Protein AF-0000000080933727 (afdb_homodimer)

Sequence (900 aa):
MANIQRAHQRRRSLASSMRSLMMSIMGVGVRGPIRTPCHFQIWHGNFTATTSLSLFGFSLLAISISAYTNKLAIRNYAFSSAHLFPEIDTTNVEDDALLAPAPAPEIEFRNDEPLTPPPTRKTNERLKKAYVAFQAWKKAIHSDPLNITGNWVGEDVCSYNGVYCAPALDDPTLNVVAGIDLNNADIAGSLPEELGHLQDIALFHINSNRFCGVIPESLLNLTLVHEYDISNNRFVGRFPSVVLTWPNLKYLDLRFNDFEGPLPPELFEKDLDAIFLNNNRFSSFIPDTIGKSNASVITFAYNNFKGCIPSSFGNMKNLNEIVFVGNNLGGCFPQDVGKIENLTVLDLSDNGFEGTLPNLSGLKKVEVIDVSHNKLSGYVSNTVCQLPSLKNFTFSHNYFYGEAQSCVPSLNSLVAMDDSYNCLSGRKDQNDNSPCGLQQALWRRQREWPMANIQRAHQRRRSLASSMRSLMMSIMGVGVRGPIRTPCHFQIWHGNFTATTSLSLFGFSLLAISISAYTNKLAIRNYAFSSAHLFPEIDTTNVEDDALLAPAPAPEIEFRNDEPLTPPPTRKTNERLKKAYVAFQAWKKAIHSDPLNITGNWVGEDVCSYNGVYCAPALDDPTLNVVAGIDLNNADIAGSLPEELGHLQDIALFHINSNRFCGVIPESLLNLTLVHEYDISNNRFVGRFPSVVLTWPNLKYLDLRFNDFEGPLPPELFEKDLDAIFLNNNRFSSFIPDTIGKSNASVITFAYNNFKGCIPSSFGNMKNLNEIVFVGNNLGGCFPQDVGKIENLTVLDLSDNGFEGTLPNLSGLKKVEVIDVSHNKLSGYVSNTVCQLPSLKNFTFSHNYFYGEAQSCVPSLNSLVAMDDSYNCLSGRKDQNDNSPCGLQQALWRRQREWP

Structure (mmCIF, N/CA/C/O backbone):
data_AF-0000000080933727-model_v1
#
loop_
_entity.id
_entity.type
_entity.pdbx_description
1 polymer 'Cell wall hydroxyproline-rich glycoprotein'
#
loop_
_atom_site.group_PDB
_atom_site.id
_atom_site.type_symbol
_atom_site.label_atom_id
_atom_site.label_alt_id
_atom_site.label_comp_id
_atom_site.label_asym_id
_atom_site.label_entity_id
_atom_site.label_seq_id
_atom_site.pdbx_PDB_ins_code
_atom_site.Cartn_x
_atom_site.Cartn_y
_atom_site.Cartn_z
_atom_site.occupancy
_atom_site.B_iso_or_equiv
_atom_site.auth_seq_id
_atom_site.auth_comp_id
_atom_site.auth_asym_id
_atom_site.auth_atom_id
_atom_site.pdbx_PDB_model_num
ATOM 1 N N . MET A 1 1 ? 14.898 -45.031 9.844 1 20.78 1 MET A N 1
ATOM 2 C CA . MET A 1 1 ? 13.977 -44.562 10.867 1 20.78 1 MET A CA 1
ATOM 3 C C . MET A 1 1 ? 13.93 -43.031 10.891 1 20.78 1 MET A C 1
ATOM 5 O O . MET A 1 1 ? 12.93 -42.469 11.312 1 20.78 1 MET A O 1
ATOM 9 N N . ALA A 1 2 ? 15.227 -42.406 10.844 1 22.39 2 ALA A N 1
ATOM 10 C CA . ALA A 1 2 ? 15.484 -40.969 11.031 1 22.39 2 ALA A CA 1
ATOM 11 C C . ALA A 1 2 ? 14.867 -40.156 9.906 1 22.39 2 ALA A C 1
ATOM 13 O O . ALA A 1 2 ? 14.562 -38.969 10.086 1 22.39 2 ALA A O 1
ATOM 14 N N . ASN A 1 3 ? 14.977 -40.625 8.633 1 21.27 3 ASN A N 1
ATOM 15 C CA . ASN A 1 3 ? 14.602 -39.938 7.391 1 21.27 3 ASN A CA 1
ATOM 16 C C . ASN A 1 3 ? 13.109 -39.656 7.332 1 21.27 3 ASN A C 1
ATOM 18 O O . ASN A 1 3 ? 12.633 -39 6.41 1 21.27 3 ASN A O 1
ATOM 22 N N . ILE A 1 4 ? 12.281 -40.625 7.953 1 21.89 4 ILE A N 1
ATOM 23 C CA . ILE A 1 4 ? 10.828 -40.656 7.824 1 21.89 4 ILE A CA 1
ATOM 24 C C . ILE A 1 4 ? 10.211 -39.469 8.578 1 21.89 4 ILE A C 1
ATOM 26 O O . ILE A 1 4 ? 9.031 -39.188 8.391 1 21.89 4 ILE A O 1
ATOM 30 N N . GLN A 1 5 ? 10.852 -39.125 9.766 1 21.05 5 GLN A N 1
ATOM 31 C CA . GLN A 1 5 ? 10.164 -38.156 10.617 1 21.05 5 GLN A CA 1
ATOM 32 C C . GLN A 1 5 ? 10.031 -36.781 9.914 1 21.05 5 GLN A C 1
ATOM 34 O O . GLN A 1 5 ? 9.445 -35.844 10.469 1 21.05 5 GLN A O 1
ATOM 39 N N . ARG A 1 6 ? 10.906 -36.469 8.977 1 23.02 6 ARG A N 1
ATOM 40 C CA . ARG A 1 6 ? 11.07 -35.156 8.383 1 23.02 6 ARG A CA 1
ATOM 41 C C . ARG A 1 6 ? 9.844 -34.781 7.559 1 23.02 6 ARG A C 1
ATOM 43 O O . ARG A 1 6 ? 9.57 -33.594 7.352 1 23.02 6 ARG A O 1
ATOM 50 N N . ALA A 1 7 ? 9.297 -35.75 6.793 1 24.48 7 ALA A N 1
ATOM 51 C CA . ALA A 1 7 ? 8.266 -35.438 5.801 1 24.48 7 ALA A CA 1
ATOM 52 C C . ALA A 1 7 ? 6.965 -35 6.473 1 24.48 7 ALA A C 1
ATOM 54 O O . ALA A 1 7 ? 6.105 -34.406 5.84 1 24.48 7 ALA A O 1
ATOM 55 N N . HIS A 1 8 ? 6.66 -35.656 7.629 1 23.69 8 HIS A N 1
ATOM 56 C CA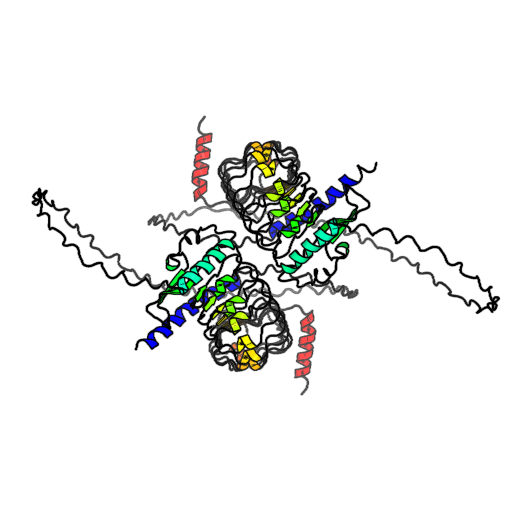 . HIS A 1 8 ? 5.324 -35.438 8.172 1 23.69 8 HIS A CA 1
ATOM 57 C C . HIS A 1 8 ? 5.121 -34 8.602 1 23.69 8 HIS A C 1
ATOM 59 O O . HIS A 1 8 ? 3.994 -33.562 8.875 1 23.69 8 HIS A O 1
ATOM 65 N N . GLN A 1 9 ? 6.293 -33.406 9.102 1 24.61 9 GLN A N 1
ATOM 66 C CA . GLN A 1 9 ? 6.066 -32.062 9.625 1 24.61 9 GLN A CA 1
ATOM 67 C C . GLN A 1 9 ? 5.695 -31.094 8.508 1 24.61 9 GLN A C 1
ATOM 69 O O . GLN A 1 9 ? 5.492 -29.891 8.758 1 24.61 9 GLN A O 1
ATOM 74 N N . ARG A 1 10 ? 5.836 -31.453 7.262 1 30 10 ARG A N 1
ATOM 75 C CA . ARG A 1 10 ? 5.645 -30.609 6.086 1 30 10 ARG A CA 1
ATOM 76 C C . ARG A 1 10 ? 4.188 -30.188 5.953 1 30 10 ARG A C 1
ATOM 78 O O . ARG A 1 10 ? 3.889 -29.188 5.289 1 30 10 ARG A O 1
ATOM 85 N N . ARG A 1 11 ? 3.24 -31.125 6.285 1 25.98 11 ARG A N 1
ATOM 86 C CA . ARG A 1 11 ? 1.819 -30.906 6.031 1 25.98 11 ARG A CA 1
ATOM 87 C C . ARG A 1 11 ? 1.266 -29.797 6.906 1 25.98 11 ARG A C 1
ATOM 89 O O . ARG A 1 11 ? 0.207 -29.234 6.609 1 25.98 11 ARG A O 1
ATOM 96 N N . ARG A 1 12 ? 1.867 -29.688 8.117 1 28.14 12 ARG A N 1
ATOM 97 C CA . ARG A 1 12 ? 1.179 -28.734 8.977 1 28.14 12 ARG A CA 1
ATOM 98 C C . ARG A 1 12 ? 1.336 -27.312 8.445 1 28.14 12 ARG A C 1
ATOM 100 O O . ARG A 1 12 ? 0.511 -26.438 8.734 1 28.14 12 ARG A O 1
ATOM 107 N N . SER A 1 13 ? 2.615 -27.172 7.867 1 28.44 13 SER A N 1
ATOM 108 C CA . SER A 1 13 ? 2.816 -25.781 7.496 1 28.44 13 SER A CA 1
ATOM 109 C C . SER A 1 13 ? 1.949 -25.391 6.301 1 28.44 13 SER A C 1
ATOM 111 O O . SER A 1 13 ? 1.599 -24.219 6.137 1 28.44 13 SER A O 1
ATOM 113 N N . LEU A 1 14 ? 1.634 -26.406 5.445 1 30.44 14 LEU A N 1
ATOM 114 C CA . LEU A 1 14 ? 0.826 -26.031 4.285 1 30.44 14 LEU A CA 1
ATOM 115 C C . LEU A 1 14 ? -0.611 -25.734 4.699 1 30.44 14 LEU A C 1
ATOM 117 O O . LEU A 1 14 ? -1.272 -24.891 4.09 1 30.44 14 LEU A O 1
ATOM 121 N N . ALA A 1 15 ? -1.116 -26.5 5.695 1 28.84 15 ALA A N 1
ATOM 122 C CA . ALA A 1 15 ? -2.512 -26.344 6.098 1 28.84 15 ALA A CA 1
ATOM 123 C C . ALA A 1 15 ? -2.762 -24.969 6.699 1 28.84 15 ALA A C 1
ATOM 125 O O . ALA A 1 15 ? -3.828 -24.375 6.5 1 28.84 15 ALA A O 1
ATOM 126 N N . SER A 1 16 ? -1.827 -24.562 7.461 1 29.45 16 SER A N 1
ATOM 127 C CA . SER A 1 16 ? -2.061 -23.25 8.062 1 29.45 16 SER A CA 1
ATOM 128 C C . SER A 1 16 ? -2.084 -22.156 7.008 1 29.45 16 SER A C 1
ATOM 130 O O . SER A 1 16 ? -2.754 -21.141 7.18 1 29.45 16 SER A O 1
ATOM 132 N N . SER A 1 17 ? -1.336 -22.453 5.953 1 29.62 17 SER A N 1
ATOM 133 C CA . SER A 1 17 ? -1.291 -21.438 4.914 1 29.62 17 SER A CA 1
ATOM 134 C C . SER A 1 17 ? -2.594 -21.391 4.121 1 29.62 17 SER A C 1
ATOM 136 O O . SER A 1 17 ? -3.031 -20.328 3.689 1 29.62 17 SER A O 1
ATOM 138 N N . MET A 1 18 ? -3.244 -22.562 4 1 30.2 18 MET A N 1
ATOM 139 C CA . MET A 1 18 ? -4.457 -22.609 3.189 1 30.2 18 MET A CA 1
ATOM 140 C C . MET A 1 18 ? -5.605 -21.891 3.883 1 30.2 18 MET A C 1
ATOM 142 O O . MET A 1 18 ? -6.434 -21.25 3.223 1 30.2 18 MET A O 1
ATOM 146 N N . ARG A 1 19 ? -5.836 -22.141 5.195 1 29.3 19 ARG A N 1
ATOM 147 C CA . ARG A 1 19 ? -6.922 -21.453 5.883 1 29.3 19 ARG A CA 1
ATOM 148 C C . ARG A 1 19 ? -6.75 -19.938 5.805 1 29.3 19 ARG A C 1
ATOM 150 O O . ARG A 1 19 ? -7.73 -19.203 5.668 1 29.3 19 ARG A O 1
ATOM 157 N N . SER A 1 20 ? -5.523 -19.641 5.871 1 29.39 20 SER A N 1
ATOM 158 C CA . SER A 1 20 ? -5.25 -18.203 5.766 1 29.39 20 SER A CA 1
ATOM 159 C C . SER A 1 20 ? -5.504 -17.703 4.352 1 29.39 20 SER A C 1
ATOM 161 O O . SER A 1 20 ? -5.77 -16.516 4.152 1 29.39 20 SER A O 1
ATOM 163 N N . LEU A 1 21 ? -5.352 -18.594 3.447 1 31.27 21 LEU A N 1
ATOM 164 C CA . LEU A 1 21 ? -5.59 -18.172 2.074 1 31.27 21 LEU A CA 1
ATOM 165 C C . LEU A 1 21 ? -7.059 -17.812 1.861 1 31.27 21 LEU A C 1
ATOM 167 O O . LEU A 1 21 ? -7.375 -16.812 1.226 1 31.27 21 LEU A O 1
ATOM 171 N N . MET A 1 22 ? -8 -18.734 2.283 1 29.77 22 MET A N 1
ATOM 172 C CA . MET A 1 22 ? -9.422 -18.438 2.09 1 29.77 22 MET A CA 1
ATOM 173 C C . MET A 1 22 ? -9.805 -17.141 2.771 1 29.77 22 MET A C 1
ATOM 175 O O . MET A 1 22 ? -10.578 -16.344 2.221 1 29.77 22 MET A O 1
ATOM 179 N N . MET A 1 23 ? -9.297 -16.984 3.93 1 28.98 23 MET A N 1
ATOM 180 C CA . MET A 1 23 ? -9.641 -15.758 4.637 1 28.98 23 MET A CA 1
ATOM 181 C C . MET A 1 23 ? -8.969 -14.547 3.99 1 28.98 23 MET A C 1
ATOM 183 O O . MET A 1 23 ? -9.508 -13.438 4.035 1 28.98 23 MET A O 1
ATOM 187 N N . SER A 1 24 ? -7.797 -14.844 3.496 1 29.12 24 SER A N 1
ATOM 188 C CA . SER A 1 24 ? -7.039 -13.703 2.994 1 29.12 24 SER A CA 1
ATOM 189 C C . SER A 1 24 ? -7.582 -13.227 1.651 1 29.12 24 SER A C 1
ATOM 191 O O . SER A 1 24 ? -7.363 -12.078 1.257 1 29.12 24 SER A O 1
ATOM 193 N N . ILE A 1 25 ? -8.039 -14.172 0.844 1 30.44 25 ILE A N 1
ATOM 194 C CA . ILE A 1 25 ? -8.516 -13.734 -0.462 1 30.44 25 ILE A CA 1
ATOM 195 C C . ILE A 1 25 ? -9.672 -12.75 -0.285 1 30.44 25 ILE A C 1
ATOM 197 O O . ILE A 1 25 ? -9.875 -11.867 -1.12 1 30.44 25 ILE A O 1
ATOM 201 N N . MET A 1 26 ? -10.477 -12.938 0.734 1 26.53 26 MET A N 1
ATOM 202 C CA . MET A 1 26 ? -11.672 -12.094 0.792 1 26.53 26 MET A CA 1
ATOM 203 C C . MET A 1 26 ? -11.289 -10.633 1.01 1 26.53 26 MET A C 1
ATOM 205 O O . MET A 1 26 ? -12.133 -9.742 0.891 1 26.53 26 MET A O 1
ATOM 209 N N . GLY A 1 27 ? -10.164 -10.531 1.66 1 23.11 27 GLY A N 1
ATOM 210 C CA . GLY A 1 27 ? -10 -9.172 2.154 1 23.11 27 GLY A CA 1
ATOM 211 C C . GLY A 1 27 ? -9.516 -8.211 1.093 1 23.11 27 GLY A C 1
ATOM 212 O O . GLY A 1 27 ? -9.328 -7.02 1.366 1 23.11 27 GLY A O 1
ATOM 213 N N . VAL A 1 28 ? -8.914 -8.758 0.034 1 22.83 28 VAL A N 1
ATOM 214 C CA . VAL A 1 28 ? -8.062 -7.805 -0.669 1 22.83 28 VAL A CA 1
ATOM 215 C C . VAL A 1 28 ? -8.914 -6.918 -1.573 1 22.83 28 VAL A C 1
ATOM 217 O O . VAL A 1 28 ? -9.57 -7.41 -2.494 1 22.83 28 VAL A O 1
ATOM 220 N N . GLY A 1 29 ? -9.648 -6.062 -1.023 1 20.67 29 GLY A N 1
ATOM 221 C CA . GLY A 1 29 ? -10.367 -5.102 -1.845 1 20.67 29 GLY A CA 1
ATOM 222 C C . GLY A 1 29 ? -9.484 -4.387 -2.846 1 20.67 29 GLY A C 1
ATOM 223 O O . GLY A 1 29 ? -8.43 -3.861 -2.482 1 20.67 29 GLY A O 1
ATOM 224 N N . VAL A 1 30 ? -9.211 -5.031 -3.957 1 19.58 30 VAL A N 1
ATOM 225 C CA . VAL A 1 30 ? -8.477 -4.496 -5.102 1 19.58 30 VAL A CA 1
ATOM 226 C C . VAL A 1 30 ? -9 -3.104 -5.441 1 19.58 30 VAL A C 1
ATOM 228 O O . VAL A 1 30 ? -10.188 -2.932 -5.738 1 19.58 30 VAL A O 1
ATOM 231 N N . ARG A 1 31 ? -8.547 -2.096 -4.754 1 22.08 31 ARG A N 1
ATOM 232 C CA . ARG A 1 31 ? -9.031 -0.745 -5.012 1 22.08 31 ARG A CA 1
ATOM 233 C C . ARG A 1 31 ? -8.555 -0.243 -6.371 1 22.08 31 ARG A C 1
ATOM 235 O O . ARG A 1 31 ? -8.109 0.899 -6.496 1 22.08 31 ARG A O 1
ATOM 242 N N . GLY A 1 32 ? -8.07 -1.241 -7.297 1 20.97 32 GLY A N 1
ATOM 243 C CA . GLY A 1 32 ? -7.5 -0.461 -8.383 1 20.97 32 GLY A CA 1
ATOM 244 C C . GLY A 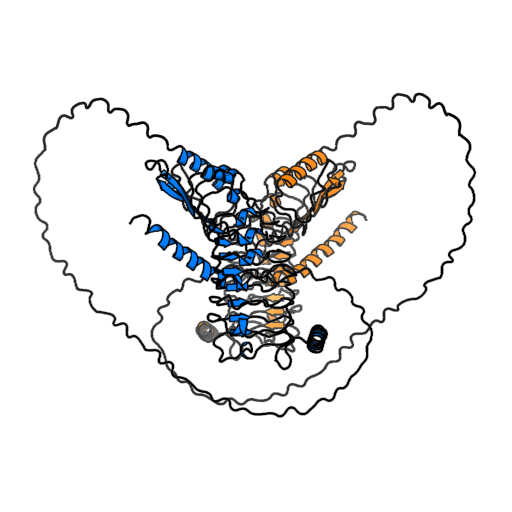1 32 ? -8.523 0.386 -9.109 1 20.97 32 GLY A C 1
ATOM 245 O O . GLY A 1 32 ? -9.727 0.114 -9.039 1 20.97 32 GLY A O 1
ATOM 246 N N . PRO A 1 33 ? -8.305 1.604 -9.188 1 21.22 33 PRO A N 1
ATOM 247 C CA . PRO A 1 33 ? -9.188 2.535 -9.891 1 21.22 33 PRO A CA 1
ATOM 248 C C . PRO A 1 33 ? -9.492 2.1 -11.32 1 21.22 33 PRO A C 1
ATOM 250 O O . PRO A 1 33 ? -8.586 1.699 -12.055 1 21.22 33 PRO A O 1
ATOM 253 N N . ILE A 1 34 ? -10.305 1.079 -11.422 1 19.27 34 ILE A N 1
ATOM 254 C CA . ILE A 1 34 ? -10.703 0.794 -12.797 1 19.27 34 ILE A CA 1
ATOM 255 C C . ILE A 1 34 ? -11.016 2.1 -13.523 1 19.27 34 ILE A C 1
ATOM 257 O O . ILE A 1 34 ? -11.75 2.945 -13.008 1 19.27 34 ILE A O 1
ATOM 261 N N . ARG A 1 35 ? -10.07 2.412 -14.383 1 18.39 35 ARG A N 1
ATOM 262 C CA . ARG A 1 35 ? -10.164 3.531 -15.312 1 18.39 35 ARG A CA 1
ATOM 263 C C . ARG A 1 35 ? -11.5 3.533 -16.047 1 18.39 35 ARG A C 1
ATOM 265 O O . ARG A 1 35 ? -12.047 2.473 -16.359 1 18.39 35 ARG A O 1
ATOM 272 N N . THR A 1 36 ? -12.258 4.504 -15.711 1 18.42 36 THR A N 1
ATOM 273 C CA . THR A 1 36 ? -13.555 4.887 -16.25 1 18.42 36 THR A CA 1
ATOM 274 C C . THR A 1 36 ? -13.562 4.762 -17.781 1 18.42 36 THR A C 1
ATOM 276 O O . THR A 1 36 ? -12.656 5.254 -18.453 1 18.42 36 THR A O 1
ATOM 279 N N . PRO A 1 37 ? -13.938 3.51 -18.219 1 18.19 37 PRO A N 1
ATOM 280 C CA . PRO A 1 37 ? -14.125 3.361 -19.672 1 18.19 37 PRO A CA 1
ATOM 281 C C . PRO A 1 37 ? -14.797 4.578 -20.297 1 18.19 37 PRO A C 1
ATOM 283 O O . PRO A 1 37 ? -15.523 5.312 -19.625 1 18.19 37 PRO A O 1
ATOM 286 N N . CYS A 1 38 ? -14.016 5.199 -21.203 1 17.62 38 CYS A N 1
ATOM 287 C CA . CYS A 1 38 ? -14.422 6.289 -22.078 1 17.62 38 CYS A CA 1
ATOM 288 C C . CYS A 1 38 ? -15.781 6.012 -22.703 1 17.62 38 CYS A C 1
ATOM 290 O O . CYS A 1 38 ? -16.062 4.883 -23.109 1 17.62 38 CYS A O 1
ATOM 292 N N . HIS A 1 39 ? -16.703 6.699 -22.141 1 18.39 39 HIS A N 1
ATOM 293 C CA . HIS A 1 39 ? -18.094 6.832 -22.547 1 18.39 39 HIS A CA 1
ATOM 294 C C . HIS A 1 39 ? -18.219 6.934 -24.062 1 18.39 39 HIS A C 1
ATOM 296 O O . HIS A 1 39 ? -17.625 7.809 -24.688 1 18.39 39 HIS A O 1
ATOM 302 N N . PHE A 1 40 ? -18.031 5.707 -24.672 1 17.11 40 PHE A N 1
ATOM 303 C CA . PHE A 1 40 ? -18.453 5.73 -26.062 1 17.11 40 PHE A CA 1
ATOM 304 C C . PHE A 1 40 ? -19.875 6.242 -26.188 1 17.11 40 PHE A C 1
ATOM 306 O O . PHE A 1 40 ? -20.766 5.812 -25.453 1 17.11 40 PHE A O 1
ATOM 313 N N . GLN A 1 41 ? -19.938 7.52 -26.453 1 18.06 41 GLN A N 1
ATOM 314 C CA . GLN A 1 41 ? -21.172 8.242 -26.719 1 18.06 41 GLN A CA 1
ATOM 315 C C . GLN A 1 41 ? -21.984 7.551 -27.812 1 18.06 41 GLN A C 1
ATOM 317 O O . GLN A 1 41 ? -21.578 7.559 -28.984 1 18.06 41 GLN A O 1
ATOM 322 N N . ILE A 1 42 ? -22.312 6.184 -27.484 1 16.75 42 ILE A N 1
ATOM 323 C CA . ILE A 1 42 ? -23.219 5.637 -28.5 1 16.75 42 ILE A CA 1
ATOM 324 C C . ILE A 1 42 ? -24.453 6.527 -28.641 1 16.75 42 ILE A C 1
ATOM 326 O O . ILE A 1 42 ? -25.156 6.777 -27.656 1 16.75 42 ILE A O 1
ATOM 330 N N . TRP A 1 43 ? -24.391 7.391 -29.625 1 18.17 43 TRP A N 1
ATOM 331 C CA . TRP A 1 43 ? -25.438 8.32 -30.031 1 18.17 43 TRP A CA 1
ATOM 332 C C . TRP A 1 43 ? -26.703 7.574 -30.453 1 18.17 43 TRP A C 1
ATOM 334 O O . TRP A 1 43 ? -27.703 8.188 -30.828 1 18.17 43 TRP A O 1
ATOM 344 N N . HIS A 1 44 ? -26.859 6.258 -29.984 1 16.22 44 HIS A N 1
ATOM 345 C CA . HIS A 1 44 ? -28.016 5.723 -30.672 1 16.22 44 HIS A CA 1
ATOM 346 C C . HIS A 1 44 ? -29.266 6.535 -30.359 1 16.22 44 HIS A C 1
ATOM 348 O O . HIS A 1 44 ? -29.375 7.148 -29.297 1 16.22 44 HIS A O 1
ATOM 354 N N . GLY A 1 45 ? -30 6.859 -31.516 1 17.28 45 GLY A N 1
ATOM 355 C CA . GLY A 1 45 ? -31.203 7.586 -31.859 1 17.28 45 GLY A CA 1
ATOM 356 C C . GLY A 1 45 ? -32.406 7.145 -31.062 1 17.28 45 GLY A C 1
ATOM 357 O O . GLY A 1 45 ? -32.375 6.129 -30.359 1 17.28 45 GLY A O 1
ATOM 358 N N . ASN A 1 46 ? -33.5 7.539 -31.516 1 17.94 46 ASN A N 1
ATOM 359 C CA . ASN A 1 46 ? -34.812 8.039 -31.094 1 17.94 46 ASN A CA 1
ATOM 360 C C . ASN A 1 46 ? -35.781 6.898 -30.766 1 17.94 46 ASN A C 1
ATOM 362 O O . ASN A 1 46 ? -36.938 7.137 -30.438 1 17.94 46 ASN A O 1
ATOM 366 N N . PHE A 1 47 ? -35.375 5.531 -30.891 1 17.98 47 PHE A N 1
ATOM 367 C CA . PHE A 1 47 ? -36.594 4.859 -31.281 1 17.98 47 PHE A CA 1
ATOM 368 C C . PHE A 1 47 ? -37.625 4.906 -30.141 1 17.98 47 PHE A C 1
ATOM 370 O O . PHE A 1 47 ? -37.25 4.805 -28.969 1 17.98 47 PHE A O 1
ATOM 377 N N . THR A 1 48 ? -38.812 5.406 -30.469 1 17.84 48 THR A N 1
ATOM 378 C CA . THR A 1 48 ? -40.062 5.832 -29.844 1 17.84 48 THR A CA 1
ATOM 379 C C . THR A 1 48 ? -40.75 4.652 -29.188 1 17.84 48 THR A C 1
ATOM 381 O O . THR A 1 48 ? -41.562 4.836 -28.281 1 17.84 48 THR A O 1
ATOM 384 N N . ALA A 1 49 ? -40.375 3.326 -29.609 1 18.09 49 ALA A N 1
ATOM 385 C CA . ALA A 1 49 ? -41.656 2.607 -29.703 1 18.09 49 ALA A CA 1
ATOM 386 C C . ALA A 1 49 ? -42.219 2.33 -28.312 1 18.09 49 ALA A C 1
ATOM 388 O O . ALA A 1 49 ? -41.531 1.881 -27.422 1 18.09 49 ALA A O 1
ATOM 389 N N . THR A 1 50 ? -43.281 3.029 -27.969 1 17.66 50 THR A N 1
ATOM 390 C CA . THR A 1 50 ? -44.125 3.092 -26.781 1 17.66 50 THR A CA 1
ATOM 391 C C . THR A 1 50 ? -44.812 1.753 -26.547 1 17.66 50 THR A C 1
ATOM 393 O O . THR A 1 50 ? -45.688 1.638 -25.672 1 17.66 50 THR A O 1
ATOM 396 N N . THR A 1 51 ? -44.094 0.547 -26.859 1 16.86 51 THR A N 1
ATOM 397 C CA . THR A 1 51 ? -45 -0.572 -26.859 1 16.86 51 THR A CA 1
ATOM 398 C C . THR A 1 51 ? -45.625 -0.788 -25.484 1 16.86 51 THR A C 1
ATOM 400 O O . THR A 1 51 ? -44.906 -0.846 -24.484 1 16.86 51 THR A O 1
ATOM 403 N N . SER A 1 52 ? -46.844 -0.382 -25.297 1 17.28 52 SER A N 1
ATOM 404 C CA . SER A 1 52 ? -47.75 -0.422 -24.156 1 17.28 52 SER A CA 1
ATOM 405 C C . SER A 1 52 ? -48.062 -1.857 -23.75 1 17.28 52 SER A C 1
ATOM 407 O O . SER A 1 52 ? -48.938 -2.092 -22.906 1 17.28 52 SER A O 1
ATOM 409 N N . LEU A 1 53 ? -47.062 -2.855 -23.828 1 16.45 53 LEU A N 1
ATOM 410 C CA . LEU A 1 53 ? -47.656 -4.176 -23.703 1 16.45 53 LEU A CA 1
ATOM 411 C C . LEU A 1 53 ? -48.312 -4.363 -22.328 1 16.45 53 LEU A C 1
ATOM 413 O O . LEU A 1 53 ? -47.688 -4.031 -21.312 1 16.45 53 LEU A O 1
ATOM 417 N N . SER A 1 54 ? -49.594 -4.668 -22.219 1 17.02 54 SER A N 1
ATOM 418 C CA . SER A 1 54 ? -50.688 -4.816 -21.266 1 17.02 54 SER A CA 1
ATOM 419 C C . SER A 1 54 ? -50.531 -6.098 -20.453 1 17.02 54 SER A C 1
ATOM 421 O O . SER A 1 54 ? -51.375 -6.406 -19.609 1 17.02 54 SER A O 1
ATOM 423 N N . LEU A 1 55 ? -49.312 -6.812 -20.391 1 16.16 55 LEU A N 1
ATOM 424 C CA . LEU A 1 55 ? -49.562 -8.227 -20.156 1 16.16 55 LEU A CA 1
ATOM 425 C C . LEU A 1 55 ? -50.312 -8.422 -18.828 1 16.16 55 LEU A C 1
ATOM 427 O O . LEU A 1 55 ? -50.25 -7.562 -17.953 1 16.16 55 LEU A O 1
ATOM 431 N N . PHE A 1 56 ? -50.656 -9.852 -18.484 1 17.89 56 PHE A N 1
ATOM 432 C CA . PHE A 1 56 ? -51.562 -10.828 -17.922 1 17.89 56 PHE A CA 1
ATOM 433 C C . PHE A 1 56 ? -51.344 -10.992 -16.422 1 17.89 56 PHE A C 1
ATOM 435 O O . PHE A 1 56 ? -50.25 -10.656 -15.922 1 17.89 56 PHE A O 1
ATOM 442 N N . GLY A 1 57 ? -52.219 -11.797 -15.68 1 17.73 57 GLY A N 1
ATOM 443 C CA . GLY A 1 57 ? -53.031 -12.039 -14.484 1 17.73 57 GLY A CA 1
ATOM 444 C C . GLY A 1 57 ? -52.281 -12.883 -13.453 1 17.73 57 GLY A C 1
ATOM 445 O O . GLY A 1 57 ? -52.906 -13.383 -12.508 1 17.73 57 GLY A O 1
ATOM 446 N N . PHE A 1 58 ? -50.906 -12.844 -13.203 1 17.22 58 PHE A N 1
ATOM 447 C CA . PHE A 1 58 ? -50.375 -13.984 -12.469 1 17.22 58 PHE A CA 1
ATOM 448 C C . PHE A 1 58 ? -50.969 -14.062 -11.078 1 17.22 58 PHE A C 1
ATOM 450 O O . PHE A 1 58 ? -51.156 -13.039 -10.398 1 17.22 58 PHE A O 1
ATOM 457 N N . SER A 1 59 ? -51.656 -15.219 -10.789 1 17.17 59 SER A N 1
ATOM 458 C CA . SER A 1 59 ? -52.438 -15.781 -9.68 1 17.17 59 SER A CA 1
ATOM 459 C C . SER A 1 59 ? -51.531 -15.992 -8.453 1 17.17 59 SER A C 1
ATOM 461 O O . SER A 1 59 ? -50.344 -16.281 -8.594 1 17.17 59 SER A O 1
ATOM 463 N N . LEU A 1 60 ? -51.938 -15.656 -7.211 1 18.31 60 LEU A N 1
ATOM 464 C CA . LEU A 1 60 ? -51.531 -15.414 -5.824 1 18.31 60 LEU A CA 1
ATOM 465 C C . LEU A 1 60 ? -51.25 -16.719 -5.102 1 18.31 60 LEU A C 1
ATOM 467 O O . LEU A 1 60 ? -51.406 -16.812 -3.879 1 18.31 60 LEU A O 1
ATOM 471 N N . LEU A 1 61 ? -50.656 -17.844 -5.742 1 17.31 61 LEU A N 1
ATOM 472 C CA . LEU A 1 61 ? -50.844 -19.031 -4.914 1 17.31 61 LEU A CA 1
ATOM 473 C C . LEU A 1 61 ? -50.062 -18.922 -3.615 1 17.31 61 LEU A C 1
ATOM 475 O O . LEU A 1 61 ? -48.906 -18.516 -3.625 1 17.31 61 LEU A O 1
ATOM 479 N N . ALA A 1 62 ? -50.688 -19 -2.389 1 18.22 62 ALA A N 1
ATOM 480 C CA . ALA A 1 62 ? -50.5 -18.859 -0.945 1 18.22 62 ALA A CA 1
ATOM 481 C C . ALA A 1 62 ? -49.656 -20 -0.381 1 18.22 62 ALA A C 1
ATOM 483 O O . ALA A 1 62 ? -49.312 -20 0.806 1 18.22 62 ALA A O 1
ATOM 484 N N . ILE A 1 63 ? -48.562 -20.609 -1.093 1 17.06 63 ILE A N 1
ATOM 485 C CA . ILE A 1 63 ? -48.25 -21.906 -0.502 1 17.06 63 ILE A CA 1
ATOM 486 C C . ILE A 1 63 ? -47.656 -21.703 0.89 1 17.06 63 ILE A C 1
ATOM 488 O O . ILE A 1 63 ? -46.812 -20.828 1.086 1 17.06 63 ILE A O 1
ATOM 492 N N . SER A 1 64 ? -48.188 -22.359 1.979 1 17.44 64 SER A N 1
ATOM 493 C CA . SER A 1 64 ? -48.156 -22.5 3.432 1 17.44 64 SER A CA 1
ATOM 494 C C . SER A 1 64 ? -46.875 -23.172 3.902 1 17.44 64 SER A C 1
ATOM 496 O O . SER A 1 64 ? -46.688 -24.375 3.67 1 17.44 64 SER A O 1
ATOM 498 N N . ILE A 1 65 ? -45.656 -22.781 3.521 1 17.23 65 ILE A N 1
ATOM 499 C CA . ILE A 1 65 ? -44.531 -23.641 3.863 1 17.23 65 ILE A CA 1
ATOM 500 C C . ILE A 1 65 ? -44.375 -23.703 5.379 1 17.23 65 ILE A C 1
ATOM 502 O O . ILE A 1 65 ? -44.281 -22.672 6.047 1 17.23 65 ILE A O 1
ATOM 506 N N . SER A 1 66 ? -44.594 -24.891 6.043 1 16.95 66 SER A N 1
ATOM 507 C CA . SER A 1 66 ? -44.625 -25.469 7.383 1 16.95 66 SER A CA 1
ATOM 508 C C . SER A 1 66 ? -43.281 -25.344 8.07 1 16.95 66 SER A C 1
ATOM 510 O O . SER A 1 66 ? -42.219 -25.469 7.418 1 16.95 66 SER A O 1
ATOM 512 N N . ALA A 1 67 ? -43.094 -24.734 9.328 1 17.92 67 ALA A N 1
ATOM 513 C CA . ALA A 1 67 ? -42.25 -24.188 10.383 1 17.92 67 ALA A CA 1
ATOM 514 C C . ALA A 1 67 ? -41.469 -25.297 11.086 1 17.92 67 ALA A C 1
ATOM 516 O O . ALA A 1 67 ? -40.688 -25.031 12.008 1 17.92 67 ALA A O 1
ATOM 517 N N . TYR A 1 68 ? -40.906 -26.438 10.438 1 16.2 68 TYR A N 1
ATOM 518 C CA . TYR A 1 68 ? -40.469 -27.5 11.328 1 16.2 68 TYR A CA 1
ATOM 519 C C . TYR A 1 68 ? -39.281 -27.062 12.172 1 16.2 68 TYR A C 1
ATOM 521 O O . TYR A 1 68 ? -38.281 -26.562 11.633 1 16.2 68 TYR A O 1
ATOM 529 N N . THR A 1 69 ? -39.406 -26.719 13.523 1 17.69 69 THR A N 1
ATOM 530 C CA . THR A 1 69 ? -38.625 -26.219 14.656 1 17.69 69 THR A CA 1
ATOM 531 C C . THR A 1 69 ? -37.656 -27.281 15.156 1 17.69 69 THR A C 1
ATOM 533 O O . THR A 1 69 ? -36.938 -27.047 16.125 1 17.69 69 THR A O 1
ATOM 536 N N . ASN A 1 70 ? -36.812 -28 14.297 1 16.36 70 ASN A N 1
ATOM 537 C CA . ASN A 1 70 ? -36.094 -29.141 14.859 1 16.36 70 ASN A CA 1
ATOM 538 C C . ASN A 1 70 ? -35.188 -28.719 16 1 16.36 70 ASN A C 1
ATOM 540 O O . ASN A 1 70 ? -34.594 -27.641 15.961 1 16.36 70 ASN A O 1
ATOM 544 N N . LYS A 1 71 ? -35.156 -29.438 17.188 1 17.94 71 LYS A N 1
ATOM 545 C CA . LYS A 1 71 ? -34.812 -29.547 18.594 1 17.94 71 LYS A CA 1
ATOM 546 C C . LYS A 1 71 ? -33.312 -29.766 18.797 1 17.94 71 LYS A C 1
ATOM 548 O O . LYS A 1 71 ? -32.812 -30.875 18.656 1 17.94 71 LYS A O 1
ATOM 553 N N . LEU A 1 72 ? -32.312 -29.047 18.172 1 17.02 72 LEU A N 1
ATOM 554 C CA . LEU A 1 72 ? -30.953 -29.469 18.391 1 17.02 72 LEU A CA 1
ATOM 555 C C . LEU A 1 72 ? -30.562 -29.328 19.859 1 17.02 72 LEU A C 1
ATOM 557 O O . LEU A 1 72 ? -30.672 -28.234 20.422 1 17.02 72 LEU A O 1
ATOM 561 N N . ALA A 1 73 ? -30.578 -30.406 20.688 1 17.47 73 ALA A N 1
ATOM 562 C CA . ALA A 1 73 ? -30.344 -30.719 22.094 1 17.47 73 ALA A CA 1
ATOM 563 C C . ALA A 1 73 ? -28.891 -30.453 22.469 1 17.47 73 ALA A C 1
ATOM 565 O O . ALA A 1 73 ? -27.969 -31.062 21.891 1 17.47 73 ALA A O 1
ATOM 566 N N . ILE A 1 74 ? -28.469 -29.234 22.75 1 17.72 74 ILE A N 1
ATOM 567 C CA . ILE A 1 74 ? -27.141 -28.797 23.172 1 17.72 74 ILE A CA 1
ATOM 568 C C . ILE A 1 74 ? -26.781 -29.453 24.5 1 17.72 74 ILE A C 1
ATOM 570 O O . ILE A 1 74 ? -27.453 -29.25 25.516 1 17.72 74 ILE A O 1
ATOM 574 N N . ARG A 1 75 ? -26.281 -30.688 24.422 1 16.62 75 ARG A N 1
ATOM 575 C CA . ARG A 1 75 ? -25.875 -31.469 25.594 1 16.62 75 ARG A CA 1
ATOM 576 C C . ARG A 1 75 ? -24.844 -30.719 26.422 1 16.62 75 ARG A C 1
ATOM 578 O O . ARG A 1 75 ? -23.859 -30.203 25.875 1 16.62 75 ARG A O 1
ATOM 585 N N . ASN A 1 76 ? -25.141 -30.203 27.656 1 17.86 76 ASN A N 1
ATOM 586 C CA . ASN A 1 76 ? -24.547 -29.469 28.766 1 17.86 76 ASN A CA 1
ATOM 587 C C . ASN A 1 76 ? -23.375 -30.219 29.391 1 17.86 76 ASN A C 1
ATOM 589 O O . ASN A 1 76 ? -23.562 -31.281 29.984 1 17.86 76 ASN A O 1
ATOM 593 N N . TYR A 1 77 ? -22.266 -30.578 28.609 1 16.91 77 TYR A N 1
ATOM 594 C CA . TYR A 1 77 ? -21.266 -31.391 29.266 1 16.91 77 TYR A CA 1
ATOM 595 C C . TYR A 1 77 ? -20.719 -30.703 30.516 1 16.91 77 TYR A C 1
ATOM 597 O O . TYR A 1 77 ? -20.359 -29.531 30.469 1 16.91 77 TYR A O 1
ATOM 605 N N . ALA A 1 78 ? -21.125 -31.125 31.766 1 17.89 78 ALA A N 1
ATOM 606 C CA . ALA A 1 78 ? -20.953 -30.844 33.188 1 17.89 78 ALA A CA 1
ATOM 607 C C . ALA A 1 78 ? -19.5 -31.016 33.625 1 17.89 78 ALA A C 1
ATOM 609 O O . ALA A 1 78 ? -18.984 -32.125 33.625 1 17.89 78 ALA A O 1
ATOM 610 N N . PHE A 1 79 ? -18.516 -30.266 33.062 1 17.59 79 PHE A N 1
ATOM 611 C CA . PHE A 1 79 ? -17.141 -30.531 33.406 1 17.59 79 PHE A CA 1
ATOM 612 C C . PHE A 1 79 ? -16.922 -30.375 34.906 1 17.59 79 PHE A C 1
ATOM 614 O O . PHE A 1 79 ? -17.297 -29.344 35.5 1 17.59 79 PHE A O 1
ATOM 621 N N . SER A 1 80 ? -16.938 -31.453 35.719 1 16.3 80 SER A N 1
ATOM 622 C CA . SER A 1 80 ? -16.781 -31.719 37.156 1 16.3 80 SER A CA 1
ATOM 623 C C . SER A 1 80 ? -15.43 -31.219 37.656 1 16.3 80 SER A C 1
ATOM 625 O O . SER A 1 80 ? -14.391 -31.516 37.094 1 16.3 80 SER A O 1
ATOM 627 N N . SER A 1 81 ? -15.391 -29.984 38.281 1 17.58 81 SER A N 1
ATOM 628 C CA . SER A 1 81 ? -14.336 -29.234 38.938 1 17.58 81 SER A CA 1
ATOM 629 C C . SER A 1 81 ? -13.672 -30.047 40.062 1 17.58 81 SER A C 1
ATOM 631 O O . SER A 1 81 ? -14.273 -30.312 41.094 1 17.58 81 SER A O 1
ATOM 633 N N . ALA A 1 82 ? -12.961 -31.125 39.75 1 16.67 82 ALA A N 1
ATOM 634 C CA . ALA A 1 82 ? -12.383 -32 40.75 1 16.67 82 ALA A CA 1
ATOM 635 C C . ALA A 1 82 ? -11.531 -31.234 41.75 1 16.67 82 ALA A C 1
ATOM 637 O O . ALA A 1 82 ? -11.008 -30.172 41.438 1 16.67 82 ALA A O 1
ATOM 638 N N . HIS A 1 83 ? -11.383 -31.75 43.094 1 17.14 83 HIS A N 1
ATOM 639 C CA . HIS A 1 83 ? -11.242 -31.5 44.531 1 17.14 83 HIS A CA 1
ATOM 640 C C . HIS A 1 83 ? -9.789 -31.219 44.906 1 17.14 83 HIS A C 1
ATOM 642 O O . HIS A 1 83 ? -9.516 -30.578 45.938 1 17.14 83 HIS A O 1
ATOM 648 N N . LEU A 1 84 ? -8.625 -31.594 44.25 1 16.64 84 LEU A N 1
ATOM 649 C CA . LEU A 1 84 ? -7.758 -32.406 45.094 1 16.64 84 LEU A CA 1
ATOM 650 C C . LEU A 1 84 ? -6.785 -31.547 45.875 1 16.64 84 LEU A C 1
ATOM 652 O O . LEU A 1 84 ? -5.809 -32.031 46.438 1 16.64 84 LEU A O 1
ATOM 656 N N . PHE A 1 85 ? -6.855 -30.266 46.062 1 18.48 85 PHE A N 1
ATOM 657 C CA . PHE A 1 85 ? -5.602 -29.625 46.438 1 18.48 85 PHE A CA 1
ATOM 658 C C . PHE A 1 85 ? -5.223 -30 47.875 1 18.48 85 PHE A C 1
ATOM 660 O O . PHE A 1 85 ? -5.953 -29.703 48.812 1 18.48 85 PHE A O 1
ATOM 667 N N . PRO A 1 86 ? -4.402 -31.094 48.125 1 17.75 86 PRO A N 1
ATOM 668 C CA . PRO A 1 86 ? -4.121 -31.484 49.5 1 17.75 86 PRO A CA 1
ATOM 669 C C . PRO A 1 86 ? -3.266 -30.469 50.25 1 17.75 86 PRO A C 1
ATOM 671 O O . PRO A 1 86 ? -2.566 -29.672 49.625 1 17.75 86 PRO A O 1
ATOM 674 N N . GLU A 1 87 ? -3.436 -30.234 51.562 1 19.91 87 GLU A N 1
ATOM 675 C CA . GLU A 1 87 ? -3.062 -29.359 52.688 1 19.91 87 GLU A CA 1
ATOM 676 C C . GLU A 1 87 ? -1.636 -29.641 53.156 1 19.91 87 GLU A C 1
ATOM 678 O O . GLU A 1 87 ? -1.366 -30.688 53.75 1 19.91 87 GLU A O 1
ATOM 683 N N . ILE A 1 88 ? -0.589 -29.562 52.25 1 18.41 88 ILE A N 1
ATOM 684 C CA . ILE A 1 88 ? 0.665 -30.156 52.719 1 18.41 88 ILE A CA 1
ATOM 685 C C . ILE A 1 88 ? 1.177 -29.406 53.938 1 18.41 88 ILE A C 1
ATOM 687 O O . ILE A 1 88 ? 1.232 -28.188 53.969 1 18.41 88 ILE A O 1
ATOM 691 N N . ASP A 1 89 ? 1.423 -30.094 55.125 1 18.61 89 ASP A N 1
ATOM 692 C CA . ASP A 1 89 ? 1.67 -29.891 56.562 1 18.61 89 ASP A CA 1
ATOM 693 C C . ASP A 1 89 ? 3.131 -29.531 56.812 1 18.61 89 ASP A C 1
ATOM 695 O O . ASP A 1 89 ? 4.023 -30.359 56.625 1 18.61 89 ASP A O 1
ATOM 699 N N . THR A 1 90 ? 3.615 -28.391 56.344 1 19.52 90 THR A N 1
ATOM 700 C CA . THR A 1 90 ? 5.031 -28.062 56.438 1 19.52 90 THR A CA 1
ATOM 701 C C . THR A 1 90 ? 5.473 -28.047 57.906 1 19.52 90 THR A C 1
ATOM 703 O O . THR A 1 90 ? 5.09 -27.156 58.656 1 19.52 90 THR A O 1
ATOM 706 N N . THR A 1 91 ? 5.734 -29.234 58.469 1 18.73 91 THR A N 1
ATOM 707 C CA . THR A 1 91 ? 6.172 -29.406 59.844 1 18.73 91 THR A CA 1
ATOM 708 C C . THR A 1 91 ? 7.512 -28.719 60.094 1 18.73 91 THR A C 1
ATOM 710 O O . THR A 1 91 ? 8.219 -28.375 59.125 1 18.73 91 THR A O 1
ATOM 713 N N . ASN A 1 92 ? 8.203 -28.891 61.344 1 20.09 92 ASN A N 1
ATOM 714 C CA . ASN A 1 92 ? 8.898 -28.234 62.438 1 20.09 92 ASN A CA 1
ATOM 715 C C . ASN A 1 92 ? 10.414 -28.359 62.312 1 20.09 92 ASN A C 1
ATOM 717 O O . ASN A 1 92 ? 11.156 -28.078 63.25 1 20.09 92 ASN A O 1
ATOM 721 N N . VAL A 1 93 ? 11.078 -28.625 61.094 1 19.11 93 VAL A N 1
ATOM 722 C CA . VAL A 1 93 ? 12.32 -29.359 61.344 1 19.11 93 VAL A CA 1
ATOM 723 C C . VAL A 1 93 ? 13.336 -28.438 62 1 19.11 93 VAL A C 1
ATOM 725 O O . VAL A 1 93 ? 13.477 -27.281 61.625 1 19.11 93 VAL A O 1
ATOM 728 N N . GLU A 1 94 ? 14.039 -29 63.031 1 19.98 94 GLU A N 1
ATOM 729 C CA . GLU A 1 94 ? 14.898 -28.625 64.188 1 19.98 94 GLU A CA 1
ATOM 730 C C . GLU A 1 94 ? 16.312 -28.281 63.688 1 19.98 94 GLU A C 1
ATOM 732 O O . GLU A 1 94 ? 16.844 -28.906 62.781 1 19.98 94 GLU A O 1
ATOM 737 N N . ASP A 1 95 ? 16.828 -27.109 63.969 1 20.38 95 ASP A N 1
ATOM 738 C CA . ASP A 1 95 ? 17.953 -26.234 63.656 1 20.38 95 ASP A CA 1
ATOM 739 C C . ASP A 1 95 ? 19.266 -26.859 64.062 1 20.38 95 ASP A C 1
ATOM 741 O O . ASP A 1 95 ? 19.656 -26.781 65.25 1 20.38 95 ASP A O 1
ATOM 745 N N . ASP A 1 96 ? 19.531 -28.141 63.594 1 17.72 96 ASP A N 1
ATOM 746 C CA . ASP A 1 96 ? 20.625 -28.797 64.312 1 17.72 96 ASP A CA 1
ATOM 747 C C . ASP A 1 96 ? 21.938 -28.031 64.062 1 17.72 96 ASP A C 1
ATOM 749 O O . ASP A 1 96 ? 22.062 -27.266 63.094 1 17.72 96 ASP A O 1
ATOM 753 N N . ALA A 1 97 ? 23.078 -28.391 64.875 1 20.12 97 ALA A N 1
ATOM 754 C CA . ALA A 1 97 ? 24.281 -28.016 65.562 1 20.12 97 ALA A CA 1
ATOM 755 C C . ALA A 1 97 ? 25.516 -28.094 64.688 1 20.12 97 ALA A C 1
ATOM 757 O O . ALA A 1 97 ? 26.5 -28.75 65.062 1 20.12 97 ALA A O 1
ATOM 758 N N . LEU A 1 98 ? 25.531 -27.797 63.281 1 18.66 98 LEU A N 1
ATOM 759 C CA . LEU A 1 98 ? 26.562 -28.406 62.438 1 18.66 98 LEU A CA 1
ATOM 760 C C . LEU A 1 98 ? 27.953 -27.953 62.875 1 18.66 98 LEU A C 1
ATOM 762 O O . LEU A 1 98 ? 28.156 -26.781 63.188 1 18.66 98 LEU A O 1
ATOM 766 N N . LEU A 1 99 ? 28.859 -28.922 63.031 1 18.83 99 LEU A N 1
ATOM 767 C CA . LEU A 1 99 ? 30.203 -29.188 63.531 1 18.83 99 LEU A CA 1
ATOM 768 C C . LEU A 1 99 ? 31.25 -28.484 62.688 1 18.83 99 LEU A C 1
ATOM 770 O O . LEU A 1 99 ? 31.094 -28.359 61.469 1 18.83 99 LEU A O 1
ATOM 774 N N . ALA A 1 100 ? 32.25 -27.75 63.281 1 22.47 100 ALA A N 1
ATOM 775 C CA . ALA A 1 100 ? 33.281 -26.766 62.938 1 22.47 100 ALA A CA 1
ATOM 776 C C . ALA A 1 100 ? 34.406 -27.406 62.125 1 22.47 100 ALA A C 1
ATOM 778 O O . ALA A 1 100 ? 35.188 -28.188 62.688 1 22.47 100 ALA A O 1
ATOM 779 N N . PRO A 1 101 ? 34.125 -28.047 60.875 1 19.42 101 PRO A N 1
ATOM 780 C CA . PRO A 1 101 ? 35.219 -28.953 60.5 1 19.42 101 PRO A CA 1
ATOM 781 C C . PRO A 1 101 ? 36.562 -28.219 60.375 1 19.42 101 PRO A C 1
ATOM 783 O O . PRO A 1 101 ? 36.562 -27 60.219 1 19.42 101 PRO A O 1
ATOM 786 N N . ALA A 1 102 ? 37.688 -29.047 60.375 1 24.17 102 ALA A N 1
ATOM 787 C CA . ALA A 1 102 ? 39.125 -29.078 60.562 1 24.17 102 ALA A CA 1
ATOM 788 C C . ALA A 1 102 ? 39.844 -28.375 59.438 1 24.17 102 ALA A C 1
ATOM 790 O O . ALA A 1 102 ? 39.344 -28.328 58.312 1 24.17 102 ALA A O 1
ATOM 791 N N . PRO A 1 103 ? 41 -27.719 59.688 1 23.62 103 PRO A N 1
ATOM 792 C CA . PRO A 1 103 ? 41.781 -26.703 58.938 1 23.62 103 PRO A CA 1
ATOM 793 C C . PRO A 1 103 ? 42.531 -27.281 57.75 1 23.62 103 PRO A C 1
ATOM 795 O O . PRO A 1 103 ? 43.344 -28.188 57.906 1 23.62 103 PRO A O 1
ATOM 798 N N . ALA A 1 104 ? 41.906 -27.656 56.594 1 23.41 104 ALA A N 1
ATOM 799 C CA . ALA A 1 104 ? 42.625 -28.547 55.688 1 23.41 104 ALA A CA 1
ATOM 800 C C . ALA A 1 104 ? 43.938 -27.938 55.219 1 23.41 104 ALA A C 1
ATOM 802 O O . ALA A 1 104 ? 44.062 -26.703 55.156 1 23.41 104 ALA A O 1
ATOM 803 N N . PRO A 1 105 ? 44.906 -28.812 55.031 1 25.83 105 PRO A N 1
ATOM 804 C CA . PRO A 1 105 ? 46.344 -28.609 54.812 1 25.83 105 PRO A CA 1
ATOM 805 C C . PRO A 1 105 ? 46.656 -27.812 53.562 1 25.83 105 PRO A C 1
ATOM 807 O O . PRO A 1 105 ? 45.844 -27.797 52.625 1 25.83 105 PRO A O 1
ATOM 810 N N . GLU A 1 106 ? 47.75 -27.016 53.562 1 25.75 106 GLU A N 1
ATOM 811 C CA . GLU A 1 106 ? 48.281 -26 52.656 1 25.75 106 GLU A CA 1
ATOM 812 C C . GLU A 1 106 ? 48.812 -26.609 51.375 1 25.75 106 GLU A C 1
ATOM 814 O O . GLU A 1 106 ? 49.781 -27.344 51.375 1 25.75 106 GLU A O 1
ATOM 819 N N . ILE A 1 107 ? 47.969 -27.188 50.438 1 26.09 107 ILE A N 1
ATOM 820 C CA . ILE A 1 107 ? 48.5 -27.891 49.281 1 26.09 107 ILE A CA 1
ATOM 821 C C . ILE A 1 107 ? 49.344 -26.922 48.438 1 26.09 107 ILE A C 1
ATOM 823 O O . ILE A 1 107 ? 48.844 -25.859 48.031 1 26.09 107 ILE A O 1
ATOM 827 N N . GLU A 1 108 ? 50.625 -27.078 48.438 1 28 108 GLU A N 1
ATOM 828 C CA . GLU A 1 108 ? 51.625 -26.391 47.688 1 28 108 GLU A CA 1
ATOM 829 C C . GLU A 1 108 ? 51.375 -26.484 46.188 1 28 108 GLU A C 1
ATOM 831 O O . GLU A 1 108 ? 51.312 -27.594 45.625 1 28 108 GLU A O 1
ATOM 836 N N . PHE A 1 109 ? 50.812 -25.547 45.5 1 25.34 109 PHE A N 1
ATOM 837 C CA . PHE A 1 109 ? 50.406 -25.562 44.094 1 25.34 109 PHE A CA 1
ATOM 838 C C . PHE A 1 109 ? 51.656 -25.578 43.188 1 25.34 109 PHE A C 1
ATOM 840 O O . PHE A 1 109 ? 52.531 -24.719 43.312 1 25.34 109 PHE A O 1
ATOM 847 N N . ARG A 1 110 ? 52.031 -26.766 42.781 1 29.31 110 ARG A N 1
ATOM 848 C CA . ARG A 1 110 ? 53.062 -27.047 41.781 1 29.31 110 ARG A CA 1
ATOM 849 C C . ARG A 1 110 ? 52.875 -26.141 40.562 1 29.31 110 ARG A C 1
ATOM 851 O O . ARG A 1 110 ? 51.75 -25.875 40.125 1 29.31 110 ARG A O 1
ATOM 858 N N . ASN A 1 111 ? 53.938 -25.469 40.156 1 28.59 111 ASN A N 1
ATOM 859 C CA . ASN A 1 111 ? 54.188 -24.531 39.094 1 28.59 111 ASN A CA 1
ATOM 860 C C . ASN A 1 111 ? 53.812 -25.109 37.719 1 28.59 111 ASN A C 1
ATOM 862 O O . ASN A 1 111 ? 54.531 -25.969 37.188 1 28.59 111 ASN A O 1
ATOM 866 N N . ASP A 1 112 ? 52.562 -25.516 37.469 1 29.92 112 ASP A N 1
ATOM 867 C CA . ASP A 1 112 ? 52.188 -26.203 36.25 1 29.92 112 ASP A CA 1
ATOM 868 C C . ASP A 1 112 ? 52.812 -25.5 35.031 1 29.92 112 ASP A C 1
ATOM 870 O O . ASP A 1 112 ? 53.031 -24.281 35.062 1 29.92 112 ASP A O 1
ATOM 874 N N . GLU A 1 113 ? 53.5 -26.25 34.125 1 39.44 113 GLU A N 1
ATOM 875 C CA . GLU A 1 113 ? 54.062 -25.984 32.812 1 39.44 113 GLU A CA 1
ATOM 876 C C . GLU A 1 113 ? 53.188 -25.062 32 1 39.44 113 GLU A C 1
ATOM 878 O O . GLU A 1 113 ? 51.938 -25.062 32.156 1 39.44 113 GLU A O 1
ATOM 883 N N . PRO A 1 114 ? 53.812 -24.047 31.344 1 34.88 114 PRO A N 1
ATOM 884 C CA . PRO A 1 114 ? 53.031 -23.031 30.625 1 34.88 114 PRO A CA 1
ATOM 885 C C . PRO A 1 114 ? 51.938 -23.641 29.75 1 34.88 114 PRO A C 1
ATOM 887 O O . PRO A 1 114 ? 52.188 -24.641 29.078 1 34.88 114 PRO A O 1
ATOM 890 N N . LEU A 1 115 ? 50.688 -23.609 30.141 1 37.03 115 LEU A N 1
ATOM 891 C CA . LEU A 1 115 ? 49.5 -24.016 29.406 1 37.03 115 LEU A CA 1
ATOM 892 C C . LEU A 1 115 ? 49.625 -23.656 27.922 1 37.03 115 LEU A C 1
ATOM 894 O O . LEU A 1 115 ? 50.094 -22.562 27.594 1 37.03 115 LEU A O 1
ATOM 898 N N . THR A 1 116 ? 50 -24.672 27.062 1 41.06 116 THR A N 1
ATOM 899 C CA . THR A 1 116 ? 49.844 -24.516 25.625 1 41.06 116 THR A CA 1
ATOM 900 C C . THR A 1 116 ? 48.75 -23.531 25.281 1 41.06 116 THR A C 1
ATOM 902 O O . THR A 1 116 ? 47.688 -23.562 25.891 1 41.06 116 THR A O 1
ATOM 905 N N . PRO A 1 117 ? 49.219 -22.406 24.688 1 41.59 117 PRO A N 1
ATOM 906 C CA . PRO A 1 117 ? 48.156 -21.422 24.406 1 41.59 117 PRO A CA 1
ATOM 907 C C . PRO A 1 117 ? 46.875 -22.078 23.875 1 41.59 117 PRO A C 1
ATOM 909 O O . PRO A 1 117 ? 46.938 -23.156 23.297 1 41.59 117 PRO A O 1
ATOM 912 N N . PRO A 1 118 ? 45.812 -21.938 24.578 1 42.47 118 PRO A N 1
ATOM 913 C CA . PRO A 1 118 ? 44.531 -22.531 24.125 1 42.47 118 PRO A CA 1
ATOM 914 C C . PRO A 1 118 ? 44.406 -22.5 22.609 1 42.47 118 PRO A C 1
ATOM 916 O O . PRO A 1 118 ? 44.969 -21.641 21.938 1 42.47 118 PRO A O 1
ATOM 919 N N . PRO A 1 119 ? 44.219 -23.609 21.891 1 39.94 119 PRO A N 1
ATOM 920 C CA . PRO A 1 119 ? 44 -23.625 20.438 1 39.94 119 PRO A CA 1
ATOM 921 C C . PRO A 1 119 ? 43.312 -22.359 19.938 1 39.94 119 PRO A C 1
ATOM 923 O O . PRO A 1 119 ? 42.594 -21.703 20.672 1 39.94 119 PRO A O 1
ATOM 926 N N . THR A 1 120 ? 43.938 -21.594 19.047 1 40.25 120 THR A N 1
ATOM 927 C CA . THR A 1 120 ? 43.406 -20.469 18.281 1 40.25 120 THR A CA 1
ATOM 928 C C . THR A 1 120 ? 41.938 -20.672 17.969 1 40.25 120 THR A C 1
ATOM 930 O O . THR A 1 120 ? 41.562 -21.703 17.406 1 40.25 120 THR A O 1
ATOM 933 N N . ARG A 1 121 ? 41.031 -20.359 18.766 1 45.28 121 ARG A N 1
ATOM 934 C CA . ARG A 1 121 ? 39.625 -20.422 18.422 1 45.28 121 ARG A CA 1
ATOM 935 C C . ARG A 1 121 ? 39.406 -20.172 16.938 1 45.28 121 ARG A C 1
ATOM 937 O O . ARG A 1 121 ? 39.719 -19.094 16.438 1 45.28 121 ARG A O 1
ATOM 944 N N . LYS A 1 122 ? 39.531 -21.156 16.062 1 54.47 122 LYS A N 1
ATOM 945 C CA . LYS A 1 122 ? 39.188 -21.141 14.641 1 54.47 122 LYS A CA 1
ATOM 946 C C . LYS A 1 122 ? 38.031 -20.188 14.359 1 54.47 122 LYS A C 1
ATOM 948 O O . LYS A 1 122 ? 36.938 -20.375 14.891 1 54.47 122 LYS A O 1
ATOM 953 N N . THR A 1 123 ? 38.344 -18.938 14.031 1 75.69 123 THR A N 1
ATOM 954 C CA . THR A 1 123 ? 37.375 -17.891 13.727 1 75.69 123 THR A CA 1
ATOM 955 C C . THR A 1 123 ? 36.375 -18.359 12.688 1 75.69 123 THR A C 1
ATOM 957 O O . THR A 1 123 ? 36.75 -18.969 11.68 1 75.69 123 THR A O 1
ATOM 960 N N . ASN A 1 124 ? 35.125 -18.562 13.023 1 92.75 124 ASN A N 1
ATOM 961 C CA . ASN A 1 124 ? 34.031 -18.953 12.141 1 92.75 124 ASN A CA 1
ATOM 962 C C . ASN A 1 124 ? 33.781 -17.906 11.062 1 92.75 124 ASN A C 1
ATOM 964 O O . ASN A 1 124 ? 33.031 -16.938 11.289 1 92.75 124 ASN A O 1
ATOM 968 N N . GLU A 1 125 ? 34.469 -18.047 9.852 1 95.56 125 GLU A N 1
ATOM 969 C CA . GLU A 1 125 ? 34.406 -17.094 8.758 1 95.56 125 GLU A CA 1
ATOM 970 C C . GLU A 1 125 ? 33 -16.922 8.25 1 95.56 125 GLU A C 1
ATOM 972 O O . GLU A 1 125 ? 32.594 -15.844 7.805 1 95.56 125 GLU A O 1
ATOM 977 N N . ARG A 1 126 ? 32.25 -17.922 8.398 1 96.31 126 ARG A N 1
ATOM 978 C CA . ARG A 1 126 ? 30.859 -17.891 7.926 1 96.31 126 ARG A CA 1
ATOM 979 C C . ARG A 1 126 ? 30 -16.984 8.797 1 96.31 126 ARG A C 1
ATOM 981 O O . ARG A 1 126 ? 29.203 -16.203 8.281 1 96.31 126 ARG A O 1
ATOM 988 N N . LEU A 1 127 ? 30.234 -17.031 9.992 1 97.81 127 LEU A N 1
ATOM 989 C CA . LEU A 1 127 ? 29.484 -16.141 10.883 1 97.81 127 LEU A CA 1
ATOM 990 C C . LEU A 1 127 ? 29.984 -14.695 10.75 1 97.81 127 LEU A C 1
ATOM 992 O O . LEU A 1 127 ? 29.203 -13.758 10.906 1 97.81 127 LEU A O 1
ATOM 996 N N . LYS A 1 128 ? 31.234 -14.562 10.445 1 97.75 128 LYS A N 1
ATOM 997 C CA . LYS A 1 128 ? 31.75 -13.219 10.188 1 97.75 128 LYS A CA 1
ATOM 998 C C . LYS A 1 128 ? 31.078 -12.594 8.969 1 97.75 128 LYS A C 1
ATOM 1000 O O . LYS A 1 128 ? 30.703 -11.414 8.992 1 97.75 128 LYS A O 1
ATOM 1005 N N . LYS A 1 129 ? 30.953 -13.375 7.977 1 97.88 129 LYS A N 1
ATOM 1006 C CA . LYS A 1 129 ? 30.266 -12.914 6.773 1 97.88 129 LYS A CA 1
ATOM 1007 C C . LYS A 1 129 ? 28.812 -12.586 7.062 1 97.88 129 LYS A C 1
ATOM 1009 O O . LYS A 1 129 ? 28.266 -11.602 6.551 1 97.88 129 LYS A O 1
ATOM 1014 N N . ALA A 1 130 ? 28.25 -13.391 7.844 1 98.5 130 ALA A N 1
ATOM 1015 C CA . ALA A 1 130 ? 26.859 -13.133 8.242 1 98.5 130 ALA A CA 1
ATOM 1016 C C . ALA A 1 130 ? 26.75 -11.812 9 1 98.5 130 ALA A C 1
ATOM 1018 O O . ALA A 1 130 ? 25.781 -11.062 8.797 1 98.5 130 ALA A O 1
ATOM 1019 N N . TYR A 1 131 ? 27.734 -11.648 9.844 1 98.56 131 TYR A N 1
ATOM 1020 C CA . TYR A 1 131 ? 27.766 -10.383 10.578 1 98.56 131 TYR A CA 1
ATOM 1021 C C . TYR A 1 131 ? 27.766 -9.203 9.617 1 98.56 131 TYR A C 1
ATOM 1023 O O . TYR A 1 131 ? 27.016 -8.242 9.805 1 98.56 131 TYR A O 1
ATOM 1031 N N . VAL A 1 132 ? 28.531 -9.266 8.602 1 98.62 132 VAL A N 1
ATOM 1032 C CA . VAL A 1 132 ? 28.609 -8.211 7.602 1 98.62 132 VAL A CA 1
ATOM 1033 C C . VAL A 1 132 ? 27.25 -8.031 6.93 1 98.62 132 VAL A C 1
ATOM 1035 O O . VAL A 1 132 ? 26.781 -6.902 6.742 1 98.62 132 VAL A O 1
ATOM 1038 N N . ALA A 1 133 ? 26.562 -9.055 6.598 1 98.75 133 ALA A N 1
ATOM 1039 C CA . ALA A 1 133 ? 25.25 -9.023 5.949 1 98.75 133 ALA A CA 1
ATOM 1040 C C . ALA A 1 133 ? 24.219 -8.344 6.836 1 98.75 133 ALA A C 1
ATOM 1042 O O . ALA A 1 133 ? 23.484 -7.465 6.379 1 98.75 133 ALA A O 1
ATOM 1043 N N . PHE A 1 134 ? 24.234 -8.703 8.07 1 98.81 134 PHE A N 1
ATOM 1044 C CA . PHE A 1 134 ? 23.219 -8.172 8.977 1 98.81 134 PHE A CA 1
ATOM 1045 C C . PHE A 1 134 ? 23.484 -6.703 9.273 1 98.81 134 PHE A C 1
ATOM 1047 O O . PHE A 1 134 ? 22.547 -5.914 9.406 1 98.81 134 PHE A O 1
ATOM 1054 N N . GLN A 1 135 ? 24.719 -6.367 9.398 1 98.81 135 GLN A N 1
ATOM 1055 C CA . GLN A 1 135 ? 25.016 -4.961 9.641 1 98.81 135 GLN A CA 1
ATOM 1056 C C . GLN A 1 135 ? 24.656 -4.109 8.43 1 98.81 135 GLN A C 1
ATOM 1058 O O . GLN A 1 135 ? 24.141 -2.996 8.578 1 98.81 135 GLN A O 1
ATOM 1063 N N . ALA A 1 136 ? 24.891 -4.637 7.273 1 98.75 136 ALA A N 1
ATOM 1064 C CA . ALA A 1 136 ? 24.469 -3.943 6.062 1 98.75 136 ALA A CA 1
ATOM 1065 C C . ALA A 1 136 ? 22.953 -3.816 6.008 1 98.75 136 ALA A C 1
ATOM 1067 O O . ALA A 1 136 ? 22.422 -2.777 5.609 1 98.75 136 ALA A O 1
ATOM 1068 N N . TRP A 1 137 ? 22.281 -4.898 6.391 1 98.81 137 TRP A N 1
ATOM 1069 C CA . TRP A 1 137 ? 20.828 -4.879 6.383 1 98.81 137 TRP A CA 1
ATOM 1070 C C . TRP A 1 137 ? 20.281 -3.877 7.395 1 98.81 137 TRP A C 1
ATOM 1072 O O . TRP A 1 137 ? 19.375 -3.102 7.086 1 98.81 137 TRP A O 1
ATOM 1082 N N . LYS A 1 138 ? 20.859 -3.898 8.531 1 98.56 138 LYS A N 1
ATOM 1083 C CA . LYS A 1 138 ? 20.453 -2.947 9.562 1 98.56 138 LYS A CA 1
ATOM 1084 C C . LYS A 1 138 ? 20.594 -1.51 9.07 1 98.56 138 LYS A C 1
ATOM 1086 O O . LYS A 1 138 ? 19.719 -0.673 9.32 1 98.56 138 LYS A O 1
ATOM 1091 N N . LYS A 1 139 ? 21.656 -1.265 8.383 1 98 139 LYS A N 1
ATOM 1092 C CA . LYS A 1 139 ? 21.891 0.068 7.832 1 98 139 LYS A CA 1
ATOM 1093 C C . LYS A 1 139 ? 20.844 0.43 6.793 1 98 139 LYS A C 1
ATOM 1095 O O . LYS A 1 139 ? 20.516 1.605 6.613 1 98 139 LYS A O 1
ATOM 1100 N N . ALA A 1 140 ? 20.297 -0.562 6.145 1 98.19 140 ALA A N 1
ATOM 1101 C CA . ALA A 1 140 ? 19.328 -0.35 5.074 1 98.19 140 ALA A CA 1
ATOM 1102 C C . ALA A 1 140 ? 17.906 -0.266 5.629 1 98.19 140 ALA A C 1
ATOM 1104 O O . ALA A 1 140 ? 16.938 -0.124 4.871 1 98.19 140 ALA A O 1
ATOM 1105 N N . ILE A 1 141 ? 17.719 -0.413 6.91 1 98.44 141 ILE A N 1
ATOM 1106 C CA . ILE A 1 141 ? 16.422 -0.325 7.574 1 98.44 141 ILE A CA 1
ATOM 1107 C C . ILE A 1 141 ? 16.156 1.118 7.996 1 98.44 141 ILE A C 1
ATOM 1109 O O . ILE A 1 141 ? 16.969 1.73 8.688 1 98.44 141 ILE A O 1
ATOM 1113 N N . HIS A 1 142 ? 14.961 1.592 7.598 1 97.75 142 HIS A N 1
ATOM 1114 C CA . HIS A 1 142 ? 14.609 2.984 7.859 1 97.75 142 HIS A CA 1
ATOM 1115 C C . HIS A 1 142 ? 13.555 3.094 8.961 1 97.75 142 HIS A C 1
ATOM 1117 O O . HIS A 1 142 ? 13.344 4.176 9.508 1 97.75 142 HIS A O 1
ATOM 1123 N N . SER A 1 143 ? 12.859 2.072 9.203 1 98.19 143 SER A N 1
ATOM 1124 C CA . SER A 1 143 ? 11.805 2.027 10.211 1 98.19 143 SER A CA 1
ATOM 1125 C C . SER A 1 143 ? 11.719 0.648 10.859 1 98.19 143 SER A C 1
ATOM 1127 O O . SER A 1 143 ? 11.719 -0.368 10.156 1 98.19 143 SER A O 1
ATOM 1129 N N . ASP A 1 144 ? 11.781 0.573 12.164 1 98.25 144 ASP A N 1
ATOM 1130 C CA . ASP A 1 144 ? 11.656 -0.625 12.992 1 98.25 144 ASP A CA 1
ATOM 1131 C C . ASP A 1 144 ? 10.898 -0.323 14.289 1 98.25 144 ASP A C 1
ATOM 1133 O O . ASP A 1 144 ? 11.484 -0.363 15.375 1 98.25 144 ASP A O 1
ATOM 1137 N N . PRO A 1 145 ? 9.625 -0.111 14.078 1 96.94 145 PRO A N 1
ATOM 1138 C CA . PRO A 1 145 ? 8.859 0.421 15.211 1 96.94 145 PRO A CA 1
ATOM 1139 C C . PRO A 1 145 ? 8.797 -0.545 16.391 1 96.94 145 PRO A C 1
ATOM 1141 O O . PRO A 1 145 ? 8.648 -0.117 17.531 1 96.94 145 PRO A O 1
ATOM 1144 N N . LEU A 1 146 ? 8.93 -1.832 16.188 1 97.38 146 LEU A N 1
ATOM 1145 C CA . LEU A 1 146 ? 8.883 -2.82 17.25 1 97.38 146 LEU A CA 1
ATOM 1146 C C . LEU A 1 146 ? 10.281 -3.111 17.781 1 97.38 146 LEU A C 1
ATOM 1148 O O . LEU A 1 146 ? 10.461 -3.969 18.656 1 97.38 146 LEU A O 1
ATOM 1152 N N . ASN A 1 147 ? 11.266 -2.441 17.25 1 98 147 ASN A N 1
ATOM 1153 C CA . ASN A 1 147 ? 12.664 -2.527 17.641 1 98 147 ASN A CA 1
ATOM 1154 C C . ASN A 1 147 ? 13.18 -3.963 17.578 1 98 147 ASN A C 1
ATOM 1156 O O . ASN A 1 147 ? 13.867 -4.422 18.5 1 98 147 ASN A O 1
ATOM 1160 N N . ILE A 1 148 ? 12.758 -4.625 16.562 1 98.44 148 ILE A N 1
ATOM 1161 C CA . ILE A 1 148 ? 13.141 -6.02 16.359 1 98.44 148 ILE A CA 1
ATOM 1162 C C . ILE A 1 148 ? 14.648 -6.117 16.156 1 98.44 148 ILE A C 1
ATOM 1164 O O . ILE A 1 148 ? 15.297 -7.012 16.703 1 98.44 148 ILE A O 1
ATOM 1168 N N . THR A 1 149 ? 15.266 -5.254 15.438 1 98.56 149 THR A N 1
ATOM 1169 C CA . THR A 1 149 ? 16.672 -5.344 15.07 1 98.56 149 THR A CA 1
ATOM 1170 C C . THR A 1 149 ? 17.547 -4.559 16.062 1 98.56 149 THR A C 1
ATOM 1172 O O . THR A 1 149 ? 18.734 -4.367 15.828 1 98.56 149 THR A O 1
ATOM 1175 N N . GLY A 1 150 ? 16.922 -4.094 17.109 1 98.19 150 GLY A N 1
ATOM 1176 C CA . GLY A 1 150 ? 17.656 -3.35 18.125 1 98.19 150 GLY A CA 1
ATOM 1177 C C . GLY A 1 150 ? 18.812 -4.129 18.719 1 98.19 150 GLY A C 1
ATOM 1178 O O . GLY A 1 150 ? 19.844 -3.549 19.094 1 98.19 150 GLY A O 1
ATOM 1179 N N . ASN A 1 151 ? 18.719 -5.445 18.734 1 98.06 151 ASN A N 1
ATOM 1180 C CA . ASN A 1 151 ? 19.734 -6.273 19.375 1 98.06 151 ASN A CA 1
ATOM 1181 C C . ASN A 1 151 ? 20.734 -6.801 18.359 1 98.06 151 ASN A C 1
ATOM 1183 O O . ASN A 1 151 ? 21.578 -7.637 18.688 1 98.06 151 ASN A O 1
ATOM 1187 N N . TRP A 1 152 ? 20.609 -6.367 17.094 1 98.56 152 TRP A N 1
ATOM 1188 C CA . TRP A 1 152 ? 21.609 -6.73 16.094 1 98.56 152 TRP A CA 1
ATOM 1189 C C . TRP A 1 152 ? 22.922 -5.992 16.344 1 98.56 152 TRP A C 1
ATOM 1191 O O . TRP A 1 152 ? 23.391 -5.23 15.492 1 98.56 152 TRP A O 1
ATOM 1201 N N . VAL A 1 153 ? 23.469 -6.246 17.516 1 97.44 153 VAL A N 1
ATOM 1202 C CA . VAL A 1 153 ? 24.688 -5.605 17.953 1 97.44 153 VAL A CA 1
ATOM 1203 C C . VAL A 1 153 ? 25.719 -6.672 18.344 1 97.44 153 VAL A C 1
ATOM 1205 O O . VAL A 1 153 ? 25.391 -7.645 19.031 1 97.44 153 VAL A O 1
ATOM 1208 N N . GLY A 1 154 ? 26.922 -6.418 17.859 1 96.31 154 GLY A N 1
ATOM 1209 C CA . GLY A 1 154 ? 27.984 -7.355 18.172 1 96.31 154 GLY A CA 1
ATOM 1210 C C . GLY A 1 154 ? 28.109 -8.484 17.172 1 96.31 154 GLY A C 1
ATOM 1211 O O . GLY A 1 154 ? 27.25 -8.625 16.281 1 96.31 154 GLY A O 1
ATOM 1212 N N . GLU A 1 155 ? 29.094 -9.312 17.344 1 95.81 155 GLU A N 1
ATOM 1213 C CA . GLU A 1 155 ? 29.453 -10.305 16.344 1 95.81 155 GLU A CA 1
ATOM 1214 C C . GLU A 1 155 ? 28.703 -11.617 16.578 1 95.81 155 GLU A C 1
ATOM 1216 O O . GLU A 1 155 ? 28.703 -12.508 15.719 1 95.81 155 GLU A O 1
ATOM 1221 N N . ASP A 1 156 ? 28.031 -11.711 17.672 1 97.25 156 ASP A N 1
ATOM 1222 C CA . ASP A 1 156 ? 27.25 -12.922 17.938 1 97.25 156 ASP A CA 1
ATOM 1223 C C . ASP A 1 156 ? 25.922 -12.883 17.203 1 97.25 156 ASP A C 1
ATOM 1225 O O . ASP A 1 156 ? 24.859 -12.734 17.828 1 97.25 156 ASP A O 1
ATOM 1229 N N . VAL A 1 157 ? 25.922 -13.148 15.961 1 98.25 157 VAL A N 1
ATOM 1230 C CA . VAL A 1 157 ? 24.75 -13 15.094 1 98.25 157 VAL A CA 1
ATOM 1231 C C . VAL A 1 157 ? 23.703 -14.047 15.469 1 98.25 157 VAL A C 1
ATOM 1233 O O . VAL A 1 157 ? 22.516 -13.875 15.18 1 98.25 157 VAL A O 1
ATOM 1236 N N . CYS A 1 158 ? 24.094 -15.102 16.109 1 98.31 158 CYS A N 1
ATOM 1237 C CA . CYS A 1 158 ? 23.172 -16.156 16.484 1 98.31 158 CYS A CA 1
ATOM 1238 C C . CYS A 1 158 ? 22.25 -15.719 17.609 1 98.31 158 CYS A C 1
ATOM 1240 O O . CYS A 1 158 ? 21.234 -16.359 17.891 1 98.31 158 CYS A O 1
ATOM 1242 N N . SER A 1 159 ? 22.562 -14.602 18.188 1 98.19 159 SER A N 1
ATOM 1243 C CA . SER A 1 159 ? 21.734 -14.047 19.266 1 98.19 159 SER A CA 1
ATOM 1244 C C . SER A 1 159 ? 20.766 -13 18.719 1 98.19 159 SER A C 1
ATOM 1246 O O . SER A 1 159 ? 19.906 -12.508 19.453 1 98.19 159 SER A O 1
ATOM 1248 N N . TYR A 1 160 ? 20.859 -12.68 17.438 1 98.75 160 TYR A N 1
ATOM 1249 C CA . TYR A 1 160 ? 20 -11.664 16.844 1 98.75 160 TYR A CA 1
ATOM 1250 C C . TYR A 1 160 ? 18.562 -12.133 16.812 1 98.75 160 TYR A C 1
ATOM 1252 O O . TYR A 1 160 ? 18.281 -13.289 16.5 1 98.75 160 TYR A O 1
ATOM 1260 N N . ASN A 1 161 ? 17.594 -11.164 17.141 1 98.69 161 ASN A N 1
ATOM 1261 C CA . ASN A 1 161 ? 16.188 -11.461 16.938 1 98.69 161 ASN A CA 1
ATOM 1262 C C . ASN A 1 161 ? 15.891 -11.844 15.484 1 98.69 161 ASN A C 1
ATOM 1264 O O . ASN A 1 161 ? 16.406 -11.211 14.555 1 98.69 161 ASN A O 1
ATOM 1268 N N . GLY A 1 162 ? 15.148 -12.93 15.297 1 98.75 162 GLY A N 1
ATOM 1269 C CA . GLY A 1 162 ? 14.719 -13.352 13.977 1 98.75 162 GLY A CA 1
ATOM 1270 C C . GLY A 1 162 ? 15.75 -14.195 13.25 1 98.75 162 GLY A C 1
ATOM 1271 O O . GLY A 1 162 ? 15.531 -14.609 12.117 1 98.75 162 GLY A O 1
ATOM 1272 N N . VAL A 1 163 ? 16.953 -14.484 13.852 1 98.81 163 VAL A N 1
ATOM 1273 C CA . VAL A 1 163 ? 18.031 -15.25 13.234 1 98.81 163 VAL A CA 1
ATOM 1274 C C . VAL A 1 163 ? 18.156 -16.609 13.906 1 98.81 163 VAL A C 1
ATOM 1276 O O . VAL A 1 163 ? 18.125 -16.703 15.133 1 98.81 163 VAL A O 1
ATOM 1279 N N . TYR A 1 164 ? 18.219 -17.672 13.117 1 98.75 164 TYR A N 1
ATOM 1280 C CA . TYR A 1 164 ? 18.328 -19.047 13.617 1 98.75 164 TYR A CA 1
ATOM 1281 C C . TYR A 1 164 ? 19.609 -19.719 13.109 1 98.75 164 TYR A C 1
ATOM 1283 O O . TYR A 1 164 ? 19.828 -19.781 11.898 1 98.75 164 TYR A O 1
ATOM 1291 N N . CYS A 1 165 ? 20.453 -20.188 14.023 1 98.56 165 CYS A N 1
ATOM 1292 C CA . CYS A 1 165 ? 21.719 -20.844 13.672 1 98.56 165 CYS A CA 1
ATOM 1293 C C . CYS A 1 165 ? 21.641 -22.344 13.906 1 98.56 165 CYS A C 1
ATOM 1295 O O . CYS A 1 165 ? 20.781 -22.812 14.664 1 98.56 165 CYS A O 1
ATOM 1297 N N . ALA A 1 166 ? 22.375 -23.047 13.156 1 98.19 166 ALA A N 1
ATOM 1298 C CA . ALA A 1 166 ? 22.484 -24.5 13.234 1 98.19 166 ALA A CA 1
ATOM 1299 C C . ALA A 1 166 ? 23.859 -24.969 12.766 1 98.19 166 ALA A C 1
ATOM 1301 O O . ALA A 1 166 ? 24.625 -24.203 12.164 1 98.19 166 ALA A O 1
ATOM 1302 N N . PRO A 1 167 ? 24.203 -26.219 13.094 1 97.12 167 PRO A N 1
ATOM 1303 C CA . PRO A 1 167 ? 25.438 -26.75 12.531 1 97.12 167 PRO A CA 1
ATOM 1304 C C . PRO A 1 167 ? 25.422 -26.812 11.008 1 97.12 167 PRO A C 1
ATOM 1306 O O . PRO A 1 167 ? 24.391 -27.141 10.406 1 97.12 167 PRO A O 1
ATOM 1309 N N . ALA A 1 168 ? 26.547 -26.453 10.445 1 96.75 168 ALA A N 1
ATOM 1310 C CA . ALA A 1 168 ? 26.656 -26.484 8.992 1 96.75 168 ALA A CA 1
ATOM 1311 C C . ALA A 1 168 ? 26.484 -27.906 8.453 1 96.75 168 ALA A C 1
ATOM 1313 O O . ALA A 1 168 ? 26.922 -28.875 9.078 1 96.75 168 ALA A O 1
ATOM 1314 N N . LEU A 1 169 ? 25.938 -28 7.301 1 94.56 169 LEU A N 1
ATOM 1315 C CA . LEU A 1 169 ? 25.703 -29.312 6.699 1 94.56 169 LEU A CA 1
ATOM 1316 C C . LEU A 1 169 ? 27.016 -29.969 6.316 1 94.56 169 LEU A C 1
ATOM 1318 O O . LEU A 1 169 ? 27.172 -31.188 6.484 1 94.56 169 LEU A O 1
ATOM 1322 N N . ASP A 1 170 ? 28 -29.203 5.828 1 94.19 170 ASP A N 1
ATOM 1323 C CA . ASP A 1 170 ? 29.266 -29.734 5.336 1 94.19 170 ASP A CA 1
ATOM 1324 C C . ASP A 1 170 ? 30.266 -29.906 6.473 1 94.19 170 ASP A C 1
ATOM 1326 O O . ASP A 1 170 ? 31.219 -30.672 6.355 1 94.19 170 ASP A O 1
ATOM 1330 N N . ASP A 1 171 ? 30.109 -29.094 7.617 1 94.81 171 ASP A N 1
ATOM 1331 C CA . ASP A 1 171 ? 30.969 -29.156 8.797 1 94.81 171 ASP A CA 1
ATOM 1332 C C . ASP A 1 171 ? 30.172 -28.938 10.07 1 94.81 171 ASP A C 1
ATOM 1334 O O . ASP A 1 171 ? 30.016 -27.797 10.539 1 94.81 171 ASP A O 1
ATOM 1338 N N . PRO A 1 172 ? 29.812 -29.953 10.68 1 93.62 172 PRO A N 1
ATOM 1339 C CA . PRO A 1 172 ? 28.906 -29.844 11.828 1 93.62 172 PRO A CA 1
ATOM 1340 C C . PRO A 1 172 ? 29.547 -29.172 13.031 1 93.62 172 PRO A C 1
ATOM 1342 O O . PRO A 1 172 ? 28.859 -28.828 13.992 1 93.62 172 PRO A O 1
ATOM 1345 N N . THR A 1 173 ? 30.766 -28.953 13.094 1 93.94 173 THR A N 1
ATOM 1346 C CA . THR A 1 173 ? 31.438 -28.297 14.211 1 93.94 173 THR A CA 1
ATOM 1347 C C . THR A 1 173 ? 31.281 -26.781 14.117 1 93.94 173 THR A C 1
ATOM 1349 O O . THR A 1 173 ? 31.547 -26.062 15.086 1 93.94 173 THR A O 1
ATOM 1352 N N . LEU A 1 174 ? 30.844 -26.391 12.891 1 95.25 174 LEU A N 1
ATOM 1353 C CA . LEU A 1 174 ? 30.672 -24.953 12.664 1 95.25 174 LEU A CA 1
ATOM 1354 C C . LEU A 1 174 ? 29.203 -24.578 12.695 1 95.25 174 LEU A C 1
ATOM 1356 O O . LEU A 1 174 ? 28.375 -25.203 12.039 1 95.25 174 LEU A O 1
ATOM 1360 N N . ASN A 1 175 ? 28.938 -23.578 13.523 1 96.88 175 ASN A N 1
ATOM 1361 C CA . ASN A 1 175 ? 27.594 -23 13.477 1 96.88 175 ASN A CA 1
ATOM 1362 C C . ASN A 1 175 ? 27.469 -21.984 12.336 1 96.88 175 ASN A C 1
ATOM 1364 O O . ASN A 1 175 ? 28.406 -21.25 12.039 1 96.88 175 ASN A O 1
ATOM 1368 N N . VAL A 1 176 ? 26.328 -21.984 11.734 1 98.06 176 VAL A N 1
ATOM 1369 C CA . VAL A 1 176 ? 26.047 -21.047 10.648 1 98.06 176 VAL A CA 1
ATOM 1370 C C . VAL A 1 176 ? 24.641 -20.484 10.789 1 98.06 176 VAL A C 1
ATOM 1372 O O . VAL A 1 176 ? 23.828 -21 11.555 1 98.06 176 VAL A O 1
ATOM 1375 N N . VAL A 1 177 ? 24.344 -19.391 10.07 1 98.56 177 VAL A N 1
ATOM 1376 C CA . VAL A 1 177 ? 22.984 -18.875 9.984 1 98.56 177 VAL A CA 1
ATOM 1377 C C . VAL A 1 177 ? 22.156 -19.766 9.047 1 98.56 177 VAL A C 1
ATOM 1379 O O . VAL A 1 177 ? 22.406 -19.781 7.836 1 98.56 177 VAL A O 1
ATOM 1382 N N . ALA A 1 178 ? 21.203 -20.391 9.609 1 98.5 178 ALA A N 1
ATOM 1383 C CA . ALA A 1 178 ? 20.438 -21.375 8.852 1 98.5 178 ALA A CA 1
ATOM 1384 C C . ALA A 1 178 ? 19.094 -20.812 8.422 1 98.5 178 ALA A C 1
ATOM 1386 O O . ALA A 1 178 ? 18.469 -21.312 7.484 1 98.5 178 ALA A O 1
ATOM 1387 N N . GLY A 1 179 ? 18.641 -19.781 9.148 1 98.69 179 GLY A N 1
ATOM 1388 C CA . GLY A 1 179 ? 17.344 -19.25 8.789 1 98.69 179 GLY A CA 1
ATOM 1389 C C . GLY A 1 179 ? 17.109 -17.859 9.336 1 98.69 179 GLY A C 1
ATOM 1390 O O . GLY A 1 179 ? 17.734 -17.438 10.312 1 98.69 179 GLY A O 1
ATOM 1391 N N . ILE A 1 180 ? 16.266 -17.188 8.648 1 98.81 180 ILE A N 1
ATOM 1392 C CA . ILE A 1 180 ? 15.766 -15.875 9.047 1 98.81 180 ILE A CA 1
ATOM 1393 C C . ILE A 1 180 ? 14.242 -15.906 9.109 1 98.81 180 ILE A C 1
ATOM 1395 O O . ILE A 1 180 ? 13.586 -16.406 8.188 1 98.81 180 ILE A O 1
ATOM 1399 N N . ASP A 1 181 ? 13.656 -15.461 10.188 1 98.81 181 ASP A N 1
ATOM 1400 C CA . ASP A 1 181 ? 12.219 -15.273 10.32 1 98.81 181 ASP A CA 1
ATOM 1401 C C . ASP A 1 181 ? 11.883 -13.914 10.93 1 98.81 181 ASP A C 1
ATOM 1403 O O . ASP A 1 181 ? 12.008 -13.727 12.141 1 98.81 181 ASP A O 1
ATOM 1407 N N . LEU A 1 182 ? 11.531 -13.016 10.07 1 98.81 182 LEU A N 1
ATOM 1408 C CA . LEU A 1 182 ? 11.109 -11.68 10.469 1 98.81 182 LEU A CA 1
ATOM 1409 C C . LEU A 1 182 ? 9.656 -11.43 10.086 1 98.81 182 LEU A C 1
ATOM 1411 O O . LEU A 1 182 ? 9.273 -10.281 9.82 1 98.81 182 LEU A O 1
ATOM 1415 N N . ASN A 1 183 ? 8.836 -12.469 10.023 1 98.75 183 ASN A N 1
ATOM 1416 C CA . ASN A 1 183 ? 7.43 -12.32 9.672 1 98.75 183 ASN A CA 1
ATOM 1417 C C . ASN A 1 183 ? 6.715 -11.359 10.625 1 98.75 183 ASN A C 1
ATOM 1419 O O . ASN A 1 183 ? 6.934 -11.398 11.836 1 98.75 183 ASN A O 1
ATOM 1423 N N . ASN A 1 184 ? 5.891 -10.469 10.062 1 98.38 184 ASN A N 1
ATOM 1424 C CA . ASN A 1 184 ? 5.031 -9.562 10.82 1 98.38 184 ASN A CA 1
ATOM 1425 C C . ASN A 1 184 ? 5.848 -8.609 11.688 1 98.38 184 ASN A C 1
ATOM 1427 O O . ASN A 1 184 ? 5.43 -8.258 12.797 1 98.38 184 ASN A O 1
ATOM 1431 N N . ALA A 1 185 ? 7.07 -8.219 11.211 1 98.69 185 ALA A N 1
ATOM 1432 C CA . ALA A 1 185 ? 7.961 -7.395 12.023 1 98.69 185 ALA A CA 1
ATOM 1433 C C . ALA A 1 185 ? 7.707 -5.91 11.781 1 98.69 185 ALA A C 1
ATOM 1435 O O . ALA A 1 185 ? 8.203 -5.059 12.523 1 98.69 185 ALA A O 1
ATOM 1436 N N . ASP A 1 186 ? 6.98 -5.535 10.766 1 98.31 186 ASP A N 1
ATOM 1437 C CA . ASP A 1 186 ? 6.641 -4.16 10.414 1 98.31 186 ASP A CA 1
ATOM 1438 C C . ASP A 1 186 ? 7.895 -3.342 10.117 1 98.31 186 ASP A C 1
ATOM 1440 O O . ASP A 1 186 ? 7.977 -2.166 10.477 1 98.31 186 ASP A O 1
ATOM 1444 N N . ILE A 1 187 ? 8.875 -3.908 9.516 1 98.81 187 ILE A N 1
ATOM 1445 C CA . ILE A 1 187 ? 10.141 -3.25 9.203 1 98.81 187 ILE A CA 1
ATOM 1446 C C . ILE A 1 187 ? 10.078 -2.656 7.801 1 98.81 187 ILE A C 1
ATOM 1448 O O . ILE A 1 187 ? 9.562 -3.287 6.875 1 98.81 187 ILE A O 1
ATOM 1452 N N . ALA A 1 188 ? 10.578 -1.417 7.723 1 98.81 188 ALA A N 1
ATOM 1453 C CA . ALA A 1 188 ? 10.695 -0.786 6.41 1 98.81 188 ALA A CA 1
ATOM 1454 C C . ALA A 1 188 ? 12.164 -0.571 6.035 1 98.81 188 ALA A C 1
ATOM 1456 O O . ALA A 1 188 ? 12.961 -0.114 6.859 1 98.81 188 ALA A O 1
ATOM 1457 N N . GLY A 1 189 ? 12.477 -0.862 4.875 1 98.38 189 GLY A N 1
ATOM 1458 C CA . GLY A 1 189 ? 13.82 -0.752 4.324 1 98.38 189 GLY A CA 1
ATOM 1459 C C . GLY A 1 189 ? 13.992 -1.505 3.02 1 98.38 189 GLY A C 1
ATOM 1460 O O . GLY A 1 189 ? 13.023 -1.721 2.287 1 98.38 189 GLY A O 1
ATOM 1461 N N . SER A 1 190 ? 15.227 -1.726 2.658 1 98.12 190 SER A N 1
ATOM 1462 C CA . SER A 1 190 ? 15.547 -2.482 1.452 1 98.12 190 SER A CA 1
ATOM 1463 C C . SER A 1 190 ? 16.453 -3.664 1.767 1 98.12 190 SER A C 1
ATOM 1465 O O . SER A 1 190 ? 16.953 -3.791 2.889 1 98.12 190 SER A O 1
ATOM 1467 N N . LEU A 1 191 ? 16.547 -4.535 0.822 1 98.75 191 LEU A N 1
ATOM 1468 C CA . LEU A 1 191 ? 17.469 -5.656 0.954 1 98.75 191 LEU A CA 1
ATOM 1469 C C . LEU A 1 191 ? 18.812 -5.332 0.324 1 98.75 191 LEU A C 1
ATOM 1471 O O . LEU A 1 191 ? 18.891 -5.074 -0.88 1 98.75 191 LEU A O 1
ATOM 1475 N N . PRO A 1 192 ? 19.859 -5.352 1.133 1 98.44 192 PRO A N 1
ATOM 1476 C CA . PRO A 1 192 ? 21.188 -5.027 0.583 1 98.44 192 PRO A CA 1
ATOM 1477 C C . PRO A 1 192 ? 21.828 -6.207 -0.138 1 98.44 192 PRO A C 1
ATOM 1479 O O . PRO A 1 192 ? 21.469 -7.359 0.116 1 98.44 192 PRO A O 1
ATOM 1482 N N . GLU A 1 193 ? 22.812 -5.918 -1.021 1 98.5 193 GLU A N 1
ATOM 1483 C CA . GLU A 1 193 ? 23.531 -6.941 -1.773 1 98.5 193 GLU A CA 1
ATOM 1484 C C . GLU A 1 193 ? 24.297 -7.875 -0.841 1 98.5 193 GLU A C 1
ATOM 1486 O O . GLU A 1 193 ? 24.484 -9.055 -1.146 1 98.5 193 GLU A O 1
ATOM 1491 N N . GLU A 1 194 ? 24.625 -7.414 0.308 1 98.69 194 GLU A N 1
ATOM 1492 C CA . GLU A 1 194 ? 25.438 -8.156 1.266 1 98.69 194 GLU A CA 1
ATOM 1493 C C . GLU A 1 194 ? 24.688 -9.367 1.811 1 98.69 194 GLU A C 1
ATOM 1495 O O . GLU A 1 194 ? 25.281 -10.273 2.395 1 98.69 194 GLU A O 1
ATOM 1500 N N . LEU A 1 195 ? 23.391 -9.406 1.606 1 98.62 195 LEU A N 1
ATOM 1501 C CA . LEU A 1 195 ? 22.609 -10.555 2.061 1 98.62 195 LEU A CA 1
ATOM 1502 C C . LEU A 1 195 ? 23.047 -11.82 1.328 1 98.62 195 LEU A C 1
ATOM 1504 O O . LEU A 1 195 ? 22.766 -12.93 1.788 1 98.62 195 LEU A O 1
ATOM 1508 N N . GLY A 1 196 ? 23.766 -11.648 0.193 1 98.38 196 GLY A N 1
ATOM 1509 C CA . GLY A 1 196 ? 24.297 -12.781 -0.541 1 98.38 196 GLY A CA 1
ATOM 1510 C C . GLY A 1 196 ? 25.344 -13.555 0.248 1 98.38 196 GLY A C 1
ATOM 1511 O O . GLY A 1 196 ? 25.672 -14.688 -0.11 1 98.38 196 GLY A O 1
ATOM 1512 N N . HIS A 1 197 ? 25.812 -12.984 1.351 1 97.94 197 HIS A N 1
ATOM 1513 C CA . HIS A 1 197 ? 26.812 -13.633 2.193 1 97.94 197 HIS A CA 1
ATOM 1514 C C . HIS A 1 197 ? 26.188 -14.727 3.049 1 97.94 197 HIS A C 1
ATOM 1516 O O . HIS A 1 197 ? 26.891 -15.547 3.635 1 97.94 197 HIS A O 1
ATOM 1522 N N . LEU A 1 198 ? 24.859 -14.742 3.096 1 98 198 LEU A N 1
ATOM 1523 C CA . LEU A 1 198 ? 24.172 -15.742 3.908 1 98 198 LEU A CA 1
ATOM 1524 C C . LEU A 1 198 ? 24 -17.047 3.137 1 98 198 LEU A C 1
ATOM 1526 O O . LEU A 1 198 ? 22.875 -17.531 2.977 1 98 198 LEU A O 1
ATOM 1530 N N . GLN A 1 199 ? 25.062 -17.625 2.875 1 95.81 199 GLN A N 1
ATOM 1531 C CA . GLN A 1 199 ? 25.109 -18.719 1.899 1 95.81 199 GLN A CA 1
ATOM 1532 C C . GLN A 1 199 ? 24.516 -20 2.473 1 95.81 199 GLN A C 1
ATOM 1534 O O . GLN A 1 199 ? 24.156 -20.906 1.725 1 95.81 199 GLN A O 1
ATOM 1539 N N . ASP A 1 200 ? 24.344 -20.109 3.807 1 96.75 200 ASP A N 1
ATOM 1540 C CA . ASP A 1 200 ? 23.906 -21.359 4.434 1 96.75 200 ASP A CA 1
ATOM 1541 C C . ASP A 1 200 ? 22.422 -21.312 4.77 1 96.75 200 ASP A C 1
ATOM 1543 O O . ASP A 1 200 ? 21.891 -22.25 5.371 1 96.75 200 ASP A O 1
ATOM 1547 N N . ILE A 1 201 ? 21.719 -20.281 4.332 1 97.94 201 ILE A N 1
ATOM 1548 C CA . ILE A 1 201 ? 20.344 -20.156 4.785 1 97.94 201 ILE A CA 1
ATOM 1549 C C . ILE A 1 201 ? 19.453 -21.141 4.035 1 97.94 201 ILE A C 1
ATOM 1551 O O . ILE A 1 201 ? 19.625 -21.359 2.834 1 97.94 201 ILE A O 1
ATOM 1555 N N . ALA A 1 202 ? 18.578 -21.719 4.793 1 98.38 202 ALA A N 1
ATOM 1556 C CA . ALA A 1 202 ? 17.578 -22.641 4.25 1 98.38 202 ALA A CA 1
ATOM 1557 C C . ALA A 1 202 ? 16.188 -21.984 4.246 1 98.38 202 ALA A C 1
ATOM 1559 O O . ALA A 1 202 ? 15.344 -22.328 3.418 1 98.38 202 ALA A O 1
ATOM 1560 N N . LEU A 1 203 ? 15.984 -21.125 5.18 1 98.5 203 LEU A N 1
ATOM 1561 C CA . LEU A 1 203 ? 14.703 -20.453 5.34 1 98.5 203 LEU A CA 1
ATOM 1562 C C . LEU A 1 203 ? 14.883 -18.938 5.328 1 98.5 203 LEU A C 1
ATOM 1564 O O . LEU A 1 203 ? 15.727 -18.406 6.043 1 98.5 203 LEU A O 1
ATOM 1568 N N . PHE A 1 204 ? 14.133 -18.266 4.492 1 98.75 204 PHE A N 1
ATOM 1569 C CA . PHE A 1 204 ? 14.086 -16.812 4.453 1 98.75 204 PHE A CA 1
ATOM 1570 C C . PHE A 1 204 ? 12.641 -16.312 4.473 1 98.75 204 PHE A C 1
ATOM 1572 O O . PHE A 1 204 ? 11.961 -16.344 3.447 1 98.75 204 PHE A O 1
ATOM 1579 N N . HIS A 1 205 ? 12.172 -15.828 5.688 1 98.94 205 HIS A N 1
ATOM 1580 C CA . HIS A 1 205 ? 10.789 -15.422 5.898 1 98.94 205 HIS A CA 1
ATOM 1581 C C . HIS A 1 205 ? 10.703 -13.977 6.371 1 98.94 205 HIS A C 1
ATOM 1583 O O . HIS A 1 205 ? 11.102 -13.664 7.496 1 98.94 205 HIS A O 1
ATOM 1589 N N . ILE A 1 206 ? 10.188 -13.133 5.453 1 98.81 206 ILE A N 1
ATOM 1590 C CA . ILE A 1 206 ? 10.023 -11.734 5.84 1 98.81 206 ILE A CA 1
ATOM 1591 C C . ILE A 1 206 ? 8.641 -11.242 5.422 1 98.81 206 ILE A C 1
ATOM 1593 O O . ILE A 1 206 ? 8.484 -10.094 4.996 1 98.81 206 ILE A O 1
ATOM 1597 N N . ASN A 1 207 ? 7.672 -12.125 5.543 1 98.62 207 ASN A N 1
ATOM 1598 C CA . ASN A 1 207 ? 6.312 -11.758 5.172 1 98.62 207 ASN A CA 1
ATOM 1599 C C . ASN A 1 207 ? 5.754 -10.672 6.086 1 98.62 207 ASN A C 1
ATOM 1601 O O . ASN A 1 207 ? 6.102 -10.609 7.27 1 98.62 207 ASN A O 1
ATOM 1605 N N . SER A 1 208 ? 4.859 -9.805 5.492 1 98.56 208 SER A N 1
ATOM 1606 C CA . SER A 1 208 ? 4.102 -8.797 6.23 1 98.56 208 SER A CA 1
ATOM 1607 C C . SER A 1 208 ? 5.027 -7.777 6.883 1 98.56 208 SER A C 1
ATOM 1609 O O . SER A 1 208 ? 5.02 -7.609 8.102 1 98.56 208 SER A O 1
ATOM 1611 N N . ASN A 1 209 ? 5.828 -7.133 6.09 1 98.81 209 ASN A N 1
ATOM 1612 C CA . ASN A 1 209 ? 6.66 -5.973 6.395 1 98.81 209 ASN A CA 1
ATOM 1613 C C . ASN A 1 209 ? 6.438 -4.844 5.391 1 98.81 209 ASN A C 1
ATOM 1615 O O . ASN A 1 209 ? 5.367 -4.746 4.785 1 98.81 209 ASN A O 1
ATOM 1619 N N . ARG A 1 210 ? 7.305 -3.91 5.316 1 98.5 210 ARG A N 1
ATOM 1620 C CA . ARG A 1 210 ? 7.234 -2.797 4.379 1 98.5 210 ARG A CA 1
ATOM 1621 C C . ARG A 1 210 ? 8.531 -2.662 3.59 1 98.5 210 ARG A C 1
ATOM 1623 O O . ARG A 1 210 ? 9.008 -1.551 3.344 1 98.5 210 ARG A O 1
ATOM 1630 N N . PHE A 1 211 ? 9.211 -3.816 3.35 1 98.81 211 PHE A N 1
ATOM 1631 C CA . PHE A 1 211 ? 10.414 -3.797 2.527 1 98.81 211 PHE A CA 1
ATOM 1632 C C . PHE A 1 211 ? 10.086 -3.395 1.095 1 98.81 211 PHE A C 1
ATOM 1634 O O . PHE A 1 211 ? 9.039 -3.768 0.564 1 98.81 211 PHE A O 1
ATOM 1641 N N . CYS A 1 212 ? 10.969 -2.619 0.562 1 98.38 212 CYS A N 1
ATOM 1642 C CA . CYS A 1 212 ? 10.766 -2.131 -0.798 1 98.38 212 CYS A CA 1
ATOM 1643 C C . CYS A 1 212 ? 12.008 -2.35 -1.649 1 98.38 212 CYS A C 1
ATOM 1645 O O . CYS A 1 212 ? 12.969 -2.99 -1.207 1 98.38 212 CYS A O 1
ATOM 1647 N N . GLY A 1 213 ? 11.953 -1.895 -2.932 1 98.12 213 GLY A N 1
ATOM 1648 C CA . GLY A 1 213 ? 13.055 -2.088 -3.857 1 98.12 213 GLY A CA 1
ATOM 1649 C C . GLY A 1 213 ? 12.984 -3.412 -4.598 1 98.12 213 GLY A C 1
ATOM 1650 O O . GLY A 1 213 ? 11.906 -3.98 -4.766 1 98.12 213 GLY A O 1
ATOM 1651 N N . VAL A 1 214 ? 14.164 -3.77 -5.129 1 98.19 214 VAL A N 1
ATOM 1652 C CA . VAL A 1 214 ? 14.258 -5 -5.906 1 98.19 214 VAL A CA 1
ATOM 1653 C C . VAL A 1 214 ? 15.031 -6.055 -5.117 1 98.19 214 VAL A C 1
ATOM 1655 O O . VAL A 1 214 ? 15.734 -5.727 -4.156 1 98.19 214 VAL A O 1
ATOM 1658 N N . ILE A 1 215 ? 14.828 -7.254 -5.535 1 98.75 215 ILE A N 1
ATOM 1659 C CA . ILE A 1 215 ? 15.562 -8.352 -4.914 1 98.75 215 ILE A CA 1
ATOM 1660 C C . ILE A 1 215 ? 17.016 -8.328 -5.387 1 98.75 215 ILE A C 1
ATOM 1662 O O . ILE A 1 215 ? 17.281 -8.266 -6.59 1 98.75 215 ILE A O 1
ATOM 1666 N N . PRO A 1 216 ? 17.984 -8.367 -4.426 1 98.31 216 PRO A N 1
ATOM 1667 C CA . PRO A 1 216 ? 19.391 -8.25 -4.809 1 98.31 216 PRO A CA 1
ATOM 1668 C C . PRO A 1 216 ? 19.875 -9.43 -5.66 1 98.31 216 PRO A C 1
ATOM 1670 O O . PRO A 1 216 ? 19.516 -10.578 -5.395 1 98.31 216 PRO A O 1
ATOM 1673 N N . GLU A 1 217 ? 20.734 -9.164 -6.594 1 97.88 217 GLU A N 1
ATOM 1674 C CA . GLU A 1 217 ? 21.266 -10.188 -7.484 1 97.88 217 GLU A CA 1
ATOM 1675 C C . GLU A 1 217 ? 22.219 -11.125 -6.742 1 97.88 217 GLU A C 1
ATOM 1677 O O . GLU A 1 217 ? 22.344 -12.297 -7.102 1 97.88 217 GLU A O 1
ATOM 1682 N N . SER A 1 218 ? 22.766 -10.617 -5.699 1 98.25 218 SER A N 1
ATOM 1683 C CA . SER A 1 218 ? 23.75 -11.391 -4.941 1 98.25 218 SER A CA 1
ATOM 1684 C C . SER A 1 218 ? 23.094 -12.625 -4.309 1 98.25 218 SER A C 1
ATOM 1686 O O . SER A 1 218 ? 23.797 -13.539 -3.871 1 98.25 218 SER A O 1
ATOM 1688 N N . LEU A 1 219 ? 21.797 -12.641 -4.273 1 98.31 219 LEU A N 1
ATOM 1689 C CA . LEU A 1 219 ? 21.109 -13.797 -3.695 1 98.31 219 LEU A CA 1
ATOM 1690 C C . LEU A 1 219 ? 21.297 -15.031 -4.574 1 98.31 219 LEU A C 1
ATOM 1692 O O . LEU A 1 219 ? 20.969 -16.141 -4.156 1 98.31 219 LEU A O 1
ATOM 1696 N N . LEU A 1 220 ? 21.844 -14.836 -5.762 1 96.88 220 LEU A N 1
ATOM 1697 C CA . LEU A 1 220 ? 22.219 -15.977 -6.602 1 96.88 220 LEU A CA 1
ATOM 1698 C C . LEU A 1 220 ? 23.203 -16.891 -5.871 1 96.88 220 LEU A C 1
ATOM 1700 O O . LEU A 1 220 ? 23.328 -18.062 -6.227 1 96.88 220 LEU A O 1
ATOM 1704 N N . ASN A 1 221 ? 23.859 -16.344 -4.855 1 93.06 221 ASN A N 1
ATOM 1705 C CA . ASN A 1 221 ? 24.891 -17.062 -4.117 1 93.06 221 ASN A CA 1
ATOM 1706 C C . ASN A 1 221 ? 24.281 -18.078 -3.139 1 93.06 221 ASN A C 1
ATOM 1708 O O . ASN A 1 221 ? 25 -18.922 -2.602 1 93.06 221 ASN A O 1
ATOM 1712 N N . LEU A 1 222 ? 23.016 -17.969 -2.951 1 96.75 222 LEU A N 1
ATOM 1713 C CA . LEU A 1 222 ? 22.391 -18.875 -1.998 1 96.75 222 LEU A CA 1
ATOM 1714 C C . LEU A 1 222 ? 22.141 -20.25 -2.625 1 96.75 222 LEU A C 1
ATOM 1716 O O . LEU A 1 222 ? 21.719 -20.344 -3.775 1 96.75 222 LEU A O 1
ATOM 1720 N N . THR A 1 223 ? 22.5 -21.344 -1.85 1 93.81 223 THR A N 1
ATOM 1721 C CA . THR A 1 223 ? 22.453 -22.656 -2.49 1 93.81 223 THR A CA 1
ATOM 1722 C C . THR A 1 223 ? 21.594 -23.625 -1.675 1 93.81 223 THR A C 1
ATOM 1724 O O . THR A 1 223 ? 21.297 -24.734 -2.129 1 93.81 223 THR A O 1
ATOM 1727 N N . LEU A 1 224 ? 21.094 -23.172 -0.523 1 97.69 224 LEU A N 1
ATOM 1728 C CA . LEU A 1 224 ? 20.438 -24.141 0.353 1 97.69 224 LEU A CA 1
ATOM 1729 C C . LEU A 1 224 ? 19 -23.734 0.63 1 97.69 224 LEU A C 1
ATOM 1731 O O . LEU A 1 224 ? 18.297 -24.422 1.377 1 97.69 224 LEU A O 1
ATOM 1735 N N . VAL A 1 225 ? 18.562 -22.656 -0.042 1 98.5 225 VAL A N 1
ATOM 1736 C CA . VAL A 1 225 ? 17.25 -22.109 0.289 1 98.5 225 VAL A CA 1
ATOM 1737 C C . VAL A 1 225 ? 16.172 -23.141 -0.042 1 98.5 225 VAL A C 1
ATOM 1739 O O . VAL A 1 225 ? 16.109 -23.641 -1.165 1 98.5 225 VAL A O 1
ATOM 1742 N N . HIS A 1 226 ? 15.367 -23.406 0.974 1 98.69 226 HIS A N 1
ATOM 1743 C CA . HIS A 1 226 ? 14.25 -24.328 0.835 1 98.69 226 HIS A CA 1
ATOM 1744 C C . HIS A 1 226 ? 12.914 -23.578 0.795 1 98.69 226 HIS A C 1
ATOM 1746 O O . HIS A 1 226 ? 12.016 -23.953 0.044 1 98.69 226 HIS A O 1
ATOM 1752 N N . GLU A 1 227 ? 12.781 -22.625 1.66 1 98.81 227 GLU A N 1
ATOM 1753 C CA . GLU A 1 227 ? 11.586 -21.781 1.721 1 98.81 227 GLU A CA 1
ATOM 1754 C C . GLU A 1 227 ? 11.938 -20.312 1.605 1 98.81 227 GLU A C 1
ATOM 1756 O O . GLU A 1 227 ? 12.789 -19.812 2.342 1 98.81 227 GLU A O 1
ATOM 1761 N N . TYR A 1 228 ? 11.281 -19.656 0.695 1 98.81 228 TYR A N 1
ATOM 1762 C CA . TYR A 1 228 ? 11.461 -18.234 0.458 1 98.81 228 TYR A CA 1
ATOM 1763 C C . TYR A 1 228 ? 10.125 -17.5 0.452 1 98.81 228 TYR A C 1
ATOM 1765 O O . TYR A 1 228 ? 9.367 -17.594 -0.515 1 98.81 228 TYR A O 1
ATOM 1773 N N . ASP A 1 229 ? 9.812 -16.781 1.577 1 98.88 229 ASP A N 1
ATOM 1774 C CA . ASP A 1 229 ? 8.547 -16.062 1.764 1 98.88 229 ASP A CA 1
ATOM 1775 C C . ASP A 1 229 ? 8.789 -14.578 1.979 1 98.88 229 ASP A C 1
ATOM 1777 O O . ASP A 1 229 ? 9.188 -14.156 3.07 1 98.88 229 ASP A O 1
ATOM 1781 N N . ILE A 1 230 ? 8.562 -13.812 0.909 1 98.88 230 ILE A N 1
ATOM 1782 C CA . ILE A 1 230 ? 8.711 -12.367 0.997 1 98.88 230 ILE A CA 1
ATOM 1783 C C . ILE A 1 230 ? 7.371 -11.688 0.733 1 98.88 230 ILE A C 1
ATOM 1785 O O . ILE A 1 230 ? 7.328 -10.555 0.245 1 98.88 230 ILE A O 1
ATOM 1789 N N . SER A 1 231 ? 6.254 -12.375 1.059 1 98.88 231 SER A N 1
ATOM 1790 C CA . SER A 1 231 ? 4.91 -11.898 0.757 1 98.88 231 SER A CA 1
ATOM 1791 C C . SER A 1 231 ? 4.543 -10.695 1.622 1 98.88 231 SER A C 1
ATOM 1793 O O . SER A 1 231 ? 5.129 -10.492 2.688 1 98.88 231 SER A O 1
ATOM 1795 N N . ASN A 1 232 ? 3.615 -9.945 1.104 1 98.81 232 ASN A N 1
ATOM 1796 C CA . ASN A 1 232 ? 3.037 -8.828 1.841 1 98.81 232 ASN A CA 1
ATOM 1797 C C . ASN A 1 232 ? 4.098 -7.797 2.221 1 98.81 232 ASN A C 1
ATOM 1799 O O . ASN A 1 232 ? 4.266 -7.477 3.398 1 98.81 232 ASN A O 1
ATOM 1803 N N . ASN A 1 233 ? 4.824 -7.332 1.187 1 98.88 233 ASN A N 1
ATOM 1804 C CA . ASN A 1 233 ? 5.77 -6.223 1.234 1 98.88 233 ASN A CA 1
ATOM 1805 C C . ASN A 1 233 ? 5.508 -5.215 0.117 1 98.88 233 ASN A C 1
ATOM 1807 O O . ASN A 1 233 ? 4.355 -4.938 -0.217 1 98.88 233 ASN A O 1
ATOM 1811 N N . ARG A 1 234 ? 6.559 -4.555 -0.313 1 98.56 234 ARG A N 1
ATOM 1812 C CA . ARG A 1 234 ? 6.398 -3.539 -1.35 1 98.56 234 ARG A CA 1
ATOM 1813 C C . ARG A 1 234 ? 7.457 -3.695 -2.436 1 98.56 234 ARG A C 1
ATOM 1815 O O . ARG A 1 234 ? 7.961 -2.701 -2.965 1 98.56 234 ARG A O 1
ATOM 1822 N N . PHE A 1 235 ? 7.859 -4.918 -2.68 1 98.81 235 PHE A N 1
ATOM 1823 C CA . PHE A 1 235 ? 8.875 -5.16 -3.693 1 98.81 235 PHE A CA 1
ATOM 1824 C C . PHE A 1 235 ? 8.344 -4.852 -5.086 1 98.81 235 PHE A C 1
ATOM 1826 O O . PHE A 1 235 ? 7.152 -5.023 -5.352 1 98.81 235 PHE A O 1
ATOM 1833 N N . VAL A 1 236 ? 9.234 -4.375 -5.863 1 98.56 236 VAL A N 1
ATOM 1834 C CA . VAL A 1 236 ? 8.891 -3.992 -7.227 1 98.56 236 VAL A CA 1
ATOM 1835 C C . VAL A 1 236 ? 9.859 -4.648 -8.211 1 98.56 236 VAL A C 1
ATOM 1837 O O . VAL A 1 236 ? 10.734 -5.422 -7.809 1 98.56 236 VAL A O 1
ATOM 1840 N N . GLY A 1 237 ? 9.664 -4.32 -9.523 1 97.69 237 GLY A N 1
ATOM 1841 C CA . GLY A 1 237 ? 10.531 -4.867 -10.562 1 97.69 237 GLY A CA 1
ATOM 1842 C C . GLY A 1 237 ? 10 -6.148 -11.172 1 97.69 237 GLY A C 1
ATOM 1843 O O . GLY A 1 237 ? 8.836 -6.504 -10.961 1 97.69 237 GLY A O 1
ATOM 1844 N N . ARG A 1 238 ? 10.883 -6.734 -11.977 1 97.38 238 ARG A N 1
ATOM 1845 C CA . ARG A 1 238 ? 10.531 -7.98 -12.648 1 97.38 238 ARG A CA 1
ATOM 1846 C C . ARG A 1 238 ? 10.562 -9.156 -11.68 1 97.38 238 ARG A C 1
ATOM 1848 O O . ARG A 1 238 ? 10.945 -8.992 -10.516 1 97.38 238 ARG A O 1
ATOM 1855 N N . PHE A 1 239 ? 10.047 -10.305 -12.141 1 98.5 239 PHE A N 1
ATOM 1856 C CA . PHE A 1 239 ? 10.156 -11.547 -11.375 1 98.5 239 PHE A CA 1
ATOM 1857 C C . PHE A 1 239 ? 11.57 -11.742 -10.852 1 98.5 239 PHE A C 1
ATOM 1859 O O . PHE A 1 239 ? 12.539 -11.562 -11.602 1 98.5 239 PHE A O 1
ATOM 1866 N N . PRO A 1 240 ? 11.75 -11.984 -9.508 1 98.38 240 PRO A N 1
ATOM 1867 C CA . PRO A 1 240 ? 13.102 -12.211 -8.977 1 98.38 240 PRO A CA 1
ATOM 1868 C C . PRO A 1 240 ? 13.719 -13.508 -9.469 1 98.38 240 PRO A C 1
ATOM 1870 O O . PRO A 1 240 ? 13.617 -14.539 -8.797 1 98.38 240 PRO A O 1
ATOM 1873 N N . SER A 1 241 ? 14.469 -13.523 -10.484 1 97.94 241 SER A N 1
ATOM 1874 C CA . SER A 1 241 ? 14.953 -14.703 -11.203 1 97.94 241 SER A CA 1
ATOM 1875 C C . SER A 1 241 ? 16.031 -15.43 -10.398 1 97.94 241 SER A C 1
ATOM 1877 O O . SER A 1 241 ? 16.375 -16.562 -10.711 1 97.94 241 SER A O 1
ATOM 1879 N N . VAL A 1 242 ? 16.562 -14.75 -9.391 1 98.31 242 VAL A N 1
ATOM 1880 C CA . VAL A 1 242 ? 17.578 -15.383 -8.562 1 98.31 242 VAL A CA 1
ATOM 1881 C C . VAL A 1 242 ? 17.031 -16.688 -7.977 1 98.31 242 VAL A C 1
ATOM 1883 O O . VAL A 1 242 ? 17.781 -17.641 -7.758 1 98.31 242 VAL A O 1
ATOM 1886 N N . VAL A 1 243 ? 15.75 -16.812 -7.766 1 98.31 243 VAL A N 1
ATOM 1887 C CA . VAL A 1 243 ? 15.156 -17.969 -7.121 1 98.31 243 VAL A CA 1
ATOM 1888 C C . VAL A 1 243 ? 15.266 -19.188 -8.039 1 98.31 243 VAL A C 1
ATOM 1890 O O . VAL A 1 243 ? 15.195 -20.328 -7.578 1 98.31 243 VAL A O 1
ATOM 1893 N N . LEU A 1 244 ? 15.398 -18.984 -9.344 1 98.19 244 LEU A N 1
ATOM 1894 C CA . LEU A 1 244 ? 15.469 -20.047 -10.336 1 98.19 244 LEU A CA 1
ATOM 1895 C C . LEU A 1 244 ? 16.797 -20.797 -10.242 1 98.19 244 LEU A C 1
ATOM 1897 O O . LEU A 1 244 ? 16.938 -21.891 -10.766 1 98.19 244 LEU A O 1
ATOM 1901 N N . THR A 1 245 ? 17.781 -20.141 -9.562 1 97.25 245 THR A N 1
ATOM 1902 C CA . THR A 1 245 ? 19.109 -20.75 -9.469 1 97.25 245 THR A CA 1
ATOM 1903 C C . THR A 1 245 ? 19.219 -21.625 -8.219 1 97.25 245 THR A C 1
ATOM 1905 O O . THR A 1 245 ? 20.188 -22.359 -8.055 1 97.25 245 THR A O 1
ATOM 1908 N N . TRP A 1 246 ? 18.266 -21.562 -7.391 1 97.94 246 TRP A N 1
ATOM 1909 C CA . TRP A 1 246 ? 18.328 -22.297 -6.125 1 97.94 246 TRP A CA 1
ATOM 1910 C C . TRP A 1 246 ? 17.844 -23.734 -6.305 1 97.94 246 TRP A C 1
ATOM 1912 O O . TRP A 1 246 ? 16.656 -23.984 -6.508 1 97.94 246 TRP A O 1
ATOM 1922 N N . PRO A 1 247 ? 18.719 -24.688 -6.094 1 96.31 247 PRO A N 1
ATOM 1923 C CA . PRO A 1 247 ? 18.375 -26.078 -6.453 1 96.31 247 PRO A CA 1
ATOM 1924 C C . PRO A 1 247 ? 17.391 -26.703 -5.469 1 96.31 247 PRO A C 1
ATOM 1926 O O . PRO A 1 247 ? 16.656 -27.625 -5.836 1 96.31 247 PRO A O 1
ATOM 1929 N N . ASN A 1 248 ? 17.281 -26.203 -4.246 1 95.94 248 ASN A N 1
ATOM 1930 C CA . ASN A 1 248 ? 16.531 -26.906 -3.217 1 95.94 248 ASN A CA 1
ATOM 1931 C C . ASN A 1 248 ? 15.234 -26.156 -2.879 1 95.94 248 ASN A C 1
ATOM 1933 O O . ASN A 1 248 ? 14.523 -26.531 -1.943 1 95.94 248 ASN A O 1
ATOM 1937 N N . LEU A 1 249 ? 14.93 -25.125 -3.66 1 98.44 249 LEU A N 1
ATOM 1938 C CA . LEU A 1 249 ? 13.75 -24.312 -3.348 1 98.44 249 LEU A CA 1
ATOM 1939 C C . LEU A 1 249 ? 12.477 -25.125 -3.525 1 98.44 249 LEU A C 1
ATOM 1941 O O . LEU A 1 249 ? 12.273 -25.766 -4.566 1 98.44 249 LEU A O 1
ATOM 1945 N N . LYS A 1 250 ? 11.602 -25.125 -2.441 1 98.62 250 LYS A N 1
ATOM 1946 C CA . LYS A 1 250 ? 10.367 -25.906 -2.479 1 98.62 250 LYS A CA 1
ATOM 1947 C C . LYS A 1 250 ? 9.148 -25.016 -2.311 1 98.62 250 LYS A C 1
ATOM 1949 O O . LYS A 1 250 ? 8.062 -25.328 -2.809 1 98.62 250 LYS A O 1
ATOM 1954 N N . TYR A 1 251 ? 9.297 -23.984 -1.563 1 98.69 251 TYR A N 1
ATOM 1955 C CA . TYR A 1 251 ? 8.203 -23.062 -1.239 1 98.69 251 TYR A CA 1
ATOM 1956 C C . TYR A 1 251 ? 8.547 -21.641 -1.664 1 98.69 251 TYR A C 1
ATOM 1958 O O . TYR A 1 251 ? 9.508 -21.047 -1.162 1 98.69 251 TYR A O 1
ATOM 1966 N N . LEU A 1 252 ? 7.781 -21.109 -2.592 1 98.88 252 LEU A N 1
ATOM 1967 C CA . LEU A 1 252 ? 7.988 -19.75 -3.102 1 98.88 252 LEU A CA 1
ATOM 1968 C C . LEU A 1 252 ? 6.742 -18.906 -2.896 1 98.88 252 LEU A C 1
ATOM 1970 O O . LEU A 1 252 ? 5.691 -19.172 -3.477 1 98.88 252 LEU A O 1
ATOM 1974 N N . ASP A 1 253 ? 6.797 -17.844 -2.068 1 98.88 253 ASP A N 1
ATOM 1975 C CA . ASP A 1 253 ? 5.672 -16.969 -1.793 1 98.88 253 ASP A CA 1
ATOM 1976 C C . ASP A 1 253 ? 6.027 -15.508 -2.102 1 98.88 253 ASP A C 1
ATOM 1978 O O . ASP A 1 253 ? 6.719 -14.852 -1.319 1 98.88 253 ASP A O 1
ATOM 1982 N N . LEU A 1 254 ? 5.512 -15.031 -3.227 1 98.88 254 LEU A N 1
ATOM 1983 C CA . LEU A 1 254 ? 5.781 -13.68 -3.691 1 98.88 254 LEU A CA 1
ATOM 1984 C C . LEU A 1 254 ? 4.523 -12.812 -3.607 1 98.88 254 LEU A C 1
ATOM 1986 O O . LEU A 1 254 ? 4.52 -11.672 -4.074 1 98.88 254 LE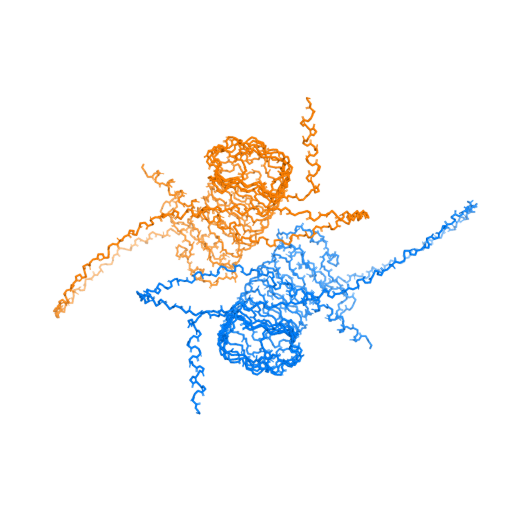U A O 1
ATOM 1990 N N . ARG A 1 255 ? 3.49 -13.336 -3.004 1 98.75 255 ARG A N 1
ATOM 1991 C CA . ARG A 1 255 ? 2.186 -12.688 -3.107 1 98.75 255 ARG A CA 1
ATOM 1992 C C . ARG A 1 255 ? 2.182 -11.344 -2.395 1 98.75 255 ARG A C 1
ATOM 1994 O O . ARG A 1 255 ? 2.986 -11.109 -1.489 1 98.75 255 ARG A O 1
ATOM 2001 N N . PHE A 1 256 ? 1.273 -10.438 -2.82 1 98.69 256 PHE A N 1
ATOM 2002 C CA . PHE A 1 256 ? 1.017 -9.148 -2.195 1 98.69 256 PHE A CA 1
ATOM 2003 C C . PHE A 1 256 ? 2.264 -8.273 -2.23 1 98.69 256 PHE A C 1
ATOM 2005 O O . PHE A 1 256 ? 2.719 -7.789 -1.191 1 98.69 256 PHE A O 1
ATOM 2012 N N . ASN A 1 257 ? 2.85 -8.078 -3.406 1 98.88 257 ASN A N 1
ATOM 2013 C CA . ASN A 1 257 ? 3.887 -7.117 -3.771 1 98.88 257 ASN A CA 1
ATOM 2014 C C . ASN A 1 257 ? 3.525 -6.359 -5.047 1 98.88 257 ASN A C 1
ATOM 2016 O O . ASN A 1 257 ? 2.352 -6.066 -5.289 1 98.88 257 ASN A O 1
ATOM 2020 N N . ASP A 1 258 ? 4.516 -5.902 -5.738 1 98.62 258 ASP A N 1
ATOM 2021 C CA . ASP A 1 258 ? 4.277 -5.16 -6.973 1 98.62 258 ASP A CA 1
ATOM 2022 C C . ASP A 1 258 ? 5.176 -5.668 -8.102 1 98.62 258 ASP A C 1
ATOM 2024 O O . ASP A 1 258 ? 5.621 -4.887 -8.945 1 98.62 258 ASP A O 1
ATOM 2028 N N . PHE A 1 259 ? 5.461 -6.934 -8.047 1 98.75 259 PHE A N 1
ATOM 2029 C CA . PHE A 1 259 ? 6.25 -7.496 -9.141 1 98.75 259 PHE A CA 1
ATOM 2030 C C . PHE A 1 259 ? 5.492 -7.395 -10.461 1 98.75 259 PHE A C 1
ATOM 2032 O O . PHE A 1 259 ? 4.266 -7.496 -10.484 1 98.75 259 PHE A O 1
ATOM 2039 N N . GLU A 1 260 ? 6.25 -7.238 -11.508 1 98.5 260 GLU A N 1
ATOM 2040 C CA . GLU A 1 260 ? 5.617 -6.977 -12.805 1 98.5 260 GLU A CA 1
ATOM 2041 C C . GLU A 1 260 ? 6.293 -7.773 -13.914 1 98.5 260 GLU A C 1
ATOM 2043 O O . GLU A 1 260 ? 7.297 -8.445 -13.68 1 98.5 260 GLU A O 1
ATOM 2048 N N . GLY A 1 261 ? 5.664 -7.668 -15.125 1 98 261 GLY A N 1
ATOM 2049 C CA . GLY A 1 261 ? 6.246 -8.32 -16.297 1 98 261 GLY A CA 1
ATOM 2050 C C . GLY A 1 261 ? 5.855 -9.781 -16.422 1 98 261 GLY A C 1
ATOM 2051 O O . GLY A 1 261 ? 4.957 -10.25 -15.711 1 98 261 GLY A O 1
ATOM 2052 N N . PRO A 1 262 ? 6.488 -10.469 -17.359 1 98.38 262 PRO A N 1
ATOM 2053 C CA . PRO A 1 262 ? 6.168 -11.875 -17.625 1 98.38 262 PRO A CA 1
ATOM 2054 C C . PRO A 1 262 ? 6.785 -12.82 -16.594 1 98.38 262 PRO A C 1
ATOM 2056 O O . PRO A 1 262 ? 7.801 -12.484 -15.977 1 98.38 262 PRO A O 1
ATOM 2059 N N . LEU A 1 263 ? 6.164 -13.938 -16.453 1 98.56 263 LEU A N 1
ATOM 2060 C CA . LEU A 1 263 ? 6.773 -15.016 -15.68 1 98.56 263 LEU A CA 1
ATOM 2061 C C . LEU A 1 263 ? 7.773 -15.797 -16.531 1 98.56 263 LEU A C 1
ATOM 2063 O O . LEU A 1 263 ? 7.512 -16.078 -17.703 1 98.56 263 LEU A O 1
ATOM 2067 N N . PRO A 1 264 ? 8.883 -16.078 -15.953 1 98.56 264 PRO A N 1
ATOM 2068 C CA . PRO A 1 264 ? 9.812 -16.953 -16.688 1 98.56 264 PRO A CA 1
ATOM 2069 C C . PRO A 1 264 ? 9.312 -18.391 -16.781 1 98.56 264 PRO A C 1
ATOM 2071 O O . PRO A 1 264 ? 8.883 -18.969 -15.789 1 98.56 264 PRO A O 1
ATOM 2074 N N . PRO A 1 265 ? 9.43 -19 -17.969 1 98.25 265 PRO A N 1
ATOM 2075 C CA . PRO A 1 265 ? 8.977 -20.375 -18.141 1 98.25 265 PRO A CA 1
ATOM 2076 C C . PRO A 1 265 ? 9.695 -21.344 -17.203 1 98.25 265 PRO A C 1
ATOM 2078 O O . PRO A 1 265 ? 9.125 -22.359 -16.797 1 98.25 265 PRO A O 1
ATOM 2081 N N . GLU A 1 266 ? 10.914 -20.984 -16.828 1 98.5 266 GLU A N 1
ATOM 2082 C CA . GLU A 1 266 ? 11.742 -21.844 -15.984 1 98.5 266 GLU A CA 1
ATOM 2083 C C . GLU A 1 266 ? 11.109 -22.047 -14.609 1 98.5 266 GLU A C 1
ATOM 2085 O O . GLU A 1 266 ? 11.414 -23.016 -13.914 1 98.5 266 GLU A O 1
ATOM 2090 N N . LEU A 1 267 ? 10.281 -21.094 -14.242 1 98.5 267 LEU A N 1
ATOM 2091 C CA . LEU A 1 267 ? 9.633 -21.156 -12.938 1 98.5 267 LEU A CA 1
ATOM 2092 C C . LEU A 1 267 ? 8.906 -22.469 -12.75 1 98.5 267 LEU A C 1
ATOM 2094 O O . LEU A 1 267 ? 9.023 -23.109 -11.695 1 98.5 267 LEU A O 1
ATOM 2098 N N . PHE A 1 268 ? 8.273 -22.984 -13.781 1 98 268 PHE A N 1
ATOM 2099 C CA . PHE A 1 268 ? 7.395 -24.141 -13.672 1 98 268 PHE A CA 1
ATOM 2100 C C . PHE A 1 268 ? 8.172 -25.422 -13.922 1 98 268 PHE A C 1
ATOM 2102 O O . PHE A 1 268 ? 7.617 -26.531 -13.812 1 98 268 PHE A O 1
ATOM 2109 N N . GLU A 1 269 ? 9.414 -25.281 -14.227 1 97.38 269 GLU A N 1
ATOM 2110 C CA . GLU A 1 269 ? 10.289 -26.453 -14.352 1 97.38 269 GLU A CA 1
ATOM 2111 C C . GLU A 1 269 ? 11.016 -26.734 -13.039 1 97.38 269 GLU A C 1
ATOM 2113 O O . GLU A 1 269 ? 11.625 -27.797 -12.883 1 97.38 269 GLU A O 1
ATOM 2118 N N . LYS A 1 270 ? 10.891 -25.766 -12.117 1 97.56 270 LYS A N 1
ATOM 2119 C CA . LYS A 1 270 ? 11.453 -25.969 -10.781 1 97.56 270 LYS A CA 1
ATOM 2120 C C . LYS A 1 270 ? 10.641 -27 -9.992 1 97.56 270 LYS A C 1
ATOM 2122 O O . LYS A 1 270 ? 9.438 -27.125 -10.211 1 97.56 270 LYS A O 1
ATOM 2127 N N . ASP A 1 271 ? 11.406 -27.734 -9.117 1 97 271 ASP A N 1
ATOM 2128 C CA . ASP A 1 271 ? 10.734 -28.703 -8.273 1 97 271 ASP A CA 1
ATOM 2129 C C . ASP A 1 271 ? 10.125 -28.047 -7.039 1 97 271 ASP A C 1
ATOM 2131 O O . ASP A 1 271 ? 10.57 -28.281 -5.914 1 97 271 ASP A O 1
ATOM 2135 N N . LEU A 1 272 ? 9.07 -27.266 -7.277 1 98.25 272 LEU A N 1
ATOM 2136 C CA . LEU A 1 272 ? 8.383 -26.531 -6.219 1 98.25 272 LEU A CA 1
ATOM 2137 C C . LEU A 1 272 ? 7.137 -27.297 -5.762 1 98.25 272 LEU A C 1
ATOM 2139 O O . LEU A 1 272 ? 6.457 -27.922 -6.574 1 98.25 272 LEU A O 1
ATOM 2143 N N . ASP A 1 273 ? 6.906 -27.156 -4.48 1 98.06 273 ASP A N 1
ATOM 2144 C CA . ASP A 1 273 ? 5.688 -27.734 -3.918 1 98.06 273 ASP A CA 1
ATOM 2145 C C . ASP A 1 273 ? 4.531 -26.734 -3.969 1 98.06 273 ASP A C 1
ATOM 2147 O O . ASP A 1 273 ? 3.373 -27.125 -4.109 1 98.06 273 ASP A O 1
ATOM 2151 N N . ALA A 1 274 ? 4.855 -25.484 -3.773 1 98.5 274 ALA A N 1
ATOM 2152 C CA . ALA A 1 274 ? 3.85 -24.422 -3.748 1 98.5 274 ALA A CA 1
ATOM 2153 C C . ALA A 1 274 ? 4.398 -23.125 -4.344 1 98.5 274 ALA A C 1
ATOM 2155 O O . ALA A 1 274 ? 5.547 -22.75 -4.09 1 98.5 274 ALA A O 1
ATOM 2156 N N . ILE A 1 275 ? 3.523 -22.484 -5.16 1 98.69 275 ILE A N 1
ATOM 2157 C CA . ILE A 1 275 ? 3.877 -21.234 -5.82 1 98.69 275 ILE A CA 1
ATOM 2158 C C . ILE A 1 275 ? 2.775 -20.203 -5.59 1 98.69 275 ILE A C 1
ATOM 2160 O O . ILE A 1 275 ? 1.651 -20.359 -6.07 1 98.69 275 ILE A O 1
ATOM 2164 N N . PHE A 1 276 ? 3.031 -19.141 -4.875 1 98.81 276 PHE A N 1
ATOM 2165 C CA . PHE A 1 276 ? 2.07 -18.078 -4.609 1 98.81 276 PHE A CA 1
ATOM 2166 C C . PHE A 1 276 ? 2.484 -16.797 -5.309 1 98.81 276 PHE A C 1
ATOM 2168 O O . PHE A 1 276 ? 3.473 -16.156 -4.926 1 98.81 276 PHE A O 1
ATOM 2175 N N . LEU A 1 277 ? 1.695 -16.391 -6.289 1 98.75 277 LEU A N 1
ATOM 2176 C CA . LEU A 1 277 ? 2.051 -15.258 -7.141 1 98.75 277 LEU A CA 1
ATOM 2177 C C . LEU A 1 277 ? 0.997 -14.156 -7.047 1 98.75 277 LEU A C 1
ATOM 2179 O O . LEU A 1 277 ? 1.133 -13.109 -7.68 1 98.75 277 LEU A O 1
ATOM 2183 N N . ASN A 1 278 ? 0.016 -14.367 -6.27 1 98.69 278 ASN A N 1
ATOM 2184 C CA . ASN A 1 278 ? -1.185 -13.547 -6.352 1 98.69 278 ASN A CA 1
ATOM 2185 C C . ASN A 1 278 ? -0.928 -12.133 -5.836 1 98.69 278 ASN A C 1
ATOM 2187 O O . ASN A 1 278 ? -0.02 -11.914 -5.031 1 98.69 278 ASN A O 1
ATOM 2191 N N . ASN A 1 279 ? -1.786 -11.188 -6.285 1 98.75 279 ASN A N 1
ATOM 2192 C CA . ASN A 1 279 ? -1.791 -9.797 -5.855 1 98.75 279 ASN A CA 1
ATOM 2193 C C . ASN A 1 279 ? -0.447 -9.125 -6.125 1 98.75 279 ASN A C 1
ATOM 2195 O O . ASN A 1 279 ? 0.153 -8.539 -5.219 1 98.75 279 ASN A O 1
ATOM 2199 N N . ASN A 1 280 ? 0.007 -9.273 -7.348 1 98.81 280 ASN A N 1
ATOM 2200 C CA . ASN A 1 280 ? 1.103 -8.531 -7.957 1 98.81 280 ASN A CA 1
ATOM 2201 C C . ASN A 1 280 ? 0.662 -7.836 -9.242 1 98.81 280 ASN A C 1
ATOM 2203 O O . ASN A 1 280 ? -0.498 -7.441 -9.375 1 98.81 280 ASN A O 1
ATOM 2207 N N . ARG A 1 281 ? 1.636 -7.547 -10.039 1 98.56 281 ARG A N 1
ATOM 2208 C CA . ARG A 1 281 ? 1.336 -6.891 -11.312 1 98.56 281 ARG A CA 1
ATOM 2209 C C . ARG A 1 281 ? 1.839 -7.719 -12.484 1 98.56 281 ARG A C 1
ATOM 2211 O O . ARG A 1 281 ? 2.164 -7.172 -13.539 1 98.56 281 ARG A O 1
ATOM 2218 N N . PHE A 1 282 ? 1.985 -8.969 -12.297 1 98.69 282 PHE A N 1
ATOM 2219 C CA . PHE A 1 282 ? 2.441 -9.82 -13.383 1 98.69 282 PHE A CA 1
ATOM 2220 C C . PHE A 1 282 ? 1.506 -9.719 -14.586 1 98.69 282 PHE A C 1
ATOM 2222 O O . PHE A 1 282 ? 0.294 -9.562 -14.414 1 98.69 282 PHE A O 1
ATOM 2229 N N . SER A 1 283 ? 2.119 -9.805 -15.695 1 97.69 283 SER A N 1
ATOM 2230 C CA . SER A 1 283 ? 1.37 -9.633 -16.938 1 97.69 283 SER A CA 1
ATOM 2231 C C . SER A 1 283 ? 1.804 -10.648 -17.984 1 97.69 283 SER A C 1
ATOM 2233 O O . SER A 1 283 ? 2.477 -11.633 -17.672 1 97.69 283 SER A O 1
ATOM 2235 N N . SER A 1 284 ? 1.402 -10.484 -19.125 1 95.44 284 SER A N 1
ATOM 2236 C CA . SER A 1 284 ? 1.703 -11.367 -20.25 1 95.44 284 SER A CA 1
ATOM 2237 C C . SER A 1 284 ? 0.986 -12.703 -20.125 1 95.44 284 SER A C 1
ATOM 2239 O O . SER A 1 284 ? -0.006 -12.812 -19.391 1 95.44 284 SER A O 1
ATOM 2241 N N . PHE A 1 285 ? 1.414 -13.688 -21 1 96.56 285 PHE A N 1
ATOM 2242 C CA . PHE A 1 285 ? 0.786 -15 -21.062 1 96.56 285 PHE A CA 1
ATOM 2243 C C . PHE A 1 285 ? 1.364 -15.93 -20 1 96.56 285 PHE A C 1
ATOM 2245 O O . PHE A 1 285 ? 2.523 -15.781 -19.609 1 96.56 285 PHE A O 1
ATOM 2252 N N . ILE A 1 286 ? 0.491 -16.812 -19.531 1 96.69 286 ILE A N 1
ATOM 2253 C CA . ILE A 1 286 ? 0.996 -17.906 -18.703 1 96.69 286 ILE A CA 1
ATOM 2254 C C . ILE A 1 286 ? 1.87 -18.828 -19.547 1 96.69 286 ILE A C 1
ATOM 2256 O O . ILE A 1 286 ? 1.451 -19.297 -20.609 1 96.69 286 ILE A O 1
ATOM 2260 N N . PRO A 1 287 ? 3.033 -19.141 -19.047 1 97.31 287 PRO A N 1
ATOM 2261 C CA . PRO A 1 287 ? 3.941 -19.953 -19.844 1 97.31 287 PRO A CA 1
ATOM 2262 C C . PRO A 1 287 ? 3.41 -21.375 -20.062 1 97.31 287 PRO A C 1
ATOM 2264 O O . PRO A 1 287 ? 2.809 -21.969 -19.172 1 97.31 287 PRO A O 1
ATOM 2267 N N . ASP A 1 288 ? 3.773 -21.984 -21.203 1 95.94 288 ASP A N 1
ATOM 2268 C CA . ASP A 1 288 ? 3.332 -23.328 -21.562 1 95.94 288 ASP A CA 1
ATOM 2269 C C . ASP A 1 288 ? 3.979 -24.375 -20.656 1 95.94 288 ASP A C 1
ATOM 2271 O O . ASP A 1 288 ? 3.484 -25.5 -20.562 1 95.94 288 ASP A O 1
ATOM 2275 N N . THR A 1 289 ? 4.969 -23.938 -20.031 1 97.62 289 THR A N 1
ATOM 2276 C CA . THR A 1 289 ? 5.695 -24.875 -19.188 1 97.62 289 THR A CA 1
ATOM 2277 C C . THR A 1 289 ? 4.926 -25.156 -17.906 1 97.62 289 THR A C 1
ATOM 2279 O O . THR A 1 289 ? 5.344 -25.969 -17.078 1 97.62 289 THR A O 1
ATOM 2282 N N . ILE A 1 290 ? 3.807 -24.516 -17.719 1 96.12 290 ILE A N 1
ATOM 2283 C CA . ILE A 1 290 ? 3.016 -24.719 -16.516 1 96.12 290 ILE A CA 1
ATOM 2284 C C . ILE A 1 290 ? 2.711 -26.203 -16.344 1 96.12 290 ILE A C 1
ATOM 2286 O O . ILE A 1 290 ? 2.66 -26.703 -15.211 1 96.12 290 ILE A O 1
ATOM 2290 N N . GLY A 1 291 ? 2.551 -26.984 -17.406 1 95.19 291 GLY A N 1
ATOM 2291 C CA . GLY A 1 291 ? 2.23 -28.391 -17.375 1 95.19 291 GLY A CA 1
ATOM 2292 C C . GLY A 1 291 ? 3.359 -29.25 -16.828 1 95.19 291 GLY A C 1
ATOM 2293 O O . GLY A 1 291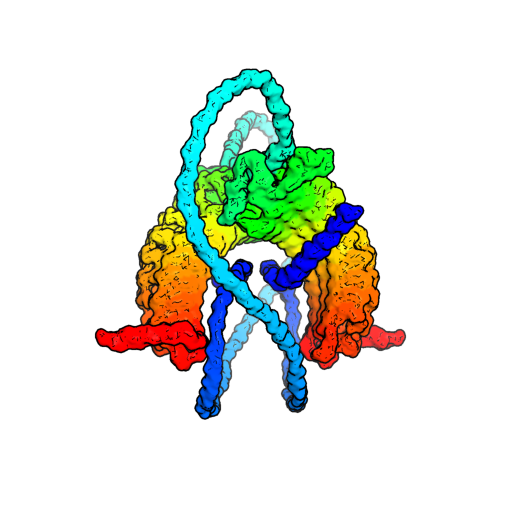 ? 3.156 -30.422 -16.484 1 95.19 291 GLY A O 1
ATOM 2294 N N . LYS A 1 292 ? 4.527 -28.672 -16.719 1 96.75 292 LYS A N 1
ATOM 2295 C CA . LYS A 1 292 ? 5.695 -29.391 -16.219 1 96.75 292 LYS A CA 1
ATOM 2296 C C . LYS A 1 292 ? 5.82 -29.234 -14.703 1 96.75 292 LYS A C 1
ATOM 2298 O O . LYS A 1 292 ? 6.66 -29.891 -14.07 1 96.75 292 LYS A O 1
ATOM 2303 N N . SER A 1 293 ? 4.965 -28.406 -14.133 1 97 293 SER A N 1
ATOM 2304 C CA . SER A 1 293 ? 5.09 -28.109 -12.703 1 97 293 SER A CA 1
ATOM 2305 C C . SER A 1 293 ? 4.637 -29.297 -11.859 1 97 293 SER A C 1
ATOM 2307 O O . SER A 1 293 ? 3.643 -29.953 -12.18 1 97 293 SER A O 1
ATOM 2309 N N . ASN A 1 294 ? 5.383 -29.531 -10.711 1 95.88 294 ASN A N 1
ATOM 2310 C CA . ASN A 1 294 ? 5.02 -30.547 -9.734 1 95.88 294 ASN A CA 1
ATOM 2311 C C . ASN A 1 294 ? 4.312 -29.938 -8.523 1 95.88 294 ASN A C 1
ATOM 2313 O O . ASN A 1 294 ? 4.062 -30.625 -7.531 1 95.88 294 ASN A O 1
ATOM 2317 N N . ALA A 1 295 ? 3.992 -28.656 -8.656 1 97.56 295 ALA A N 1
ATOM 2318 C CA . ALA A 1 295 ? 3.418 -27.969 -7.504 1 97.56 295 ALA A CA 1
ATOM 2319 C C . ALA A 1 295 ? 2.008 -28.469 -7.207 1 97.56 295 ALA A C 1
ATOM 2321 O O . ALA A 1 295 ? 1.23 -28.734 -8.125 1 97.56 295 ALA A O 1
ATOM 2322 N N . SER A 1 296 ? 1.749 -28.547 -5.918 1 97.62 296 SER A N 1
ATOM 2323 C CA . SER A 1 296 ? 0.412 -28.953 -5.496 1 97.62 296 SER A CA 1
ATOM 2324 C C . SER A 1 296 ? -0.52 -27.75 -5.383 1 97.62 296 SER A C 1
ATOM 2326 O O . SER A 1 296 ? -1.742 -27.906 -5.434 1 97.62 296 SER A O 1
ATOM 2328 N N . VAL A 1 297 ? 0.046 -26.625 -5.148 1 97.88 297 VAL A N 1
ATOM 2329 C CA . VAL A 1 297 ? -0.726 -25.391 -5.031 1 97.88 297 VAL A CA 1
ATOM 2330 C C . VAL A 1 297 ? -0.075 -24.297 -5.867 1 97.88 297 VAL A C 1
ATOM 2332 O O . VAL A 1 297 ? 1.128 -24.047 -5.754 1 97.88 297 VAL A O 1
ATOM 2335 N N . ILE A 1 298 ? -0.901 -23.625 -6.723 1 97.75 298 ILE A N 1
ATOM 2336 C CA . ILE A 1 298 ? -0.449 -22.469 -7.484 1 97.75 298 ILE A CA 1
ATOM 2337 C C . ILE A 1 298 ? -1.532 -21.391 -7.48 1 97.75 298 ILE A C 1
ATOM 2339 O O . ILE A 1 298 ? -2.699 -21.672 -7.758 1 97.75 298 ILE A O 1
ATOM 2343 N N . THR A 1 299 ? -1.193 -20.172 -7.133 1 98.44 299 THR A N 1
ATOM 2344 C CA . THR A 1 299 ? -2.164 -19.078 -7.191 1 98.44 299 THR A CA 1
ATOM 2345 C C . THR A 1 299 ? -1.682 -17.984 -8.125 1 98.44 299 THR A C 1
ATOM 2347 O O . THR A 1 299 ? -0.625 -17.391 -7.902 1 98.44 299 THR A O 1
ATOM 2350 N N . PHE A 1 300 ? -2.486 -17.703 -9.148 1 98.12 300 PHE A N 1
ATOM 2351 C CA . PHE A 1 300 ? -2.24 -16.641 -10.117 1 98.12 300 PHE A CA 1
ATOM 2352 C C . PHE A 1 300 ? -3.158 -15.453 -9.859 1 98.12 300 PHE A C 1
ATOM 2354 O O . PHE A 1 300 ? -3.16 -14.484 -10.617 1 98.12 300 PHE A O 1
ATOM 2361 N N . ALA A 1 301 ? -3.842 -15.438 -8.836 1 98.62 301 ALA A N 1
ATOM 2362 C CA . ALA A 1 301 ? -4.977 -14.547 -8.602 1 98.62 301 ALA A CA 1
ATOM 2363 C C . ALA A 1 301 ? -4.535 -13.086 -8.57 1 98.62 301 ALA A C 1
ATOM 2365 O O . ALA A 1 301 ? -3.439 -12.773 -8.102 1 98.62 301 ALA A O 1
ATOM 2366 N N . TYR A 1 302 ? -5.363 -12.227 -9.094 1 98.56 302 TYR A N 1
ATOM 2367 C CA . TYR A 1 302 ? -5.273 -10.773 -8.961 1 98.56 302 TYR A CA 1
ATOM 2368 C C . TYR A 1 302 ? -3.936 -10.266 -9.484 1 98.56 302 TYR A C 1
ATOM 2370 O O . TYR A 1 302 ? -3.201 -9.578 -8.773 1 98.56 302 TYR A O 1
ATOM 2378 N N . ASN A 1 303 ? -3.67 -10.625 -10.727 1 98.75 303 ASN A N 1
ATOM 2379 C CA . ASN A 1 303 ? -2.611 -10.078 -11.57 1 98.75 303 ASN A CA 1
ATOM 2380 C C . ASN A 1 303 ? -3.17 -9.523 -12.875 1 98.75 303 ASN A C 1
ATOM 2382 O O . ASN A 1 303 ? -4.32 -9.086 -12.93 1 98.75 303 ASN A O 1
ATOM 2386 N N . ASN A 1 304 ? -2.34 -9.406 -13.859 1 98.31 304 ASN A N 1
ATOM 2387 C CA . ASN A 1 304 ? -2.773 -8.883 -15.148 1 98.31 304 ASN A CA 1
ATOM 2388 C C . ASN A 1 304 ? -2.482 -9.867 -16.281 1 98.31 304 ASN A C 1
ATOM 2390 O O . ASN A 1 304 ? -2.105 -9.453 -17.391 1 98.31 304 ASN A O 1
ATOM 2394 N N . PHE A 1 305 ? -2.553 -11.094 -15.984 1 98.06 305 PHE A N 1
ATOM 2395 C CA . PHE A 1 305 ? -2.295 -12.094 -17.016 1 98.06 305 PHE A CA 1
ATOM 2396 C C . PHE A 1 305 ? -3.328 -12.008 -18.125 1 98.06 305 PHE A C 1
ATOM 2398 O O . PHE A 1 305 ? -4.484 -11.656 -17.891 1 98.06 305 PHE A O 1
ATOM 2405 N N . LYS A 1 306 ? -2.926 -12.328 -19.297 1 96.19 306 LYS A N 1
ATOM 2406 C CA . LYS A 1 306 ? -3.809 -12.289 -20.453 1 96.19 306 LYS A CA 1
ATOM 2407 C C . LYS A 1 306 ? -3.689 -13.562 -21.281 1 96.19 306 LYS A C 1
ATOM 2409 O O . LYS A 1 306 ? -2.795 -14.375 -21.047 1 96.19 306 LYS A O 1
ATOM 2414 N N . GLY A 1 307 ? -4.605 -13.719 -22.219 1 93.62 307 GLY A N 1
ATOM 2415 C CA . GLY A 1 307 ? -4.605 -14.867 -23.109 1 93.62 307 GLY A CA 1
ATOM 2416 C C . GLY A 1 307 ? -5.285 -16.094 -22.516 1 93.62 307 GLY A C 1
ATOM 2417 O O . GLY A 1 307 ? -6.086 -15.961 -21.578 1 93.62 307 GLY A O 1
ATOM 2418 N N . CYS A 1 308 ? -4.922 -17.219 -23.188 1 92.69 308 CYS A N 1
ATOM 2419 C CA . CYS A 1 308 ? -5.504 -18.484 -22.781 1 92.69 308 CYS A CA 1
ATOM 2420 C C . CYS A 1 308 ? -4.625 -19.188 -21.75 1 92.69 308 CYS A C 1
ATOM 2422 O O . CYS A 1 308 ? -3.418 -18.938 -21.688 1 92.69 308 CYS A O 1
ATOM 2424 N N . ILE A 1 309 ? -5.281 -19.984 -20.953 1 93.12 309 ILE A N 1
ATOM 2425 C CA . ILE A 1 309 ? -4.504 -20.938 -20.156 1 93.12 309 ILE A CA 1
ATOM 2426 C C . ILE A 1 309 ? -3.961 -22.031 -21.062 1 93.12 309 ILE A C 1
ATOM 2428 O O . ILE A 1 309 ? -4.711 -22.641 -21.828 1 93.12 309 ILE A O 1
ATOM 2432 N N . PRO A 1 310 ? -2.693 -22.312 -20.922 1 92.31 310 PRO A N 1
ATOM 2433 C CA . PRO A 1 310 ? -2.119 -23.344 -21.797 1 92.31 310 PRO A CA 1
ATOM 2434 C C . PRO A 1 310 ? -2.746 -24.719 -21.594 1 92.31 310 PRO A C 1
ATOM 2436 O O . PRO A 1 310 ? -3.076 -25.078 -20.469 1 92.31 310 PRO A O 1
ATOM 2439 N N . SER A 1 311 ? -2.799 -25.5 -22.656 1 89.44 311 SER A N 1
ATOM 2440 C CA . SER A 1 311 ? -3.379 -26.844 -22.609 1 89.44 311 SER A CA 1
ATOM 2441 C C . SER A 1 311 ? -2.541 -27.781 -21.734 1 89.44 311 SER A C 1
ATOM 2443 O O . SER A 1 311 ? -3.064 -28.734 -21.156 1 89.44 311 SER A O 1
ATOM 2445 N N . SER A 1 312 ? -1.256 -27.438 -21.672 1 92.06 312 SER A N 1
ATOM 2446 C CA . SER A 1 312 ? -0.359 -28.266 -20.875 1 92.06 312 SER A CA 1
ATOM 2447 C C . SER A 1 312 ? -0.78 -28.297 -19.406 1 92.06 312 SER A C 1
ATOM 2449 O O . SER A 1 312 ? -0.323 -29.141 -18.641 1 92.06 312 SER A O 1
ATOM 2451 N N . PHE A 1 313 ? -1.614 -27.406 -19.094 1 89.25 313 PHE A N 1
ATOM 2452 C CA . PHE A 1 313 ? -2.182 -27.297 -17.75 1 89.25 313 PHE A CA 1
ATOM 2453 C C . PHE A 1 313 ? -2.773 -28.641 -17.328 1 89.25 313 PHE A C 1
ATOM 2455 O O . PHE A 1 313 ? -2.641 -29.031 -16.156 1 89.25 313 PHE A O 1
ATOM 2462 N N . GLY A 1 314 ? -3.367 -29.359 -18.188 1 90.31 314 GLY A N 1
ATOM 2463 C CA . GLY A 1 314 ? -4.008 -30.641 -17.938 1 90.31 314 GLY A CA 1
ATOM 2464 C C . GLY A 1 314 ? -3.027 -31.734 -17.562 1 90.31 314 GLY A C 1
ATOM 2465 O O . GLY A 1 314 ? -3.428 -32.781 -17.078 1 90.31 314 GLY A O 1
ATOM 2466 N N . ASN A 1 315 ? -1.755 -31.453 -17.719 1 91.44 315 ASN A N 1
ATOM 2467 C CA . ASN A 1 315 ? -0.723 -32.438 -17.469 1 91.44 315 ASN A CA 1
ATOM 2468 C C . ASN A 1 315 ? -0.274 -32.438 -16.016 1 91.44 315 ASN A C 1
ATOM 2470 O O . ASN A 1 315 ? 0.512 -33.281 -15.586 1 91.44 315 ASN A O 1
ATOM 2474 N N . MET A 1 316 ? -0.783 -31.5 -15.25 1 92.31 316 MET A N 1
ATOM 2475 C CA . MET A 1 316 ? -0.34 -31.359 -13.867 1 92.31 316 MET A CA 1
ATOM 2476 C C . MET A 1 316 ? -0.981 -32.406 -12.977 1 92.31 316 MET A C 1
ATOM 2478 O O . MET A 1 316 ? -2.057 -32.188 -12.414 1 92.31 316 MET A O 1
ATOM 2482 N N . LYS A 1 317 ? -0.27 -33.5 -12.672 1 87.69 317 LYS A N 1
ATOM 2483 C CA . LYS A 1 317 ? -0.833 -34.688 -12.008 1 87.69 317 LYS A CA 1
ATOM 2484 C C . LYS A 1 317 ? -0.946 -34.469 -10.508 1 87.69 317 LYS A C 1
ATOM 2486 O O . LYS A 1 317 ? -1.836 -35.031 -9.859 1 87.69 317 LYS A O 1
ATOM 2491 N N . ASN A 1 318 ? -0.077 -33.562 -9.969 1 91.69 318 ASN A N 1
ATOM 2492 C CA . ASN A 1 318 ? -0.018 -33.438 -8.516 1 91.69 318 ASN A CA 1
ATOM 2493 C C . ASN A 1 318 ? -0.816 -32.219 -8.039 1 91.69 318 ASN A C 1
ATOM 2495 O O . ASN A 1 318 ? -0.885 -31.969 -6.836 1 91.69 318 ASN A O 1
ATOM 2499 N N . LEU A 1 319 ? -1.464 -31.547 -8.93 1 95.44 319 LEU A N 1
ATOM 2500 C CA . LEU A 1 319 ? -2.094 -30.266 -8.609 1 95.44 319 LEU A CA 1
ATOM 2501 C C . LEU A 1 319 ? -3.363 -30.484 -7.789 1 95.44 319 LEU A C 1
ATOM 2503 O O . LEU A 1 319 ? -4.23 -31.266 -8.18 1 95.44 319 LEU A O 1
ATOM 2507 N N . ASN A 1 320 ? -3.422 -29.781 -6.684 1 96.56 320 ASN A N 1
ATOM 2508 C CA . ASN A 1 320 ? -4.582 -29.844 -5.801 1 96.56 320 ASN A CA 1
ATOM 2509 C C . ASN A 1 320 ? -5.406 -28.562 -5.859 1 96.56 320 ASN A C 1
ATOM 2511 O O . ASN A 1 320 ? -6.637 -28.609 -5.832 1 96.56 320 ASN A O 1
ATOM 2515 N N . GLU A 1 321 ? -4.715 -27.5 -5.867 1 96.81 321 GLU A N 1
ATOM 2516 C CA . GLU A 1 321 ? -5.395 -26.203 -5.855 1 96.81 321 GLU A CA 1
ATOM 2517 C C . GLU A 1 321 ? -4.773 -25.25 -6.867 1 96.81 321 GLU A C 1
ATOM 2519 O O . GLU A 1 321 ? -3.553 -25.078 -6.91 1 96.81 321 GLU A O 1
ATOM 2524 N N . ILE A 1 322 ? -5.664 -24.562 -7.621 1 95.56 322 ILE A N 1
ATOM 2525 C CA . ILE A 1 322 ? -5.184 -23.547 -8.539 1 95.56 322 ILE A CA 1
ATOM 2526 C C . ILE A 1 322 ? -6.203 -22.406 -8.633 1 95.56 322 ILE A C 1
ATOM 2528 O O . ILE A 1 322 ? -7.41 -22.656 -8.703 1 95.56 322 ILE A O 1
ATOM 2532 N N . VAL A 1 323 ? -5.785 -21.188 -8.539 1 97.75 323 VAL A N 1
ATOM 2533 C CA . VAL A 1 323 ? -6.656 -20.016 -8.477 1 97.75 323 VAL A CA 1
ATOM 2534 C C . VAL A 1 323 ? -6.223 -19 -9.531 1 97.75 323 VAL A C 1
ATOM 2536 O O . VAL A 1 323 ? -5.094 -18.5 -9.492 1 97.75 323 VAL A O 1
ATOM 2539 N N . PHE A 1 324 ? -7.168 -18.656 -10.445 1 97.25 324 PHE A N 1
ATOM 2540 C CA . PHE A 1 324 ? -6.875 -17.75 -11.539 1 97.25 324 PHE A CA 1
ATOM 2541 C C . PHE A 1 324 ? -7.73 -16.484 -11.43 1 97.25 324 PHE A C 1
ATOM 2543 O O . PHE A 1 324 ? -7.711 -15.633 -12.32 1 97.25 324 PHE A O 1
ATOM 2550 N N . VAL A 1 325 ? -8.438 -16.312 -10.344 1 98.25 325 VAL A N 1
ATOM 2551 C CA . VAL A 1 325 ? -9.445 -15.266 -10.219 1 98.25 325 VAL A CA 1
ATOM 2552 C C . VAL A 1 325 ? -8.797 -13.891 -10.406 1 98.25 325 VAL A C 1
ATOM 2554 O O . VAL A 1 325 ? -7.691 -13.648 -9.93 1 98.25 325 VAL A O 1
ATOM 2557 N N . GLY A 1 326 ? -9.469 -13.031 -11.031 1 98.38 326 GLY A N 1
ATOM 2558 C CA . GLY A 1 326 ? -9.102 -11.625 -11.047 1 98.38 326 GLY A CA 1
ATOM 2559 C C . GLY A 1 326 ? -7.918 -11.32 -11.938 1 98.38 326 GLY A C 1
ATOM 2560 O O . GLY A 1 326 ? -6.969 -10.656 -11.516 1 98.38 326 GLY A O 1
ATOM 2561 N N . ASN A 1 327 ? -7.922 -11.836 -13.195 1 98.31 327 ASN A N 1
ATOM 2562 C CA . ASN A 1 327 ? -6.953 -11.516 -14.242 1 98.31 327 ASN A CA 1
ATOM 2563 C C . ASN A 1 327 ? -7.637 -11.008 -15.508 1 98.31 327 ASN A C 1
ATOM 2565 O O . ASN A 1 327 ? -8.773 -10.523 -15.453 1 98.31 327 ASN A O 1
ATOM 2569 N N . ASN A 1 328 ? -6.91 -10.883 -16.578 1 97.12 328 ASN A N 1
ATOM 2570 C CA . ASN A 1 328 ? -7.445 -10.547 -17.891 1 97.12 328 ASN A CA 1
ATOM 2571 C C . ASN A 1 328 ? -7.367 -11.734 -18.844 1 97.12 328 ASN A C 1
ATOM 2573 O O . ASN A 1 328 ? -7.105 -11.562 -20.031 1 97.12 328 ASN A O 1
ATOM 2577 N N . LEU A 1 329 ? -7.484 -12.844 -18.266 1 96.31 329 LEU A N 1
ATOM 2578 C CA . LEU A 1 329 ? -7.453 -14.039 -19.078 1 96.31 329 LEU A CA 1
ATOM 2579 C C . LEU A 1 329 ? -8.695 -14.125 -19.969 1 96.31 329 LEU A C 1
ATOM 2581 O O . LEU A 1 329 ? -9.789 -13.75 -19.547 1 96.31 329 LEU A O 1
ATOM 2585 N N . GLY A 1 330 ? -8.5 -14.469 -21.094 1 89.38 330 GLY A N 1
ATOM 2586 C CA . GLY A 1 330 ? -9.609 -14.539 -22.047 1 89.38 330 GLY A CA 1
ATOM 2587 C C . GLY A 1 330 ? -9.391 -15.562 -23.141 1 89.38 330 GLY A C 1
ATOM 2588 O O . GLY A 1 330 ? -8.398 -16.297 -23.125 1 89.38 330 GLY A O 1
ATOM 2589 N N . GLY A 1 331 ? -10.289 -15.719 -24.016 1 78.06 331 GLY A N 1
ATOM 2590 C CA . GLY A 1 331 ? -10.211 -16.547 -25.219 1 78.06 331 GLY A CA 1
ATOM 2591 C C . GLY A 1 331 ? -10.711 -17.953 -25 1 78.06 331 GLY A C 1
ATOM 2592 O O . GLY A 1 331 ? -11.805 -18.312 -25.453 1 78.06 331 GLY A O 1
ATOM 2593 N N . CYS A 1 332 ? -9.711 -18.766 -24.484 1 79.38 332 CYS A N 1
ATOM 2594 C CA . CYS A 1 332 ? -10.078 -20.172 -24.5 1 79.38 332 CYS A CA 1
ATOM 2595 C C . CYS A 1 332 ? -10.07 -20.75 -23.094 1 79.38 332 CYS A C 1
ATOM 2597 O O . CYS A 1 332 ? -9.211 -20.422 -22.281 1 79.38 332 CYS A O 1
ATOM 2599 N N . PHE A 1 333 ? -11.211 -21.375 -22.719 1 81.38 333 PHE A N 1
ATOM 2600 C CA . PHE A 1 333 ? -11.211 -22.219 -21.531 1 81.38 333 PHE A CA 1
ATOM 2601 C C . PHE A 1 333 ? -10.352 -23.453 -21.734 1 81.38 333 PHE A C 1
ATOM 2603 O O . PHE A 1 333 ? -10.383 -24.062 -22.797 1 81.38 333 PHE A O 1
ATOM 2610 N N . PRO A 1 334 ? -9.547 -23.797 -20.781 1 80.94 334 PRO A N 1
ATOM 2611 C CA . PRO A 1 334 ? -8.68 -24.953 -21 1 80.94 334 PRO A CA 1
ATOM 2612 C C . PRO A 1 334 ? -9.469 -26.266 -21.109 1 80.94 334 PRO A C 1
ATOM 2614 O O . PRO A 1 334 ? -10.102 -26.688 -20.141 1 80.94 334 PRO A O 1
ATOM 2617 N N . GLN A 1 335 ? -9.344 -27 -22.172 1 83.56 335 GLN A N 1
ATOM 2618 C CA . GLN A 1 335 ? -10.156 -28.188 -22.469 1 83.56 335 GLN A CA 1
ATOM 2619 C C . GLN A 1 335 ? -9.656 -29.391 -21.672 1 83.56 335 GLN A C 1
ATOM 2621 O O . GLN A 1 335 ? -10.43 -30.312 -21.391 1 83.56 335 GLN A O 1
ATOM 2626 N N . ASP A 1 336 ? -8.43 -29.328 -21.281 1 87.44 336 ASP A N 1
ATOM 2627 C CA . ASP A 1 336 ? -7.832 -30.5 -20.641 1 87.44 336 ASP A CA 1
ATOM 2628 C C . ASP A 1 336 ? -7.902 -30.391 -19.125 1 87.44 336 ASP A C 1
ATOM 2630 O O . ASP A 1 336 ? -7.316 -31.203 -18.406 1 87.44 336 ASP A O 1
ATOM 2634 N N . VAL A 1 337 ? -8.656 -29.422 -18.609 1 88.81 337 VAL A N 1
ATOM 2635 C CA . VAL A 1 337 ? -8.75 -29.203 -17.156 1 88.81 337 VAL A CA 1
ATOM 2636 C C . VAL A 1 337 ? -9.359 -30.438 -16.5 1 88.81 337 VAL A C 1
ATOM 2638 O O . VAL A 1 337 ? -9.016 -30.75 -15.352 1 88.81 337 VAL A O 1
ATOM 2641 N N . GLY A 1 338 ? -10.219 -31.156 -17.219 1 89.88 338 GLY A N 1
ATOM 2642 C CA . GLY A 1 338 ? -10.906 -32.312 -16.688 1 89.88 338 GLY A CA 1
ATOM 2643 C C . GLY A 1 338 ? -9.977 -33.5 -16.422 1 89.88 338 GLY A C 1
ATOM 2644 O O . GLY A 1 338 ? -10.359 -34.469 -15.758 1 89.88 338 GLY A O 1
ATOM 2645 N N . LYS A 1 339 ? -8.719 -33.406 -16.812 1 90.06 339 LYS A N 1
ATOM 2646 C CA . LYS A 1 339 ? -7.766 -34.5 -16.688 1 90.06 339 LYS A CA 1
ATOM 2647 C C . LYS A 1 339 ? -7.043 -34.438 -15.336 1 90.06 339 LYS A C 1
ATOM 2649 O O . LYS A 1 339 ? -6.363 -35.406 -14.961 1 90.06 339 LYS A O 1
ATOM 2654 N N . ILE A 1 340 ? -7.215 -33.375 -14.641 1 92.88 340 ILE A N 1
ATOM 2655 C CA . ILE A 1 340 ? -6.492 -33.219 -13.391 1 92.88 340 ILE A CA 1
ATOM 2656 C C . ILE A 1 340 ? -7.273 -33.875 -12.258 1 92.88 340 ILE A C 1
ATOM 2658 O O . ILE A 1 340 ? -8.078 -33.219 -11.578 1 92.88 340 ILE A O 1
ATOM 2662 N N . GLU A 1 341 ? -6.953 -35.062 -11.922 1 91.5 341 GLU A N 1
ATOM 2663 C CA . GLU A 1 341 ? -7.777 -35.938 -11.086 1 91.5 341 GLU A CA 1
ATOM 2664 C C . GLU A 1 341 ? -7.742 -35.5 -9.625 1 91.5 341 GLU A C 1
ATOM 2666 O O . GLU A 1 341 ? -8.711 -35.688 -8.891 1 91.5 341 GLU A O 1
ATOM 2671 N N . ASN A 1 342 ? -6.688 -34.844 -9.211 1 94 342 ASN A N 1
ATOM 2672 C CA . ASN A 1 342 ? -6.516 -34.562 -7.789 1 94 342 ASN A CA 1
ATOM 2673 C C . ASN A 1 342 ? -6.934 -33.125 -7.445 1 94 342 ASN A C 1
ATOM 2675 O O . ASN A 1 342 ? -6.801 -32.719 -6.297 1 94 342 ASN A O 1
ATOM 2679 N N . LEU A 1 343 ? -7.5 -32.438 -8.359 1 96.06 343 LEU A N 1
ATOM 2680 C CA . LEU A 1 343 ? -7.859 -31.031 -8.172 1 96.06 343 LEU A CA 1
ATOM 2681 C C . LEU A 1 343 ? -9.008 -30.906 -7.18 1 96.06 343 LEU A C 1
ATOM 2683 O O . LEU A 1 343 ? -10.023 -31.594 -7.297 1 96.06 343 LEU A O 1
ATOM 2687 N N . THR A 1 344 ? -8.852 -30 -6.199 1 97.81 344 THR A N 1
ATOM 2688 C CA . THR A 1 344 ? -9.883 -29.812 -5.188 1 97.81 344 THR A CA 1
ATOM 2689 C C . THR A 1 344 ? -10.531 -28.438 -5.328 1 97.81 344 THR A C 1
ATOM 2691 O O . THR A 1 344 ? -11.703 -28.266 -4.977 1 97.81 344 THR A O 1
ATOM 2694 N N . VAL A 1 345 ? -9.797 -27.484 -5.754 1 97.81 345 VAL A N 1
ATOM 2695 C CA . VAL A 1 345 ? -10.305 -26.125 -5.953 1 97.81 345 VAL A CA 1
ATOM 2696 C C . VAL A 1 345 ? -9.906 -25.625 -7.344 1 97.81 345 VAL A C 1
ATOM 2698 O O . VAL A 1 345 ? -8.734 -25.656 -7.707 1 97.81 345 VAL A O 1
ATOM 2701 N N . LEU A 1 346 ? -10.891 -25.203 -8.102 1 96.06 346 LEU A N 1
ATOM 2702 C CA . LEU A 1 346 ? -10.711 -24.594 -9.422 1 96.06 346 LEU A CA 1
ATOM 2703 C C . LEU A 1 346 ? -11.43 -23.266 -9.516 1 96.06 346 LEU A C 1
ATOM 2705 O O . LEU A 1 346 ? -12.664 -23.219 -9.609 1 96.06 346 LEU A O 1
ATOM 2709 N N . ASP A 1 347 ? -10.664 -22.172 -9.445 1 97.12 347 ASP A N 1
ATOM 2710 C CA . ASP A 1 347 ? -11.266 -20.844 -9.516 1 97.12 347 ASP A CA 1
ATOM 2711 C C . ASP A 1 347 ? -10.781 -20.078 -10.75 1 97.12 347 ASP A C 1
ATOM 2713 O O . ASP A 1 347 ? -9.617 -19.688 -10.828 1 97.12 347 ASP A O 1
ATOM 2717 N N . LEU A 1 348 ? -11.648 -19.891 -11.656 1 96.5 348 LEU A N 1
ATOM 2718 C CA . LEU A 1 348 ? -11.367 -19.172 -12.898 1 96.5 348 LEU A CA 1
ATOM 2719 C C . LEU A 1 348 ? -12.211 -17.906 -13 1 96.5 348 LEU A C 1
ATOM 2721 O O . LEU A 1 348 ? -12.375 -17.359 -14.094 1 96.5 348 LEU A O 1
ATOM 2725 N N . SER A 1 349 ? -12.719 -17.469 -11.914 1 97.75 349 SER A N 1
ATOM 2726 C CA . SER A 1 349 ? -13.703 -16.391 -11.914 1 97.75 349 SER A CA 1
ATOM 2727 C C . SER A 1 349 ? -13.055 -15.047 -12.227 1 97.75 349 SER A C 1
ATOM 2729 O O . SER A 1 349 ? -11.836 -14.898 -12.133 1 97.75 349 SER A O 1
ATOM 2731 N N . ASP A 1 350 ? -13.859 -14.047 -12.641 1 98.06 350 ASP A N 1
ATOM 2732 C CA . ASP A 1 350 ? -13.477 -12.656 -12.867 1 98.06 350 ASP A CA 1
ATOM 2733 C C . ASP A 1 350 ? -12.359 -12.555 -13.906 1 98.06 350 ASP A C 1
ATOM 2735 O O . ASP A 1 350 ? -11.32 -11.945 -13.656 1 98.06 350 ASP A O 1
ATOM 2739 N N . ASN A 1 351 ? -12.625 -13.203 -15.039 1 97.88 351 ASN A N 1
ATOM 2740 C CA . ASN A 1 351 ? -11.789 -13.125 -16.234 1 97.88 351 ASN A CA 1
ATOM 2741 C C . ASN A 1 351 ? -12.625 -12.867 -17.484 1 97.88 351 ASN A C 1
ATOM 2743 O O . ASN A 1 351 ? -13.672 -12.227 -17.422 1 97.88 351 ASN A O 1
ATOM 2747 N N . GLY A 1 352 ? -12.133 -13.195 -18.656 1 95.94 352 GLY A N 1
ATOM 2748 C CA . GLY A 1 352 ? -12.852 -12.984 -19.906 1 95.94 352 GLY A CA 1
ATOM 2749 C C . GLY A 1 352 ? -12.992 -14.242 -20.734 1 95.94 352 GLY A C 1
ATOM 2750 O O . GLY A 1 352 ? -13.016 -14.188 -21.969 1 95.94 352 GLY A O 1
ATOM 2751 N N . PHE A 1 353 ? -13.07 -15.344 -20.062 1 94.88 353 PHE A N 1
ATOM 2752 C CA . PHE A 1 353 ? -13.156 -16.609 -20.766 1 94.88 353 PHE A CA 1
ATOM 2753 C C . PHE A 1 353 ? -14.422 -16.672 -21.625 1 94.88 353 PHE A C 1
ATOM 2755 O O . PHE A 1 353 ? -15.484 -16.203 -21.203 1 94.88 353 PHE A O 1
ATOM 2762 N N . GLU A 1 354 ? -14.273 -17.188 -22.766 1 91.81 354 GLU A N 1
ATOM 2763 C CA . GLU A 1 354 ? -15.367 -17.406 -23.703 1 91.81 354 GLU A CA 1
ATOM 2764 C C . GLU A 1 354 ? -15.516 -18.875 -24.062 1 91.81 354 GLU A C 1
ATOM 2766 O O . GLU A 1 354 ? -14.625 -19.688 -23.781 1 91.81 354 GLU A O 1
ATOM 2771 N N . GLY A 1 355 ? -16.703 -19.188 -24.656 1 89.81 355 GLY A N 1
ATOM 2772 C CA . GLY A 1 355 ? -16.953 -20.562 -25.078 1 89.81 355 GLY A CA 1
ATOM 2773 C C . GLY A 1 355 ? -17.781 -21.344 -24.078 1 89.81 355 GLY A C 1
ATOM 2774 O O . GLY A 1 355 ? -18.516 -20.766 -23.281 1 89.81 355 GLY A O 1
ATOM 2775 N N . THR A 1 356 ? -17.703 -22.703 -24.281 1 91.38 356 THR A N 1
ATOM 2776 C CA . THR A 1 356 ? -18.5 -23.594 -23.438 1 91.38 356 THR A CA 1
ATOM 2777 C C . THR A 1 356 ? -17.609 -24.281 -22.406 1 91.38 356 THR A C 1
ATOM 2779 O O . THR A 1 356 ? -16.391 -24.344 -22.562 1 91.38 356 THR A O 1
ATOM 2782 N N . LEU A 1 357 ? -18.234 -24.766 -21.375 1 92.62 357 LEU A N 1
ATOM 2783 C CA . LEU A 1 357 ? -17.5 -25.547 -20.391 1 92.62 357 LEU A CA 1
ATOM 2784 C C . LEU A 1 357 ? -17.031 -26.875 -21 1 92.62 357 LEU A C 1
ATOM 2786 O O . LEU A 1 357 ? -17.812 -27.531 -21.703 1 92.62 357 LEU A O 1
ATOM 2790 N N . PRO A 1 358 ? -15.773 -27.188 -20.766 1 89.75 358 PRO A N 1
ATOM 2791 C CA . PRO A 1 358 ? -15.336 -28.516 -21.203 1 89.75 358 PRO A CA 1
ATOM 2792 C C . PRO A 1 358 ? -15.875 -29.641 -20.312 1 89.75 358 PRO A C 1
ATOM 2794 O O . PRO A 1 358 ? -16.641 -29.375 -19.375 1 89.75 358 PRO A O 1
ATOM 2797 N N . ASN A 1 359 ? -15.492 -30.906 -20.781 1 90.19 359 ASN A N 1
ATOM 2798 C CA . ASN A 1 359 ? -15.844 -32.031 -19.938 1 90.19 359 ASN A CA 1
ATOM 2799 C C . ASN A 1 359 ? -15.055 -32.031 -18.641 1 90.19 359 ASN A C 1
ATOM 2801 O O . ASN A 1 359 ? -13.82 -32.094 -18.641 1 90.19 359 ASN A O 1
ATOM 2805 N N . LEU A 1 360 ? -15.75 -31.938 -17.5 1 92.88 360 LEU A N 1
ATOM 2806 C CA . LEU A 1 360 ? -15.102 -31.812 -16.203 1 92.88 360 LEU A CA 1
ATOM 2807 C C . LEU A 1 360 ? -15.281 -33.094 -15.383 1 92.88 360 LEU A C 1
ATOM 2809 O O . LEU A 1 360 ? -14.984 -33.125 -14.188 1 92.88 360 LEU A O 1
ATOM 2813 N N . SER A 1 361 ? -15.734 -34.188 -16.016 1 91.5 361 SER A N 1
ATOM 2814 C CA . SER A 1 361 ? -16.094 -35.406 -15.32 1 91.5 361 SER A CA 1
ATOM 2815 C C . SER A 1 361 ? -14.883 -36.062 -14.648 1 91.5 361 SER A C 1
ATOM 2817 O O . SER A 1 361 ? -15.023 -36.844 -13.703 1 91.5 361 SER A O 1
ATOM 2819 N N . GLY A 1 362 ? -13.727 -35.688 -15.125 1 91.81 362 GLY A N 1
ATOM 2820 C CA . GLY A 1 362 ? -12.516 -36.281 -14.57 1 91.81 362 GLY A CA 1
ATOM 2821 C C . GLY A 1 362 ? -12.094 -35.625 -13.258 1 91.81 362 GLY A C 1
ATOM 2822 O O . GLY A 1 362 ? -11.195 -36.125 -12.578 1 91.81 362 GLY A O 1
ATOM 2823 N N . LEU A 1 363 ? -12.734 -34.531 -12.852 1 94.19 363 LEU A N 1
ATOM 2824 C CA . LEU A 1 363 ? -12.398 -33.844 -11.617 1 94.19 363 LEU A CA 1
ATOM 2825 C C . LEU A 1 363 ? -13.07 -34.5 -10.422 1 94.19 363 LEU A C 1
ATOM 2827 O O . LEU A 1 363 ? -13.898 -33.875 -9.75 1 94.19 363 LEU A O 1
ATOM 2831 N N . LYS A 1 364 ? -12.617 -35.656 -10.094 1 94 364 LYS A N 1
ATOM 2832 C CA . LYS A 1 364 ? -13.305 -36.531 -9.133 1 94 364 LYS A CA 1
ATOM 2833 C C . LYS A 1 364 ? -13.188 -35.969 -7.715 1 94 364 LYS A C 1
ATOM 2835 O O . LYS A 1 364 ? -14.055 -36.219 -6.875 1 94 364 LYS A O 1
ATOM 2840 N N . LYS A 1 365 ? -12.172 -35.188 -7.5 1 96.69 365 LYS A N 1
ATOM 2841 C CA . LYS A 1 365 ? -11.922 -34.781 -6.125 1 96.69 365 LYS A CA 1
ATOM 2842 C C . LYS A 1 365 ? -12.242 -33.281 -5.941 1 96.69 365 LYS A C 1
ATOM 2844 O O . LYS A 1 365 ? -12.039 -32.719 -4.859 1 96.69 365 LYS A O 1
ATOM 2849 N N . VAL A 1 366 ? -12.789 -32.656 -6.938 1 97.31 366 VAL A N 1
ATOM 2850 C CA . VAL A 1 366 ? -12.984 -31.203 -6.891 1 97.31 366 VAL A CA 1
ATOM 2851 C C . VAL A 1 366 ? -14.117 -30.859 -5.926 1 97.31 366 VAL A C 1
ATOM 2853 O O . VAL A 1 366 ? -15.164 -31.5 -5.938 1 97.31 366 VAL A O 1
ATOM 2856 N N . GLU A 1 367 ? -13.883 -29.922 -5.086 1 98 367 GLU A N 1
ATOM 2857 C CA . GLU A 1 367 ? -14.867 -29.5 -4.098 1 98 367 GLU A CA 1
ATOM 2858 C C . GLU A 1 367 ? -15.492 -28.172 -4.48 1 98 367 GLU A C 1
ATOM 2860 O O . GLU A 1 367 ? -16.672 -27.922 -4.188 1 98 367 GLU A O 1
ATOM 2865 N N . VAL A 1 368 ? -14.695 -27.359 -5.035 1 98.12 368 VAL A N 1
ATOM 2866 C CA . VAL A 1 368 ? -15.156 -26.016 -5.379 1 98.12 368 VAL A CA 1
ATOM 2867 C C . VAL A 1 368 ? -14.781 -25.688 -6.82 1 98.12 368 VAL A C 1
ATOM 2869 O O . VAL A 1 368 ? -13.625 -25.844 -7.223 1 98.12 368 VAL A O 1
ATOM 2872 N N . ILE A 1 369 ? -15.734 -25.266 -7.629 1 97.44 369 ILE A N 1
ATOM 2873 C CA . ILE A 1 369 ? -15.523 -24.734 -8.977 1 97.44 369 ILE A CA 1
ATOM 2874 C C . ILE A 1 369 ? -16.172 -23.359 -9.094 1 97.44 369 ILE A C 1
ATOM 2876 O O . ILE A 1 369 ? -17.359 -23.203 -8.812 1 97.44 369 ILE A O 1
ATOM 2880 N N . ASP A 1 370 ? -15.422 -22.344 -9.422 1 98.12 370 ASP A N 1
ATOM 2881 C CA . ASP A 1 370 ? -15.961 -21 -9.664 1 98.12 370 ASP A CA 1
ATOM 2882 C C . ASP A 1 370 ? -15.57 -20.5 -11.047 1 98.12 370 ASP A C 1
ATOM 2884 O O . ASP A 1 370 ? -14.391 -20.266 -11.32 1 98.12 370 ASP A O 1
ATOM 2888 N N . VAL A 1 371 ? -16.516 -20.359 -11.953 1 97.06 371 VAL A N 1
ATOM 2889 C CA . VAL A 1 371 ? -16.281 -19.844 -13.297 1 97.06 371 VAL A CA 1
ATOM 2890 C C . VAL A 1 371 ? -17.109 -18.578 -13.508 1 97.06 371 VAL A C 1
ATOM 2892 O O . VAL A 1 371 ? -17.422 -18.219 -14.648 1 97.06 371 VAL A O 1
ATOM 2895 N N . SER A 1 372 ? -17.469 -17.953 -12.383 1 98 372 SER A N 1
ATOM 2896 C CA . SER A 1 372 ? -18.359 -16.797 -12.461 1 98 372 SER A CA 1
ATOM 2897 C C . SER A 1 372 ? -17.656 -15.602 -13.07 1 98 372 SER A C 1
ATOM 2899 O O . SER A 1 372 ? -16.422 -15.539 -13.078 1 98 372 SER A O 1
ATOM 2901 N N . HIS A 1 373 ? -18.422 -14.609 -13.586 1 97.62 373 HIS A N 1
ATOM 2902 C CA . HIS A 1 373 ? -17.953 -13.344 -14.133 1 97.62 373 HIS A CA 1
ATOM 2903 C C . HIS A 1 373 ? -16.969 -13.57 -15.281 1 97.62 373 HIS A C 1
ATOM 2905 O O . HIS A 1 373 ? -15.844 -13.086 -15.25 1 97.62 373 HIS A O 1
ATOM 2911 N N . ASN A 1 374 ? -17.453 -14.305 -16.219 1 96.69 374 ASN A N 1
ATOM 2912 C CA . ASN A 1 374 ? -16.812 -14.516 -17.5 1 96.69 374 ASN A CA 1
ATOM 2913 C C . ASN A 1 374 ? -17.797 -14.305 -18.656 1 96.69 374 ASN A C 1
ATOM 2915 O O . ASN A 1 374 ? -18.766 -13.547 -18.516 1 96.69 374 ASN A O 1
ATOM 2919 N N . LYS A 1 375 ? -17.484 -14.758 -19.844 1 93.94 375 LYS A N 1
ATOM 2920 C CA . LYS A 1 375 ? -18.375 -14.695 -21 1 93.94 375 LYS A CA 1
ATOM 2921 C C . LYS A 1 375 ? -18.703 -16.094 -21.516 1 93.94 375 LYS A C 1
ATOM 2923 O O . LYS A 1 375 ? -18.75 -16.328 -22.719 1 93.94 375 LYS A O 1
ATOM 2928 N N . LEU A 1 376 ? -18.766 -16.969 -20.578 1 93.56 376 LEU A N 1
ATOM 2929 C CA . LEU A 1 376 ? -19.047 -18.359 -20.938 1 93.56 376 LEU A CA 1
ATOM 2930 C C . LEU A 1 376 ? -20.484 -18.531 -21.375 1 93.56 376 LEU A C 1
ATOM 2932 O O . LEU A 1 376 ? -21.375 -17.797 -20.938 1 93.56 376 LEU A O 1
ATOM 2936 N N . SER A 1 377 ? -20.672 -19.453 -22.234 1 91.75 377 SER A N 1
ATOM 2937 C CA . SER A 1 377 ? -21.984 -19.734 -22.781 1 91.75 377 SER A CA 1
ATOM 2938 C C . SER A 1 377 ? -22.234 -21.234 -22.891 1 91.75 377 SER A C 1
ATOM 2940 O O . SER A 1 377 ? -21.484 -22.047 -22.359 1 91.75 377 SER A O 1
ATOM 2942 N N . GLY A 1 378 ? -23.422 -21.609 -23.422 1 91.5 378 GLY A N 1
ATOM 2943 C CA . GLY A 1 378 ? -23.734 -23.016 -23.625 1 91.5 378 GLY A CA 1
ATOM 2944 C C . GLY A 1 378 ? -24.609 -23.594 -22.516 1 91.5 378 GLY A C 1
ATOM 2945 O O . GLY A 1 378 ? -25.234 -22.859 -21.766 1 91.5 378 GLY A O 1
ATOM 2946 N N . TYR A 1 379 ? -24.672 -24.922 -22.656 1 93 379 TYR A N 1
ATOM 2947 C CA . TYR A 1 379 ? -25.5 -25.688 -21.719 1 93 379 TYR A CA 1
ATOM 2948 C C . TYR A 1 379 ? -24.656 -26.266 -20.594 1 93 379 TYR A C 1
ATOM 2950 O O . TYR A 1 379 ? -23.609 -26.859 -20.844 1 93 379 TYR A O 1
ATOM 2958 N N . VAL A 1 380 ? -25.094 -25.969 -19.344 1 95.5 380 VAL A N 1
ATOM 2959 C CA . VAL A 1 380 ? -24.406 -26.547 -18.188 1 95.5 380 VAL A CA 1
ATOM 2960 C C . VAL A 1 380 ? -24.906 -27.969 -17.953 1 95.5 380 VAL A C 1
ATOM 2962 O O . VAL A 1 380 ? -26.047 -28.172 -17.531 1 95.5 380 VAL A O 1
ATOM 2965 N N . SER A 1 381 ? -24 -28.922 -18.094 1 93 381 SER A N 1
ATOM 2966 C CA . SER A 1 381 ? -24.406 -30.328 -18.094 1 93 381 SER A CA 1
ATOM 2967 C C . SER A 1 381 ? -24.312 -30.922 -16.703 1 93 381 SER A C 1
ATOM 2969 O O . SER A 1 381 ? -23.672 -30.359 -15.812 1 93 381 SER A O 1
ATOM 2971 N N . ASN A 1 382 ? -24.906 -32.125 -16.531 1 92.31 382 ASN A N 1
ATOM 2972 C CA . ASN A 1 382 ? -24.875 -32.875 -15.281 1 92.31 382 ASN A CA 1
ATOM 2973 C C . ASN A 1 382 ? -23.469 -33.344 -14.945 1 92.31 382 ASN A C 1
ATOM 2975 O O . ASN A 1 382 ? -23.188 -33.656 -13.789 1 92.31 382 ASN A O 1
ATOM 2979 N N . THR A 1 383 ? -22.641 -33.344 -16.016 1 89.81 383 THR A N 1
ATOM 2980 C CA . THR A 1 383 ? -21.281 -33.844 -15.828 1 89.81 383 THR A CA 1
ATOM 2981 C C . THR A 1 383 ? -20.531 -32.969 -14.82 1 89.81 383 THR A C 1
ATOM 2983 O O . THR A 1 383 ? -19.594 -33.469 -14.18 1 89.81 383 THR A O 1
ATOM 2986 N N . VAL A 1 384 ? -20.922 -31.734 -14.609 1 93.12 384 VAL A N 1
ATOM 2987 C CA . VAL A 1 384 ? -20.234 -30.859 -13.664 1 93.12 384 VAL A CA 1
ATOM 2988 C C . VAL A 1 384 ? -20.984 -30.859 -12.328 1 93.12 384 VAL A C 1
ATOM 2990 O O . VAL A 1 384 ? -20.375 -30.984 -11.266 1 93.12 384 VAL A O 1
ATOM 2993 N N . CYS A 1 385 ? -22.25 -30.875 -12.336 1 94.06 385 CYS A N 1
ATOM 2994 C CA . CYS A 1 385 ? -23.062 -30.672 -11.148 1 94.06 385 CYS A CA 1
ATOM 2995 C C . CYS A 1 385 ? -23.203 -31.953 -10.344 1 94.06 385 CYS A C 1
ATOM 2997 O O . CYS A 1 385 ? -23.656 -31.938 -9.195 1 94.06 385 CYS A O 1
ATOM 2999 N N . GLN A 1 386 ? -22.766 -33.062 -10.906 1 93.12 386 GLN A N 1
ATOM 3000 C CA . GLN A 1 386 ? -22.875 -34.344 -10.203 1 93.12 386 GLN A CA 1
ATOM 3001 C C . GLN A 1 386 ? -21.484 -34.906 -9.867 1 93.12 386 GLN A C 1
ATOM 3003 O O . GLN A 1 386 ? -21.328 -36.094 -9.648 1 93.12 386 GLN A O 1
ATOM 3008 N N . LEU A 1 387 ? -20.516 -34.094 -9.977 1 95.38 387 LEU A N 1
ATOM 3009 C CA . LEU A 1 387 ? -19.188 -34.531 -9.539 1 95.38 387 LEU A CA 1
ATOM 3010 C C . LEU A 1 387 ? -19.219 -35.031 -8.094 1 95.38 387 LEU A C 1
ATOM 3012 O O . LEU A 1 387 ? -19.859 -34.406 -7.242 1 95.38 387 LEU A O 1
ATOM 3016 N N . PRO A 1 388 ? -18.547 -36.125 -7.805 1 94.88 388 PRO A N 1
ATOM 3017 C CA . PRO A 1 388 ? -18.75 -36.844 -6.543 1 94.88 388 PRO A CA 1
ATOM 3018 C C . PRO A 1 388 ? -18.359 -36.031 -5.32 1 94.88 388 PRO A C 1
ATOM 3020 O O . PRO A 1 388 ? -18.953 -36.188 -4.254 1 94.88 388 PRO A O 1
ATOM 3023 N N . SER A 1 389 ? -17.375 -35.156 -5.422 1 96.69 389 SER A N 1
ATOM 3024 C CA . SER A 1 389 ? -16.891 -34.469 -4.242 1 96.69 389 SER A CA 1
ATOM 3025 C C . SER A 1 389 ? -17.281 -33 -4.27 1 96.69 389 SER A C 1
ATOM 3027 O O . SER A 1 389 ? -16.906 -32.219 -3.377 1 96.69 389 SER A O 1
ATOM 3029 N N . LEU A 1 390 ? -18.047 -32.562 -5.246 1 96.88 390 LEU A N 1
ATOM 3030 C CA . LEU A 1 390 ? -18.375 -31.141 -5.465 1 96.88 390 LEU A CA 1
ATOM 3031 C C . LEU A 1 390 ? -19.234 -30.594 -4.324 1 96.88 390 LEU A C 1
ATOM 3033 O O . LEU A 1 390 ? -20.234 -31.203 -3.959 1 96.88 390 LEU A O 1
ATOM 3037 N N . LYS A 1 391 ? -18.797 -29.5 -3.752 1 97.12 391 LYS A N 1
ATOM 3038 C CA . LYS A 1 391 ? -19.531 -28.859 -2.672 1 97.12 391 LYS A CA 1
ATOM 3039 C C . LYS A 1 391 ? -20.094 -27.5 -3.123 1 97.12 391 LYS A C 1
ATOM 3041 O O . LYS A 1 391 ? -21.141 -27.078 -2.643 1 97.12 391 LYS A O 1
ATOM 3046 N N . ASN A 1 392 ? -19.359 -26.875 -3.947 1 97.56 392 ASN A N 1
ATOM 3047 C CA . ASN A 1 392 ? -19.766 -25.562 -4.434 1 97.56 392 ASN A CA 1
ATOM 3048 C C . ASN A 1 392 ? -19.469 -25.391 -5.922 1 97.56 392 ASN A C 1
ATOM 3050 O O . ASN A 1 392 ? -18.359 -25.703 -6.375 1 97.56 392 ASN A O 1
ATOM 3054 N N . PHE A 1 393 ? -20.438 -25.016 -6.676 1 97.69 393 PHE A N 1
ATOM 3055 C CA . PHE A 1 393 ? -20.281 -24.688 -8.086 1 97.69 393 PHE A CA 1
ATOM 3056 C C . PHE A 1 393 ? -20.922 -23.344 -8.398 1 97.69 393 PHE A C 1
ATOM 3058 O O . PHE A 1 393 ? -22.141 -23.203 -8.367 1 97.69 393 PHE A O 1
ATOM 3065 N N . THR A 1 394 ? -20.094 -22.25 -8.641 1 98.19 394 THR A N 1
ATOM 3066 C CA . THR A 1 394 ? -20.578 -20.906 -8.961 1 98.19 394 THR A CA 1
ATOM 3067 C C . THR A 1 394 ? -20.344 -20.594 -10.43 1 98.19 394 THR A C 1
ATOM 3069 O O . THR A 1 394 ? -19.203 -20.484 -10.883 1 98.19 394 THR A O 1
ATOM 3072 N N . PHE A 1 395 ? -21.406 -20.516 -11.219 1 97.62 395 PHE A N 1
ATOM 3073 C CA . PHE A 1 395 ? -21.281 -20.219 -12.641 1 97.62 395 PHE A CA 1
ATOM 3074 C C . PHE A 1 395 ? -22.172 -19.031 -13.016 1 97.62 395 PHE A C 1
ATOM 3076 O O . PHE A 1 395 ? -22.703 -18.984 -14.133 1 97.62 395 PHE A O 1
ATOM 3083 N N . SER A 1 396 ? -22.344 -18.125 -12.031 1 97.25 396 SER A N 1
ATOM 3084 C CA . SER A 1 396 ? -23.125 -16.922 -12.219 1 97.25 396 SER A CA 1
ATOM 3085 C C . SER A 1 396 ? -22.391 -15.906 -13.094 1 97.25 396 SER A C 1
ATOM 3087 O O . SER A 1 396 ? -21.188 -16.031 -13.32 1 97.25 396 SER A O 1
ATOM 3089 N N . HIS A 1 397 ? -23.109 -14.867 -13.641 1 96.5 397 HIS A N 1
ATOM 3090 C CA . HIS A 1 397 ? -22.578 -13.742 -14.406 1 96.5 397 HIS A CA 1
ATOM 3091 C C . HIS A 1 397 ? -21.828 -14.227 -15.641 1 96.5 397 HIS A C 1
ATOM 3093 O O . HIS A 1 397 ? -20.656 -13.883 -15.844 1 96.5 397 HIS A O 1
ATOM 3099 N N . ASN A 1 398 ? -22.531 -15.023 -16.328 1 95.5 398 ASN A N 1
ATOM 3100 C CA . ASN A 1 398 ? -22.125 -15.516 -17.656 1 95.5 398 ASN A CA 1
ATOM 3101 C C . ASN A 1 398 ? -23.281 -15.438 -18.656 1 95.5 398 ASN A C 1
ATOM 3103 O O . ASN A 1 398 ? -24.156 -14.586 -18.516 1 95.5 398 ASN A O 1
ATOM 3107 N N . TYR A 1 399 ? -23.188 -16.234 -19.781 1 93.5 399 TYR A N 1
ATOM 3108 C CA . TYR A 1 399 ? -24.234 -16.234 -20.781 1 93.5 399 TYR A CA 1
ATOM 3109 C C . TYR A 1 399 ? -24.766 -17.641 -21.016 1 93.5 399 TYR A C 1
ATOM 3111 O O . TYR A 1 399 ? -25.141 -17.984 -22.141 1 93.5 399 TYR A O 1
ATOM 3119 N N . PHE A 1 400 ? -24.734 -18.438 -20.031 1 93.94 400 PHE A N 1
ATOM 3120 C CA . PHE A 1 400 ? -25.312 -19.781 -20.141 1 93.94 400 PHE A CA 1
ATOM 3121 C C . PHE A 1 400 ? -26.797 -19.688 -20.469 1 93.94 400 PHE A C 1
ATOM 3123 O O . PHE A 1 400 ? -27.516 -18.844 -19.906 1 93.94 400 PHE A O 1
ATOM 3130 N N . TYR A 1 401 ? -27.312 -20.562 -21.344 1 91.56 401 TYR A N 1
ATOM 3131 C CA . TYR A 1 401 ? -28.703 -20.438 -21.75 1 91.56 401 TYR A CA 1
ATOM 3132 C C . TYR A 1 401 ? -29.516 -21.641 -21.281 1 91.56 401 TYR A C 1
ATOM 3134 O O . TYR A 1 401 ? -30.75 -21.656 -21.422 1 91.56 401 TYR A O 1
ATOM 3142 N N . GLY A 1 402 ? -28.844 -22.703 -20.797 1 92.12 402 GLY A N 1
ATOM 3143 C CA . GLY A 1 402 ? -29.5 -23.875 -20.266 1 92.12 402 GLY A CA 1
ATOM 3144 C C . GLY A 1 402 ? -28.672 -24.594 -19.203 1 92.12 402 GLY A C 1
ATOM 3145 O O . GLY A 1 402 ? -27.453 -24.453 -19.172 1 92.12 402 GLY A O 1
ATOM 3146 N N . GLU A 1 403 ? -29.375 -25.312 -18.359 1 94.38 403 GLU A N 1
ATOM 3147 C CA . GLU A 1 403 ? -28.703 -26.078 -17.312 1 94.38 403 GLU A CA 1
ATOM 3148 C C . GLU A 1 403 ? -29.453 -27.375 -17 1 94.38 403 GLU A C 1
ATOM 3150 O O . GLU A 1 403 ? -30.688 -27.406 -17.078 1 94.38 403 GLU A O 1
ATOM 3155 N N . ALA A 1 404 ? -28.688 -28.391 -16.781 1 94.19 404 ALA A N 1
ATOM 3156 C CA . ALA A 1 404 ? -29.297 -29.656 -16.359 1 94.19 404 ALA A CA 1
ATOM 3157 C C . ALA A 1 404 ? -30.047 -29.484 -15.047 1 94.19 404 ALA A C 1
ATOM 3159 O O . ALA A 1 404 ? -29.75 -28.578 -14.266 1 94.19 404 ALA A O 1
ATOM 3160 N N . GLN A 1 405 ? -30.953 -30.422 -14.773 1 92.81 405 GLN A N 1
ATOM 3161 C CA . GLN A 1 405 ? -31.781 -30.344 -13.57 1 92.81 405 GLN A CA 1
ATOM 3162 C C . GLN A 1 405 ? -30.922 -30.391 -12.312 1 92.81 405 GLN A C 1
ATOM 3164 O O . GLN A 1 405 ? -31.203 -29.703 -11.328 1 92.81 405 GLN A O 1
ATOM 3169 N N . SER A 1 406 ? -29.891 -31.188 -12.344 1 93 406 SER A N 1
ATOM 3170 C CA . SER A 1 406 ? -29 -31.328 -11.195 1 93 406 SER A CA 1
ATOM 3171 C C . SER A 1 406 ? -28.203 -30.062 -10.945 1 93 406 SER A C 1
ATOM 3173 O O . SER A 1 406 ? -27.594 -29.891 -9.883 1 93 406 SER A O 1
ATOM 3175 N N . CYS A 1 407 ? -28.203 -29.125 -11.883 1 95 407 CYS A N 1
ATOM 3176 C CA . CYS A 1 407 ? -27.406 -27.906 -11.781 1 95 407 CYS A CA 1
ATOM 3177 C C . CYS A 1 407 ? -28.281 -26.719 -11.352 1 95 407 CYS A C 1
ATOM 3179 O O . CYS A 1 407 ? -27.781 -25.594 -11.227 1 95 407 CYS A O 1
ATOM 3181 N N . VAL A 1 408 ? -29.516 -26.953 -11.094 1 94.12 408 VAL A N 1
ATOM 3182 C CA . VAL A 1 408 ? -30.422 -25.906 -10.617 1 94.12 408 VAL A CA 1
ATOM 3183 C C . VAL A 1 408 ? -30.25 -25.719 -9.117 1 94.12 408 VAL A C 1
ATOM 3185 O O . VAL A 1 408 ? -30.391 -26.672 -8.344 1 94.12 408 VAL A O 1
ATOM 3188 N N . PRO A 1 409 ? -29.875 -24.469 -8.75 1 94.12 409 PRO A N 1
ATOM 3189 C CA . PRO A 1 409 ? -29.703 -24.234 -7.316 1 94.12 409 PRO A CA 1
ATOM 3190 C C . PRO A 1 409 ? -30.938 -24.562 -6.496 1 94.12 409 PRO A C 1
ATOM 3192 O O . PRO A 1 409 ? -32.062 -24.266 -6.922 1 94.12 409 PRO A O 1
ATOM 3195 N N . SER A 1 410 ? -30.719 -25.312 -5.465 1 89.25 410 SER A N 1
ATOM 3196 C CA . SER A 1 410 ? -31.781 -25.656 -4.535 1 89.25 410 SER A CA 1
ATOM 3197 C C . SER A 1 410 ? -31.297 -25.625 -3.092 1 89.25 410 SER A C 1
ATOM 3199 O O . SER A 1 410 ? -30.125 -25.922 -2.822 1 89.25 410 SER A O 1
ATOM 3201 N N . LEU A 1 411 ? -32.125 -25.141 -2.232 1 86.69 411 LEU A N 1
ATOM 3202 C CA . LEU A 1 411 ? -31.797 -25.062 -0.815 1 86.69 411 LEU A CA 1
ATOM 3203 C C . LEU A 1 411 ? -31.516 -26.453 -0.254 1 86.69 411 LEU A C 1
ATOM 3205 O O . LEU A 1 411 ? -30.812 -26.594 0.751 1 86.69 411 LEU A O 1
ATOM 3209 N N . ASN A 1 412 ? -32.094 -27.422 -0.867 1 85.69 412 ASN A N 1
ATOM 3210 C CA . ASN A 1 412 ? -31.953 -28.797 -0.356 1 85.69 412 ASN A CA 1
ATOM 3211 C C . ASN A 1 412 ? -30.766 -29.516 -0.974 1 85.69 412 ASN A C 1
ATOM 3213 O O . ASN A 1 412 ? -30.484 -30.656 -0.61 1 85.69 412 ASN A O 1
ATOM 3217 N N . SER A 1 413 ? -30.109 -28.844 -1.9 1 85.25 413 SER A N 1
ATOM 3218 C CA . SER A 1 413 ? -28.969 -29.484 -2.553 1 85.25 413 SER A CA 1
ATOM 3219 C C . SER A 1 413 ? -27.75 -29.5 -1.638 1 85.25 413 SER A C 1
ATOM 3221 O O . SER A 1 413 ? -27.531 -28.578 -0.86 1 85.25 413 SER A O 1
ATOM 3223 N N . LEU A 1 414 ? -26.984 -30.672 -1.671 1 88.75 414 LEU A N 1
ATOM 3224 C CA . LEU A 1 414 ? -25.734 -30.781 -0.929 1 88.75 414 LEU A CA 1
ATOM 3225 C C . LEU A 1 414 ? -24.656 -29.906 -1.539 1 88.75 414 LEU A C 1
ATOM 3227 O O . LEU A 1 414 ? -23.672 -29.578 -0.878 1 88.75 414 LEU A O 1
ATOM 3231 N N . VAL A 1 415 ? -24.875 -29.594 -2.781 1 93.75 415 VAL A N 1
ATOM 3232 C CA . VAL A 1 415 ? -23.938 -28.734 -3.492 1 93.75 415 VAL A CA 1
ATOM 3233 C C . VAL A 1 415 ? -24.5 -27.312 -3.576 1 93.75 415 VAL A C 1
ATOM 3235 O O . VAL A 1 415 ? -25.609 -27.109 -4.047 1 93.75 415 VAL A O 1
ATOM 3238 N N . ALA A 1 416 ? -23.766 -26.359 -3.053 1 95.81 416 ALA A N 1
ATOM 3239 C CA . ALA A 1 416 ? -24.156 -24.953 -3.203 1 95.81 416 ALA A CA 1
ATOM 3240 C C . ALA A 1 416 ? -23.891 -24.469 -4.625 1 95.81 416 ALA A C 1
ATOM 3242 O O . ALA A 1 416 ? -22.766 -24.578 -5.129 1 95.81 416 ALA A O 1
ATOM 3243 N N . MET A 1 417 ? -24.953 -23.953 -5.281 1 95.94 417 MET A N 1
ATOM 3244 C CA . MET A 1 417 ? -24.812 -23.516 -6.664 1 95.94 417 MET A CA 1
ATOM 3245 C C . MET A 1 417 ? -25.359 -22.094 -6.84 1 95.94 417 MET A C 1
ATOM 3247 O O . MET A 1 417 ? -26.234 -21.672 -6.086 1 95.94 417 MET A O 1
ATOM 3251 N N . ASP A 1 418 ? -24.766 -21.344 -7.719 1 96.88 418 ASP A N 1
ATOM 3252 C CA . ASP A 1 418 ? -25.234 -20 -8.078 1 96.88 418 ASP A CA 1
ATOM 3253 C C . ASP A 1 418 ? -25.281 -19.828 -9.594 1 96.88 418 ASP A C 1
ATOM 3255 O O . ASP A 1 418 ? -24.234 -19.75 -10.25 1 96.88 418 ASP A O 1
ATOM 3259 N N . ASP A 1 419 ? -26.453 -19.766 -10.148 1 96.19 419 ASP A N 1
ATOM 3260 C CA . ASP A 1 419 ? -26.625 -19.656 -11.594 1 96.19 419 ASP A CA 1
ATOM 3261 C C . ASP A 1 419 ? -27.188 -18.281 -11.969 1 96.19 419 ASP A C 1
ATOM 3263 O O . ASP A 1 419 ? -27.672 -18.094 -13.086 1 96.19 419 ASP A O 1
ATOM 3267 N N . SER A 1 420 ? -27.047 -17.312 -11.039 1 95.69 420 SER A N 1
ATOM 3268 C CA . SER A 1 420 ? -27.672 -16.016 -11.266 1 95.69 420 SER A CA 1
ATOM 3269 C C . SER A 1 420 ? -26.953 -15.234 -12.359 1 95.69 420 SER A C 1
ATOM 3271 O O . SER A 1 420 ? -25.781 -15.5 -12.648 1 95.69 420 SER A O 1
ATOM 3273 N N . TYR A 1 421 ? -27.641 -14.305 -13.094 1 95.19 421 TYR A N 1
ATOM 3274 C CA . TYR A 1 421 ? -27.125 -13.367 -14.078 1 95.19 421 TYR A CA 1
ATOM 3275 C C . TYR A 1 421 ? -26.547 -14.102 -15.281 1 95.19 421 TYR A C 1
ATOM 3277 O O . TYR A 1 421 ? -25.422 -13.82 -15.711 1 95.19 421 TYR A O 1
ATOM 3285 N N . ASN A 1 422 ? -27.25 -15.133 -15.617 1 95.5 422 ASN A N 1
ATOM 3286 C CA . ASN A 1 422 ? -27.078 -15.812 -16.891 1 95.5 422 ASN A CA 1
ATOM 3287 C C . ASN A 1 422 ? -28.25 -15.562 -17.844 1 95.5 422 ASN A C 1
ATOM 3289 O O . ASN A 1 422 ? -28.938 -14.539 -17.734 1 95.5 422 ASN A O 1
ATOM 3293 N N . CYS A 1 423 ? -28.344 -16.422 -18.922 1 92.69 423 CYS A N 1
ATOM 3294 C CA . CYS A 1 423 ? -29.453 -16.328 -19.859 1 92.69 423 CYS A CA 1
ATOM 3295 C C . CYS A 1 423 ? -30.375 -17.531 -19.719 1 92.69 423 CYS A C 1
ATOM 3297 O O . CYS A 1 423 ? -30.844 -18.094 -20.719 1 92.69 423 CYS A O 1
ATOM 3299 N N . LEU A 1 424 ? -30.547 -17.906 -18.516 1 91.5 424 LEU A N 1
ATOM 3300 C CA . LEU A 1 424 ? -31.359 -19.078 -18.234 1 91.5 424 LEU A CA 1
ATOM 3301 C C . LEU A 1 424 ? -32.844 -18.703 -18.234 1 91.5 424 LEU A C 1
ATOM 3303 O O . LEU A 1 424 ? -33.312 -17.953 -17.375 1 91.5 424 LEU A O 1
ATOM 3307 N N . SER A 1 425 ? -33.531 -19.25 -19.156 1 84.5 425 SER A N 1
ATOM 3308 C CA . SER A 1 425 ? -34.938 -18.938 -19.312 1 84.5 425 SER A CA 1
ATOM 3309 C C . SER A 1 425 ? -35.75 -19.422 -18.125 1 84.5 425 SER A C 1
ATOM 3311 O O . SER A 1 425 ? -35.562 -20.547 -17.656 1 84.5 425 SER A O 1
ATOM 3313 N N . GLY A 1 426 ? -36.656 -18.578 -17.625 1 83.94 426 GLY A N 1
ATOM 3314 C CA . GLY A 1 426 ? -37.594 -18.969 -16.578 1 83.94 426 GLY A CA 1
ATOM 3315 C C . GLY A 1 426 ? -37 -18.922 -15.195 1 83.94 426 GLY A C 1
ATOM 3316 O O . GLY A 1 426 ? -37.625 -19.312 -14.219 1 83.94 426 GLY A O 1
ATOM 3317 N N . ARG A 1 427 ? -35.75 -18.531 -15.086 1 88.19 427 ARG A N 1
ATOM 3318 C CA . ARG A 1 427 ? -35.062 -18.484 -13.805 1 88.19 427 ARG A CA 1
ATOM 3319 C C . ARG A 1 427 ? -35.031 -17.062 -13.258 1 88.19 427 ARG A C 1
ATOM 3321 O O . ARG A 1 427 ? -35.062 -16.094 -14.031 1 88.19 427 ARG A O 1
ATOM 3328 N N . LYS A 1 428 ? -34.969 -16.938 -11.961 1 87 428 LYS A N 1
ATOM 3329 C CA . LYS A 1 428 ? -34.906 -15.617 -11.328 1 87 428 LYS A CA 1
ATOM 3330 C C . LYS A 1 428 ? -33.5 -15.031 -11.406 1 87 428 LYS A C 1
ATOM 3332 O O . LYS A 1 428 ? -32.531 -15.758 -11.57 1 87 428 LYS A O 1
ATOM 3337 N N . ASP A 1 429 ? -33.406 -13.68 -11.32 1 91 429 ASP A N 1
ATOM 3338 C CA . ASP A 1 429 ? -32.156 -12.93 -11.211 1 91 429 ASP A CA 1
ATOM 3339 C C . ASP A 1 429 ? -31.25 -13.203 -12.414 1 91 429 ASP A C 1
ATOM 3341 O O . ASP A 1 429 ? -30.062 -13.508 -12.242 1 91 429 ASP A O 1
ATOM 3345 N N . GLN A 1 430 ? -31.766 -13.203 -13.586 1 91.44 430 GLN A N 1
ATOM 3346 C CA . GLN A 1 430 ? -31.016 -13.414 -14.82 1 91.44 430 GLN A CA 1
ATOM 3347 C C . GLN A 1 430 ? -30.797 -12.102 -15.562 1 91.44 430 GLN A C 1
ATOM 3349 O O . GLN A 1 430 ? -31.344 -11.062 -15.18 1 91.44 430 GLN A O 1
ATOM 3354 N N . ASN A 1 431 ? -29.844 -12.227 -16.469 1 86.06 431 ASN A N 1
ATOM 3355 C CA . ASN A 1 431 ? -29.547 -11.047 -17.266 1 86.06 431 ASN A CA 1
ATOM 3356 C C . ASN A 1 431 ? -30.75 -10.609 -18.109 1 86.06 431 ASN A C 1
ATOM 3358 O O . ASN A 1 431 ? -31.547 -11.453 -18.547 1 86.06 431 ASN A O 1
ATOM 3362 N N . ASP A 1 432 ? -30.828 -9.273 -18.203 1 72.38 432 ASP A N 1
ATOM 3363 C CA . ASP A 1 432 ? -31.891 -8.734 -19.047 1 72.38 432 ASP A CA 1
ATOM 3364 C C . ASP A 1 432 ? -31.594 -8.953 -20.531 1 72.38 432 ASP A C 1
ATOM 3366 O O . ASP A 1 432 ? -30.438 -9.117 -20.906 1 72.38 432 ASP A O 1
ATOM 3370 N N . ASN A 1 433 ? -32.5 -9.195 -21.297 1 58.72 433 ASN A N 1
ATOM 3371 C CA . ASN A 1 433 ? -32.719 -9.711 -22.641 1 58.72 433 ASN A CA 1
ATOM 3372 C C . ASN A 1 433 ? -31.672 -9.211 -23.625 1 58.72 433 ASN A C 1
ATOM 3374 O O . ASN A 1 433 ? -31.406 -9.859 -24.641 1 58.72 433 ASN A O 1
ATOM 3378 N N . SER A 1 434 ? -30.875 -8.234 -23.375 1 58.78 434 SER A N 1
ATOM 3379 C CA . SER A 1 434 ? -30.219 -7.789 -24.594 1 58.78 434 SER A CA 1
ATOM 3380 C C . SER A 1 434 ? -29.094 -8.742 -25 1 58.78 434 SER A C 1
ATOM 3382 O O . SER A 1 434 ? -29.062 -9.219 -26.125 1 58.78 434 SER A O 1
ATOM 3384 N N . PRO A 1 435 ? -28.109 -9.047 -24.281 1 64.19 435 PRO A N 1
ATOM 3385 C CA . PRO A 1 435 ? -27.047 -9.945 -24.75 1 64.19 435 PRO A CA 1
ATOM 3386 C C . PRO A 1 435 ? -27.516 -11.391 -24.875 1 64.19 435 PRO A C 1
ATOM 3388 O O . PRO A 1 435 ? -26.969 -12.156 -25.672 1 64.19 435 PRO A O 1
ATOM 3391 N N . CYS A 1 436 ? -28.469 -11.758 -24.203 1 72.75 436 CYS A N 1
ATOM 3392 C CA . CYS A 1 436 ? -29.016 -13.109 -24.188 1 72.75 436 CYS A CA 1
ATOM 3393 C C . CYS A 1 436 ? -29.812 -13.398 -25.453 1 72.75 436 CYS A C 1
ATOM 3395 O O . CYS A 1 436 ? -29.844 -14.539 -25.922 1 72.75 436 CYS A O 1
ATOM 3397 N N . GLY A 1 437 ? -30.422 -12.398 -25.984 1 60.91 437 GLY A N 1
ATOM 3398 C CA . GLY A 1 437 ? -31.188 -12.602 -27.219 1 60.91 437 GLY A CA 1
ATOM 3399 C C . GLY A 1 437 ? -30.359 -13.211 -28.344 1 60.91 437 GLY A C 1
ATOM 3400 O O . GLY A 1 437 ? -30.812 -14.141 -29 1 60.91 437 GLY A O 1
ATOM 3401 N N . LEU A 1 438 ? -29.234 -12.688 -28.5 1 57.56 438 LEU A N 1
ATOM 3402 C CA . LEU A 1 438 ? -28.375 -13.156 -29.578 1 57.56 438 LEU A CA 1
ATOM 3403 C C . LEU A 1 438 ? -27.828 -14.555 -29.281 1 57.56 438 LEU A C 1
ATOM 3405 O O . LEU A 1 438 ? -27.75 -15.391 -30.172 1 57.56 438 LEU A O 1
ATOM 3409 N N . GLN A 1 439 ? -27.609 -14.797 -28.094 1 59.34 439 GLN A N 1
ATOM 3410 C CA . GLN A 1 439 ? -27.016 -16.078 -27.734 1 59.34 439 GLN A CA 1
ATOM 3411 C C . GLN A 1 439 ? -28.047 -17.203 -27.828 1 59.34 439 GLN A C 1
ATOM 3413 O O . GLN A 1 439 ? -27.734 -18.297 -28.312 1 59.34 439 GLN A O 1
ATOM 3418 N N . GLN A 1 440 ? -29.188 -16.859 -27.406 1 57.34 440 GLN A N 1
ATOM 3419 C CA . GLN A 1 440 ? -30.266 -17.828 -27.5 1 57.34 440 GLN A CA 1
ATOM 3420 C C . GLN A 1 440 ? -30.625 -18.125 -28.953 1 57.34 440 GLN A C 1
ATOM 3422 O O . GLN A 1 440 ? -30.906 -19.266 -29.312 1 57.34 440 GLN A O 1
ATOM 3427 N N . ALA A 1 441 ? -30.594 -17.141 -29.766 1 55.53 441 ALA A N 1
ATOM 3428 C CA . ALA A 1 441 ? -30.875 -17.328 -31.188 1 55.53 441 ALA A CA 1
ATOM 3429 C C . ALA A 1 441 ? -29.828 -18.234 -31.844 1 55.53 441 ALA A C 1
ATOM 3431 O O . ALA A 1 441 ? -30.172 -19.094 -32.656 1 55.53 441 ALA A O 1
ATOM 3432 N N . LEU A 1 442 ? -28.703 -18.031 -31.438 1 54.31 442 LEU A N 1
ATOM 3433 C CA . LEU A 1 442 ? -27.641 -18.844 -32 1 54.31 442 LEU A CA 1
ATOM 3434 C C . LEU A 1 442 ? -27.766 -20.297 -31.547 1 54.31 442 LEU A C 1
ATOM 3436 O O . LEU A 1 442 ? -27.516 -21.219 -32.344 1 54.31 442 LEU A O 1
ATOM 3440 N N . TRP A 1 443 ? -28.188 -20.5 -30.391 1 53.91 443 TRP A N 1
ATOM 3441 C CA . TRP A 1 443 ? -28.375 -21.844 -29.859 1 53.91 443 TRP A CA 1
ATOM 3442 C C . TRP A 1 443 ? -29.531 -22.547 -30.562 1 53.91 443 TRP A C 1
ATOM 3444 O O . TRP A 1 443 ? -29.438 -23.719 -30.906 1 53.91 443 TRP A O 1
ATOM 3454 N N . ARG A 1 444 ? -30.578 -21.875 -30.734 1 52.41 444 ARG A N 1
ATOM 3455 C CA . ARG A 1 444 ? -31.719 -22.453 -31.453 1 52.41 444 ARG A CA 1
ATOM 3456 C C . ARG A 1 444 ? -31.328 -22.828 -32.875 1 52.41 444 ARG A C 1
ATOM 3458 O O . ARG A 1 444 ? -31.734 -23.875 -33.375 1 52.41 444 ARG A O 1
ATOM 3465 N N . ARG A 1 445 ? -30.547 -22.016 -33.469 1 52.09 445 ARG A N 1
ATOM 3466 C CA . ARG A 1 445 ? -30.141 -22.297 -34.844 1 52.09 445 ARG A CA 1
ATOM 3467 C C . ARG A 1 445 ? -29.234 -23.531 -34.906 1 52.09 445 ARG A C 1
ATOM 3469 O O . ARG A 1 445 ? -29.312 -24.328 -35.844 1 52.09 445 ARG A O 1
ATOM 3476 N N . GLN A 1 446 ? -28.422 -23.625 -33.969 1 49.94 446 GLN A N 1
ATOM 3477 C CA . GLN A 1 446 ? -27.531 -24.781 -33.969 1 49.94 446 GLN A CA 1
ATOM 3478 C C . GLN A 1 446 ? -28.312 -26.062 -33.719 1 49.94 446 GLN A C 1
ATOM 3480 O O . GLN A 1 446 ? -27.953 -27.125 -34.219 1 49.94 446 GLN A O 1
ATOM 3485 N N . ARG A 1 447 ? -29.344 -26.016 -32.938 1 47.69 447 ARG A N 1
ATOM 3486 C CA . ARG A 1 447 ? -30.172 -27.203 -32.719 1 47.69 447 ARG A CA 1
ATOM 3487 C C . ARG A 1 447 ? -31.078 -27.453 -33.906 1 47.69 447 ARG A C 1
ATOM 3489 O O . ARG A 1 447 ? -31.578 -28.562 -34.094 1 47.69 447 ARG A O 1
ATOM 3496 N N . GLU A 1 448 ? -31.531 -26.422 -34.562 1 43.31 448 GLU A N 1
ATOM 3497 C CA . GLU A 1 448 ? -32.375 -26.656 -35.719 1 43.31 448 GLU A CA 1
ATOM 3498 C C . GLU A 1 448 ? -31.547 -27.141 -36.906 1 43.31 448 GLU A C 1
ATOM 3500 O O . GLU A 1 448 ? -32.094 -27.484 -37.969 1 43.31 448 GLU A O 1
ATOM 3505 N N . TRP A 1 449 ? -30.281 -26.969 -36.938 1 38.22 449 TRP A N 1
ATOM 3506 C CA . TRP A 1 449 ? -29.578 -27.625 -38.062 1 38.22 449 TRP A CA 1
ATOM 3507 C C . TRP A 1 449 ? -29.5 -29.125 -37.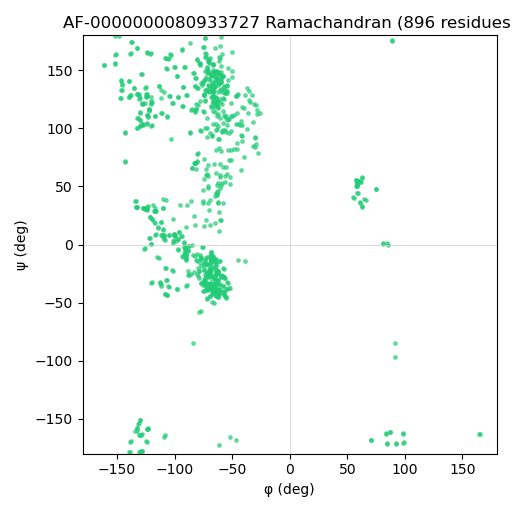844 1 38.22 449 TRP A C 1
ATOM 3509 O O . TRP A 1 449 ? -28.922 -29.578 -36.844 1 38.22 449 TRP A O 1
ATOM 3519 N N . PRO A 1 450 ? -30.359 -29.953 -38.469 1 37.56 450 PRO A N 1
ATOM 3520 C CA . PRO A 1 450 ? -30.172 -31.406 -38.469 1 37.56 450 PRO A CA 1
ATOM 3521 C C . PRO A 1 450 ? -28.766 -31.828 -38.875 1 37.56 450 PRO A C 1
ATOM 3523 O O . PRO A 1 450 ? -28.094 -31.109 -39.625 1 37.56 450 PRO A O 1
ATOM 3526 N N . MET B 1 1 ? 1.328 46.406 -11.852 1 20.92 1 MET B N 1
ATOM 3527 C CA . MET B 1 1 ? 0.319 45.719 -12.648 1 20.92 1 MET B CA 1
ATOM 3528 C C . MET B 1 1 ? 0.607 44.219 -12.727 1 20.92 1 MET B C 1
ATOM 3530 O O . MET B 1 1 ? -0.304 43.406 -12.938 1 20.92 1 MET B O 1
ATOM 3534 N N . ALA B 1 2 ? 1.981 43.875 -13.008 1 22.61 2 ALA B N 1
ATOM 3535 C CA . ALA B 1 2 ? 2.502 42.562 -13.32 1 22.61 2 ALA B CA 1
ATOM 3536 C C . ALA B 1 2 ? 2.375 41.625 -12.117 1 22.61 2 ALA B C 1
ATOM 3538 O O . ALA B 1 2 ? 2.252 40.406 -12.273 1 22.61 2 ALA B O 1
ATOM 3539 N N . ASN B 1 3 ? 2.68 42.125 -10.898 1 20.89 3 ASN B N 1
ATOM 3540 C CA . ASN B 1 3 ? 2.824 41.375 -9.648 1 20.89 3 ASN B CA 1
ATOM 3541 C C . ASN B 1 3 ? 1.515 40.719 -9.227 1 20.89 3 ASN B C 1
ATOM 3543 O O . ASN B 1 3 ? 1.507 39.844 -8.375 1 20.89 3 ASN B O 1
ATOM 3547 N N . ILE B 1 4 ? 0.36 41.5 -9.469 1 21.47 4 ILE B N 1
ATOM 3548 C CA . ILE B 1 4 ? -0.946 41.188 -8.891 1 21.47 4 ILE B CA 1
ATOM 3549 C C . ILE B 1 4 ? -1.545 39.969 -9.586 1 21.47 4 ILE B C 1
ATOM 3551 O O . ILE B 1 4 ? -2.592 39.469 -9.172 1 21.47 4 ILE B O 1
ATOM 3555 N N . GLN B 1 5 ? -1.174 39.75 -10.906 1 21.03 5 GLN B N 1
ATOM 3556 C CA . GLN B 1 5 ? -1.865 38.688 -11.617 1 21.03 5 GLN B CA 1
ATOM 3557 C C . GLN B 1 5 ? -1.58 37.312 -10.984 1 21.03 5 GLN B C 1
ATOM 3559 O O . GLN B 1 5 ? -2.1 36.312 -11.438 1 21.03 5 GLN B O 1
ATOM 3564 N N . ARG B 1 6 ? -0.481 37.188 -10.266 1 23.09 6 ARG B N 1
ATOM 3565 C CA . ARG B 1 6 ? 0.075 35.938 -9.773 1 23.09 6 ARG B CA 1
ATOM 3566 C C . ARG B 1 6 ? -0.841 35.312 -8.734 1 23.09 6 ARG B C 1
ATOM 3568 O O . ARG B 1 6 ? -0.792 34.094 -8.508 1 23.09 6 ARG B O 1
ATOM 3575 N N . ALA B 1 7 ? -1.441 36.156 -7.844 1 23.98 7 ALA B N 1
ATOM 3576 C CA . ALA B 1 7 ? -2.15 35.656 -6.672 1 23.98 7 ALA B CA 1
ATOM 3577 C C . ALA B 1 7 ? -3.428 34.906 -7.078 1 23.98 7 ALA B C 1
ATOM 3579 O O . ALA B 1 7 ? -3.984 34.156 -6.293 1 23.98 7 ALA B O 1
ATOM 3580 N N . HIS B 1 8 ? -4.09 35.469 -8.117 1 23.12 8 HIS B N 1
ATOM 3581 C CA . HIS B 1 8 ? -5.43 34.938 -8.375 1 23.12 8 HIS B CA 1
ATOM 3582 C C . HIS B 1 8 ? -5.383 33.469 -8.781 1 23.12 8 HIS B C 1
ATOM 3584 O O . HIS B 1 8 ? -6.418 32.812 -8.828 1 23.12 8 HIS B O 1
ATOM 3590 N N . GLN B 1 9 ? -4.25 33.156 -9.508 1 24.69 9 GLN B N 1
ATOM 3591 C CA . GLN B 1 9 ? -4.293 31.781 -10.016 1 24.69 9 GLN B CA 1
ATOM 3592 C C . GLN B 1 9 ? -4.191 30.766 -8.883 1 24.69 9 GLN B C 1
ATOM 3594 O O . GLN B 1 9 ? -4.16 29.547 -9.125 1 24.69 9 GLN B O 1
ATOM 3599 N N . ARG B 1 10 ? -3.922 31.219 -7.664 1 28.31 10 ARG B N 1
ATOM 3600 C CA . ARG B 1 10 ? -3.674 30.375 -6.5 1 28.31 10 ARG B CA 1
ATOM 3601 C C . ARG B 1 10 ? -4.922 29.578 -6.125 1 28.31 10 ARG B C 1
ATOM 3603 O O . ARG B 1 10 ? -4.828 28.547 -5.453 1 28.31 10 ARG B O 1
ATOM 3610 N N . ARG B 1 11 ? -6.125 30.266 -6.223 1 26.34 11 ARG B N 1
ATOM 3611 C CA . ARG B 1 11 ? -7.352 29.688 -5.68 1 26.34 11 ARG B CA 1
ATOM 3612 C C . ARG B 1 11 ? -7.734 28.422 -6.434 1 26.34 11 ARG B C 1
ATOM 3614 O O . ARG B 1 11 ? -8.508 27.594 -5.93 1 26.34 11 ARG B O 1
ATOM 3621 N N . ARG B 1 12 ? -7.414 28.484 -7.777 1 27.62 12 ARG B N 1
ATOM 3622 C CA . ARG B 1 12 ? -8.008 27.359 -8.484 1 27.62 12 ARG B CA 1
ATOM 3623 C C . ARG B 1 12 ? -7.398 26.047 -8.008 1 27.62 12 ARG B C 1
ATOM 3625 O O . ARG B 1 12 ? -8.031 24.984 -8.109 1 27.62 12 ARG B O 1
ATOM 3632 N N . SER B 1 13 ? -6.02 26.234 -7.746 1 28.05 13 SER B N 1
ATOM 3633 C CA . SER B 1 13 ? -5.43 24.938 -7.461 1 28.05 13 SER B CA 1
ATOM 3634 C C . SER B 1 13 ? -5.922 24.391 -6.125 1 28.05 13 SER B C 1
ATOM 3636 O O . SER B 1 13 ? -6.004 23.172 -5.941 1 28.05 13 SER B O 1
ATOM 3638 N N . LEU B 1 14 ? -6.281 25.297 -5.223 1 30.25 14 LEU B N 1
ATOM 3639 C CA . LEU B 1 14 ? -6.711 24.766 -3.932 1 30.25 14 LEU B CA 1
ATOM 3640 C C . LEU B 1 14 ? -8.086 24.125 -4.039 1 30.25 14 LEU B C 1
ATOM 3642 O O . LEU B 1 14 ? -8.391 23.172 -3.312 1 30.25 14 LEU B O 1
ATOM 3646 N N . ALA B 1 15 ? -8.953 24.719 -4.891 1 28.38 15 ALA B N 1
ATOM 3647 C CA . ALA B 1 15 ? -10.328 24.234 -4.988 1 28.38 15 ALA B CA 1
ATOM 3648 C C . ALA B 1 15 ? -10.359 22.812 -5.551 1 28.38 15 ALA B C 1
ATOM 3650 O O . ALA B 1 15 ? -11.188 22 -5.145 1 28.38 15 ALA B O 1
ATOM 3651 N N . SER B 1 16 ? -9.531 22.625 -6.5 1 29.09 16 SER B N 1
ATOM 3652 C CA . SER B 1 16 ? -9.57 21.281 -7.074 1 29.09 16 SER B CA 1
ATOM 3653 C C . SER B 1 16 ? -9.109 20.234 -6.07 1 29.09 16 SER B C 1
ATOM 3655 O O . SER B 1 16 ? -9.523 19.078 -6.137 1 29.09 16 SER B O 1
ATOM 3657 N N . SER B 1 17 ? -8.266 20.75 -5.172 1 29.23 17 SER B N 1
ATOM 3658 C CA . SER B 1 17 ? -7.758 19.797 -4.203 1 29.23 17 SER B CA 1
ATOM 3659 C C . SER B 1 17 ? -8.82 19.422 -3.176 1 29.23 17 SER B C 1
ATOM 3661 O O . SER B 1 17 ? -8.859 18.281 -2.691 1 29.23 17 SER B O 1
ATOM 3663 N N . MET B 1 18 ? -9.734 20.375 -2.908 1 29.86 18 MET B N 1
ATOM 3664 C CA . MET B 1 18 ? -10.719 20.109 -1.87 1 29.86 18 MET B CA 1
ATOM 3665 C C . MET B 1 18 ? -11.742 19.078 -2.342 1 29.86 18 MET B C 1
ATOM 3667 O O . MET B 1 18 ? -12.219 18.266 -1.549 1 29.86 18 MET B O 1
ATOM 3671 N N . ARG B 1 19 ? -12.281 19.219 -3.555 1 28.86 19 ARG B N 1
ATOM 3672 C CA . ARG B 1 19 ? -13.266 18.25 -4.035 1 28.86 19 ARG B CA 1
ATOM 3673 C C . ARG B 1 19 ? -12.688 16.844 -4.043 1 28.86 19 ARG B C 1
ATOM 3675 O O . ARG B 1 19 ? -13.391 15.875 -3.746 1 28.86 19 ARG B O 1
ATOM 3682 N N . SER B 1 20 ? -11.453 16.891 -4.355 1 29.17 20 SER B N 1
ATOM 3683 C CA . SER B 1 20 ? -10.797 15.586 -4.355 1 29.17 20 SER B CA 1
ATOM 3684 C C . SER B 1 20 ? -10.641 15.047 -2.936 1 29.17 20 SER B C 1
ATOM 3686 O O . SER B 1 20 ? -10.523 13.836 -2.734 1 29.17 20 SER B O 1
ATOM 3688 N N . LEU B 1 21 ? -10.594 15.984 -2.051 1 31.03 21 LEU B N 1
ATOM 3689 C CA . LEU B 1 21 ? -10.438 15.531 -0.673 1 31.03 21 LEU B CA 1
ATOM 3690 C C . LEU B 1 21 ? -11.68 14.789 -0.199 1 31.03 21 LEU B C 1
ATOM 3692 O O . LEU B 1 21 ? -11.578 13.742 0.447 1 31.03 21 LEU B O 1
ATOM 3696 N N . MET B 1 22 ? -12.898 15.398 -0.403 1 29.55 22 MET B N 1
ATOM 3697 C CA . MET B 1 22 ? -14.109 14.734 0.056 1 29.55 22 MET B CA 1
ATOM 3698 C C . MET B 1 22 ? -14.25 13.359 -0.581 1 29.55 22 MET B C 1
ATOM 3700 O O . MET B 1 22 ? -14.664 12.406 0.081 1 29.55 22 MET B O 1
ATOM 3704 N N . MET B 1 23 ? -13.953 13.344 -1.823 1 28.48 23 MET B N 1
ATOM 3705 C CA . MET B 1 23 ? -14.094 12.047 -2.488 1 28.48 23 MET B CA 1
ATOM 3706 C C . MET B 1 23 ? -13.016 11.078 -2.016 1 28.48 23 MET B C 1
ATOM 3708 O O . MET B 1 23 ? -13.227 9.859 -2.018 1 28.48 23 MET B O 1
ATOM 3712 N N . SER B 1 24 ? -11.891 11.695 -1.746 1 29.09 24 SER B N 1
ATOM 3713 C CA . SER B 1 24 ? -10.773 10.812 -1.427 1 29.09 24 SER B CA 1
ATOM 3714 C C . SER B 1 24 ? -10.906 10.234 -0.022 1 29.09 24 SER B C 1
ATOM 3716 O O . SER B 1 24 ? -10.289 9.219 0.3 1 29.09 24 SER B O 1
ATOM 3718 N N . ILE B 1 25 ? -11.461 11.047 0.875 1 30.5 25 ILE B N 1
ATOM 3719 C CA . ILE B 1 25 ? -11.539 10.531 2.236 1 30.5 25 ILE B CA 1
ATOM 3720 C C . ILE B 1 25 ? -12.406 9.273 2.26 1 30.5 25 ILE B C 1
ATOM 3722 O O . ILE B 1 25 ? -12.195 8.383 3.092 1 30.5 25 ILE B O 1
ATOM 3726 N N . MET B 1 26 ? -13.43 9.227 1.428 1 26.48 26 MET B N 1
ATOM 3727 C CA . MET B 1 26 ? -14.344 8.102 1.604 1 26.48 26 MET B CA 1
ATOM 3728 C C . MET B 1 26 ? -13.656 6.781 1.288 1 26.48 26 MET B C 1
ATOM 3730 O O . MET B 1 26 ? -14.172 5.711 1.617 1 26.48 26 MET B O 1
ATOM 3734 N N . GLY B 1 27 ? -12.773 6.918 0.319 1 23.03 27 GLY B N 1
ATOM 3735 C CA . GLY B 1 27 ? -12.461 5.617 -0.256 1 23.03 27 GLY B CA 1
ATOM 3736 C C . GLY B 1 27 ? -11.5 4.809 0.587 1 23.03 27 GLY B C 1
ATOM 3737 O O . GLY B 1 27 ? -11.219 3.648 0.278 1 23.03 27 GLY B O 1
ATOM 3738 N N . VAL B 1 28 ? -10.664 5.539 1.312 1 23.19 28 VAL B N 1
ATOM 3739 C CA . VAL B 1 28 ? -9.477 4.754 1.642 1 23.19 28 VAL B CA 1
ATOM 3740 C C . VAL B 1 28 ? -9.773 3.84 2.828 1 23.19 28 VAL B C 1
ATOM 3742 O O . VAL B 1 28 ? -10.102 4.312 3.916 1 23.19 28 VAL B O 1
ATOM 3745 N N . GLY B 1 29 ? -10.555 2.852 2.619 1 20.95 29 GLY B N 1
ATOM 3746 C CA . GLY B 1 29 ? -10.797 1.88 3.672 1 20.95 29 GLY B CA 1
ATOM 3747 C C . GLY B 1 29 ? -9.523 1.386 4.332 1 20.95 29 GLY B C 1
ATOM 3748 O O . GLY B 1 29 ? -8.57 0.991 3.65 1 20.95 29 GLY B O 1
ATOM 3749 N N . VAL B 1 30 ? -9.023 2.162 5.262 1 19.55 30 VAL B N 1
ATOM 3750 C CA . VAL B 1 30 ? -7.879 1.843 6.113 1 19.55 30 VAL B CA 1
ATOM 3751 C C . VAL B 1 30 ? -8.016 0.417 6.645 1 19.55 30 VAL B C 1
ATOM 3753 O O . VAL B 1 30 ? -9.016 0.074 7.277 1 19.55 30 VAL B O 1
ATOM 3756 N N . ARG B 1 31 ? -7.531 -0.538 5.879 1 21.69 31 ARG B N 1
ATOM 3757 C CA . ARG B 1 31 ? -7.605 -1.937 6.289 1 21.69 31 ARG B CA 1
ATOM 3758 C C . ARG B 1 31 ? -6.762 -2.188 7.535 1 21.69 31 ARG B C 1
ATOM 3760 O O . ARG B 1 31 ? -5.664 -2.736 7.445 1 21.69 31 ARG B O 1
ATOM 3767 N N . GLY B 1 32 ? -6.41 -1.016 8.289 1 21.14 32 GLY B N 1
ATOM 3768 C CA . GLY B 1 32 ? -5.469 -1.508 9.281 1 21.14 32 GLY B CA 1
ATOM 3769 C C . GLY B 1 32 ? -6.062 -2.561 10.203 1 21.14 32 GLY B C 1
ATOM 3770 O O . GLY B 1 32 ? -7.285 -2.629 10.367 1 21.14 32 GLY B O 1
ATOM 3771 N N . PRO B 1 33 ? -5.48 -3.662 10.234 1 21.08 33 PRO B N 1
ATOM 3772 C CA . PRO B 1 33 ? -5.93 -4.746 11.109 1 21.08 33 PRO B CA 1
ATOM 3773 C C . PRO B 1 33 ? -6.109 -4.297 12.555 1 21.08 33 PRO B C 1
ATOM 3775 O O . PRO B 1 33 ? -5.258 -3.588 13.102 1 21.08 33 PRO B O 1
ATOM 3778 N N . ILE B 1 34 ? -7.168 -3.529 12.758 1 19.64 34 ILE B N 1
ATOM 3779 C CA . ILE B 1 34 ? -7.395 -3.254 14.172 1 19.64 34 ILE B CA 1
ATOM 3780 C C . ILE B 1 34 ? -7.164 -4.523 14.984 1 19.64 34 ILE B C 1
ATOM 3782 O O . ILE B 1 34 ? -7.699 -5.586 14.664 1 19.64 34 ILE B O 1
ATOM 3786 N N . ARG B 1 35 ? -6.004 -4.504 15.594 1 18.42 35 ARG B N 1
ATOM 3787 C CA . ARG B 1 35 ? -5.609 -5.523 16.562 1 18.42 35 ARG B CA 1
ATOM 3788 C C . ARG B 1 35 ? -6.734 -5.797 17.547 1 18.42 35 ARG B C 1
ATOM 3790 O O . ARG B 1 35 ? -7.473 -4.887 17.922 1 18.42 35 ARG B O 1
ATOM 3797 N N . THR B 1 36 ? -7.215 -6.965 17.438 1 18.38 36 THR B N 1
ATOM 3798 C CA . THR B 1 36 ? -8.219 -7.621 18.266 1 18.38 36 THR B CA 1
ATOM 3799 C C . THR B 1 36 ? -7.984 -7.312 19.75 1 18.38 36 THR B C 1
ATOM 3801 O O . THR B 1 36 ? -6.855 -7.402 20.234 1 18.38 36 THR B O 1
ATOM 3804 N N . PRO B 1 37 ? -8.688 -6.223 20.219 1 18.3 37 PRO B N 1
ATOM 3805 C CA . PRO B 1 37 ? -8.672 -5.934 21.656 1 18.3 37 PRO B CA 1
ATOM 3806 C C . PRO B 1 37 ? -8.641 -7.195 22.516 1 18.3 37 PRO B C 1
ATOM 3808 O O . PRO B 1 37 ? -9.047 -8.266 22.047 1 18.3 37 PRO B O 1
ATOM 3811 N N . CYS B 1 38 ? -7.594 -7.219 23.375 1 17.86 38 CYS B N 1
ATOM 3812 C CA . CYS B 1 38 ? -7.363 -8.18 24.438 1 17.86 38 CYS B CA 1
ATOM 3813 C C . CYS B 1 38 ? -8.656 -8.469 25.203 1 17.86 38 CYS B C 1
ATOM 3815 O O . CYS B 1 38 ? -9.43 -7.551 25.484 1 17.86 38 CYS B O 1
ATOM 3817 N N . HIS B 1 39 ? -9.172 -9.57 24.891 1 18.88 39 HIS B N 1
ATOM 3818 C CA . HIS B 1 39 ? -10.297 -10.227 25.547 1 18.88 39 HIS B CA 1
ATOM 3819 C C . HIS B 1 39 ? -10.172 -10.125 27.078 1 18.88 39 HIS B C 1
ATOM 3821 O O . HIS B 1 39 ? -9.211 -10.625 27.656 1 18.88 39 HIS B O 1
ATOM 3827 N N . PHE B 1 40 ? -10.227 -8.828 27.562 1 17.39 40 PHE B N 1
ATOM 3828 C CA . PHE B 1 40 ? -10.398 -8.859 29.016 1 17.39 40 PHE B CA 1
ATOM 3829 C C . PHE B 1 40 ? -11.555 -9.773 29.406 1 17.39 40 PHE B C 1
ATOM 3831 O O . PHE B 1 40 ? -12.633 -9.711 28.797 1 17.39 40 PHE B O 1
ATOM 3838 N N . GLN B 1 41 ? -11.156 -10.961 29.75 1 18.28 41 GLN B N 1
ATOM 3839 C CA . GLN B 1 41 ? -12.039 -11.984 30.297 1 18.28 41 GLN B CA 1
ATOM 3840 C C . GLN B 1 41 ? -12.844 -11.438 31.484 1 18.28 41 GLN B C 1
ATOM 3842 O O . GLN B 1 41 ? -12.297 -11.211 32.562 1 18.28 41 GLN B O 1
ATOM 3847 N N . ILE B 1 42 ? -13.547 -10.219 31.234 1 16.95 42 ILE B N 1
ATOM 3848 C CA . ILE B 1 42 ? -14.375 -9.906 32.406 1 16.95 42 ILE B CA 1
ATOM 3849 C C . ILE B 1 42 ? -15.266 -11.102 32.719 1 16.95 42 ILE B C 1
ATOM 3851 O O . ILE B 1 42 ? -15.992 -11.602 31.859 1 16.95 42 ILE B O 1
ATOM 3855 N N . TRP B 1 43 ? -14.844 -11.82 33.75 1 18.56 43 TRP B N 1
ATOM 3856 C CA . TRP B 1 43 ? -15.508 -12.977 34.344 1 18.56 43 TRP B CA 1
ATOM 3857 C C . TRP B 1 43 ? -16.891 -12.609 34.844 1 18.56 43 TRP B C 1
ATOM 3859 O O . TRP B 1 43 ? -17.594 -13.445 35.406 1 18.56 43 TRP B O 1
ATOM 3869 N N . HIS B 1 44 ? -17.484 -11.492 34.312 1 16.67 44 HIS B N 1
ATOM 3870 C CA . HIS B 1 44 ? -18.688 -11.242 35.094 1 16.67 44 HIS B CA 1
ATOM 3871 C C . HIS B 1 44 ? -19.594 -12.477 35.125 1 16.67 44 HIS B C 1
ATOM 3873 O O . HIS B 1 44 ? -19.531 -13.312 34.219 1 16.67 44 HIS B O 1
ATOM 3879 N N . GLY B 1 45 ? -20.016 -12.773 36.438 1 17.94 45 GLY B N 1
ATOM 3880 C CA . GLY B 1 45 ? -20.875 -13.781 37.062 1 17.94 45 GLY B CA 1
ATOM 3881 C C . GLY B 1 45 ? -22.188 -13.961 36.344 1 17.94 45 GLY B C 1
ATOM 3882 O O . GLY B 1 45 ? -22.531 -13.188 35.438 1 17.94 45 GLY B O 1
ATOM 3883 N N . ASN B 1 46 ? -23 -14.633 37 1 18.34 46 ASN B N 1
ATOM 3884 C CA . ASN B 1 46 ? -24.078 -15.602 36.812 1 18.34 46 ASN B CA 1
ATOM 3885 C C . ASN B 1 46 ? -25.375 -14.914 36.375 1 18.34 46 ASN B C 1
ATOM 3887 O O . ASN B 1 46 ? -26.328 -15.586 36 1 18.34 46 ASN B O 1
ATOM 3891 N N . PHE B 1 47 ? -25.484 -13.539 36.531 1 19.22 47 PHE B N 1
ATOM 3892 C CA . PHE B 1 47 ? -26.844 -13.359 36.969 1 19.22 47 PHE B CA 1
ATOM 3893 C C . PHE B 1 47 ? -27.828 -13.578 35.844 1 19.22 47 PHE B C 1
ATOM 3895 O O . PHE B 1 47 ? -27.859 -12.812 34.875 1 19.22 47 PHE B O 1
ATOM 3902 N N . THR B 1 48 ? -27.953 -14.758 35.281 1 18.47 48 THR B N 1
ATOM 3903 C CA . THR B 1 48 ? -28.828 -14.961 34.125 1 18.47 48 THR B CA 1
ATOM 3904 C C . THR B 1 48 ? -30.266 -14.578 34.469 1 18.47 48 THR B C 1
ATOM 3906 O O . THR B 1 48 ? -30.953 -15.297 35.219 1 18.47 48 THR B O 1
ATOM 3909 N N . ALA B 1 49 ? -30.406 -13.242 35.031 1 17.56 49 ALA B N 1
ATOM 3910 C CA . ALA B 1 49 ? -31.797 -12.945 35.344 1 17.56 49 ALA B CA 1
ATOM 3911 C C . ALA B 1 49 ? -32.719 -13.172 34.156 1 17.56 49 ALA B C 1
ATOM 3913 O O . ALA B 1 49 ? -32.375 -12.758 33.031 1 17.56 49 ALA B O 1
ATOM 3914 N N . THR B 1 50 ? -33.531 -14.203 34.188 1 18.11 50 THR B N 1
ATOM 3915 C CA . THR B 1 50 ? -34.5 -14.781 33.281 1 18.11 50 THR B CA 1
ATOM 3916 C C . THR B 1 50 ? -35.625 -13.789 32.969 1 18.11 50 THR B C 1
ATOM 3918 O O . THR B 1 50 ? -36.5 -14.062 32.156 1 18.11 50 THR B O 1
ATOM 3921 N N . THR B 1 51 ? -35.438 -12.406 33.375 1 17.44 51 THR B N 1
ATOM 3922 C CA . THR B 1 51 ? -36.781 -11.875 33.469 1 17.44 51 THR B CA 1
ATOM 3923 C C . THR B 1 51 ? -37.469 -11.883 32.125 1 17.44 51 THR B C 1
ATOM 3925 O O . THR B 1 51 ? -36.875 -11.492 31.109 1 17.44 51 THR B O 1
ATOM 3928 N N . SER B 1 52 ? -38.469 -12.727 31.938 1 17.36 52 SER B N 1
ATOM 3929 C CA . SER B 1 52 ? -39.438 -13.07 30.906 1 17.36 52 SER B CA 1
ATOM 3930 C C . SER B 1 52 ? -40.281 -11.859 30.516 1 17.36 52 SER B C 1
ATOM 3932 O O . SER B 1 52 ? -41.281 -12 29.828 1 17.36 52 SER B O 1
ATOM 3934 N N . LEU B 1 53 ? -39.688 -10.602 30.5 1 17.42 53 LEU B N 1
ATOM 3935 C CA . LEU B 1 53 ? -40.719 -9.586 30.375 1 17.42 53 LEU B CA 1
ATOM 3936 C C . LEU B 1 53 ? -41.531 -9.781 29.094 1 17.42 53 LEU B C 1
ATOM 3938 O O . LEU B 1 53 ? -40.969 -10.094 28.047 1 17.42 53 LEU B O 1
ATOM 3942 N N . SER B 1 54 ? -42.844 -9.758 29.234 1 17.23 54 SER B N 1
ATOM 3943 C CA . SER B 1 54 ? -44.094 -9.984 28.5 1 17.23 54 SER B CA 1
ATOM 3944 C C . SER B 1 54 ? -44.219 -9.016 27.328 1 17.23 54 SER B C 1
ATOM 3946 O O . SER B 1 54 ? -43.594 -7.953 27.328 1 17.23 54 SER B O 1
ATOM 3948 N N . LEU B 1 55 ? -45.031 -9.367 26.328 1 17.84 55 LEU B N 1
ATOM 3949 C CA . LEU B 1 55 ? -45.375 -9.328 24.906 1 17.84 55 LEU B CA 1
ATOM 3950 C C . LEU B 1 55 ? -46.125 -8.039 24.578 1 17.84 55 LEU B C 1
ATOM 3952 O O . LEU B 1 55 ? -46.469 -7.805 23.422 1 17.84 55 LEU B O 1
ATOM 3956 N N . PHE B 1 56 ? -46.156 -6.883 25.406 1 18 56 PHE B N 1
ATOM 3957 C CA . PHE B 1 56 ? -47.375 -6.152 25.094 1 18 56 PHE B CA 1
ATOM 3958 C C . PHE B 1 56 ? -47.312 -5.598 23.672 1 18 56 PHE B C 1
ATOM 3960 O O . PHE B 1 56 ? -46.25 -5.402 23.109 1 18 56 PHE B O 1
ATOM 3967 N N . GLY B 1 57 ? -48.531 -5.348 22.984 1 17.73 57 GLY B N 1
ATOM 3968 C CA . GLY B 1 57 ? -49.344 -5.258 21.766 1 17.73 57 GLY B CA 1
ATOM 3969 C C . GLY B 1 57 ? -49.188 -3.924 21.062 1 17.73 57 GLY B C 1
ATOM 3970 O O . GLY B 1 57 ? -49.906 -3.65 20.094 1 17.73 57 GLY B O 1
ATOM 3971 N N . PHE B 1 58 ? -48.031 -3.104 21.203 1 17.81 58 PHE B N 1
ATOM 3972 C CA . PHE B 1 58 ? -48.344 -1.73 20.828 1 17.81 58 PHE B CA 1
ATOM 3973 C C . PHE B 1 58 ? -48.75 -1.652 19.359 1 17.81 58 PHE B C 1
ATOM 3975 O O . PHE B 1 58 ? -48.312 -2.457 18.531 1 17.81 58 PHE B O 1
ATOM 3982 N N . SER B 1 59 ? -49.844 -0.824 19.109 1 17.75 59 SER B N 1
ATOM 3983 C CA . SER B 1 59 ? -50.75 -0.377 18.078 1 17.75 59 SER B CA 1
ATOM 3984 C C . SER B 1 59 ? -50.031 0.371 16.953 1 17.75 59 SER B C 1
ATOM 3986 O O . SER B 1 59 ? -49.156 1.178 17.234 1 17.75 59 SER B O 1
ATOM 3988 N N . LEU B 1 60 ? -50.062 -0.13 15.688 1 18.08 60 LEU B N 1
ATOM 3989 C CA . LEU B 1 60 ? -49.531 0.096 14.352 1 18.08 60 LEU B CA 1
ATOM 3990 C C . LEU B 1 60 ? -50 1.436 13.797 1 18.08 60 LEU B C 1
ATOM 3992 O O . LEU B 1 60 ? -51.125 1.55 13.312 1 18.08 60 LEU B O 1
ATOM 3996 N N . LEU B 1 61 ? -49.969 2.596 14.555 1 17.52 61 LEU B N 1
ATOM 3997 C CA . LEU B 1 61 ? -50.656 3.67 13.859 1 17.52 61 LEU B CA 1
ATOM 3998 C C . LEU B 1 61 ? -49.969 4.004 12.539 1 17.52 61 LEU B C 1
ATOM 4000 O O . LEU B 1 61 ? -48.75 4.082 12.492 1 17.52 61 LEU B O 1
ATOM 4004 N N . ALA B 1 62 ? -50.656 3.854 11.359 1 18.44 62 ALA B N 1
ATOM 4005 C CA . ALA B 1 62 ? -50.562 3.949 9.906 1 18.44 62 ALA B CA 1
ATOM 4006 C C . ALA B 1 62 ? -50.281 5.387 9.477 1 18.44 62 ALA B C 1
ATOM 4008 O O . ALA B 1 62 ? -51.188 6.125 9.125 1 18.44 62 ALA B O 1
ATOM 4009 N N . ILE B 1 63 ? -49.344 6.199 10.141 1 16.95 63 ILE B N 1
ATOM 4010 C CA . ILE B 1 63 ? -49.5 7.574 9.672 1 16.95 63 ILE B CA 1
ATOM 4011 C C . ILE B 1 63 ? -49.125 7.664 8.195 1 16.95 63 ILE B C 1
ATOM 4013 O O . ILE B 1 63 ? -48.094 7.141 7.785 1 16.95 63 ILE B O 1
ATOM 4017 N N . SER B 1 64 ? -50.062 8.055 7.285 1 17.69 64 SER B N 1
ATOM 4018 C CA . SER B 1 64 ? -50.281 8.281 5.859 1 17.69 64 SER B CA 1
ATOM 4019 C C . SER B 1 64 ? -49.406 9.43 5.34 1 17.69 64 SER B C 1
ATOM 4021 O O . SER B 1 64 ? -49.875 10.25 4.551 1 17.69 64 SER B O 1
ATOM 4023 N N . ILE B 1 65 ? -48.156 9.602 5.684 1 17.28 65 ILE B N 1
ATOM 4024 C CA . ILE B 1 65 ? -47.594 10.875 5.262 1 17.28 65 ILE B CA 1
ATOM 4025 C C . ILE B 1 65 ? -47.562 10.953 3.734 1 17.28 65 ILE B C 1
ATOM 4027 O O . ILE B 1 65 ? -47.125 10.016 3.062 1 17.28 65 ILE B O 1
ATOM 4031 N N . SER B 1 66 ? -48.281 11.969 3.109 1 17.08 66 SER B N 1
ATOM 4032 C CA . SER B 1 66 ? -48.656 12.523 1.812 1 17.08 66 SER B CA 1
ATOM 4033 C C . SER B 1 66 ? -47.438 12.922 1.006 1 17.08 66 SER B C 1
ATOM 4035 O O . SER B 1 66 ? -46.469 13.43 1.562 1 17.08 66 SER B O 1
ATOM 4037 N N . ALA B 1 67 ? -47.219 12.344 -0.255 1 17.84 67 ALA B N 1
ATOM 4038 C CA . ALA B 1 67 ? -46.312 12.203 -1.39 1 17.84 67 ALA B CA 1
ATOM 4039 C C . ALA B 1 67 ? -46.094 13.539 -2.092 1 17.84 67 ALA B C 1
ATOM 4041 O O . ALA B 1 67 ? -45.562 13.594 -3.207 1 17.84 67 ALA B O 1
ATOM 4042 N N . TYR B 1 68 ? -45.844 14.781 -1.434 1 16.34 68 TYR B N 1
ATOM 4043 C CA . TYR B 1 68 ? -45.844 15.945 -2.312 1 16.34 68 TYR B CA 1
ATOM 4044 C C . TYR B 1 68 ? -44.719 15.875 -3.326 1 16.34 68 TYR B C 1
ATOM 4046 O O . TYR B 1 68 ? -43.562 15.633 -2.961 1 16.34 68 TYR B O 1
ATOM 4054 N N . THR B 1 69 ? -45 15.523 -4.648 1 17.72 69 THR B N 1
ATOM 4055 C CA . THR B 1 69 ? -44.312 15.336 -5.922 1 17.72 69 THR B CA 1
ATOM 4056 C C . THR B 1 69 ? -43.688 16.641 -6.41 1 17.72 69 THR B C 1
ATOM 4058 O O . THR B 1 69 ? -43.062 16.688 -7.461 1 17.72 69 THR B O 1
ATOM 4061 N N . ASN B 1 70 ? -43 17.531 -5.566 1 16.14 70 ASN B N 1
ATOM 4062 C CA . ASN B 1 70 ? -42.656 18.812 -6.168 1 16.14 70 ASN B CA 1
ATOM 4063 C C . ASN B 1 70 ? -41.812 18.625 -7.43 1 16.14 70 ASN B C 1
ATOM 4065 O O . ASN B 1 70 ? -40.906 17.781 -7.473 1 16.14 70 ASN B O 1
ATOM 4069 N N . LYS B 1 71 ? -42.25 19.203 -8.594 1 18.03 71 LYS B N 1
ATOM 4070 C CA . LYS B 1 71 ? -42.094 19.312 -10.039 1 18.03 71 LYS B CA 1
ATOM 4071 C C . LYS B 1 71 ? -40.812 20.031 -10.414 1 18.03 71 LYS B C 1
ATOM 4073 O O . LYS B 1 71 ? -40.781 20.828 -11.352 1 18.03 71 LYS B O 1
ATOM 4078 N N . LEU B 1 72 ? -39.656 20.031 -9.672 1 16.77 72 LEU B N 1
ATOM 4079 C CA . LEU B 1 72 ? -38.719 21.031 -10.141 1 16.77 72 LEU B CA 1
ATOM 4080 C C . LEU B 1 72 ? -38.281 20.75 -11.578 1 16.77 72 LEU B C 1
ATOM 4082 O O . LEU B 1 72 ? -37.906 19.625 -11.906 1 16.77 72 LEU B O 1
ATOM 4086 N N . ALA B 1 73 ? -38.688 21.625 -12.57 1 17.36 73 ALA B N 1
ATOM 4087 C CA . ALA B 1 73 ? -38.656 21.906 -14.008 1 17.36 73 ALA B CA 1
ATOM 4088 C C . ALA B 1 73 ? -37.219 22.094 -14.508 1 17.36 73 ALA B C 1
ATOM 4090 O O . ALA B 1 73 ? -36.531 23.016 -14.086 1 17.36 73 ALA B O 1
ATOM 4091 N N . ILE B 1 74 ? -36.406 21.062 -14.547 1 17.39 74 ILE B N 1
ATOM 4092 C CA . ILE B 1 74 ? -35.062 21.219 -15.094 1 17.39 74 ILE B CA 1
ATOM 4093 C C . ILE B 1 74 ? -35.125 21.703 -16.531 1 17.39 74 ILE B C 1
ATOM 4095 O O . ILE B 1 74 ? -35.781 21.078 -17.375 1 17.39 74 ILE B O 1
ATOM 4099 N N . ARG B 1 75 ? -34.969 23.047 -16.688 1 16.11 75 ARG B N 1
ATOM 4100 C CA . ARG B 1 75 ? -34.969 23.844 -17.922 1 16.11 75 ARG B CA 1
ATOM 4101 C C . ARG B 1 75 ? -33.938 23.297 -18.922 1 16.11 75 ARG B C 1
ATOM 4103 O O . ARG B 1 75 ? -32.781 23.062 -18.562 1 16.11 75 ARG B O 1
ATOM 4110 N N . ASN B 1 76 ? -34.375 22.625 -20.016 1 17.42 76 ASN B N 1
ATOM 4111 C CA . ASN B 1 76 ? -33.812 21.984 -21.203 1 17.42 76 ASN B CA 1
ATOM 4112 C C . ASN B 1 76 ? -33.031 23 -22.047 1 17.42 76 ASN B C 1
ATOM 4114 O O . ASN B 1 76 ? -33.625 23.891 -22.641 1 17.42 76 ASN B O 1
ATOM 4118 N N . TYR B 1 77 ? -32.031 23.844 -21.469 1 16.55 77 TYR B N 1
ATOM 4119 C CA . TYR B 1 77 ? -31.5 24.828 -22.406 1 16.55 77 TYR B CA 1
ATOM 4120 C C . TYR B 1 77 ? -31 24.156 -23.672 1 16.55 77 TYR B C 1
ATOM 4122 O O . TYR B 1 77 ? -30.297 23.141 -23.625 1 16.55 77 TYR B O 1
ATOM 4130 N N . ALA B 1 78 ? -31.734 24.328 -24.812 1 17.3 78 ALA B N 1
ATOM 4131 C CA . ALA B 1 78 ? -31.781 23.938 -26.219 1 17.3 78 ALA B CA 1
ATOM 4132 C C . ALA B 1 78 ? -30.547 24.438 -26.969 1 17.3 78 ALA B C 1
ATOM 4134 O O . ALA B 1 78 ? -30.406 25.641 -27.203 1 17.3 78 ALA B O 1
ATOM 4135 N N . PHE B 1 79 ? -29.266 24.297 -26.469 1 17.52 79 PHE B N 1
ATOM 4136 C CA . PHE B 1 79 ? -28.25 24.984 -27.25 1 17.52 79 PHE B CA 1
ATOM 4137 C C . PHE B 1 79 ? -28.297 24.531 -28.719 1 17.52 79 PHE B C 1
ATOM 4139 O O . PHE B 1 79 ? -28.406 23.328 -29 1 17.52 79 PHE B O 1
ATOM 4146 N N . SER B 1 80 ? -28.734 25.453 -29.641 1 15.77 80 SER B N 1
ATOM 4147 C CA . SER B 1 80 ? -29.016 25.547 -31.062 1 15.77 80 SER B CA 1
ATOM 4148 C C . SER B 1 80 ? -27.781 25.188 -31.891 1 15.77 80 SER B C 1
ATOM 4150 O O . SER B 1 80 ? -26.672 25.594 -31.578 1 15.77 80 SER B O 1
ATOM 4152 N N . SER B 1 81 ? -27.859 24.062 -32.656 1 17.17 81 SER B N 1
ATOM 4153 C CA . SER B 1 81 ? -27.047 23.312 -33.594 1 17.17 81 SER B CA 1
ATOM 4154 C C . SER B 1 81 ? -26.688 24.156 -34.812 1 17.17 81 SER B C 1
ATOM 4156 O O . SER B 1 81 ? -27.344 24.062 -35.844 1 17.17 81 SER B O 1
ATOM 4158 N N . ALA B 1 82 ? -26.188 25.453 -34.562 1 16.36 82 ALA B N 1
ATOM 4159 C CA . ALA B 1 82 ? -26.109 26.281 -35.781 1 16.36 82 ALA B CA 1
ATOM 4160 C C . ALA B 1 82 ? -25.406 25.547 -36.906 1 16.36 82 ALA B C 1
ATOM 4162 O O . ALA B 1 82 ? -24.609 24.641 -36.656 1 16.36 82 ALA B O 1
ATOM 4163 N N . HIS B 1 83 ? -25.594 26.156 -38.188 1 16.31 83 HIS B N 1
ATOM 4164 C CA . HIS B 1 83 ? -25.875 25.844 -39.594 1 16.31 83 HIS B CA 1
ATOM 4165 C C . HIS B 1 83 ? -24.594 25.469 -40.344 1 16.31 83 HIS B C 1
ATOM 4167 O O . HIS B 1 83 ? -24.531 24.422 -40.969 1 16.31 83 HIS B O 1
ATOM 4173 N N . LEU B 1 84 ? -23.75 26.469 -40.906 1 16.28 84 LEU B N 1
ATOM 4174 C CA . LEU B 1 84 ? -23.734 26.719 -42.344 1 16.28 84 LEU B CA 1
ATOM 4175 C C . LEU B 1 84 ? -22.5 26.109 -42.969 1 16.28 84 LEU B C 1
ATOM 4177 O O . LEU B 1 84 ? -21.375 26.391 -42.594 1 16.28 84 LEU B O 1
ATOM 4181 N N . PHE B 1 85 ? -22.5 24.906 -43.438 1 18.89 85 PHE B N 1
ATOM 4182 C CA . PHE B 1 85 ? -21.453 24.078 -44.062 1 18.89 85 PHE B CA 1
ATOM 4183 C C . PHE B 1 85 ? -20.984 24.703 -45.375 1 18.89 85 PHE B C 1
ATOM 4185 O O . PHE B 1 85 ? -21.391 24.281 -46.438 1 18.89 85 PHE B O 1
ATOM 4192 N N . PRO B 1 86 ? -20.594 26.062 -45.406 1 17.55 86 PRO B N 1
ATOM 4193 C CA . PRO B 1 86 ? -20.609 26.359 -46.844 1 17.55 86 PRO B CA 1
ATOM 4194 C C . PRO B 1 86 ? -19.656 25.484 -47.625 1 17.55 86 PRO B C 1
ATOM 4196 O O . PRO B 1 86 ? -18.719 24.922 -47.062 1 17.55 86 PRO B O 1
ATOM 4199 N N . GLU B 1 87 ? -19.969 25.266 -48.938 1 19.45 87 GLU B N 1
ATOM 4200 C CA . GLU B 1 87 ? -19.641 24.438 -50.094 1 19.45 87 GLU B CA 1
ATOM 4201 C C . GLU B 1 87 ? -18.297 24.859 -50.719 1 19.45 87 GLU B C 1
ATOM 4203 O O . GLU B 1 87 ? -17.891 24.312 -51.719 1 19.45 87 GLU B O 1
ATOM 4208 N N . ILE B 1 88 ? -17.281 25.25 -49.812 1 18.53 88 ILE B N 1
ATOM 4209 C CA . ILE B 1 88 ? -16.312 26.016 -50.594 1 18.53 88 ILE B CA 1
ATOM 4210 C C . ILE B 1 88 ? -15.781 25.156 -51.75 1 18.53 88 ILE B C 1
ATOM 4212 O O . ILE B 1 88 ? -15.453 23.984 -51.531 1 18.53 88 ILE B O 1
ATOM 4216 N N . ASP B 1 89 ? -15.898 25.719 -52.969 1 18.05 89 ASP B N 1
ATOM 4217 C CA . ASP B 1 89 ? -15.758 25.344 -54.375 1 18.05 89 ASP B CA 1
ATOM 4218 C C . ASP B 1 89 ? -14.312 25.016 -54.719 1 18.05 89 ASP B C 1
ATOM 4220 O O . ASP B 1 89 ? -13.383 25.703 -54.281 1 18.05 89 ASP B O 1
ATOM 4224 N N . THR B 1 90 ? -14.062 23.75 -55.062 1 20.02 90 THR B N 1
ATOM 4225 C CA . THR B 1 90 ? -12.898 22.906 -55.344 1 20.02 90 THR B CA 1
ATOM 4226 C C . THR B 1 90 ? -12.133 23.453 -56.531 1 20.02 90 THR B C 1
ATOM 4228 O O . THR B 1 90 ? -11.273 22.781 -57.094 1 20.02 90 THR B O 1
ATOM 4231 N N . THR B 1 91 ? -12.25 24.922 -56.719 1 18.86 91 THR B N 1
ATOM 4232 C CA . THR B 1 91 ? -11.906 25.141 -58.125 1 18.86 91 THR B CA 1
ATOM 4233 C C . THR B 1 91 ? -10.484 24.672 -58.406 1 18.86 91 THR B C 1
ATOM 4235 O O . THR B 1 91 ? -9.68 24.516 -57.5 1 18.86 91 THR B O 1
ATOM 4238 N N . ASN B 1 92 ? -10.141 24.656 -59.781 1 19.55 92 ASN B N 1
ATOM 4239 C CA . ASN B 1 92 ? -9.375 24 -60.844 1 19.55 92 ASN B CA 1
ATOM 4240 C C . ASN B 1 92 ? -7.945 24.531 -60.906 1 19.55 92 ASN B C 1
ATOM 4242 O O . ASN B 1 92 ? -7.258 24.359 -61.906 1 19.55 92 ASN B O 1
ATOM 4246 N N . VAL B 1 93 ? -7.301 24.828 -59.719 1 18.86 93 VAL B N 1
ATOM 4247 C CA . VAL B 1 93 ? -6.156 25.688 -60 1 18.86 93 VAL B CA 1
ATOM 4248 C C . VAL B 1 93 ? -5.156 24.953 -60.875 1 18.86 93 VAL B C 1
ATOM 4250 O O . VAL B 1 93 ? -4.812 23.797 -60.625 1 18.86 93 VAL B O 1
ATOM 4253 N N . GLU B 1 94 ? -4.93 25.625 -62.062 1 18.8 94 GLU B N 1
ATOM 4254 C CA . GLU B 1 94 ? -4.207 25.391 -63.312 1 18.8 94 GLU B CA 1
ATOM 4255 C C . GLU B 1 94 ? -2.715 25.188 -63.031 1 18.8 94 GLU B C 1
ATOM 4257 O O . GLU B 1 94 ? -2.184 25.672 -62.031 1 18.8 94 GLU B O 1
ATOM 4262 N N . ASP B 1 95 ? -2.088 24.375 -63.875 1 18.75 95 ASP B N 1
ATOM 4263 C CA . ASP B 1 95 ? -0.914 23.516 -64.062 1 18.75 95 ASP B CA 1
ATOM 4264 C C . ASP B 1 95 ? 0.342 24.359 -64.25 1 18.75 95 ASP B C 1
ATOM 4266 O O . ASP B 1 95 ? 1.395 23.844 -64.625 1 18.75 95 ASP B O 1
ATOM 4270 N N . ASP B 1 96 ? 0.302 25.703 -63.781 1 17.75 96 ASP B N 1
ATOM 4271 C CA . ASP B 1 96 ? 1.259 26.406 -64.625 1 17.75 96 ASP B CA 1
ATOM 4272 C C . ASP B 1 96 ? 2.678 25.906 -64.438 1 17.75 96 ASP B C 1
ATOM 4274 O O . ASP B 1 96 ? 3.061 25.594 -63.281 1 17.75 96 ASP B O 1
ATOM 4278 N N . ALA B 1 97 ? 3.309 25.422 -65.562 1 20.22 97 ALA B N 1
ATOM 4279 C CA . ALA B 1 97 ? 4.574 24.828 -65.938 1 20.22 97 ALA B CA 1
ATOM 4280 C C . ALA B 1 97 ? 5.754 25.719 -65.562 1 20.22 97 ALA B C 1
ATOM 4282 O O . ALA B 1 97 ? 6.008 26.734 -66.188 1 20.22 97 ALA B O 1
ATOM 4283 N N . LEU B 1 98 ? 5.852 26.156 -64.188 1 17.73 98 LEU B N 1
ATOM 4284 C CA . LEU B 1 98 ? 6.781 27.219 -63.844 1 17.73 98 LEU B CA 1
ATOM 4285 C C . LEU B 1 98 ? 8.188 26.906 -64.312 1 17.73 98 LEU B C 1
ATOM 4287 O O . LEU B 1 98 ? 8.594 25.734 -64.375 1 17.73 98 LEU B O 1
ATOM 4291 N N . LEU B 1 99 ? 8.742 27.922 -65 1 18.39 99 LEU B N 1
ATOM 4292 C CA . LEU B 1 99 ? 9.945 28.297 -65.75 1 18.39 99 LEU B CA 1
ATOM 4293 C C . LEU B 1 99 ? 11.203 28 -64.938 1 18.39 99 LEU B C 1
ATOM 4295 O O . LEU B 1 99 ? 11.211 28.188 -63.719 1 18.39 99 LEU B O 1
ATOM 4299 N N . ALA B 1 100 ? 12.039 27.172 -65.562 1 22.84 100 ALA B N 1
ATOM 4300 C CA . ALA B 1 100 ? 13.281 26.531 -65.125 1 22.84 100 ALA B CA 1
ATOM 4301 C C . ALA B 1 100 ? 14.312 27.562 -64.688 1 22.84 100 ALA B C 1
ATOM 4303 O O . ALA B 1 100 ? 14.789 28.359 -65.5 1 22.84 100 ALA B O 1
ATOM 4304 N N . PRO B 1 101 ? 14.016 28.344 -63.5 1 18.42 101 PRO B N 1
ATOM 4305 C CA . PRO B 1 101 ? 14.883 29.516 -63.375 1 18.42 101 PRO B CA 1
ATOM 4306 C C . PRO B 1 101 ? 16.359 29.188 -63.531 1 18.42 101 PRO B C 1
ATOM 4308 O O . PRO B 1 101 ? 16.766 28.031 -63.312 1 18.42 101 PRO B O 1
ATOM 4311 N N . ALA B 1 102 ? 17.109 30.172 -64.188 1 23.25 102 ALA B N 1
ATOM 4312 C CA . ALA B 1 102 ? 18.453 30.391 -64.688 1 23.25 102 ALA B CA 1
ATOM 4313 C C . ALA B 1 102 ? 19.5 30.156 -63.594 1 23.25 102 ALA B C 1
ATOM 4315 O O . ALA B 1 102 ? 19.219 30.344 -62.406 1 23.25 102 ALA B O 1
ATOM 4316 N N . PRO B 1 103 ? 20.641 29.547 -63.969 1 22.7 103 PRO B N 1
ATOM 4317 C CA . PRO B 1 103 ? 21.719 28.984 -63.156 1 22.7 103 PRO B CA 1
ATOM 4318 C C . PRO B 1 103 ? 22.469 30.047 -62.375 1 22.7 103 PRO B C 1
ATOM 4320 O O . PRO B 1 103 ? 23.031 30.969 -62.938 1 22.7 103 PRO B O 1
ATOM 4323 N N . ALA B 1 104 ? 21.859 30.688 -61.344 1 23.64 104 ALA B N 1
ATOM 4324 C CA . ALA B 1 104 ? 22.5 31.922 -60.906 1 23.64 104 ALA B CA 1
ATOM 4325 C C . ALA B 1 104 ? 23.984 31.719 -60.656 1 23.64 104 ALA B C 1
ATOM 4327 O O . ALA B 1 104 ? 24.422 30.594 -60.344 1 23.64 104 ALA B O 1
ATOM 4328 N N . PRO B 1 105 ? 24.734 32.844 -60.906 1 24.42 105 PRO B N 1
ATOM 4329 C CA . PRO B 1 105 ? 26.188 33.031 -61 1 24.42 105 PRO B CA 1
ATOM 4330 C C . PRO B 1 105 ? 26.891 32.625 -59.719 1 24.42 105 PRO B C 1
ATOM 4332 O O . PRO B 1 105 ? 26.281 32.625 -58.625 1 24.42 105 PRO B O 1
ATOM 4335 N N . GLU B 1 106 ? 28.094 32.062 -59.875 1 25.77 106 GLU B N 1
ATOM 4336 C CA . GLU B 1 106 ? 29.031 31.453 -58.906 1 25.77 106 GLU B CA 1
ATOM 4337 C C . GLU B 1 106 ? 29.547 32.469 -57.906 1 25.77 106 GLU B C 1
ATOM 4339 O O . GLU B 1 106 ? 30.281 33.375 -58.25 1 25.77 106 GLU B O 1
ATOM 4344 N N . ILE B 1 107 ? 28.672 33.125 -57.062 1 25.8 107 ILE B N 1
ATOM 4345 C CA . ILE B 1 107 ? 29.234 34.219 -56.25 1 25.8 107 ILE B CA 1
ATOM 4346 C C . ILE B 1 107 ? 30.406 33.656 -55.406 1 25.8 107 ILE B C 1
ATOM 4348 O O . ILE B 1 107 ? 30.266 32.656 -54.719 1 25.8 107 ILE B O 1
ATOM 4352 N N . GLU B 1 108 ? 31.531 34.094 -55.75 1 27.42 108 GLU B N 1
ATOM 4353 C CA . GLU B 1 108 ? 32.844 33.875 -55.125 1 27.42 108 GLU B CA 1
ATOM 4354 C C . GLU B 1 108 ? 32.781 34.25 -53.625 1 27.42 108 GLU B C 1
ATOM 4356 O O . GLU B 1 108 ? 32.594 35.406 -53.281 1 27.42 108 GLU B O 1
ATOM 4361 N N . PHE B 1 109 ? 32.312 33.438 -52.75 1 25.78 109 PHE B N 1
ATOM 4362 C CA . PHE B 1 109 ? 32.219 33.875 -51.375 1 25.78 109 PHE B CA 1
ATOM 4363 C C . PHE B 1 109 ? 33.625 34.156 -50.812 1 25.78 109 PHE B C 1
ATOM 4365 O O . PHE B 1 109 ? 34.531 33.344 -50.969 1 25.78 109 PHE B O 1
ATOM 4372 N N . ARG B 1 110 ? 34 35.5 -50.812 1 29.47 110 ARG B N 1
ATOM 4373 C CA . ARG B 1 110 ? 35.125 36.062 -50.094 1 29.47 110 ARG B CA 1
ATOM 4374 C C . ARG B 1 110 ? 35.375 35.406 -48.75 1 29.47 110 ARG B C 1
ATOM 4376 O O . ARG B 1 110 ? 34.406 35 -48.094 1 29.47 110 ARG B O 1
ATOM 4383 N N . ASN B 1 111 ? 36.594 35.062 -48.5 1 27.75 111 ASN B N 1
ATOM 4384 C CA . ASN B 1 111 ? 37.25 34.375 -47.375 1 27.75 111 ASN B CA 1
ATOM 4385 C C . ASN B 1 111 ? 36.938 35.094 -46.062 1 27.75 111 ASN B C 1
ATOM 4387 O O . ASN B 1 111 ? 37.438 36.188 -45.812 1 27.75 111 ASN B O 1
ATOM 4391 N N . ASP B 1 112 ? 35.688 35.219 -45.625 1 29.22 112 ASP B N 1
ATOM 4392 C CA . ASP B 1 112 ? 35.344 35.969 -44.406 1 29.22 112 ASP B CA 1
ATOM 4393 C C . ASP B 1 112 ? 36.375 35.75 -43.312 1 29.22 112 ASP B C 1
ATOM 4395 O O . ASP B 1 112 ? 37.062 34.719 -43.312 1 29.22 112 ASP B O 1
ATOM 4399 N N . GLU B 1 113 ? 36.906 36.906 -42.719 1 38.12 113 GLU B N 1
ATOM 4400 C CA . GLU B 1 113 ? 37.719 37.031 -41.531 1 38.12 113 GLU B CA 1
ATOM 4401 C C . GLU B 1 113 ? 37.375 35.969 -40.5 1 38.12 113 GLU B C 1
ATOM 4403 O O . GLU B 1 113 ? 36.25 35.531 -40.406 1 38.12 113 GLU B O 1
ATOM 4408 N N . PRO B 1 114 ? 38.469 35.281 -40.031 1 34.59 114 PRO B N 1
ATOM 4409 C CA . PRO B 1 114 ? 38.156 34.188 -39.094 1 34.59 114 PRO B CA 1
ATOM 4410 C C . PRO B 1 114 ? 37.094 34.562 -38.094 1 34.59 114 PRO B C 1
ATOM 4412 O O . PRO B 1 114 ? 37.094 35.656 -37.531 1 34.59 114 PRO B O 1
ATOM 4415 N N . LEU B 1 115 ? 35.781 34.25 -38.344 1 35.81 115 LEU B N 1
ATOM 4416 C CA . LEU B 1 115 ? 34.688 34.438 -37.375 1 35.81 115 LEU B CA 1
ATOM 4417 C C . LEU B 1 115 ? 35.219 34.25 -35.969 1 35.81 115 LEU B C 1
ATOM 4419 O O . LEU B 1 115 ? 36.031 33.375 -35.688 1 35.81 115 LEU B O 1
ATOM 4423 N N . THR B 1 116 ? 35.375 35.438 -35.219 1 40.5 116 THR B N 1
ATOM 4424 C CA . THR B 1 116 ? 35.562 35.312 -33.781 1 40.5 116 THR B CA 1
ATOM 4425 C C . THR B 1 116 ? 34.906 34.062 -33.25 1 40.5 116 THR B C 1
ATOM 4427 O O . THR B 1 116 ? 33.781 33.719 -33.656 1 40.5 116 THR B O 1
ATOM 4430 N N . PRO B 1 117 ? 35.812 33.156 -32.812 1 40.56 117 PRO B N 1
ATOM 4431 C CA . PRO B 1 117 ? 35.156 31.938 -32.344 1 40.56 117 PRO B CA 1
ATOM 4432 C C . PRO B 1 117 ? 33.812 32.219 -31.641 1 40.56 117 PRO B C 1
ATOM 4434 O O . PRO B 1 117 ? 33.656 33.312 -31.062 1 40.56 117 PRO B O 1
ATOM 4437 N N . PRO B 1 118 ? 32.688 31.797 -32.219 1 40.94 118 PRO B N 1
ATOM 4438 C CA . PRO B 1 118 ? 31.438 32.062 -31.5 1 40.94 118 PRO B CA 1
ATOM 4439 C C . PRO B 1 118 ? 31.609 32.062 -29.984 1 40.94 118 PRO B C 1
ATOM 4441 O O . PRO B 1 118 ? 32.531 31.406 -29.469 1 40.94 118 PRO B O 1
ATOM 4444 N N . PRO B 1 119 ? 31.297 33.156 -29.25 1 39.16 119 PRO B N 1
ATOM 4445 C CA . PRO B 1 119 ? 31.422 33.125 -27.781 1 39.16 119 PRO B CA 1
ATOM 4446 C C . PRO B 1 119 ? 31.234 31.703 -27.219 1 39.16 119 PRO B C 1
ATOM 4448 O O . PRO B 1 119 ? 30.531 30.891 -27.812 1 39.16 119 PRO B O 1
ATOM 4451 N N . THR B 1 120 ? 32.281 31.156 -26.609 1 40.81 120 THR B N 1
ATOM 4452 C CA . THR B 1 120 ? 32.188 29.906 -25.859 1 40.81 120 THR B CA 1
ATOM 4453 C C . THR B 1 120 ? 30.797 29.703 -25.266 1 40.81 120 THR B C 1
ATOM 4455 O O . THR B 1 120 ? 30.281 30.578 -24.578 1 40.81 120 THR B O 1
ATOM 4458 N N . ARG B 1 121 ? 29.922 29.188 -25.906 1 43.59 121 ARG B N 1
ATOM 4459 C CA . ARG B 1 121 ? 28.625 28.875 -25.312 1 43.59 121 ARG B CA 1
ATOM 4460 C C . ARG B 1 121 ? 28.766 28.641 -23.812 1 43.59 121 ARG B C 1
ATOM 4462 O O . ARG B 1 121 ? 29.469 27.719 -23.391 1 43.59 121 ARG B O 1
ATOM 4469 N N . LYS B 1 122 ? 28.859 29.641 -23.016 1 52.69 122 LYS B N 1
ATOM 4470 C CA . LYS B 1 122 ? 28.859 29.578 -21.562 1 52.69 122 LYS B CA 1
ATOM 4471 C C . LYS B 1 122 ? 28.031 28.391 -21.062 1 52.69 122 LYS B C 1
ATOM 4473 O O . LYS B 1 122 ? 26.828 28.297 -21.328 1 52.69 122 LYS B O 1
ATOM 4478 N N . THR B 1 123 ? 28.688 27.266 -20.859 1 76.06 123 THR B N 1
ATOM 4479 C CA . THR B 1 123 ? 28.094 26.016 -20.391 1 76.06 123 THR B CA 1
ATOM 4480 C C . THR B 1 123 ? 27.234 26.234 -19.156 1 76.06 123 THR B C 1
ATOM 4482 O O . THR B 1 123 ? 27.656 26.922 -18.219 1 76.06 123 THR B O 1
ATOM 4485 N N . ASN B 1 124 ? 25.953 26.109 -19.25 1 92.75 124 ASN B N 1
ATOM 4486 C CA . ASN B 1 124 ? 25 26.234 -18.156 1 92.75 124 ASN B CA 1
ATOM 4487 C C . ASN B 1 124 ? 25.234 25.172 -17.078 1 92.75 124 ASN B C 1
ATOM 4489 O O . ASN B 1 124 ? 24.75 24.047 -17.188 1 92.75 124 ASN B O 1
ATOM 4493 N N . GLU B 1 125 ? 26.094 25.547 -16.047 1 95.56 125 GLU B N 1
ATOM 4494 C CA . GLU B 1 125 ? 26.5 24.625 -14.984 1 95.56 125 GLU B CA 1
ATOM 4495 C C . GLU B 1 125 ? 25.281 24.109 -14.219 1 95.56 125 GLU B C 1
ATOM 4497 O O . GLU B 1 125 ? 25.281 22.969 -13.734 1 95.56 125 GLU B O 1
ATOM 4502 N N . ARG B 1 126 ? 24.297 24.875 -14.211 1 96.38 126 ARG B N 1
ATOM 4503 C CA . ARG B 1 126 ? 23.078 24.5 -13.484 1 96.38 126 ARG B CA 1
ATOM 4504 C C . ARG B 1 126 ? 22.344 23.375 -14.195 1 96.38 126 ARG B C 1
ATOM 4506 O O . ARG B 1 126 ? 21.875 22.422 -13.555 1 96.38 126 ARG B O 1
ATOM 4513 N N . LEU B 1 127 ? 22.328 23.438 -15.398 1 97.75 127 LEU B N 1
ATOM 4514 C CA . LEU B 1 127 ? 21.672 22.375 -16.156 1 97.75 127 LEU B CA 1
ATOM 4515 C C . LEU B 1 127 ? 22.531 21.109 -16.156 1 97.75 127 LEU B C 1
ATOM 4517 O O . LEU B 1 127 ? 22 20 -16.188 1 97.75 127 LEU B O 1
ATOM 4521 N N . LYS B 1 128 ? 23.797 21.328 -16.109 1 97.69 128 LYS B N 1
ATOM 4522 C CA . LYS B 1 128 ? 24.688 20.156 -15.992 1 97.69 128 LYS B CA 1
ATOM 4523 C C . LYS B 1 128 ? 24.453 19.422 -14.688 1 97.69 128 LYS B C 1
ATOM 4525 O O . LYS B 1 128 ? 24.406 18.188 -14.664 1 97.69 128 LYS B O 1
ATOM 4530 N N . LYS B 1 129 ? 24.328 20.172 -13.656 1 97.94 129 LYS B N 1
ATOM 4531 C CA . LYS B 1 129 ? 24.031 19.562 -12.352 1 97.94 129 LYS B CA 1
ATOM 4532 C C . LYS B 1 129 ? 22.672 18.875 -12.359 1 97.94 129 LYS B C 1
ATOM 4534 O O . LYS B 1 129 ? 22.531 17.781 -11.789 1 97.94 129 LYS B O 1
ATOM 4539 N N . ALA B 1 130 ? 21.781 19.484 -13.016 1 98.5 130 ALA B N 1
ATOM 4540 C CA . ALA B 1 130 ? 20.453 18.875 -13.148 1 98.5 130 ALA B CA 1
ATOM 4541 C C . ALA B 1 130 ? 20.547 17.547 -13.898 1 98.5 130 ALA B C 1
ATOM 4543 O O . ALA B 1 130 ? 19.875 16.578 -13.531 1 98.5 130 ALA B O 1
ATOM 4544 N N . TYR B 1 131 ? 21.359 17.578 -14.914 1 98.44 131 TYR B N 1
ATOM 4545 C CA . TYR B 1 131 ? 21.578 16.359 -15.672 1 98.44 131 TYR B CA 1
ATOM 4546 C C . TYR B 1 131 ? 22.062 15.234 -14.766 1 98.44 131 TYR B C 1
ATOM 4548 O O . TYR B 1 131 ? 21.562 14.109 -14.82 1 98.44 131 TYR B O 1
ATOM 4556 N N . VAL B 1 132 ? 22.969 15.547 -13.922 1 98.75 132 VAL B N 1
ATOM 4557 C CA . VAL B 1 132 ? 23.516 14.57 -12.984 1 98.75 132 VAL B CA 1
ATOM 4558 C C . VAL B 1 132 ? 22.406 14.062 -12.062 1 98.75 132 VAL B C 1
ATOM 4560 O O . VAL B 1 132 ? 22.297 12.859 -11.812 1 98.75 132 VAL B O 1
ATOM 4563 N N . ALA B 1 133 ? 21.562 14.891 -11.586 1 98.75 133 ALA B N 1
ATOM 4564 C CA . ALA B 1 133 ? 20.453 14.539 -10.695 1 98.75 133 ALA B CA 1
ATOM 4565 C C . ALA B 1 133 ? 19.484 13.586 -11.375 1 98.75 133 ALA B C 1
ATOM 4567 O O . ALA B 1 133 ? 19.109 12.562 -10.812 1 98.75 133 ALA B O 1
ATOM 4568 N N . PHE B 1 134 ? 19.172 13.906 -12.578 1 98.81 134 PHE B N 1
ATOM 4569 C CA . PHE B 1 134 ? 18.172 13.109 -13.289 1 98.81 134 PHE B CA 1
ATOM 4570 C C . PHE B 1 134 ? 18.75 11.75 -13.672 1 98.81 134 PHE B C 1
ATOM 4572 O O . PHE B 1 134 ? 18.031 10.742 -13.641 1 98.81 134 PHE B O 1
ATOM 4579 N N . GLN B 1 135 ? 19.969 11.75 -14.039 1 98.75 135 GLN B N 1
ATOM 4580 C CA . GLN B 1 135 ? 20.578 10.461 -14.367 1 98.75 135 GLN B CA 1
ATOM 4581 C C . GLN B 1 135 ? 20.688 9.578 -13.133 1 98.75 135 GLN B C 1
ATOM 4583 O O . GLN B 1 135 ? 20.469 8.367 -13.211 1 98.75 135 GLN B O 1
ATOM 4588 N N . ALA B 1 136 ? 21 10.18 -12.023 1 98.81 136 ALA B N 1
ATOM 4589 C CA . ALA B 1 136 ? 21.016 9.43 -10.773 1 98.81 136 ALA B CA 1
ATOM 4590 C C . ALA B 1 136 ? 19.609 8.914 -10.438 1 98.81 136 ALA B C 1
ATOM 4592 O O . ALA B 1 136 ? 19.453 7.777 -9.969 1 98.81 136 ALA B O 1
ATOM 4593 N N . TRP B 1 137 ? 18.625 9.773 -10.648 1 98.81 137 TRP B N 1
ATOM 4594 C CA . TRP B 1 137 ? 17.25 9.375 -10.367 1 98.81 137 TRP B CA 1
ATOM 4595 C C . TRP B 1 137 ? 16.812 8.242 -11.281 1 98.81 137 TRP B C 1
ATOM 4597 O O . TRP B 1 137 ? 16.219 7.266 -10.828 1 98.81 137 TRP B O 1
ATOM 4607 N N . LYS B 1 138 ? 17.125 8.383 -12.508 1 98.56 138 LYS B N 1
ATOM 4608 C CA . LYS B 1 138 ? 16.797 7.336 -13.461 1 98.56 138 LYS B CA 1
ATOM 4609 C C . LYS B 1 138 ? 17.406 6 -13.047 1 98.56 138 LYS B C 1
ATOM 4611 O O . LYS B 1 138 ? 16.75 4.957 -13.156 1 98.56 138 LYS B O 1
ATOM 4616 N N . LYS B 1 139 ? 18.609 6.051 -12.578 1 98 139 LYS B N 1
ATOM 4617 C CA . LYS B 1 139 ? 19.281 4.84 -12.125 1 98 139 LYS B CA 1
ATOM 4618 C C . LYS B 1 139 ? 18.578 4.242 -10.906 1 98 139 LYS B C 1
ATOM 4620 O O . LYS B 1 139 ? 18.609 3.025 -10.703 1 98 139 LYS B O 1
ATOM 4625 N N . ALA B 1 140 ? 17.938 5.078 -10.148 1 98.19 140 ALA B N 1
ATOM 4626 C CA . ALA B 1 140 ? 17.266 4.648 -8.914 1 98.19 140 ALA B CA 1
ATOM 4627 C C . ALA B 1 140 ? 15.844 4.184 -9.188 1 98.19 140 ALA B C 1
ATOM 4629 O O . ALA B 1 140 ? 15.117 3.816 -8.266 1 98.19 140 ALA B O 1
ATOM 4630 N N . ILE B 1 141 ? 15.391 4.246 -10.414 1 98.44 141 ILE B N 1
ATOM 4631 C CA . ILE B 1 141 ? 14.062 3.807 -10.82 1 98.44 141 ILE B CA 1
ATOM 4632 C C . ILE B 1 141 ? 14.102 2.332 -11.211 1 98.44 141 ILE B C 1
ATOM 4634 O O . ILE B 1 141 ? 14.914 1.928 -12.047 1 98.44 141 ILE B O 1
ATOM 4638 N N . HIS B 1 142 ? 13.156 1.578 -10.602 1 97.75 142 HIS B N 1
ATOM 4639 C CA . HIS B 1 142 ? 13.141 0.135 -10.812 1 97.75 142 HIS B CA 1
ATOM 4640 C C . HIS B 1 142 ? 11.961 -0.276 -11.695 1 97.75 142 HIS B C 1
ATOM 4642 O O . HIS B 1 142 ? 11.93 -1.393 -12.211 1 97.75 142 HIS B O 1
ATOM 4648 N N . SER B 1 143 ? 10.992 0.524 -11.789 1 98.19 143 SER B N 1
ATOM 4649 C CA . SER B 1 143 ? 9.789 0.268 -12.57 1 98.19 143 SER B CA 1
ATOM 4650 C C . SER B 1 143 ? 9.219 1.56 -13.148 1 98.19 143 SER B C 1
ATOM 4652 O O . SER B 1 143 ? 9.102 2.562 -12.445 1 98.19 143 SER B O 1
ATOM 4654 N N . ASP B 1 144 ? 9.008 1.611 -14.445 1 98.25 144 ASP B N 1
ATOM 4655 C CA . ASP B 1 144 ? 8.422 2.713 -15.195 1 98.25 144 ASP B CA 1
ATOM 4656 C C . ASP B 1 144 ? 7.535 2.195 -16.328 1 98.25 144 ASP B C 1
ATOM 4658 O O . ASP B 1 144 ? 7.863 2.359 -17.5 1 98.25 144 ASP B O 1
ATOM 4662 N N . PRO B 1 145 ? 6.422 1.665 -15.883 1 96.88 145 PRO B N 1
ATOM 4663 C CA . PRO B 1 145 ? 5.617 0.924 -16.859 1 96.88 145 PRO B CA 1
ATOM 4664 C C . PRO B 1 145 ? 5.078 1.814 -17.984 1 96.88 145 PRO B C 1
ATOM 4666 O O . PRO B 1 145 ? 4.824 1.335 -19.094 1 96.88 145 PRO B O 1
ATOM 4669 N N . LEU B 1 146 ? 4.91 3.094 -17.766 1 97.38 146 LEU B N 1
ATOM 4670 C CA . LEU B 1 146 ? 4.402 4.012 -18.781 1 97.38 146 LEU B CA 1
ATOM 4671 C C . LEU B 1 146 ? 5.547 4.645 -19.562 1 97.38 146 LEU B C 1
ATOM 4673 O O . LEU B 1 146 ? 5.316 5.5 -20.422 1 97.38 146 LEU B O 1
ATOM 4677 N N . ASN B 1 147 ? 6.754 4.266 -19.266 1 98 147 ASN B N 1
ATOM 4678 C CA . ASN B 1 147 ? 7.977 4.707 -19.922 1 98 147 ASN B CA 1
ATOM 4679 C C . ASN B 1 147 ? 8.102 6.227 -19.922 1 98 147 ASN B C 1
ATOM 4681 O O . ASN B 1 147 ? 8.445 6.828 -20.938 1 98 147 ASN B O 1
ATOM 4685 N N . ILE B 1 148 ? 7.738 6.781 -18.812 1 98.38 148 ILE B N 1
ATOM 4686 C CA . ILE B 1 148 ? 7.777 8.227 -18.641 1 98.38 148 ILE B CA 1
ATOM 4687 C C . ILE B 1 148 ? 9.219 8.719 -18.734 1 98.38 148 ILE B C 1
ATOM 4689 O O . ILE B 1 148 ? 9.5 9.734 -19.375 1 98.38 148 ILE B O 1
ATOM 4693 N N . THR B 1 149 ? 10.156 8.062 -18.172 1 98.56 149 THR B N 1
ATOM 4694 C CA . THR B 1 149 ? 11.539 8.523 -18.078 1 98.56 149 THR B CA 1
ATOM 4695 C C . THR B 1 149 ? 12.367 7.973 -19.234 1 98.56 149 THR B C 1
ATOM 4697 O O . THR B 1 149 ? 13.594 8.102 -19.25 1 98.56 149 THR B O 1
ATOM 4700 N N . GLY B 1 150 ? 11.703 7.332 -20.172 1 98.19 150 GLY B N 1
ATOM 4701 C CA . GLY B 1 150 ? 12.398 6.781 -21.312 1 98.19 150 GLY B CA 1
ATOM 4702 C C . GLY B 1 150 ? 13.172 7.824 -22.109 1 98.19 150 GLY B C 1
ATOM 4703 O O . GLY B 1 150 ? 14.219 7.523 -22.672 1 98.19 150 GLY B O 1
ATOM 4704 N N . ASN B 1 151 ? 12.727 9.07 -22.062 1 98.06 151 ASN B N 1
ATOM 4705 C CA . ASN B 1 151 ? 13.352 10.125 -22.859 1 98.06 151 ASN B CA 1
ATOM 4706 C C . ASN B 1 151 ? 14.367 10.914 -22.031 1 98.06 151 ASN B C 1
ATOM 4708 O O . ASN B 1 151 ? 14.883 11.938 -22.5 1 98.06 151 ASN B O 1
ATOM 4712 N N . TRP B 1 152 ? 14.609 10.492 -20.797 1 98.5 152 TRP B N 1
ATOM 4713 C CA . TRP B 1 152 ? 15.656 11.133 -20 1 98.5 152 TRP B CA 1
ATOM 4714 C C . TRP B 1 152 ? 17.031 10.75 -20.516 1 98.5 152 TRP B C 1
ATOM 4716 O O . TRP B 1 152 ? 17.844 10.164 -19.781 1 98.5 152 TRP B O 1
ATOM 4726 N N . VAL B 1 153 ? 17.25 11.094 -21.75 1 97.44 153 VAL B N 1
ATOM 4727 C CA . VAL B 1 153 ? 18.5 10.781 -22.438 1 97.44 153 VAL B CA 1
ATOM 4728 C C . VAL B 1 153 ? 19.125 12.062 -23 1 97.44 153 VAL B C 1
ATOM 4730 O O . VAL B 1 153 ? 18.422 12.898 -23.578 1 97.44 153 VAL B O 1
ATOM 4733 N N . GLY B 1 154 ? 20.406 12.148 -22.781 1 96.19 154 GLY B N 1
ATOM 4734 C CA . GLY B 1 154 ? 21.109 13.328 -23.266 1 96.19 154 GLY B CA 1
ATOM 4735 C C . GLY B 1 154 ? 21.125 14.477 -22.281 1 96.19 154 GLY B C 1
ATOM 4736 O O . GLY B 1 154 ? 20.453 14.406 -21.234 1 96.19 154 GLY B O 1
ATOM 4737 N N . GLU B 1 155 ? 21.812 15.531 -22.609 1 95.69 155 GLU B N 1
ATOM 4738 C CA . GLU B 1 155 ? 22.078 16.609 -21.656 1 95.69 155 GLU B CA 1
ATOM 4739 C C . GLU B 1 155 ? 20.984 17.672 -21.703 1 95.69 155 GLU B C 1
ATOM 4741 O O . GLU B 1 155 ? 20.938 18.547 -20.844 1 95.69 155 GLU B O 1
ATOM 4746 N N . ASP B 1 156 ? 20.125 17.578 -22.641 1 97.19 156 ASP B N 1
ATOM 4747 C CA . ASP B 1 156 ? 19.016 18.531 -22.719 1 97.19 156 ASP B CA 1
ATOM 4748 C C . ASP B 1 156 ? 17.906 18.156 -21.75 1 97.19 156 ASP B C 1
ATOM 4750 O O . ASP B 1 156 ? 16.828 17.719 -22.156 1 97.19 156 ASP B O 1
ATOM 4754 N N . VAL B 1 157 ? 18.078 18.469 -20.5 1 98.31 157 VAL B N 1
ATOM 4755 C CA . VAL B 1 157 ? 17.172 18.047 -19.438 1 98.31 157 VAL B CA 1
ATOM 4756 C C . VAL B 1 157 ? 15.836 18.766 -19.578 1 98.31 157 VAL B C 1
ATOM 4758 O O . VAL B 1 157 ? 14.812 18.297 -19.062 1 98.31 157 VAL B O 1
ATOM 4761 N N . CYS B 1 158 ? 15.828 19.859 -20.266 1 98.31 158 CYS B N 1
ATOM 4762 C CA . CYS B 1 158 ? 14.602 20.641 -20.422 1 98.31 158 CYS B CA 1
ATOM 4763 C C . CYS B 1 158 ? 13.625 19.938 -21.359 1 98.31 158 CYS B C 1
ATOM 4765 O O . CYS B 1 158 ? 12.445 20.297 -21.422 1 98.31 158 CYS B O 1
ATOM 4767 N N . SER B 1 159 ? 14.094 18.938 -22.031 1 98.19 159 SER B N 1
ATOM 4768 C CA . SER B 1 159 ? 13.242 18.172 -22.938 1 98.19 159 SER B CA 1
ATOM 4769 C C . SER B 1 159 ? 12.711 16.906 -22.25 1 98.19 159 SER B C 1
ATOM 4771 O O . SER B 1 159 ? 11.883 16.188 -22.812 1 98.19 159 SER B O 1
ATOM 4773 N N . TYR B 1 160 ? 13.133 16.656 -21.031 1 98.75 160 TYR B N 1
ATOM 4774 C CA . TYR B 1 160 ? 12.703 15.469 -20.297 1 98.75 160 TYR B CA 1
ATOM 4775 C C . TYR B 1 160 ? 11.211 15.539 -19.969 1 98.75 160 TYR B C 1
ATOM 4777 O O . TYR B 1 160 ? 10.703 16.594 -19.578 1 98.75 160 TYR B O 1
ATOM 4785 N N . ASN B 1 161 ? 10.492 14.352 -20.141 1 98.69 161 ASN B N 1
ATOM 4786 C CA . ASN B 1 161 ? 9.125 14.266 -19.656 1 98.69 161 ASN B CA 1
ATOM 4787 C C . ASN B 1 161 ? 9.031 14.602 -18.172 1 98.69 161 ASN B C 1
ATOM 4789 O O . ASN B 1 161 ? 9.852 14.148 -17.375 1 98.69 161 ASN B O 1
ATOM 4793 N N . GLY B 1 162 ? 8.086 15.453 -17.812 1 98.75 162 GLY B N 1
ATOM 4794 C CA . GLY B 1 162 ? 7.828 15.781 -16.422 1 98.75 162 GLY B CA 1
ATOM 4795 C C . GLY B 1 162 ? 8.727 16.875 -15.875 1 98.75 162 GLY B C 1
ATOM 4796 O O . GLY B 1 162 ? 8.633 17.25 -14.703 1 98.75 162 GLY B O 1
ATOM 4797 N N . VAL B 1 163 ? 9.656 17.469 -16.703 1 98.81 163 VAL B N 1
ATOM 4798 C CA . VAL B 1 163 ? 10.594 18.5 -16.266 1 98.81 163 VAL B CA 1
ATOM 4799 C C . VAL B 1 163 ? 10.227 19.828 -16.922 1 98.81 163 VAL B C 1
ATOM 4801 O O . VAL B 1 163 ? 9.945 19.891 -18.125 1 98.81 163 VAL B O 1
ATOM 4804 N N . TYR B 1 164 ? 10.172 20.906 -16.141 1 98.75 164 TYR B N 1
ATOM 4805 C CA . TYR B 1 164 ? 9.828 22.234 -16.609 1 98.75 164 TYR B CA 1
ATOM 4806 C C . TYR B 1 164 ? 10.953 23.219 -16.344 1 98.75 164 TYR B C 1
ATOM 4808 O O . TYR B 1 164 ? 11.391 23.375 -15.195 1 98.75 164 TYR B O 1
ATOM 4816 N N . CYS B 1 165 ? 11.461 23.891 -17.375 1 98.56 165 CYS B N 1
ATOM 4817 C CA . CYS B 1 165 ? 12.555 24.844 -17.25 1 98.56 165 CYS B CA 1
ATOM 4818 C C . CYS B 1 165 ? 12.039 26.281 -17.422 1 98.56 165 CYS B C 1
ATOM 4820 O O . CYS B 1 165 ? 10.969 26.5 -17.984 1 98.56 165 CYS B O 1
ATOM 4822 N N . ALA B 1 166 ? 12.711 27.156 -16.812 1 98.19 166 ALA B N 1
ATOM 4823 C CA . ALA B 1 166 ? 12.43 28.594 -16.875 1 98.19 166 ALA B CA 1
ATOM 4824 C C . ALA B 1 166 ? 13.703 29.406 -16.656 1 98.19 166 ALA B C 1
ATOM 4826 O O . ALA B 1 166 ? 14.734 28.875 -16.25 1 98.19 166 ALA B O 1
ATOM 4827 N N . PRO B 1 167 ? 13.633 30.688 -17.031 1 97.19 167 PRO B N 1
ATOM 4828 C CA . PRO B 1 167 ? 14.781 31.547 -16.719 1 97.19 167 PRO B CA 1
ATOM 4829 C C . PRO B 1 167 ? 15.039 31.625 -15.211 1 97.19 167 PRO B C 1
ATOM 4831 O O . PRO B 1 167 ? 14.102 31.688 -14.414 1 97.19 167 PRO B O 1
ATOM 4834 N N . ALA B 1 168 ? 16.312 31.594 -14.891 1 96.75 168 ALA B N 1
ATOM 4835 C CA . ALA B 1 168 ? 16.688 31.688 -13.484 1 96.75 168 ALA B CA 1
ATOM 4836 C C . ALA B 1 168 ? 16.266 33.031 -12.883 1 96.75 168 ALA B C 1
ATOM 4838 O O . ALA B 1 168 ? 16.312 34.062 -13.555 1 96.75 168 ALA B O 1
ATOM 4839 N N . LEU B 1 169 ? 15.938 33 -11.633 1 94.56 169 LEU B N 1
ATOM 4840 C CA . LEU B 1 169 ? 15.492 34.219 -10.961 1 94.56 169 LEU B CA 1
ATOM 4841 C C . LEU B 1 169 ? 16.641 35.219 -10.82 1 94.56 169 LEU B C 1
ATOM 4843 O O . LEU B 1 169 ? 16.453 36.406 -10.984 1 94.56 169 LEU B O 1
ATOM 4847 N N . ASP B 1 170 ? 17.875 34.719 -10.555 1 94.25 170 ASP B N 1
ATOM 4848 C CA . ASP B 1 170 ? 19.016 35.594 -10.305 1 94.25 170 ASP B CA 1
ATOM 4849 C C . ASP B 1 170 ? 19.719 35.969 -11.609 1 94.25 170 ASP B C 1
ATOM 4851 O O . ASP B 1 170 ? 20.438 36.969 -11.656 1 94.25 170 ASP B O 1
ATOM 4855 N N . ASP B 1 171 ? 19.547 35.125 -12.711 1 94.88 171 ASP B N 1
ATOM 4856 C CA . ASP B 1 171 ? 20.125 35.375 -14.031 1 94.88 171 ASP B CA 1
ATOM 4857 C C . ASP B 1 171 ? 19.172 34.938 -15.133 1 94.88 171 ASP B C 1
ATOM 4859 O O . ASP B 1 171 ? 19.25 33.781 -15.594 1 94.88 171 ASP B O 1
ATOM 4863 N N . PRO B 1 172 ? 18.453 35.812 -15.625 1 93.5 172 PRO B N 1
ATOM 4864 C CA . PRO B 1 172 ? 17.391 35.438 -16.578 1 93.5 172 PRO B CA 1
ATOM 4865 C C . PRO B 1 172 ? 17.953 34.938 -17.906 1 93.5 172 PRO B C 1
ATOM 4867 O O . PRO B 1 172 ? 17.203 34.406 -18.734 1 93.5 172 PRO B O 1
ATOM 4870 N N . THR B 1 173 ? 19.156 35.031 -18.203 1 93.88 173 THR B N 1
ATOM 4871 C CA . THR B 1 173 ? 19.75 34.562 -19.438 1 93.88 173 THR B CA 1
ATOM 4872 C C . THR B 1 173 ? 20.016 33.062 -19.375 1 93.88 173 THR B C 1
ATOM 4874 O O . THR B 1 173 ? 20.25 32.406 -20.391 1 93.88 173 THR B O 1
ATOM 4877 N N . LEU B 1 174 ? 19.906 32.594 -18.078 1 95.19 174 LEU B N 1
ATOM 4878 C CA . LEU B 1 174 ? 20.156 31.172 -17.875 1 95.19 174 LEU B CA 1
ATOM 4879 C C . LEU B 1 174 ? 18.859 30.406 -17.641 1 95.19 174 LEU B C 1
ATOM 4881 O O . LEU B 1 174 ? 18.031 30.828 -16.828 1 95.19 174 LEU B O 1
ATOM 4885 N N . ASN B 1 175 ? 18.719 29.375 -18.422 1 96.88 175 ASN B N 1
ATOM 4886 C CA . ASN B 1 175 ? 17.609 28.469 -18.141 1 96.88 175 ASN B CA 1
ATOM 4887 C C . ASN B 1 175 ? 17.969 27.484 -17.016 1 96.88 175 ASN B C 1
ATOM 4889 O O . ASN B 1 175 ? 19.109 27.016 -16.938 1 96.88 175 ASN B O 1
ATOM 4893 N N . VAL B 1 176 ? 17 27.188 -16.203 1 98.06 176 VAL B N 1
ATOM 4894 C CA . VAL B 1 176 ? 17.203 26.234 -15.109 1 98.06 176 VAL B CA 1
ATOM 4895 C C . VAL B 1 176 ? 15.977 25.328 -14.992 1 98.06 176 VAL B C 1
ATOM 4897 O O . VAL B 1 176 ? 14.93 25.609 -15.586 1 98.06 176 VAL B O 1
ATOM 4900 N N . VAL B 1 177 ? 16.125 24.203 -14.273 1 98.56 177 VAL B N 1
ATOM 4901 C CA . VAL B 1 177 ? 14.984 23.359 -13.945 1 98.56 177 VAL B CA 1
ATOM 4902 C C . VAL B 1 177 ? 14.156 24.016 -12.844 1 98.56 177 VAL B C 1
ATOM 4904 O O . VAL B 1 177 ? 14.602 24.125 -11.703 1 98.56 177 VAL B O 1
ATOM 4907 N N . ALA B 1 178 ? 12.977 24.375 -13.203 1 98.56 178 ALA B N 1
ATOM 4908 C CA . ALA B 1 178 ? 12.141 25.141 -12.289 1 98.56 178 ALA B CA 1
ATOM 4909 C C . ALA B 1 178 ? 11.094 24.25 -11.625 1 98.56 178 ALA B C 1
ATOM 4911 O O . ALA B 1 178 ? 10.555 24.594 -10.57 1 98.56 178 ALA B O 1
ATOM 4912 N N . GLY B 1 179 ? 10.797 23.141 -12.273 1 98.69 179 GLY B N 1
ATOM 4913 C CA . GLY B 1 179 ? 9.773 22.297 -11.688 1 98.69 179 GLY B CA 1
ATOM 4914 C C . GLY B 1 179 ? 9.812 20.875 -12.219 1 98.69 179 GLY B C 1
ATOM 4915 O O . GLY B 1 179 ? 10.328 20.609 -13.305 1 98.69 179 GLY B O 1
ATOM 4916 N N . ILE B 1 180 ? 9.305 20.016 -11.391 1 98.81 180 ILE B N 1
ATOM 4917 C CA . ILE B 1 180 ? 9.094 18.609 -11.727 1 98.81 180 ILE B CA 1
ATOM 4918 C C . ILE B 1 180 ? 7.637 18.234 -11.492 1 98.81 180 ILE B C 1
ATOM 4920 O O . ILE B 1 180 ? 7.062 18.562 -10.445 1 98.81 180 ILE B O 1
ATOM 4924 N N . ASP B 1 181 ? 7 17.641 -12.445 1 98.81 181 ASP B N 1
ATOM 4925 C CA . ASP B 1 181 ? 5.656 17.078 -12.297 1 98.81 181 ASP B CA 1
ATOM 4926 C C . ASP B 1 181 ? 5.582 15.664 -12.867 1 98.81 181 ASP B C 1
ATOM 4928 O O . ASP B 1 181 ? 5.508 15.484 -14.078 1 98.81 181 ASP B O 1
ATOM 4932 N N . LEU B 1 182 ? 5.645 14.742 -11.992 1 98.81 182 LEU B N 1
ATOM 4933 C CA . LEU B 1 182 ? 5.52 13.328 -12.336 1 98.81 182 LEU B CA 1
ATOM 4934 C C . LEU B 1 182 ? 4.285 12.719 -11.68 1 98.81 182 LEU B C 1
ATOM 4936 O O . LEU B 1 182 ? 4.266 11.523 -11.383 1 98.81 182 LEU B O 1
ATOM 4940 N N . ASN B 1 183 ? 3.248 13.5 -11.438 1 98.75 183 ASN B N 1
ATOM 4941 C CA . ASN B 1 183 ? 2.021 12.992 -10.836 1 98.75 183 ASN B CA 1
ATOM 4942 C C . ASN B 1 183 ? 1.413 11.859 -11.656 1 98.75 183 ASN B C 1
ATOM 4944 O O . ASN B 1 183 ? 1.381 11.93 -12.883 1 98.75 183 ASN B O 1
ATOM 4948 N N . ASN B 1 184 ? 0.973 10.789 -10.969 1 98.38 184 ASN B N 1
ATOM 4949 C CA . ASN B 1 184 ? 0.253 9.672 -11.57 1 98.38 184 ASN B CA 1
ATOM 4950 C C . ASN B 1 184 ? 1.106 8.945 -12.602 1 98.38 184 ASN B C 1
ATOM 4952 O O . ASN B 1 184 ? 0.59 8.461 -13.609 1 98.38 184 ASN B O 1
ATOM 4956 N N . ALA B 1 185 ? 2.455 8.891 -12.383 1 98.69 185 ALA B N 1
ATOM 4957 C CA . ALA B 1 185 ? 3.357 8.312 -13.367 1 98.69 185 ALA B CA 1
ATOM 4958 C C . ALA B 1 185 ? 3.555 6.82 -13.117 1 98.69 185 ALA B C 1
ATOM 4960 O O . ALA B 1 185 ? 4.102 6.109 -13.969 1 98.69 185 ALA B O 1
ATOM 4961 N N . ASP B 1 186 ? 3.15 6.309 -12 1 98.25 186 ASP B N 1
ATOM 4962 C CA . ASP B 1 186 ? 3.252 4.902 -11.633 1 98.25 186 ASP B CA 1
ATOM 4963 C C . ASP B 1 186 ? 4.711 4.445 -11.594 1 98.25 186 ASP B C 1
ATOM 4965 O O . ASP B 1 186 ? 5.027 3.326 -12 1 98.25 186 ASP B O 1
ATOM 4969 N N . ILE B 1 187 ? 5.613 5.262 -11.18 1 98.81 187 ILE B N 1
ATOM 4970 C CA . ILE B 1 187 ? 7.039 4.961 -11.133 1 98.81 187 ILE B CA 1
ATOM 4971 C C . ILE B 1 187 ? 7.406 4.406 -9.758 1 98.81 187 ILE B C 1
ATOM 4973 O O . ILE B 1 187 ? 6.93 4.902 -8.734 1 98.81 187 ILE B O 1
ATOM 4977 N N . ALA B 1 188 ? 8.211 3.346 -9.805 1 98.81 188 ALA B N 1
ATOM 4978 C CA . ALA B 1 188 ? 8.734 2.797 -8.555 1 98.81 188 ALA B CA 1
ATOM 4979 C C . ALA B 1 188 ? 10.25 2.979 -8.469 1 98.81 188 ALA B C 1
ATOM 4981 O O . ALA B 1 188 ? 10.961 2.732 -9.445 1 98.81 188 ALA B O 1
ATOM 4982 N N . GLY B 1 189 ? 10.695 3.361 -7.387 1 98.38 189 GLY B N 1
ATOM 4983 C CA . GLY B 1 189 ? 12.102 3.619 -7.109 1 98.38 189 GLY B CA 1
ATOM 4984 C C . GLY B 1 189 ? 12.32 4.422 -5.844 1 98.38 189 GLY B C 1
ATOM 4985 O O . GLY B 1 189 ? 11.484 4.398 -4.934 1 98.38 189 GLY B O 1
ATOM 4986 N N . SER B 1 190 ? 13.508 4.973 -5.715 1 98.19 190 SER B N 1
ATOM 4987 C CA . SER B 1 190 ? 13.852 5.812 -4.574 1 98.19 190 SER B CA 1
ATOM 4988 C C . SER B 1 190 ? 14.344 7.184 -5.027 1 98.19 190 SER B C 1
ATOM 4990 O O . SER B 1 190 ? 14.57 7.406 -6.219 1 98.19 190 SER B O 1
ATOM 4992 N N . LEU B 1 191 ? 14.375 8.07 -4.102 1 98.75 191 LEU B N 1
ATOM 4993 C CA . LEU B 1 191 ? 14.93 9.391 -4.379 1 98.75 191 LEU B CA 1
ATOM 4994 C C . LEU B 1 191 ? 16.422 9.445 -4.031 1 98.75 191 LEU B C 1
ATOM 4996 O O . LEU B 1 191 ? 16.797 9.242 -2.873 1 98.75 191 LEU B O 1
ATOM 5000 N N . PRO B 1 192 ? 17.234 9.711 -5.02 1 98.5 192 PRO B N 1
ATOM 5001 C CA . PRO B 1 192 ? 18.672 9.758 -4.746 1 98.5 192 PRO B CA 1
ATOM 5002 C C . PRO B 1 192 ? 19.125 11.078 -4.129 1 98.5 192 PRO B C 1
ATOM 5004 O O . PRO B 1 192 ? 18.438 12.094 -4.277 1 98.5 192 PRO B O 1
ATOM 5007 N N . GLU B 1 193 ? 20.297 11.07 -3.455 1 98.56 193 GLU B N 1
ATOM 5008 C CA . GLU B 1 193 ? 20.859 12.266 -2.83 1 98.56 193 GLU B CA 1
ATOM 5009 C C . GLU B 1 193 ? 21.172 13.344 -3.869 1 98.56 193 GLU B C 1
ATOM 5011 O O . GLU B 1 193 ? 21.094 14.539 -3.574 1 98.56 193 GLU B O 1
ATOM 5016 N N . GLU B 1 194 ? 21.375 12.961 -5.082 1 98.75 194 GLU B N 1
ATOM 5017 C CA . GLU B 1 194 ? 21.766 13.867 -6.16 1 98.75 194 GLU B CA 1
ATOM 5018 C C . GLU B 1 194 ? 20.625 14.82 -6.516 1 98.75 194 GLU B C 1
ATOM 5020 O O . GLU B 1 194 ? 20.844 15.836 -7.184 1 98.75 194 GLU B O 1
ATOM 5025 N N . LEU B 1 195 ? 19.438 14.531 -6.062 1 98.62 195 LEU B N 1
ATOM 5026 C CA . LEU B 1 195 ? 18.312 15.422 -6.328 1 98.62 195 LEU B CA 1
ATOM 5027 C C . LEU B 1 195 ? 18.531 16.781 -5.664 1 98.62 195 LEU B C 1
ATOM 5029 O O . LEU B 1 195 ? 17.891 17.766 -6.031 1 98.62 195 LEU B O 1
ATOM 5033 N N . GLY B 1 196 ? 19.484 16.828 -4.688 1 98.44 196 GLY B N 1
ATOM 5034 C CA . GLY B 1 196 ? 19.844 18.078 -4.047 1 98.44 196 GLY B CA 1
ATOM 5035 C C . GLY B 1 196 ? 20.469 19.078 -5 1 98.44 196 GLY B C 1
ATOM 5036 O O . GLY B 1 196 ? 20.562 20.266 -4.688 1 98.44 196 GLY B O 1
ATOM 5037 N N . HIS B 1 197 ? 20.844 18.609 -6.191 1 97.94 197 HIS B N 1
ATOM 5038 C CA . HIS B 1 197 ? 21.469 19.484 -7.195 1 97.94 197 HIS B CA 1
ATOM 5039 C C . HIS B 1 197 ? 20.422 20.344 -7.883 1 97.94 197 HIS B C 1
ATOM 5041 O O . HIS B 1 197 ? 20.766 21.312 -8.578 1 97.94 197 HIS B O 1
ATOM 5047 N N . LEU B 1 198 ? 19.156 20.016 -7.676 1 98 198 LEU B N 1
ATOM 5048 C CA . LEU B 1 198 ? 18.094 20.781 -8.32 1 98 198 LEU B CA 1
ATOM 5049 C C . LEU B 1 198 ? 17.734 22.016 -7.496 1 98 198 LEU B C 1
ATOM 5051 O O . LEU B 1 198 ? 16.578 22.203 -7.113 1 98 198 LEU B O 1
ATOM 5055 N N . GLN B 1 199 ? 18.656 22.859 -7.422 1 95.94 199 GLN B N 1
ATOM 5056 C CA . GLN B 1 199 ? 18.594 23.953 -6.449 1 95.94 199 GLN B CA 1
ATOM 5057 C C . GLN B 1 199 ? 17.578 25.016 -6.855 1 95.94 199 GLN B C 1
ATOM 5059 O O . GLN B 1 199 ? 17.156 25.812 -6.031 1 95.94 199 GLN B O 1
ATOM 5064 N N . ASP B 1 200 ? 17.141 25.047 -8.133 1 96.75 200 ASP B N 1
ATOM 5065 C CA . ASP B 1 200 ? 16.297 26.125 -8.625 1 96.75 200 ASP B CA 1
ATOM 5066 C C . ASP B 1 200 ? 14.828 25.688 -8.672 1 96.75 200 ASP B C 1
ATOM 5068 O O . ASP B 1 200 ? 13.969 26.438 -9.133 1 96.75 200 ASP B O 1
ATOM 5072 N N . ILE B 1 201 ? 14.508 24.516 -8.125 1 97.94 201 ILE B N 1
ATOM 5073 C CA . ILE B 1 201 ? 13.156 24.016 -8.305 1 97.94 201 ILE B CA 1
ATOM 5074 C C . ILE B 1 201 ? 12.203 24.766 -7.379 1 97.94 201 ILE B C 1
ATOM 5076 O O . ILE B 1 201 ? 12.539 25.047 -6.227 1 97.94 201 ILE B O 1
ATOM 5080 N N . ALA B 1 202 ? 11.078 25.094 -7.938 1 98.44 202 ALA B N 1
ATOM 5081 C CA . ALA B 1 202 ? 10 25.719 -7.188 1 98.44 202 ALA B CA 1
ATOM 5082 C C . ALA B 1 202 ? 8.852 24.734 -6.938 1 98.44 202 ALA B C 1
ATOM 5084 O O . ALA B 1 202 ? 8.125 24.859 -5.949 1 98.44 202 ALA B O 1
ATOM 5085 N N . LEU B 1 203 ? 8.695 23.844 -7.836 1 98.5 203 LEU B N 1
ATOM 5086 C CA . LEU B 1 203 ? 7.625 22.859 -7.766 1 98.5 203 LEU B CA 1
ATOM 5087 C C . LEU B 1 203 ? 8.188 21.438 -7.828 1 98.5 203 LEU B C 1
ATOM 5089 O O . LEU B 1 203 ? 8.984 21.125 -8.711 1 98.5 203 LEU B O 1
ATOM 5093 N N . PHE B 1 204 ? 7.82 20.609 -6.879 1 98.75 204 PHE B N 1
ATOM 5094 C CA . PHE B 1 204 ? 8.164 19.203 -6.867 1 98.75 204 PHE B CA 1
ATOM 5095 C C . PHE B 1 204 ? 6.922 18.344 -6.625 1 98.75 204 PHE B C 1
ATOM 5097 O O . PHE B 1 204 ? 6.469 18.219 -5.484 1 98.75 204 PHE B O 1
ATOM 5104 N N . HIS B 1 205 ? 6.375 17.719 -7.734 1 98.94 205 HIS B N 1
ATOM 5105 C CA . HIS B 1 205 ? 5.133 16.969 -7.684 1 98.94 205 HIS B CA 1
ATOM 5106 C C . HIS B 1 205 ? 5.336 15.531 -8.172 1 98.94 205 HIS B C 1
ATOM 5108 O O . HIS B 1 205 ? 5.578 15.305 -9.359 1 98.94 205 HIS B O 1
ATOM 5114 N N . ILE B 1 206 ? 5.238 14.617 -7.191 1 98.88 206 ILE B N 1
ATOM 5115 C CA . ILE B 1 206 ? 5.371 13.219 -7.578 1 98.88 206 ILE B CA 1
ATOM 5116 C C . ILE B 1 206 ? 4.27 12.391 -6.914 1 98.88 206 ILE B C 1
ATOM 5118 O O . ILE B 1 206 ? 4.504 11.258 -6.496 1 98.88 206 ILE B O 1
ATOM 5122 N N . ASN B 1 207 ? 3.1 12.984 -6.836 1 98.62 207 ASN B N 1
ATOM 5123 C CA . ASN B 1 207 ? 1.979 12.281 -6.219 1 98.62 207 ASN B CA 1
ATOM 5124 C C . ASN B 1 207 ? 1.56 11.07 -7.043 1 98.62 207 ASN B C 1
ATOM 5126 O O . ASN B 1 207 ? 1.674 11.07 -8.266 1 98.62 207 ASN B O 1
ATOM 5130 N N . SER B 1 208 ? 1.052 10.008 -6.312 1 98.56 208 SER B N 1
ATOM 5131 C CA . SER B 1 208 ? 0.456 8.82 -6.918 1 98.56 208 SER B CA 1
ATOM 5132 C C . SER B 1 208 ? 1.475 8.062 -7.758 1 98.56 208 SER B C 1
ATOM 5134 O O . SER B 1 208 ? 1.274 7.863 -8.961 1 98.56 208 SER B O 1
ATOM 5136 N N . ASN B 1 209 ? 2.539 7.66 -7.145 1 98.81 209 ASN B N 1
ATOM 5137 C CA . ASN B 1 209 ? 3.572 6.75 -7.633 1 98.81 209 ASN B CA 1
ATOM 5138 C C . ASN B 1 209 ? 3.85 5.633 -6.633 1 98.81 209 ASN B C 1
ATOM 5140 O O . ASN B 1 209 ? 2.98 5.277 -5.832 1 98.81 209 ASN B O 1
ATOM 5144 N N . ARG B 1 210 ? 4.926 4.949 -6.758 1 98.5 210 ARG B N 1
ATOM 5145 C CA . ARG B 1 210 ? 5.328 3.881 -5.852 1 98.5 210 ARG B CA 1
ATOM 5146 C C . ARG B 1 210 ? 6.746 4.109 -5.332 1 98.5 210 ARG B C 1
ATOM 5148 O O . ARG B 1 210 ? 7.527 3.166 -5.219 1 98.5 210 ARG B O 1
ATOM 5155 N N . PHE B 1 211 ? 7.137 5.406 -5.195 1 98.81 211 PHE B N 1
ATOM 5156 C CA . PHE B 1 211 ? 8.438 5.723 -4.621 1 98.81 211 PHE B CA 1
ATOM 5157 C C . PHE B 1 211 ? 8.508 5.285 -3.164 1 98.81 211 PHE B C 1
ATOM 5159 O O . PHE B 1 211 ? 7.52 5.379 -2.434 1 98.81 211 PHE B O 1
ATOM 5166 N N . CYS B 1 212 ? 9.641 4.785 -2.822 1 98.38 212 CYS B N 1
ATOM 5167 C CA . CYS B 1 212 ? 9.836 4.293 -1.463 1 98.38 212 CYS B CA 1
ATOM 5168 C C . CYS B 1 212 ? 11.117 4.844 -0.859 1 98.38 212 CYS B C 1
ATOM 5170 O O . CYS B 1 212 ? 11.781 5.691 -1.46 1 98.38 212 CYS B O 1
ATOM 5172 N N . GLY B 1 213 ? 11.43 4.434 0.395 1 98.12 213 GLY B N 1
ATOM 5173 C CA . GLY B 1 213 ? 12.602 4.926 1.099 1 98.12 213 GLY B CA 1
ATOM 5174 C C . GLY B 1 213 ? 12.344 6.207 1.87 1 98.12 213 GLY B C 1
ATOM 5175 O O . GLY B 1 213 ? 11.203 6.488 2.252 1 98.12 213 GLY B O 1
ATOM 5176 N N . VAL B 1 214 ? 13.469 6.867 2.176 1 98.19 214 VAL B N 1
ATOM 5177 C CA . VAL B 1 214 ? 13.391 8.102 2.951 1 98.19 214 VAL B CA 1
ATOM 5178 C C . VAL B 1 214 ? 13.695 9.297 2.053 1 98.19 214 VAL B C 1
ATOM 5180 O O . VAL B 1 214 ? 14.258 9.133 0.966 1 98.19 214 VAL B O 1
ATOM 5183 N N . ILE B 1 215 ? 13.273 10.414 2.531 1 98.75 215 ILE B N 1
ATOM 5184 C CA . ILE B 1 215 ? 13.562 11.648 1.807 1 98.75 215 ILE B CA 1
ATOM 5185 C C . ILE B 1 215 ? 15.039 12.016 1.991 1 98.75 215 ILE B C 1
ATOM 5187 O O . ILE B 1 215 ? 15.539 12.055 3.117 1 98.75 215 ILE B O 1
ATOM 5191 N N . PRO B 1 216 ? 15.758 12.289 0.875 1 98.31 216 PRO B N 1
ATOM 5192 C CA . PRO B 1 216 ? 17.203 12.555 0.972 1 98.31 216 PRO B CA 1
ATOM 5193 C C . PRO B 1 216 ? 17.5 13.836 1.743 1 98.31 216 PRO B C 1
ATOM 5195 O O . PRO B 1 216 ? 16.812 14.844 1.585 1 98.31 216 PRO B O 1
ATOM 5198 N N . GLU B 1 217 ? 18.578 13.82 2.482 1 97.94 217 GLU B N 1
ATOM 5199 C CA . GLU B 1 217 ? 18.984 14.977 3.277 1 97.94 217 GLU B CA 1
ATOM 5200 C C . GLU B 1 217 ? 19.5 16.109 2.389 1 97.94 217 GLU B C 1
ATOM 5202 O O . GLU B 1 217 ? 19.375 17.281 2.744 1 97.94 217 GLU B O 1
ATOM 5207 N N . SER B 1 218 ? 19.953 15.727 1.242 1 98.31 218 SER B N 1
ATOM 5208 C CA . SER B 1 218 ? 20.531 16.703 0.328 1 98.31 218 SER B CA 1
ATOM 5209 C C . SER B 1 218 ? 19.469 17.719 -0.134 1 98.31 218 SER B C 1
ATOM 5211 O O . SER B 1 218 ? 19.812 18.766 -0.675 1 98.31 218 SER B O 1
ATOM 5213 N N . LEU B 1 219 ? 18.234 17.391 0.084 1 98.31 219 LEU B N 1
ATOM 5214 C CA . LEU B 1 219 ? 17.172 18.312 -0.32 1 98.31 219 LEU B CA 1
ATOM 5215 C C . LEU B 1 219 ? 17.203 19.562 0.54 1 98.31 219 LEU B C 1
ATOM 5217 O O . LEU B 1 219 ? 16.531 20.547 0.223 1 98.31 219 LEU B O 1
ATOM 5221 N N . LEU B 1 220 ? 18 19.562 1.586 1 96.94 220 LEU B N 1
ATOM 5222 C CA . LEU B 1 220 ? 18.234 20.766 2.365 1 96.94 220 LEU B CA 1
ATOM 5223 C C . LEU B 1 220 ? 18.781 21.891 1.484 1 96.94 220 LEU B C 1
ATOM 5225 O O . LEU B 1 220 ? 18.672 23.062 1.833 1 96.94 220 LEU B O 1
ATOM 5229 N N . ASN B 1 221 ? 19.344 21.5 0.341 1 93.31 221 ASN B N 1
ATOM 5230 C CA . ASN B 1 221 ? 19.984 22.453 -0.568 1 93.31 221 ASN B CA 1
ATOM 5231 C C . ASN B 1 221 ? 18.969 23.234 -1.375 1 93.31 221 ASN B C 1
ATOM 5233 O O . ASN B 1 221 ? 19.312 24.234 -2.014 1 93.31 221 ASN B O 1
ATOM 5237 N N . LEU B 1 222 ? 17.75 22.812 -1.312 1 96.81 222 LEU B N 1
ATOM 5238 C CA . LEU B 1 222 ? 16.734 23.5 -2.098 1 96.81 222 LEU B CA 1
ATOM 5239 C C . LEU B 1 222 ? 16.281 24.766 -1.397 1 96.81 222 LEU B C 1
ATOM 5241 O O . LEU B 1 222 ? 16.078 24.781 -0.18 1 96.81 222 LEU B O 1
ATOM 5245 N N . THR B 1 223 ? 16.172 25.906 -2.197 1 93.81 223 THR B N 1
ATOM 5246 C CA . THR B 1 223 ? 15.898 27.172 -1.527 1 93.81 223 THR B CA 1
ATOM 5247 C C . THR B 1 223 ? 14.68 27.859 -2.137 1 93.81 223 THR B C 1
ATOM 5249 O O . THR B 1 223 ? 14.195 28.859 -1.601 1 93.81 223 THR B O 1
ATOM 5252 N N . LEU B 1 224 ? 14.109 27.281 -3.188 1 97.69 224 LEU B N 1
ATOM 5253 C CA . LEU B 1 224 ? 13.07 28.031 -3.896 1 97.69 224 LEU B CA 1
ATOM 5254 C C . LEU B 1 224 ? 11.758 27.25 -3.9 1 97.69 224 LEU B C 1
ATOM 5256 O O . LEU B 1 224 ? 10.766 27.703 -4.48 1 97.69 224 LEU B O 1
ATOM 5260 N N . VAL B 1 225 ? 11.758 26.109 -3.178 1 98.56 225 VAL B N 1
ATOM 5261 C CA . VAL B 1 225 ? 10.586 25.234 -3.262 1 98.56 225 VAL B CA 1
ATOM 5262 C C . VAL B 1 225 ? 9.367 25.953 -2.699 1 98.56 225 VAL B C 1
ATOM 5264 O O . VAL B 1 225 ? 9.391 26.453 -1.572 1 98.56 225 VAL B O 1
ATOM 5267 N N . HIS B 1 226 ? 8.344 25.969 -3.529 1 98.69 226 HIS B N 1
ATOM 5268 C CA . HIS B 1 226 ? 7.074 26.578 -3.156 1 98.69 226 HIS B CA 1
ATOM 5269 C C . HIS B 1 226 ? 6.016 25.516 -2.877 1 98.69 226 HIS B C 1
ATOM 5271 O O . HIS B 1 226 ? 5.211 25.672 -1.954 1 98.69 226 HIS B O 1
ATOM 5277 N N . GLU B 1 227 ? 5.965 24.531 -3.721 1 98.81 227 GLU B N 1
ATOM 5278 C CA . GLU B 1 227 ? 5.035 23.406 -3.568 1 98.81 227 GLU B CA 1
ATOM 5279 C C . GLU B 1 227 ? 5.77 22.078 -3.562 1 98.81 227 GLU B C 1
ATOM 5281 O O . GLU B 1 227 ? 6.559 21.797 -4.465 1 98.81 227 GLU B O 1
ATOM 5286 N N . TYR B 1 228 ? 5.512 21.312 -2.562 1 98.81 228 TYR B N 1
ATOM 5287 C CA . TYR B 1 228 ? 6.094 19.984 -2.402 1 98.81 228 TYR B CA 1
ATOM 5288 C C . TYR B 1 228 ? 5.016 18.938 -2.158 1 98.81 228 TYR B C 1
ATOM 5290 O O . TYR B 1 228 ? 4.453 18.859 -1.063 1 98.81 228 TYR B O 1
ATOM 5298 N N . ASP B 1 229 ? 4.684 18.141 -3.223 1 98.94 229 ASP B N 1
ATOM 5299 C CA . ASP B 1 229 ? 3.641 17.109 -3.182 1 98.94 229 ASP B CA 1
ATOM 5300 C C . ASP B 1 229 ? 4.215 15.734 -3.48 1 98.94 229 ASP B C 1
ATOM 5302 O O . ASP B 1 229 ? 4.484 15.398 -4.637 1 98.94 229 ASP B O 1
ATOM 5306 N N . ILE B 1 230 ? 4.391 14.953 -2.406 1 98.88 230 ILE B N 1
ATOM 5307 C CA . ILE B 1 230 ? 4.898 13.594 -2.562 1 98.88 230 ILE B CA 1
ATOM 5308 C C . ILE B 1 230 ? 3.855 12.594 -2.064 1 98.88 230 ILE B C 1
ATOM 5310 O O . ILE B 1 230 ? 4.199 11.5 -1.607 1 98.88 230 ILE B O 1
ATOM 5314 N N . SER B 1 231 ? 2.562 12.969 -2.16 1 98.88 231 SER B N 1
ATOM 5315 C CA . SER B 1 231 ? 1.473 12.164 -1.618 1 98.88 231 SER B CA 1
ATOM 5316 C C . SER B 1 231 ? 1.273 10.883 -2.426 1 98.88 231 SER B C 1
ATOM 5318 O O . SER B 1 231 ? 1.68 10.812 -3.588 1 98.88 231 SER B O 1
ATOM 5320 N N . ASN B 1 232 ? 0.683 9.93 -1.757 1 98.81 232 ASN B N 1
ATOM 5321 C CA . ASN B 1 232 ? 0.284 8.68 -2.393 1 98.81 232 ASN B CA 1
ATOM 5322 C C . ASN B 1 232 ? 1.48 7.949 -2.994 1 98.81 232 ASN B C 1
ATOM 5324 O O . ASN B 1 232 ? 1.495 7.652 -4.191 1 98.81 232 ASN B O 1
ATOM 5328 N N . ASN B 1 233 ? 2.492 7.711 -2.125 1 98.88 233 ASN B N 1
ATOM 5329 C CA . ASN B 1 233 ? 3.664 6.883 -2.383 1 98.88 233 ASN B CA 1
ATOM 5330 C C . ASN B 1 233 ? 3.896 5.879 -1.26 1 98.88 233 ASN B C 1
ATOM 5332 O O . ASN B 1 233 ? 2.943 5.316 -0.716 1 98.88 233 ASN B O 1
ATOM 5336 N N . ARG B 1 234 ? 5.152 5.527 -1.062 1 98.56 234 ARG B N 1
ATOM 5337 C CA . ARG B 1 234 ? 5.465 4.531 -0.042 1 98.56 234 ARG B CA 1
ATOM 5338 C C . ARG B 1 234 ? 6.637 4.984 0.822 1 98.56 234 ARG B C 1
ATOM 5340 O O . ARG B 1 234 ? 7.477 4.172 1.213 1 98.56 234 ARG B O 1
ATOM 5347 N N . PHE B 1 235 ? 6.734 6.277 1.017 1 98.81 235 PHE B N 1
ATOM 5348 C CA . PHE B 1 235 ? 7.828 6.805 1.822 1 98.81 235 PHE B CA 1
ATOM 5349 C C . PHE B 1 235 ? 7.672 6.398 3.283 1 98.81 235 PHE B C 1
ATOM 5351 O O . PHE B 1 235 ? 6.551 6.258 3.775 1 98.81 235 PHE B O 1
ATOM 5358 N N . VAL B 1 236 ? 8.789 6.195 3.863 1 98.62 236 VAL B N 1
ATOM 5359 C CA . VAL B 1 236 ? 8.828 5.77 5.258 1 98.62 236 VAL B CA 1
ATOM 5360 C C . VAL B 1 236 ? 9.766 6.68 6.051 1 98.62 236 VAL B C 1
ATOM 5362 O O . VAL B 1 236 ? 10.305 7.645 5.508 1 98.62 236 VAL B O 1
ATOM 5365 N N . GLY B 1 237 ? 9.93 6.348 7.363 1 97.69 237 GLY B N 1
ATOM 5366 C CA . GLY B 1 237 ? 10.805 7.129 8.227 1 97.69 237 GLY B CA 1
ATOM 5367 C C . GLY B 1 237 ? 10.078 8.242 8.961 1 97.69 237 GLY B C 1
ATOM 5368 O O . GLY B 1 237 ? 8.852 8.273 8.984 1 97.69 237 GLY B O 1
ATOM 5369 N N . ARG B 1 238 ? 10.906 9.055 9.609 1 97.5 238 ARG B N 1
ATOM 5370 C CA . ARG B 1 238 ? 10.375 10.18 10.367 1 97.5 238 ARG B CA 1
ATOM 5371 C C . ARG B 1 238 ? 9.922 11.297 9.43 1 97.5 238 ARG B C 1
ATOM 5373 O O . ARG B 1 238 ? 10.094 11.211 8.219 1 97.5 238 ARG B O 1
ATOM 5380 N N . PHE B 1 239 ? 9.227 12.297 10.008 1 98.56 239 PHE B N 1
ATOM 5381 C CA . PHE B 1 239 ? 8.859 13.5 9.273 1 98.56 239 PHE B CA 1
ATOM 5382 C C . PHE B 1 239 ? 10.047 14.039 8.492 1 98.56 239 PHE B C 1
ATOM 5384 O O . PHE B 1 239 ? 11.156 14.141 9.023 1 98.56 239 PHE B O 1
ATOM 5391 N N . PRO B 1 240 ? 9.891 14.289 7.148 1 98.44 240 PRO B N 1
ATOM 5392 C CA . PRO B 1 240 ? 11 14.836 6.371 1 98.44 240 PRO B CA 1
ATOM 5393 C C . PRO B 1 240 ? 11.352 16.266 6.762 1 98.44 240 PRO B C 1
ATOM 5395 O O . PRO B 1 240 ? 10.859 17.219 6.141 1 98.44 240 PRO B O 1
ATOM 5398 N N . SER B 1 241 ? 12.25 16.5 7.621 1 97.94 241 SER B N 1
ATOM 5399 C CA . SER B 1 241 ? 12.539 17.781 8.258 1 97.94 241 SER B CA 1
ATOM 5400 C C . SER B 1 241 ? 13.219 18.734 7.289 1 97.94 241 SER B C 1
ATOM 5402 O O . SER B 1 241 ? 13.312 19.938 7.559 1 97.94 241 SER B O 1
ATOM 5404 N N . VAL B 1 242 ? 13.688 18.203 6.164 1 98.31 242 VAL B N 1
ATOM 5405 C CA . VAL B 1 242 ? 14.328 19.047 5.172 1 98.31 242 VAL B CA 1
ATOM 5406 C C . VAL B 1 242 ? 13.359 20.156 4.738 1 98.31 242 VAL B C 1
ATOM 5408 O O . VAL B 1 242 ? 13.789 21.266 4.406 1 98.31 242 VAL B O 1
ATOM 5411 N N . VAL B 1 243 ? 12.078 19.938 4.789 1 98.38 243 VAL B N 1
ATOM 5412 C CA . VAL B 1 243 ? 11.094 20.891 4.301 1 98.38 243 VAL B CA 1
ATOM 5413 C C . VAL B 1 243 ? 11.062 22.109 5.211 1 98.38 243 VAL B C 1
ATOM 5415 O O . VAL B 1 243 ? 10.609 23.188 4.809 1 98.38 243 VAL B O 1
ATOM 5418 N N . LEU B 1 244 ? 11.5 21.984 6.465 1 98.25 244 LEU B N 1
ATOM 5419 C CA . LEU B 1 244 ? 11.477 23.062 7.453 1 98.25 244 LEU B CA 1
ATOM 5420 C C . LEU B 1 244 ? 12.523 24.125 7.125 1 98.25 244 LEU B C 1
ATOM 5422 O O . LEU B 1 244 ? 12.469 25.234 7.648 1 98.25 244 LEU B O 1
ATOM 5426 N N . THR B 1 245 ? 13.477 23.719 6.238 1 97.25 245 THR B N 1
ATOM 5427 C CA . THR B 1 245 ? 14.562 24.656 5.91 1 97.25 245 THR B CA 1
ATOM 5428 C C . THR B 1 245 ? 14.203 25.484 4.691 1 97.25 245 THR B C 1
ATOM 5430 O O . THR B 1 245 ? 14.906 26.438 4.355 1 97.25 245 THR B O 1
ATOM 5433 N N . TRP B 1 246 ? 13.156 25.172 4.062 1 97.94 246 TRP B N 1
ATOM 5434 C CA . TRP B 1 246 ? 12.781 25.859 2.826 1 97.94 246 TRP B CA 1
ATOM 5435 C C . TRP B 1 246 ? 11.992 27.125 3.127 1 97.94 246 TRP B C 1
ATOM 5437 O O . TRP B 1 246 ? 10.836 27.062 3.555 1 97.94 246 TRP B O 1
ATOM 5447 N N . PRO B 1 247 ? 12.539 28.266 2.781 1 96.38 247 PRO B N 1
ATOM 5448 C CA . PRO B 1 247 ? 11.914 29.516 3.234 1 96.38 247 PRO B CA 1
ATOM 5449 C C . PRO B 1 247 ? 10.641 29.844 2.469 1 96.38 247 PRO B C 1
ATOM 5451 O O . PRO B 1 247 ? 9.766 30.547 2.992 1 96.38 247 PRO B O 1
ATOM 5454 N N . ASN B 1 248 ? 10.438 29.312 1.271 1 96 248 ASN B N 1
ATOM 5455 C CA . ASN B 1 248 ? 9.336 29.766 0.424 1 96 248 ASN B CA 1
ATOM 5456 C C . ASN B 1 248 ? 8.242 28.703 0.328 1 96 248 ASN B C 1
ATOM 5458 O O . ASN B 1 248 ? 7.289 28.859 -0.444 1 96 248 ASN B O 1
ATOM 5462 N N . LEU B 1 249 ? 8.375 27.656 1.127 1 98.44 249 LEU B N 1
ATOM 5463 C CA . LEU B 1 249 ? 7.406 26.562 1.032 1 98.44 249 LEU B CA 1
ATOM 5464 C C . LEU B 1 249 ? 6.02 27.016 1.475 1 98.44 249 LEU B C 1
ATOM 5466 O O . LEU B 1 249 ? 5.871 27.609 2.549 1 98.44 249 LEU B O 1
ATOM 5470 N N . LYS B 1 250 ? 4.988 26.766 0.579 1 98.62 250 LYS B N 1
ATOM 5471 C CA . LYS B 1 250 ? 3.625 27.188 0.879 1 98.62 250 LYS B CA 1
ATOM 5472 C C . LYS B 1 250 ? 2.67 26 0.925 1 98.62 250 LYS B C 1
ATOM 5474 O O . LYS B 1 250 ? 1.661 26.031 1.635 1 98.62 250 LYS B O 1
ATOM 5479 N N . TYR B 1 251 ? 2.932 25.031 0.143 1 98.69 251 TYR B N 1
ATOM 5480 C CA . TYR B 1 251 ? 2.076 23.859 0.011 1 98.69 251 TYR B CA 1
ATOM 5481 C C . TYR B 1 251 ? 2.848 22.578 0.324 1 98.69 251 TYR B C 1
ATOM 5483 O O . TYR B 1 251 ? 3.811 22.234 -0.37 1 98.69 251 TYR B O 1
ATOM 5491 N N . LEU B 1 252 ? 2.441 21.875 1.365 1 98.88 252 LEU B N 1
ATOM 5492 C CA . LEU B 1 252 ? 3.088 20.641 1.786 1 98.88 252 LEU B CA 1
ATOM 5493 C C . LEU B 1 252 ? 2.092 19.484 1.8 1 98.88 252 LEU B C 1
ATOM 5495 O O . LEU B 1 252 ? 1.132 19.5 2.574 1 98.88 252 LEU B O 1
ATOM 5499 N N . ASP B 1 253 ? 2.258 18.469 0.957 1 98.88 253 ASP B N 1
ATOM 5500 C CA . ASP B 1 253 ? 1.371 17.312 0.879 1 98.88 253 ASP B CA 1
ATOM 5501 C C . ASP B 1 253 ? 2.146 16.016 1.076 1 98.88 253 ASP B C 1
ATOM 5503 O O . ASP B 1 253 ? 2.824 15.547 0.16 1 98.88 253 ASP B O 1
ATOM 5507 N N . LEU B 1 254 ? 1.996 15.445 2.264 1 98.88 254 LEU B N 1
ATOM 5508 C CA . LEU B 1 254 ? 2.691 14.219 2.631 1 98.88 254 LEU B CA 1
ATOM 5509 C C . LEU B 1 254 ? 1.711 13.055 2.77 1 98.88 254 LEU B C 1
ATOM 5511 O O . LEU B 1 254 ? 2.088 11.969 3.211 1 98.88 254 LEU B O 1
ATOM 5515 N N . ARG B 1 255 ? 0.48 13.281 2.383 1 98.75 255 ARG B N 1
ATOM 5516 C CA . ARG B 1 255 ? -0.567 12.32 2.719 1 98.75 255 ARG B CA 1
ATOM 5517 C C . ARG B 1 255 ? -0.353 11 1.988 1 98.75 255 ARG B C 1
ATOM 5519 O O . ARG B 1 255 ? 0.296 10.961 0.941 1 98.75 255 ARG B O 1
ATOM 5526 N N . PHE B 1 256 ? -0.903 9.906 2.561 1 98.69 256 PHE B N 1
ATOM 5527 C CA . PHE B 1 256 ? -0.927 8.578 1.966 1 98.69 256 PHE B CA 1
ATOM 5528 C C . PHE B 1 256 ? 0.488 8.055 1.741 1 98.69 256 PHE B C 1
ATOM 5530 O O . PHE B 1 256 ? 0.846 7.676 0.625 1 98.69 256 PHE B O 1
ATOM 5537 N N . ASN B 1 257 ? 1.322 8.047 2.777 1 98.88 257 ASN B N 1
ATOM 5538 C CA . ASN B 1 257 ? 2.623 7.398 2.916 1 98.88 257 ASN B CA 1
ATOM 5539 C C . ASN B 1 257 ? 2.721 6.613 4.219 1 98.88 257 ASN B C 1
ATOM 5541 O O . ASN B 1 257 ? 1.729 6.055 4.688 1 98.88 257 ASN B O 1
ATOM 5545 N N . ASP B 1 258 ? 3.91 6.434 4.691 1 98.62 258 ASP B N 1
ATOM 5546 C CA . ASP B 1 258 ? 4.113 5.691 5.93 1 98.62 258 ASP B CA 1
ATOM 5547 C C . ASP B 1 258 ? 5.051 6.438 6.875 1 98.62 258 ASP B C 1
ATOM 5549 O O . ASP B 1 258 ? 5.84 5.82 7.594 1 98.62 258 ASP B O 1
ATOM 5553 N N . PHE B 1 259 ? 4.973 7.746 6.805 1 98.75 259 PHE B N 1
ATOM 5554 C CA . PHE B 1 259 ? 5.785 8.516 7.738 1 98.75 259 PHE B CA 1
ATOM 5555 C C . PHE B 1 259 ? 5.355 8.258 9.172 1 98.75 259 PHE B C 1
ATOM 5557 O O . PHE B 1 259 ? 4.172 8.039 9.445 1 98.75 259 PHE B O 1
ATOM 5564 N N . GLU B 1 260 ? 6.312 8.32 10.055 1 98.5 260 GLU B N 1
ATOM 5565 C CA . GLU B 1 260 ? 6.035 7.941 11.438 1 98.5 260 GLU B CA 1
ATOM 5566 C C . GLU B 1 260 ? 6.676 8.914 12.414 1 98.5 260 GLU B C 1
ATOM 5568 O O . GLU B 1 260 ? 7.41 9.82 12.016 1 98.5 260 GLU B O 1
ATOM 5573 N N . GLY B 1 261 ? 6.348 8.68 13.727 1 98 261 GLY B N 1
ATOM 5574 C CA . GLY B 1 261 ? 6.953 9.484 14.773 1 98 261 GLY B CA 1
ATOM 5575 C C . GLY B 1 261 ? 6.223 10.797 15.008 1 98 261 GLY B C 1
ATOM 5576 O O . GLY B 1 261 ? 5.117 11 14.5 1 98 261 GLY B O 1
ATOM 5577 N N . PRO B 1 262 ? 6.828 11.656 15.82 1 98.38 262 PRO B N 1
ATOM 5578 C CA . PRO B 1 262 ? 6.207 12.938 16.172 1 98.38 262 PRO B CA 1
ATOM 5579 C C . PRO B 1 262 ? 6.344 13.984 15.07 1 98.38 262 PRO B C 1
ATOM 5581 O O . PRO B 1 262 ? 7.266 13.914 14.25 1 98.38 262 PRO B O 1
ATOM 5584 N N . LEU B 1 263 ? 5.434 14.906 15.078 1 98.56 263 LEU B N 1
ATOM 5585 C CA . LEU B 1 263 ? 5.578 16.078 14.234 1 98.56 263 LEU B CA 1
ATOM 5586 C C . LEU B 1 263 ? 6.488 17.109 14.891 1 98.56 263 LEU B C 1
ATOM 5588 O O . LEU B 1 263 ? 6.398 17.344 16.094 1 98.56 263 LEU B O 1
ATOM 5592 N N . PRO B 1 264 ? 7.355 17.656 14.117 1 98.56 264 PRO B N 1
ATOM 5593 C CA . PRO B 1 264 ? 8.148 18.75 14.672 1 98.56 264 PRO B CA 1
ATOM 5594 C C . PRO B 1 264 ? 7.324 20.016 14.906 1 98.56 264 PRO B C 1
ATOM 5596 O O . PRO B 1 264 ? 6.574 20.438 14.023 1 98.56 264 PRO B O 1
ATOM 5599 N N . PRO B 1 265 ? 7.5 20.656 16.078 1 98.25 265 PRO B N 1
ATOM 5600 C CA . PRO B 1 265 ? 6.738 21.875 16.359 1 98.25 265 PRO B CA 1
ATOM 5601 C C . PRO B 1 265 ? 6.996 22.969 15.328 1 98.25 265 PRO B C 1
ATOM 5603 O O . PRO B 1 265 ? 6.113 23.797 15.062 1 98.25 265 PRO B O 1
ATOM 5606 N N . GLU B 1 266 ? 8.172 22.938 14.711 1 98.5 266 GLU B N 1
ATOM 5607 C CA . GLU B 1 266 ? 8.578 23.953 13.75 1 98.5 266 GLU B CA 1
ATOM 5608 C C . GLU B 1 266 ? 7.664 23.953 12.523 1 98.5 266 GLU B C 1
ATOM 5610 O O . GLU B 1 266 ? 7.566 24.953 11.812 1 98.5 266 GLU B O 1
ATOM 5615 N N . LEU B 1 267 ? 7.047 22.812 12.305 1 98.5 267 LEU B N 1
ATOM 5616 C CA . LEU B 1 267 ? 6.168 22.672 11.148 1 98.5 267 LEU B CA 1
ATOM 5617 C C . LEU B 1 267 ? 5.098 23.75 11.141 1 98.5 267 LEU B C 1
ATOM 5619 O O . LEU B 1 267 ? 4.84 24.359 10.102 1 98.5 267 LEU B O 1
ATOM 5623 N N . PHE B 1 268 ? 4.57 24.094 12.289 1 98 268 PHE B N 1
ATOM 5624 C CA . PHE B 1 268 ? 3.418 24.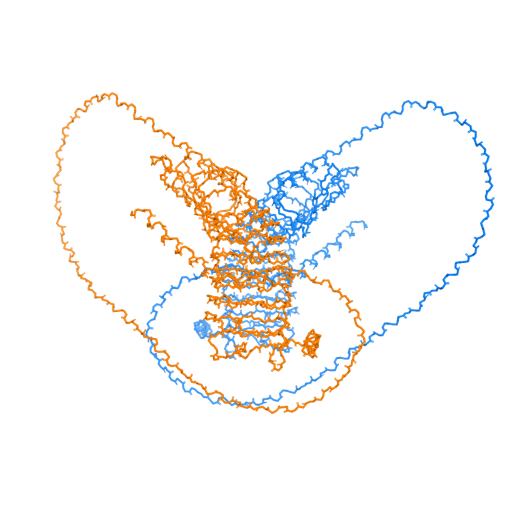984 12.383 1 98 268 PHE B CA 1
ATOM 5625 C C . PHE B 1 268 ? 3.869 26.438 12.516 1 98 268 PHE B C 1
ATOM 5627 O O . PHE B 1 268 ? 3.039 27.344 12.539 1 98 268 PHE B O 1
ATOM 5634 N N . GLU B 1 269 ? 5.141 26.625 12.57 1 97.38 269 GLU B N 1
ATOM 5635 C CA . GLU B 1 269 ? 5.699 27.984 12.555 1 97.38 269 GLU B CA 1
ATOM 5636 C C . GLU B 1 269 ? 6.047 28.422 11.141 1 97.38 269 GLU B C 1
ATOM 5638 O O . GLU B 1 269 ? 6.32 29.594 10.898 1 97.38 269 GLU B O 1
ATOM 5643 N N . LYS B 1 270 ? 5.988 27.422 10.234 1 97.56 270 LYS B N 1
ATOM 5644 C CA . LYS B 1 270 ? 6.215 27.734 8.828 1 97.56 270 LYS B CA 1
ATOM 5645 C C . LYS B 1 270 ? 5.023 28.5 8.242 1 97.56 270 LYS B C 1
ATOM 5647 O O . LYS B 1 270 ? 3.889 28.312 8.68 1 97.56 270 LYS B O 1
ATOM 5652 N N . ASP B 1 271 ? 5.395 29.391 7.254 1 96.94 271 ASP B N 1
ATOM 5653 C CA . ASP B 1 271 ? 4.34 30.141 6.578 1 96.94 271 ASP B CA 1
ATOM 5654 C C . ASP B 1 271 ? 3.703 29.312 5.469 1 96.94 271 ASP B C 1
ATOM 5656 O O . ASP B 1 271 ? 3.848 29.625 4.285 1 96.94 271 ASP B O 1
ATOM 5660 N N . LEU B 1 272 ? 2.955 28.281 5.875 1 98.19 272 LEU B N 1
ATOM 5661 C CA . LEU B 1 272 ? 2.287 27.375 4.949 1 98.19 272 LEU B CA 1
ATOM 5662 C C . LEU B 1 272 ? 0.826 27.766 4.762 1 98.19 272 LEU B C 1
ATOM 5664 O O . LEU B 1 272 ? 0.173 28.219 5.707 1 98.19 272 LEU B O 1
ATOM 5668 N N . ASP B 1 273 ? 0.398 27.547 3.543 1 98.06 273 ASP B N 1
ATOM 5669 C CA . ASP B 1 273 ? -1.012 27.781 3.238 1 98.06 273 ASP B CA 1
ATOM 5670 C C . ASP B 1 273 ? -1.837 26.516 3.484 1 98.06 273 ASP B C 1
ATOM 5672 O O . ASP B 1 273 ? -3.01 26.594 3.854 1 98.06 273 ASP B O 1
ATOM 5676 N N . ALA B 1 274 ? -1.238 25.375 3.205 1 98.5 274 ALA B N 1
ATOM 5677 C CA . ALA B 1 274 ? -1.921 24.094 3.348 1 98.5 274 ALA B CA 1
ATOM 5678 C C . ALA B 1 274 ? -0.951 23 3.791 1 98.5 274 ALA B C 1
ATOM 5680 O O . ALA B 1 274 ? 0.183 22.938 3.312 1 98.5 274 ALA B O 1
ATOM 5681 N N . ILE B 1 275 ? -1.453 22.172 4.742 1 98.69 275 ILE B N 1
ATOM 5682 C CA . ILE B 1 275 ? -0.665 21.062 5.289 1 98.69 275 ILE B CA 1
ATOM 5683 C C . ILE B 1 275 ? -1.481 19.781 5.246 1 98.69 275 ILE B C 1
ATOM 5685 O O . ILE B 1 275 ? -2.494 19.656 5.938 1 98.69 275 ILE B O 1
ATOM 5689 N N . PHE B 1 276 ? -1.102 18.828 4.469 1 98.81 276 PHE B N 1
ATOM 5690 C CA . PHE B 1 276 ? -1.785 17.531 4.363 1 98.81 276 PHE B CA 1
ATOM 5691 C C . PHE B 1 276 ? -0.926 16.422 4.938 1 98.81 276 PHE B C 1
ATOM 5693 O O . PHE B 1 276 ? 0.103 16.062 4.359 1 98.81 276 PHE B O 1
ATOM 5700 N N . LEU B 1 277 ? -1.387 15.852 6.035 1 98.75 277 LEU B N 1
ATOM 5701 C CA . LEU B 1 277 ? -0.594 14.867 6.77 1 98.75 277 LEU B CA 1
ATOM 5702 C C . LEU B 1 277 ? -1.323 13.531 6.859 1 98.75 277 LEU B C 1
ATOM 5704 O O . LEU B 1 277 ? -0.802 12.57 7.43 1 98.75 277 LEU B O 1
ATOM 5708 N N . ASN B 1 278 ? -2.457 13.461 6.293 1 98.75 278 ASN B N 1
ATOM 5709 C CA . ASN B 1 278 ? -3.363 12.359 6.582 1 98.75 278 ASN B CA 1
ATOM 5710 C C . ASN B 1 278 ? -2.852 11.047 5.992 1 98.75 278 ASN B C 1
ATOM 5712 O O . ASN B 1 278 ? -2.094 11.047 5.02 1 98.75 278 ASN B O 1
ATOM 5716 N N . ASN B 1 279 ? -3.334 9.922 6.566 1 98.75 279 ASN B N 1
ATOM 5717 C CA . ASN B 1 279 ? -3.057 8.562 6.109 1 98.75 279 ASN B CA 1
ATOM 5718 C C . ASN B 1 279 ? -1.558 8.273 6.098 1 98.75 279 ASN B C 1
ATOM 5720 O O . ASN B 1 279 ? -1.012 7.852 5.074 1 98.75 279 ASN B O 1
ATOM 5724 N N . ASN B 1 280 ? -0.926 8.57 7.219 1 98.81 280 ASN B N 1
ATOM 5725 C CA . ASN B 1 280 ? 0.422 8.148 7.59 1 98.81 280 ASN B CA 1
ATOM 5726 C C . ASN B 1 280 ? 0.432 7.395 8.914 1 98.81 280 ASN B C 1
ATOM 5728 O O . ASN B 1 280 ? -0.541 6.723 9.266 1 98.81 280 ASN B O 1
ATOM 5732 N N . ARG B 1 281 ? 1.582 7.387 9.5 1 98.56 281 ARG B N 1
ATOM 5733 C CA . ARG B 1 281 ? 1.716 6.707 10.781 1 98.56 281 ARG B CA 1
ATOM 5734 C C . ARG B 1 281 ? 2.201 7.672 11.859 1 98.56 281 ARG B C 1
ATOM 5736 O O . ARG B 1 281 ? 2.848 7.254 12.828 1 98.56 281 ARG B O 1
ATOM 5743 N N . PHE B 1 282 ? 1.975 8.914 11.68 1 98.75 282 PHE B N 1
ATOM 5744 C CA . PHE B 1 282 ? 2.393 9.883 12.68 1 98.75 282 PHE B CA 1
ATOM 5745 C C . PHE B 1 282 ? 1.767 9.57 14.031 1 98.75 282 PHE B C 1
ATOM 5747 O O . PHE B 1 282 ? 0.631 9.094 14.102 1 98.75 282 PHE B O 1
ATOM 5754 N N . SER B 1 283 ? 2.547 9.844 15.008 1 97.75 283 SER B N 1
ATOM 5755 C CA . SER B 1 283 ? 2.123 9.516 16.359 1 97.75 283 SER B CA 1
ATOM 5756 C C . SER B 1 283 ? 2.48 10.625 17.344 1 97.75 283 SER B C 1
ATOM 5758 O O . SER B 1 283 ? 2.82 11.742 16.922 1 97.75 283 SER B O 1
ATOM 5760 N N . SER B 1 284 ? 2.357 10.398 18.531 1 95.44 284 SER B N 1
ATOM 5761 C CA . SER B 1 284 ? 2.629 11.352 19.609 1 95.44 284 SER B CA 1
ATOM 5762 C C . SER B 1 284 ? 1.571 12.453 19.641 1 95.44 284 SER B C 1
ATOM 5764 O O . SER B 1 284 ? 0.466 12.273 19.125 1 95.44 284 SER B O 1
ATOM 5766 N N . PHE B 1 285 ? 1.885 13.539 20.469 1 96.5 285 PHE B N 1
ATOM 5767 C CA . PHE B 1 285 ? 0.959 14.641 20.688 1 96.5 285 PHE B CA 1
ATOM 5768 C C . PHE B 1 285 ? 1.063 15.664 19.562 1 96.5 285 PHE B C 1
ATOM 5770 O O . PHE B 1 285 ? 2.123 15.82 18.953 1 96.5 285 PHE B O 1
ATOM 5777 N N . ILE B 1 286 ? -0.084 16.281 19.281 1 96.62 286 ILE B N 1
ATOM 5778 C CA . ILE B 1 286 ? -0.048 17.453 18.391 1 96.62 286 ILE B CA 1
ATOM 5779 C C . ILE B 1 286 ? 0.698 18.594 19.078 1 96.62 286 ILE B C 1
ATOM 5781 O O . ILE B 1 286 ? 0.384 18.953 20.219 1 96.62 286 ILE B O 1
ATOM 5785 N N . PRO B 1 287 ? 1.626 19.172 18.375 1 97.31 287 PRO B N 1
ATOM 5786 C CA . PRO B 1 287 ? 2.424 20.219 19 1 97.31 287 PRO B CA 1
ATOM 5787 C C . PRO B 1 287 ? 1.596 21.453 19.359 1 97.31 287 PRO B C 1
ATOM 5789 O O . PRO B 1 287 ? 0.698 21.844 18.609 1 97.31 287 PRO B O 1
ATOM 5792 N N . ASP B 1 288 ? 2.004 22.156 20.438 1 95.94 288 ASP B N 1
ATOM 5793 C CA . ASP B 1 288 ? 1.306 23.344 20.906 1 95.94 288 ASP B CA 1
ATOM 5794 C C . ASP B 1 288 ? 1.469 24.5 19.922 1 95.94 288 ASP B C 1
ATOM 5796 O O . ASP B 1 288 ? 0.689 25.469 19.953 1 95.94 288 ASP B O 1
ATOM 5800 N N . THR B 1 289 ? 2.4 24.328 19.094 1 97.56 289 THR B N 1
ATOM 5801 C CA . THR B 1 289 ? 2.682 25.406 18.156 1 97.56 289 THR B CA 1
ATOM 5802 C C . THR B 1 289 ? 1.634 25.438 17.047 1 97.56 289 THR B C 1
ATOM 5804 O O . THR B 1 289 ? 1.657 26.312 16.188 1 97.56 289 THR B O 1
ATOM 5807 N N . ILE B 1 290 ? 0.702 24.516 17.062 1 96.19 290 ILE B N 1
ATOM 5808 C CA . ILE B 1 290 ? -0.331 24.469 16.047 1 96.19 290 ILE B CA 1
ATOM 5809 C C . ILE B 1 290 ? -1.041 25.828 15.961 1 96.19 290 ILE B C 1
ATOM 5811 O O . ILE B 1 290 ? -1.431 26.266 14.875 1 96.19 290 ILE B O 1
ATOM 5815 N N . GLY B 1 291 ? -1.196 26.562 17.062 1 95.25 291 GLY B N 1
ATOM 5816 C CA . GLY B 1 291 ? -1.874 27.844 17.125 1 95.25 291 GLY B CA 1
ATOM 5817 C C . GLY B 1 291 ? -1.13 28.953 16.391 1 95.25 291 GLY B C 1
ATOM 5818 O O . GLY B 1 291 ? -1.69 30.016 16.125 1 95.25 291 GLY B O 1
ATOM 5819 N N . LYS B 1 292 ? 0.11 28.688 16.047 1 96.81 292 LYS B N 1
ATOM 5820 C CA . LYS B 1 292 ? 0.933 29.672 15.352 1 96.81 292 LYS B CA 1
ATOM 5821 C C . LYS B 1 292 ? 0.803 29.516 13.836 1 96.81 292 LYS B C 1
ATOM 5823 O O . LYS B 1 292 ? 1.308 30.344 13.078 1 96.81 292 LYS B O 1
ATOM 5828 N N . SER B 1 293 ? 0.102 28.484 13.414 1 97 293 SER B N 1
ATOM 5829 C CA . SER B 1 293 ? 0.018 28.203 11.984 1 97 293 SER B CA 1
ATOM 5830 C C . SER B 1 293 ? -0.881 29.203 11.273 1 97 293 SER B C 1
ATOM 5832 O O . SER B 1 293 ? -1.931 29.578 11.805 1 97 293 SER B O 1
ATOM 5834 N N . ASN B 1 294 ? -0.455 29.594 10.008 1 95.81 294 ASN B N 1
ATOM 5835 C CA . ASN B 1 294 ? -1.253 30.469 9.148 1 95.81 294 ASN B CA 1
ATOM 5836 C C . ASN B 1 294 ? -2 29.656 8.086 1 95.81 294 ASN B C 1
ATOM 5838 O O . ASN B 1 294 ? -2.613 30.234 7.184 1 95.81 294 ASN B O 1
ATOM 5842 N N . ALA B 1 295 ? -1.95 28.344 8.242 1 97.56 295 ALA B N 1
ATOM 5843 C CA . ALA B 1 295 ? -2.533 27.484 7.211 1 97.56 295 ALA B CA 1
ATOM 5844 C C . ALA B 1 295 ? -4.055 27.594 7.203 1 97.56 295 ALA B C 1
ATOM 5846 O O . ALA B 1 295 ? -4.684 27.672 8.266 1 97.56 295 ALA B O 1
ATOM 5847 N N . SER B 1 296 ? -4.57 27.578 5.992 1 97.62 296 SER B N 1
ATOM 5848 C CA . SER B 1 296 ? -6.02 27.609 5.844 1 97.62 296 SER B CA 1
ATOM 5849 C C . SER B 1 296 ? -6.609 26.203 5.887 1 97.62 296 SER B C 1
ATOM 5851 O O . SER B 1 296 ? -7.793 26.031 6.18 1 97.62 296 SER B O 1
ATOM 5853 N N . VAL B 1 297 ? -5.82 25.266 5.512 1 97.88 297 VAL B N 1
ATOM 5854 C CA . VAL B 1 297 ? -6.254 23.859 5.516 1 97.88 297 VAL B CA 1
ATOM 5855 C C . VAL B 1 297 ? -5.191 23 6.18 1 97.88 297 VAL B C 1
ATOM 5857 O O . VAL B 1 297 ? -4.012 23.062 5.828 1 97.88 297 VAL B O 1
ATOM 5860 N N . ILE B 1 298 ? -5.641 22.156 7.156 1 97.75 298 ILE B N 1
ATOM 5861 C CA . ILE B 1 298 ? -4.766 21.172 7.785 1 97.75 298 ILE B CA 1
ATOM 5862 C C . ILE B 1 298 ? -5.512 19.844 7.961 1 97.75 298 ILE B C 1
ATOM 5864 O O . ILE B 1 298 ? -6.641 19.828 8.461 1 97.75 298 ILE B O 1
ATOM 5868 N N . THR B 1 299 ? -4.938 18.75 7.527 1 98.44 299 THR B N 1
ATOM 5869 C CA . THR B 1 299 ? -5.559 17.453 7.746 1 98.44 299 THR B CA 1
ATOM 5870 C C . THR B 1 299 ? -4.633 16.547 8.547 1 98.44 299 THR B C 1
ATOM 5872 O O . THR B 1 299 ? -3.521 16.25 8.109 1 98.44 299 THR B O 1
ATOM 5875 N N . PHE B 1 300 ? -5.133 16.094 9.688 1 98.12 300 PHE B N 1
ATOM 5876 C CA . PHE B 1 300 ? -4.438 15.156 10.555 1 98.12 300 PHE B CA 1
ATOM 5877 C C . PHE B 1 300 ? -5.047 13.758 10.445 1 98.12 300 PHE B C 1
ATOM 5879 O O . PHE B 1 300 ? -4.645 12.844 11.164 1 98.12 300 PHE B O 1
ATOM 5886 N N . ALA B 1 301 ? -5.887 13.539 9.586 1 98.62 301 ALA B N 1
ATOM 5887 C CA . ALA B 1 301 ? -6.777 12.383 9.547 1 98.62 301 ALA B CA 1
ATOM 5888 C C . ALA B 1 301 ? -5.984 11.086 9.391 1 98.62 301 ALA B C 1
ATOM 5890 O O . ALA B 1 301 ? -4.961 11.055 8.703 1 98.62 301 ALA B O 1
ATOM 5891 N N . TYR B 1 302 ? -6.434 10.055 10.047 1 98.56 302 TYR B N 1
ATOM 5892 C CA . TYR B 1 302 ? -5.996 8.672 9.859 1 98.56 302 TYR B CA 1
ATOM 5893 C C . TYR B 1 302 ? -4.496 8.539 10.109 1 98.56 302 TYR B C 1
ATOM 5895 O O . TYR B 1 302 ? -3.764 8.047 9.242 1 98.56 302 TYR B O 1
ATOM 5903 N N . ASN B 1 303 ? -4.098 8.992 11.273 1 98.75 303 ASN B N 1
ATOM 5904 C CA . ASN B 1 303 ? -2.793 8.758 11.883 1 98.75 303 ASN B CA 1
ATOM 5905 C C . ASN B 1 303 ? -2.926 8.109 13.258 1 98.75 303 ASN B C 1
ATOM 5907 O O . ASN B 1 303 ? -3.889 7.383 13.523 1 98.75 303 ASN B O 1
ATOM 5911 N N . ASN B 1 304 ? -1.929 8.242 14.07 1 98.31 304 ASN B N 1
ATOM 5912 C CA . ASN B 1 304 ? -1.956 7.656 15.406 1 98.31 304 ASN B CA 1
ATOM 5913 C C . ASN B 1 304 ? -1.722 8.703 16.484 1 98.31 304 ASN B C 1
ATOM 5915 O O . ASN B 1 304 ? -1.053 8.438 17.484 1 98.31 304 ASN B O 1
ATOM 5919 N N . PHE B 1 305 ? -2.164 9.859 16.234 1 98.06 305 PHE B N 1
ATOM 5920 C CA . PHE B 1 305 ? -1.985 10.914 17.219 1 98.06 305 PHE B CA 1
ATOM 5921 C C . PHE B 1 305 ? -2.727 10.594 18.516 1 98.06 305 PHE B C 1
ATOM 5923 O O . PHE B 1 305 ? -3.775 9.945 18.484 1 98.06 305 PHE B O 1
ATOM 5930 N N . LYS B 1 306 ? -2.203 11.039 19.594 1 96.19 306 LYS B N 1
ATOM 5931 C CA . LYS B 1 306 ? -2.80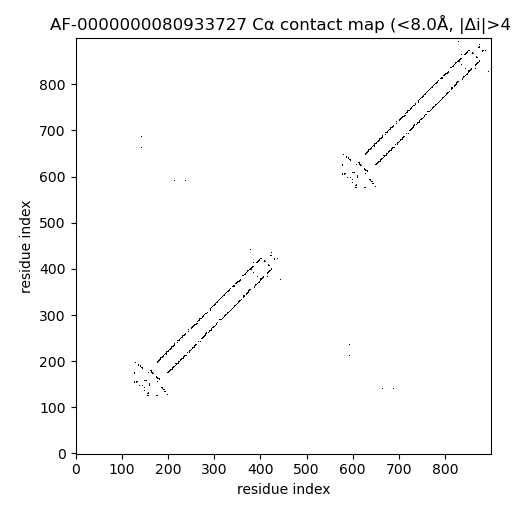3 10.797 20.906 1 96.19 306 LYS B CA 1
ATOM 5932 C C . LYS B 1 306 ? -2.861 12.078 21.719 1 96.19 306 LYS B C 1
ATOM 5934 O O . LYS B 1 306 ? -2.271 13.094 21.344 1 96.19 306 LYS B O 1
ATOM 5939 N N . GLY B 1 307 ? -3.586 12.008 22.828 1 93.56 307 GLY B N 1
ATOM 5940 C CA . GLY B 1 307 ? -3.711 13.141 23.734 1 93.56 307 GLY B CA 1
ATOM 5941 C C . GLY B 1 307 ? -4.785 14.125 23.297 1 93.56 307 GLY B C 1
ATOM 5942 O O . GLY B 1 307 ? -5.688 13.773 22.547 1 93.56 307 GLY B O 1
ATOM 5943 N N . CYS B 1 308 ? -4.617 15.32 23.922 1 92.69 308 CYS B N 1
ATOM 5944 C CA . CYS B 1 308 ? -5.574 16.391 23.672 1 92.69 308 CYS B CA 1
ATOM 5945 C C . CYS B 1 308 ? -5.121 17.266 22.5 1 92.69 308 CYS B C 1
ATOM 5947 O O . CYS B 1 308 ? -3.93 17.328 22.203 1 92.69 308 CYS B O 1
ATOM 5949 N N . ILE B 1 309 ? -6.098 17.859 21.859 1 93.12 309 ILE B N 1
ATOM 5950 C CA . ILE B 1 309 ? -5.762 18.953 20.969 1 93.12 309 ILE B CA 1
ATOM 5951 C C . ILE B 1 309 ? -5.359 20.188 21.781 1 93.12 309 ILE B C 1
ATOM 5953 O O . ILE B 1 309 ? -6.074 20.594 22.703 1 93.12 309 ILE B O 1
ATOM 5957 N N . PRO B 1 310 ? -4.266 20.781 21.391 1 92.31 310 PRO B N 1
ATOM 5958 C CA . PRO B 1 310 ? -3.816 21.938 22.172 1 92.31 310 PRO B CA 1
ATOM 5959 C C . PRO B 1 310 ? -4.809 23.094 22.125 1 92.31 310 PRO B C 1
ATOM 5961 O O . PRO B 1 310 ? -5.438 23.344 21.094 1 92.31 310 PRO B O 1
ATOM 5964 N N . SER B 1 311 ? -4.848 23.875 23.203 1 89.44 311 SER B N 1
ATOM 5965 C CA . SER B 1 311 ? -5.754 25.016 23.297 1 89.44 311 SER B CA 1
ATOM 5966 C C . SER B 1 311 ? -5.379 26.109 22.312 1 89.44 311 SER B C 1
ATOM 5968 O O . SER B 1 311 ? -6.234 26.875 21.875 1 89.44 311 SER B O 1
ATOM 5970 N N . SER B 1 312 ? -4.094 26.125 21.984 1 92.06 312 SER B N 1
ATOM 5971 C CA . SER B 1 312 ? -3.619 27.141 21.047 1 92.06 312 SER B CA 1
ATOM 5972 C C . SER B 1 312 ? -4.305 27 19.688 1 92.06 312 SER B C 1
ATOM 5974 O O . SER B 1 312 ? -4.246 27.922 18.875 1 92.06 312 SER B O 1
ATOM 5976 N N . PHE B 1 313 ? -4.918 25.906 19.516 1 89.44 313 PHE B N 1
ATOM 5977 C CA . PHE B 1 313 ? -5.691 25.641 18.312 1 89.44 313 PHE B CA 1
ATOM 5978 C C . PHE B 1 313 ? -6.684 26.766 18.031 1 89.44 313 PHE B C 1
ATOM 5980 O O . PHE B 1 313 ? -6.883 27.141 16.891 1 89.44 313 PHE B O 1
ATOM 5987 N N . GLY B 1 314 ? -7.273 27.328 19.031 1 90.31 314 GLY B N 1
ATOM 5988 C CA . GLY B 1 314 ? -8.258 28.391 18.938 1 90.31 314 GLY B CA 1
ATOM 5989 C C . GLY B 1 314 ? -7.691 29.703 18.406 1 90.31 314 GLY B C 1
ATOM 5990 O O . GLY B 1 314 ? -8.438 30.609 18.031 1 90.31 314 GLY B O 1
ATOM 5991 N N . ASN B 1 315 ? -6.367 29.75 18.312 1 91.44 315 ASN B N 1
ATOM 5992 C CA . ASN B 1 315 ? -5.699 30.969 17.891 1 91.44 315 ASN B CA 1
ATOM 5993 C C . ASN B 1 315 ? -5.551 31.031 16.375 1 91.44 315 ASN B C 1
ATOM 5995 O O . ASN B 1 315 ? -5.105 32.062 15.836 1 91.44 315 ASN B O 1
ATOM 5999 N N . MET B 1 316 ? -5.938 29.984 15.703 1 92.31 316 MET B N 1
ATOM 6000 C CA . MET B 1 316 ? -5.75 29.922 14.258 1 92.31 316 MET B CA 1
ATOM 6001 C C . MET B 1 316 ? -6.805 30.766 13.539 1 92.31 316 MET B C 1
ATOM 6003 O O . MET B 1 316 ? -7.863 30.25 13.172 1 92.31 316 MET B O 1
ATOM 6007 N N . LYS B 1 317 ? -6.477 32 13.148 1 87.62 317 LYS B N 1
ATOM 6008 C CA . LYS B 1 317 ? -7.441 32.969 12.648 1 87.62 317 LYS B CA 1
ATOM 6009 C C . LYS B 1 317 ? -7.785 32.688 11.188 1 87.62 317 LYS B C 1
ATOM 6011 O O . LYS B 1 317 ? -8.898 33 10.742 1 87.62 317 LYS B O 1
ATOM 6016 N N . ASN B 1 318 ? -6.832 32.062 10.469 1 91.56 318 ASN B N 1
ATOM 6017 C CA . ASN B 1 318 ? -7.02 31.906 9.023 1 91.56 318 ASN B CA 1
ATOM 6018 C C . ASN B 1 318 ? -7.551 30.516 8.672 1 91.56 318 ASN B C 1
ATOM 6020 O O . ASN B 1 318 ? -7.773 30.219 7.496 1 91.56 318 ASN B O 1
ATOM 6024 N N . LEU B 1 319 ? -7.812 29.703 9.656 1 95.44 319 LEU B N 1
ATOM 6025 C CA . LEU B 1 319 ? -8.141 28.297 9.414 1 95.44 319 LEU B CA 1
ATOM 6026 C C . LEU B 1 319 ? -9.547 28.156 8.867 1 95.44 319 LEU B C 1
ATOM 6028 O O . LEU B 1 319 ? -10.5 28.688 9.438 1 95.44 319 LEU B O 1
ATOM 6032 N N . ASN B 1 320 ? -9.641 27.438 7.773 1 96.5 320 ASN B N 1
ATOM 6033 C CA . ASN B 1 320 ? -10.922 27.188 7.137 1 96.5 320 ASN B CA 1
ATOM 6034 C C . ASN B 1 320 ? -11.359 25.734 7.316 1 96.5 320 ASN B C 1
ATOM 6036 O O . ASN B 1 320 ? -12.539 25.453 7.531 1 96.5 320 ASN B O 1
ATOM 6040 N N . GLU B 1 321 ? -10.422 24.891 7.16 1 96.81 321 GLU B N 1
ATOM 6041 C CA . GLU B 1 321 ? -10.727 23.469 7.246 1 96.81 321 GLU B CA 1
ATOM 6042 C C . GLU B 1 321 ? -9.695 22.719 8.094 1 96.81 321 GLU B C 1
ATOM 6044 O O . GLU B 1 321 ? -8.484 22.891 7.895 1 96.81 321 GLU B O 1
ATOM 6049 N N . ILE B 1 322 ? -10.211 21.859 8.984 1 95.5 322 ILE B N 1
ATOM 6050 C CA . ILE B 1 322 ? -9.312 21.016 9.766 1 95.5 322 ILE B CA 1
ATOM 6051 C C . ILE B 1 322 ? -9.969 19.656 10.023 1 95.5 322 ILE B C 1
ATOM 6053 O O . ILE B 1 322 ? -11.156 19.594 10.336 1 95.5 322 ILE B O 1
ATOM 6057 N N . VAL B 1 323 ? -9.273 18.578 9.82 1 97.69 323 VAL B N 1
ATOM 6058 C CA . VAL B 1 323 ? -9.805 17.219 9.898 1 97.69 323 VAL B CA 1
ATOM 6059 C C . VAL B 1 323 ? -8.93 16.375 10.82 1 97.69 323 VAL B C 1
ATOM 6061 O O . VAL B 1 323 ? -7.734 16.188 10.555 1 97.69 323 VAL B O 1
ATOM 6064 N N . PHE B 1 324 ? -9.562 15.836 11.891 1 97.25 324 PHE B N 1
ATOM 6065 C CA . PHE B 1 324 ? -8.836 15.055 12.883 1 97.25 324 PHE B CA 1
ATOM 6066 C C . PHE B 1 324 ? -9.336 13.617 12.906 1 97.25 324 PHE B C 1
ATOM 6068 O O . PHE B 1 324 ? -8.922 12.82 13.75 1 97.25 324 PHE B O 1
ATOM 6075 N N . VAL B 1 325 ? -10.164 13.242 11.977 1 98.25 325 VAL B N 1
ATOM 6076 C CA . VAL B 1 325 ? -10.875 11.969 12.023 1 98.25 325 VAL B CA 1
ATOM 6077 C C . VAL B 1 325 ? -9.867 10.812 12.047 1 98.25 325 VAL B C 1
ATOM 6079 O O . VAL B 1 325 ? -8.852 10.859 11.352 1 98.25 325 VAL B O 1
ATOM 6082 N N . GLY B 1 326 ? -10.156 9.82 12.758 1 98.38 326 GLY B N 1
ATOM 6083 C CA . GLY B 1 326 ? -9.438 8.555 12.656 1 98.38 326 GLY B CA 1
ATOM 6084 C C . GLY B 1 326 ? -8.07 8.586 13.297 1 98.38 326 GLY B C 1
ATOM 6085 O O . GLY B 1 326 ? -7.078 8.195 12.68 1 98.38 326 GLY B O 1
ATOM 6086 N N . ASN B 1 327 ? -7.965 9.102 14.555 1 98.31 327 ASN B N 1
ATOM 6087 C CA . ASN B 1 327 ? -6.766 9.07 15.383 1 98.31 327 ASN B CA 1
ATOM 6088 C C . ASN B 1 327 ? -7.035 8.43 16.734 1 98.31 327 ASN B C 1
ATOM 6090 O O . ASN B 1 327 ? -7.992 7.664 16.891 1 98.31 327 ASN B O 1
ATOM 6094 N N . ASN B 1 328 ? -6.113 8.531 17.656 1 97.12 328 ASN B N 1
ATOM 6095 C CA . ASN B 1 328 ? -6.277 8.102 19.031 1 97.12 328 ASN B CA 1
ATOM 6096 C C . ASN B 1 328 ? -6.332 9.289 19.984 1 97.12 328 ASN B C 1
ATOM 6098 O O . ASN B 1 328 ? -5.809 9.227 21.094 1 97.12 328 ASN B O 1
ATOM 6102 N N . LEU B 1 329 ? -6.84 10.312 19.453 1 96.38 329 LEU B N 1
ATOM 6103 C CA . LEU B 1 329 ? -6.969 11.5 20.297 1 96.38 329 LEU B CA 1
ATOM 6104 C C . LEU B 1 329 ? -7.992 11.281 21.406 1 96.38 329 LEU B C 1
ATOM 6106 O O . LEU B 1 329 ? -9.016 10.633 21.188 1 96.38 329 LEU B O 1
ATOM 6110 N N . GLY B 1 330 ? -7.656 11.664 22.469 1 89.62 330 GLY B N 1
ATOM 6111 C CA . GLY B 1 330 ? -8.523 11.469 23.625 1 89.62 330 GLY B CA 1
ATOM 6112 C C . GLY B 1 330 ? -8.391 12.57 24.656 1 89.62 330 GLY B C 1
ATOM 6113 O O . GLY B 1 330 ? -7.695 13.555 24.438 1 89.62 330 GLY B O 1
ATOM 6114 N N . GLY B 1 331 ? -9.102 12.492 25.672 1 78.75 331 GLY B N 1
ATOM 6115 C CA . GLY B 1 331 ? -9.031 13.391 26.812 1 78.75 331 GLY B CA 1
ATOM 6116 C C . GLY B 1 331 ? -9.969 14.578 26.688 1 78.75 331 GLY B C 1
ATOM 6117 O O . GLY B 1 331 ? -11.18 14.445 26.891 1 78.75 331 GLY B O 1
ATOM 6118 N N . CYS B 1 332 ? -9.266 15.68 26.188 1 79.31 332 CYS B N 1
ATOM 6119 C CA . CYS B 1 332 ? -10.016 16.922 26.312 1 79.31 332 CYS B CA 1
ATOM 6120 C C . CYS B 1 332 ? -10.43 17.453 24.953 1 79.31 332 CYS B C 1
ATOM 6122 O O . CYS B 1 332 ? -9.664 17.359 23.984 1 79.31 332 CYS B O 1
ATOM 6124 N N . PHE B 1 333 ? -11.727 17.703 24.781 1 81.44 333 PHE B N 1
ATOM 6125 C CA . PHE B 1 333 ? -12.172 18.484 23.625 1 81.44 333 PHE B CA 1
ATOM 6126 C C . PHE B 1 333 ? -11.641 19.906 23.703 1 81.44 333 PHE B C 1
ATOM 6128 O O . PHE B 1 333 ? -11.617 20.516 24.766 1 81.44 333 PHE B O 1
ATOM 6135 N N . PRO B 1 334 ? -11.164 20.422 22.609 1 80.94 334 PRO B N 1
ATOM 6136 C CA . PRO B 1 334 ? -10.602 21.766 22.688 1 80.94 334 PRO B CA 1
ATOM 6137 C C . PRO B 1 334 ? -11.656 22.828 22.984 1 80.94 334 PRO B C 1
ATOM 6139 O O . PRO B 1 334 ? -12.562 23.062 22.188 1 80.94 334 PRO B O 1
ATOM 6142 N N . GLN B 1 335 ? -11.523 23.594 24.031 1 83.5 335 GLN B N 1
ATOM 6143 C CA . GLN B 1 335 ? -12.531 24.531 24.5 1 83.5 335 GLN B CA 1
ATOM 6144 C C . GLN B 1 335 ? -12.531 25.812 23.672 1 83.5 335 GLN B C 1
ATOM 6146 O O . GLN B 1 335 ? -13.555 26.484 23.562 1 83.5 335 GLN B O 1
ATOM 6151 N N . ASP B 1 336 ? -11.43 26.062 23.047 1 87.31 336 ASP B N 1
ATOM 6152 C CA . ASP B 1 336 ? -11.297 27.328 22.328 1 87.31 336 ASP B CA 1
ATOM 6153 C C . ASP B 1 336 ? -11.633 27.172 20.844 1 87.31 336 ASP B C 1
ATOM 6155 O O . ASP B 1 336 ? -11.43 28.094 20.062 1 87.31 336 ASP B O 1
ATOM 6159 N N . VAL B 1 337 ? -12.195 26.016 20.453 1 88.88 337 VAL B N 1
ATOM 6160 C CA . VAL B 1 337 ? -12.508 25.75 19.062 1 88.88 337 VAL B CA 1
ATOM 6161 C C . VAL B 1 337 ? -13.531 26.766 18.547 1 88.88 337 VAL B C 1
ATOM 6163 O O . VAL B 1 337 ? -13.508 27.141 17.375 1 88.88 337 VAL B O 1
ATOM 6166 N N . GLY B 1 338 ? -14.398 27.25 19.453 1 89.94 338 GLY B N 1
ATOM 6167 C CA . GLY B 1 338 ? -15.453 28.188 19.094 1 89.94 338 GLY B CA 1
ATOM 6168 C C . GLY B 1 338 ? -14.922 29.547 18.688 1 89.94 338 GLY B C 1
ATOM 6169 O O . GLY B 1 338 ? -15.656 30.375 18.125 1 89.94 338 GLY B O 1
ATOM 6170 N N . LYS B 1 339 ? -13.633 29.797 18.812 1 90.19 339 LYS B N 1
ATOM 6171 C CA . LYS B 1 339 ? -13.031 31.109 18.547 1 90.19 339 LYS B CA 1
ATOM 6172 C C . LYS B 1 339 ? -12.602 31.203 17.078 1 90.19 339 LYS B C 1
ATOM 6174 O O . LYS B 1 339 ? -12.281 32.312 16.594 1 90.19 339 LYS B O 1
ATOM 6179 N N . ILE B 1 340 ? -12.617 30.094 16.406 1 92.88 340 ILE B N 1
ATOM 6180 C CA . ILE B 1 340 ? -12.133 30.109 15.031 1 92.88 340 ILE B CA 1
ATOM 6181 C C . ILE B 1 340 ? -13.266 30.5 14.086 1 92.88 340 ILE B C 1
ATOM 6183 O O . ILE B 1 340 ? -13.984 29.656 13.562 1 92.88 340 ILE B O 1
ATOM 6187 N N . GLU B 1 341 ? -13.336 31.75 13.742 1 91.56 341 GLU B N 1
ATOM 6188 C CA . GLU B 1 341 ? -14.5 32.344 13.109 1 91.56 341 GLU B CA 1
ATOM 6189 C C . GLU B 1 341 ? -14.641 31.906 11.656 1 91.56 341 GLU B C 1
ATOM 6191 O O . GLU B 1 341 ? -15.75 31.828 11.133 1 91.56 341 GLU B O 1
ATOM 6196 N N . ASN B 1 342 ? -13.555 31.531 11.031 1 94 342 ASN B N 1
ATOM 6197 C CA . ASN B 1 342 ? -13.594 31.266 9.594 1 94 342 ASN B CA 1
ATOM 6198 C C . ASN B 1 342 ? -13.688 29.781 9.297 1 94 342 ASN B C 1
ATOM 6200 O O . ASN B 1 342 ? -13.664 29.375 8.133 1 94 342 ASN B O 1
ATOM 6204 N N . LEU B 1 343 ? -13.867 28.984 10.281 1 96.06 343 LEU B N 1
ATOM 6205 C CA . LEU B 1 343 ? -13.875 27.531 10.125 1 96.06 343 LEU B CA 1
ATOM 6206 C C . LEU B 1 343 ? -15.117 27.078 9.375 1 96.06 343 LEU B C 1
ATOM 6208 O O . LEU B 1 343 ? -16.234 27.484 9.703 1 96.06 343 LEU B O 1
ATOM 6212 N N . THR B 1 344 ? -14.93 26.219 8.359 1 97.81 344 THR B N 1
ATOM 6213 C CA . THR B 1 344 ? -16.047 25.75 7.555 1 97.81 344 THR B CA 1
ATOM 6214 C C . THR B 1 344 ? -16.281 24.25 7.781 1 97.81 344 THR B C 1
ATOM 6216 O O . THR B 1 344 ? -17.406 23.766 7.652 1 97.81 344 THR B O 1
ATOM 6219 N N . VAL B 1 345 ? -15.25 23.531 8.023 1 97.81 345 VAL B N 1
ATOM 6220 C CA . VAL B 1 345 ? -15.336 22.109 8.281 1 97.81 345 VAL B CA 1
ATOM 6221 C C . VAL B 1 345 ? -14.562 21.766 9.555 1 97.81 345 VAL B C 1
ATOM 6223 O O . VAL B 1 345 ? -13.383 22.094 9.688 1 97.81 345 VAL B O 1
ATOM 6226 N N . LEU B 1 346 ? -15.227 21.109 10.484 1 96.06 346 LEU B N 1
ATOM 6227 C CA . LEU B 1 346 ? -14.648 20.609 11.727 1 96.06 346 LEU B CA 1
ATOM 6228 C C . LEU B 1 346 ? -14.969 19.125 11.922 1 96.06 346 LEU B C 1
ATOM 6230 O O . LEU B 1 346 ? -16.094 18.781 12.258 1 96.06 346 LEU B O 1
ATOM 6234 N N . ASP B 1 347 ? -13.977 18.281 11.68 1 97.06 347 ASP B N 1
ATOM 6235 C CA . ASP B 1 347 ? -14.188 16.844 11.82 1 97.06 347 ASP B CA 1
ATOM 6236 C C . ASP B 1 347 ? -13.297 16.266 12.922 1 97.06 347 ASP B C 1
ATOM 6238 O O . ASP B 1 347 ? -12.078 16.188 12.758 1 97.06 347 ASP B O 1
ATOM 6242 N N . LEU B 1 348 ? -13.891 15.875 13.969 1 96.56 348 LEU B N 1
ATOM 6243 C CA . LEU B 1 348 ? -13.195 15.297 15.117 1 96.56 348 LEU B CA 1
ATOM 6244 C C . LEU B 1 348 ? -13.648 13.859 15.352 1 96.56 348 LEU B C 1
ATOM 6246 O O . LEU B 1 348 ? -13.445 13.305 16.438 1 96.56 348 LEU B O 1
ATOM 6250 N N . SER B 1 349 ? -14.219 13.258 14.367 1 97.75 349 SER B N 1
ATOM 6251 C CA . SER B 1 349 ? -14.867 11.961 14.523 1 97.75 349 SER B CA 1
ATOM 6252 C C . SER B 1 349 ? -13.844 10.844 14.68 1 97.75 349 SER B C 1
ATOM 6254 O O . SER B 1 349 ? -12.672 11.023 14.344 1 97.75 349 SER B O 1
ATOM 6256 N N . ASP B 1 350 ? -14.266 9.688 15.211 1 98.12 350 ASP B N 1
ATOM 6257 C CA . ASP B 1 350 ? -13.492 8.453 15.32 1 98.12 350 ASP B CA 1
ATOM 6258 C C . ASP B 1 350 ? -12.211 8.672 16.125 1 98.12 350 ASP B C 1
ATOM 6260 O O . ASP B 1 350 ? -11.117 8.359 15.656 1 98.12 350 ASP B O 1
ATOM 6264 N N . ASN B 1 351 ? -12.414 9.242 17.297 1 97.94 351 ASN B N 1
ATOM 6265 C CA . ASN B 1 351 ? -11.375 9.414 18.312 1 97.94 351 ASN B CA 1
ATOM 6266 C C . ASN B 1 351 ? -11.852 8.977 19.688 1 97.94 351 ASN B C 1
ATOM 6268 O O . ASN B 1 351 ? -12.672 8.062 19.797 1 97.94 351 ASN B O 1
ATOM 6272 N N . GLY B 1 352 ? -11.258 9.445 20.75 1 96 352 GLY B N 1
ATOM 6273 C CA . GLY B 1 352 ? -11.633 9.086 22.109 1 96 352 GLY B CA 1
ATOM 6274 C C . GLY B 1 352 ? -11.938 10.297 22.984 1 96 352 GLY B C 1
ATOM 6275 O O . GLY B 1 352 ? -11.703 10.266 24.188 1 96 352 GLY B O 1
ATOM 6276 N N . PHE B 1 353 ? -12.422 11.32 22.375 1 94.88 353 PHE B N 1
ATOM 6277 C CA . PHE B 1 353 ? -12.695 12.539 23.125 1 94.88 353 PHE B CA 1
ATOM 6278 C C . PHE B 1 353 ? -13.742 12.289 24.203 1 94.88 353 PHE B C 1
ATOM 6280 O O . PHE B 1 353 ? -14.711 11.547 23.969 1 94.88 353 PHE B O 1
ATOM 6287 N N . GLU B 1 354 ? -13.523 12.867 25.312 1 92 354 GLU B N 1
ATOM 6288 C CA . GLU B 1 354 ? -14.438 12.805 26.453 1 92 354 GLU B CA 1
ATOM 6289 C C . GLU B 1 354 ? -14.891 14.195 26.875 1 92 354 GLU B C 1
ATOM 6291 O O . GLU B 1 354 ? -14.312 15.195 26.438 1 92 354 GLU B O 1
ATOM 6296 N N . GLY B 1 355 ? -15.984 14.195 27.688 1 89.81 355 GLY B N 1
ATOM 6297 C CA . GLY B 1 355 ? -16.5 15.461 28.188 1 89.81 355 GLY B CA 1
ATOM 6298 C C . GLY B 1 355 ? -17.688 15.977 27.391 1 89.81 355 GLY B C 1
ATOM 6299 O O . GLY B 1 355 ? -18.375 15.211 26.719 1 89.81 355 GLY B O 1
ATOM 6300 N N . THR B 1 356 ? -17.922 17.312 27.609 1 91.38 356 THR B N 1
ATOM 6301 C CA . THR B 1 356 ? -19.062 17.938 26.953 1 91.38 356 THR B CA 1
ATOM 6302 C C . THR B 1 356 ? -18.609 18.828 25.797 1 91.38 356 THR B C 1
ATOM 6304 O O . THR B 1 356 ? -17.438 19.203 25.719 1 91.38 356 THR B O 1
ATOM 6307 N N . LEU B 1 357 ? -19.5 19.094 24.906 1 92.62 357 LEU B N 1
ATOM 6308 C CA . LEU B 1 357 ? -19.203 20.031 23.828 1 92.62 357 LEU B CA 1
ATOM 6309 C C . LEU B 1 357 ? -19 21.438 24.375 1 92.62 357 LEU B C 1
ATOM 6311 O O . LEU B 1 357 ? -19.766 21.891 25.234 1 92.62 357 LEU B O 1
ATOM 6315 N N . PRO B 1 358 ? -17.922 22.062 23.906 1 89.62 358 PRO B N 1
ATOM 6316 C CA . PRO B 1 358 ? -17.781 23.469 24.281 1 89.62 358 PRO B CA 1
ATOM 6317 C C . PRO B 1 358 ? -18.75 24.391 23.547 1 89.62 358 PRO B C 1
ATOM 6319 O O . PRO B 1 358 ? -19.578 23.922 22.766 1 89.62 358 PRO B O 1
ATOM 6322 N N . ASN B 1 359 ? -18.625 25.719 23.953 1 90.12 359 ASN B N 1
ATOM 6323 C CA . ASN B 1 359 ? -19.406 26.703 23.219 1 90.12 359 ASN B CA 1
ATOM 6324 C C . ASN B 1 359 ? -18.906 26.875 21.797 1 90.12 359 ASN B C 1
ATOM 6326 O O . ASN B 1 359 ? -17.75 27.234 21.562 1 90.12 359 ASN B O 1
ATOM 6330 N N . LEU B 1 360 ? -19.766 26.562 20.812 1 92.88 360 LEU B N 1
ATOM 6331 C CA . LEU B 1 360 ? -19.359 26.578 19.422 1 92.88 360 LEU B CA 1
ATOM 6332 C C . LEU B 1 360 ? -20.031 27.75 18.688 1 92.88 360 LEU B C 1
ATOM 6334 O O . LEU B 1 360 ? -19.984 27.812 17.453 1 92.88 360 LEU B O 1
ATOM 6338 N N . SER B 1 361 ? -20.625 28.703 19.422 1 91.56 361 SER B N 1
ATOM 6339 C CA . SER B 1 361 ? -21.422 29.781 18.844 1 91.56 361 SER B CA 1
ATOM 6340 C C . SER B 1 361 ? -20.578 30.688 17.953 1 91.56 361 SER B C 1
ATOM 6342 O O . SER B 1 361 ? -21.094 31.375 17.078 1 91.56 361 SER B O 1
ATOM 6344 N N . GLY B 1 362 ? -19.297 30.672 18.203 1 91.81 362 GLY B N 1
ATOM 6345 C CA . GLY B 1 362 ? -18.406 31.531 17.438 1 91.81 362 GLY B CA 1
ATOM 6346 C C . GLY B 1 362 ? -18.094 30.984 16.047 1 91.81 362 GLY B C 1
ATOM 6347 O O . GLY B 1 362 ? -17.516 31.688 15.219 1 91.81 362 GLY B O 1
ATOM 6348 N N . LEU B 1 363 ? -18.484 29.75 15.75 1 94.25 363 LEU B N 1
ATOM 6349 C CA . LEU B 1 363 ? -18.219 29.125 14.461 1 94.25 363 LEU B CA 1
ATOM 6350 C C . LEU B 1 363 ? -19.266 29.562 13.43 1 94.25 363 LEU B C 1
ATOM 6352 O O . LEU B 1 363 ? -20 28.719 12.914 1 94.25 363 LEU B O 1
ATOM 6356 N N . LYS B 1 364 ? -19.188 30.797 13.055 1 94.06 364 LYS B N 1
ATOM 6357 C CA . LYS B 1 364 ? -20.25 31.422 12.273 1 94.06 364 LYS B CA 1
ATOM 6358 C C . LYS B 1 364 ? -20.266 30.891 10.844 1 94.06 364 LYS B C 1
ATOM 6360 O O . LYS B 1 364 ? -21.312 30.891 10.195 1 94.06 364 LYS B O 1
ATOM 6365 N N . LYS B 1 365 ? -19.156 30.406 10.422 1 96.69 365 LYS B N 1
ATOM 6366 C CA . LYS B 1 365 ? -19.078 30.031 9.008 1 96.69 365 LYS B CA 1
ATOM 6367 C C . LYS B 1 365 ? -19.031 28.516 8.852 1 96.69 365 LYS B C 1
ATOM 6369 O O . LYS B 1 365 ? -18.906 28 7.734 1 96.69 365 LYS B O 1
ATOM 6374 N N . VAL B 1 366 ? -19.203 27.781 9.914 1 97.31 366 VAL B N 1
ATOM 6375 C CA . VAL B 1 366 ? -19.016 26.328 9.859 1 97.31 366 VAL B CA 1
ATOM 6376 C C . VAL B 1 366 ? -20.188 25.688 9.125 1 97.31 366 VAL B C 1
ATOM 6378 O O . VAL B 1 366 ? -21.344 26.031 9.359 1 97.31 366 VAL B O 1
ATOM 6381 N N . GLU B 1 367 ? -19.875 24.828 8.234 1 98 367 GLU B N 1
ATOM 6382 C CA . GLU B 1 367 ? -20.891 24.141 7.441 1 98 367 GLU B CA 1
ATOM 6383 C C . GLU B 1 367 ? -21.062 22.688 7.902 1 98 367 GLU B C 1
ATOM 6385 O O . GLU B 1 367 ? -22.172 22.141 7.832 1 98 367 GLU B O 1
ATOM 6390 N N . VAL B 1 368 ? -19.984 22.125 8.273 1 98.12 368 VAL B N 1
ATOM 6391 C CA . VAL B 1 368 ? -20.016 20.719 8.664 1 98.12 368 VAL B CA 1
ATOM 6392 C C . VAL B 1 368 ? -19.297 20.547 10 1 98.12 368 VAL B C 1
ATOM 6394 O O . VAL B 1 368 ? -18.172 21 10.172 1 98.12 368 VAL B O 1
ATOM 6397 N N . ILE B 1 369 ? -19.922 19.891 10.961 1 97.38 369 ILE B N 1
ATOM 6398 C CA . ILE B 1 369 ? -19.328 19.484 12.227 1 97.38 369 ILE B CA 1
ATOM 6399 C C . ILE B 1 369 ? -19.562 17.984 12.438 1 97.38 369 ILE B C 1
ATOM 6401 O O . ILE B 1 369 ? -20.703 17.516 12.383 1 97.38 369 ILE B O 1
ATOM 6405 N N . ASP B 1 370 ? 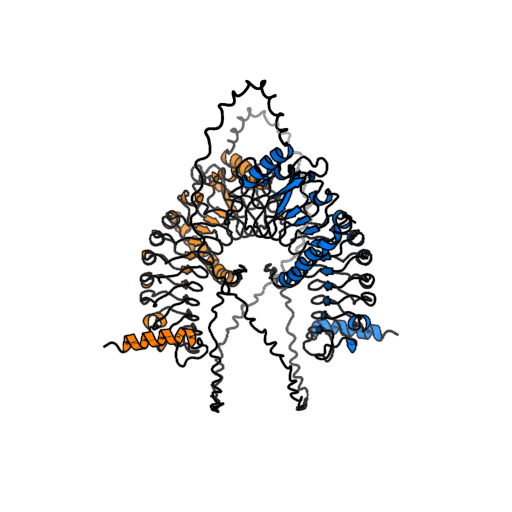-18.531 17.203 12.586 1 98.12 370 ASP B N 1
ATOM 6406 C CA . ASP B 1 370 ? -18.641 15.781 12.883 1 98.12 370 ASP B CA 1
ATOM 6407 C C . ASP B 1 370 ? -17.875 15.422 14.156 1 98.12 370 ASP B C 1
ATOM 6409 O O . ASP B 1 370 ? -16.656 15.516 14.188 1 98.12 370 ASP B O 1
ATOM 6413 N N . VAL B 1 371 ? -18.578 15.062 15.219 1 97.06 371 VAL B N 1
ATOM 6414 C CA . VAL B 1 371 ? -17.953 14.648 16.469 1 97.06 371 VAL B CA 1
ATOM 6415 C C . VAL B 1 371 ? -18.359 13.219 16.812 1 97.06 371 VAL B C 1
ATOM 6417 O O . VAL B 1 371 ? -18.344 12.82 17.969 1 97.06 371 VAL B O 1
ATOM 6420 N N . SER B 1 372 ? -18.766 12.508 15.758 1 98 372 SER B N 1
ATOM 6421 C CA . SER B 1 372 ? -19.281 11.164 15.977 1 98 372 SER B CA 1
ATOM 6422 C C . SER B 1 372 ? -18.172 10.203 16.406 1 98 372 SER B C 1
ATOM 6424 O O . SER B 1 372 ? -17 10.469 16.172 1 98 372 SER B O 1
ATOM 6426 N N . HIS B 1 373 ? -18.547 9.055 17.031 1 97.62 373 HIS B N 1
ATOM 6427 C CA . HIS B 1 373 ? -17.656 7.969 17.438 1 97.62 373 HIS B CA 1
ATOM 6428 C C . HIS B 1 373 ? -16.578 8.469 18.391 1 97.62 373 HIS B C 1
ATOM 6430 O O . HIS B 1 373 ? -15.383 8.305 18.109 1 97.62 373 HIS B O 1
ATOM 6436 N N . ASN B 1 374 ? -17.031 9.086 19.406 1 96.75 374 ASN B N 1
ATOM 6437 C CA . ASN B 1 374 ? -16.234 9.484 20.562 1 96.75 374 ASN B CA 1
ATOM 6438 C C . ASN B 1 374 ? -16.891 9.047 21.875 1 96.75 374 ASN B C 1
ATOM 6440 O O . ASN B 1 374 ? -17.625 8.055 21.906 1 96.75 374 ASN B O 1
ATOM 6444 N N . LYS B 1 375 ? -16.484 9.586 22.984 1 94 375 LYS B N 1
ATOM 6445 C CA . LYS B 1 375 ? -17.078 9.328 24.297 1 94 375 LYS B CA 1
ATOM 6446 C C . LYS B 1 375 ? -17.672 10.602 24.891 1 94 375 LYS B C 1
ATOM 6448 O O . LYS B 1 375 ? -17.531 10.844 26.094 1 94 375 LYS B O 1
ATOM 6453 N N . LEU B 1 376 ? -18.125 11.414 24.016 1 93.5 376 LEU B N 1
ATOM 6454 C CA . LEU B 1 376 ? -18.688 12.688 24.469 1 93.5 376 LEU B CA 1
ATOM 6455 C C . LEU B 1 376 ? -20.016 12.484 25.172 1 93.5 376 LEU B C 1
ATOM 6457 O O . LEU B 1 376 ? -20.75 11.531 24.891 1 93.5 376 LEU B O 1
ATOM 6461 N N . SER B 1 377 ? -20.266 13.352 26.062 1 91.75 377 SER B N 1
ATOM 6462 C CA . SER B 1 377 ? -21.484 13.289 26.875 1 91.75 377 SER B CA 1
ATOM 6463 C C . SER B 1 377 ? -22.094 14.672 27.078 1 91.75 377 SER B C 1
ATOM 6465 O O . SER B 1 377 ? -21.688 15.633 26.406 1 91.75 377 SER B O 1
ATOM 6467 N N . GLY B 1 378 ? -23.203 14.742 27.844 1 91.5 378 GLY B N 1
ATOM 6468 C CA . GLY B 1 378 ? -23.828 16.031 28.125 1 91.5 378 GLY B CA 1
ATOM 6469 C C . GLY B 1 378 ? -25.016 16.328 27.234 1 91.5 378 GLY B C 1
ATOM 6470 O O . GLY B 1 378 ? -25.547 15.422 26.594 1 91.5 378 GLY B O 1
ATOM 6471 N N . TYR B 1 379 ? -25.391 17.578 27.406 1 93.06 379 TYR B N 1
ATOM 6472 C CA . TYR B 1 379 ? -26.547 18.078 26.672 1 93.06 379 TYR B CA 1
ATOM 6473 C C . TYR B 1 379 ? -26.125 18.828 25.422 1 93.06 379 TYR B C 1
ATOM 6475 O O . TYR B 1 379 ? -25.234 19.688 25.469 1 93.06 379 TYR B O 1
ATOM 6483 N N . VAL B 1 380 ? -26.703 18.406 24.266 1 95.5 380 VAL B N 1
ATOM 6484 C CA . VAL B 1 380 ? -26.438 19.125 23.016 1 95.5 380 VAL B CA 1
ATOM 6485 C C . VAL B 1 380 ? -27.328 20.359 22.922 1 95.5 380 VAL B C 1
ATOM 6487 O O . VAL B 1 380 ? -28.547 20.234 22.734 1 95.5 380 VAL B O 1
ATOM 6490 N N . SER B 1 381 ? -26.688 21.5 22.906 1 93 381 SER B N 1
ATOM 6491 C CA . SER B 1 381 ? -27.438 22.75 23.016 1 93 381 SER B CA 1
ATOM 6492 C C . SER B 1 381 ? -27.781 23.328 21.656 1 93 381 SER B C 1
ATOM 6494 O O . SER B 1 381 ? -27.203 22.922 20.641 1 93 381 SER B O 1
ATOM 6496 N N . ASN B 1 382 ? -28.672 24.328 21.641 1 92.19 382 ASN B N 1
ATOM 6497 C CA . ASN B 1 382 ? -29.094 25.016 20.422 1 92.19 382 ASN B CA 1
ATOM 6498 C C . ASN B 1 382 ? -27.953 25.844 19.828 1 92.19 382 ASN B C 1
ATOM 6500 O O . ASN B 1 382 ? -27.969 26.172 18.641 1 92.19 382 ASN B O 1
ATOM 6504 N N . THR B 1 383 ? -26.969 26.094 20.719 1 89.69 383 THR B N 1
ATOM 6505 C CA . THR B 1 383 ? -25.859 26.922 20.297 1 89.69 383 THR B CA 1
ATOM 6506 C C . THR B 1 383 ? -25.094 26.266 19.141 1 89.69 383 THR B C 1
ATOM 6508 O O . THR B 1 383 ? -24.469 26.953 18.328 1 89.69 383 THR B O 1
ATOM 6511 N N . VAL B 1 384 ? -25.188 24.953 18.984 1 93.06 384 VAL B N 1
ATOM 6512 C CA . VAL B 1 384 ? -24.484 24.25 17.891 1 93.06 384 VAL B CA 1
ATOM 6513 C C . VAL B 1 384 ? -25.453 24.031 16.734 1 93.06 384 VAL B C 1
ATOM 6515 O O . VAL B 1 384 ? -25.109 24.312 15.578 1 93.06 384 VAL B O 1
ATOM 6518 N N . CYS B 1 385 ? -26.656 23.734 16.984 1 94.06 385 CYS B N 1
ATOM 6519 C CA . CYS B 1 385 ? -27.594 23.281 15.961 1 94.06 385 CYS B CA 1
ATOM 6520 C C . CYS B 1 385 ? -28.219 24.469 15.242 1 94.06 385 CYS B C 1
ATOM 6522 O O . CYS B 1 385 ? -28.859 24.312 14.195 1 94.06 385 CYS B O 1
ATOM 6524 N N . GLN B 1 386 ? -27.984 25.672 15.742 1 93.12 386 GLN B N 1
ATOM 6525 C CA . GLN B 1 386 ? -28.547 26.859 15.102 1 93.12 386 GLN B CA 1
ATOM 6526 C C . GLN B 1 386 ? -27.453 27.75 14.523 1 93.12 386 GLN B C 1
ATOM 6528 O O . GLN B 1 386 ? -27.656 28.938 14.312 1 93.12 386 GLN B O 1
ATOM 6533 N N . LEU B 1 387 ? -26.312 27.234 14.414 1 95.31 387 LEU B N 1
ATOM 6534 C CA . LEU B 1 387 ? -25.25 27.969 13.742 1 95.31 387 LEU B CA 1
ATOM 6535 C C . LEU B 1 387 ? -25.672 28.391 12.344 1 95.31 387 LEU B C 1
ATOM 6537 O O . LEU B 1 387 ? -26.281 27.609 11.617 1 95.31 387 LEU B O 1
ATOM 6541 N N . PRO B 1 388 ? -25.375 29.656 11.953 1 94.88 388 PRO B N 1
ATOM 6542 C CA . PRO B 1 388 ? -26.016 30.266 10.773 1 94.88 388 PRO B CA 1
ATOM 6543 C C . PRO B 1 388 ? -25.656 29.531 9.477 1 94.88 388 PRO B C 1
ATOM 6545 O O . PRO B 1 388 ? -26.453 29.484 8.547 1 94.88 388 PRO B O 1
ATOM 6548 N N . SER B 1 389 ? -24.484 28.969 9.383 1 96.69 389 SER B N 1
ATOM 6549 C CA . SER B 1 389 ? -24.062 28.391 8.109 1 96.69 389 SER B CA 1
ATOM 6550 C C . SER B 1 389 ? -24.047 26.859 8.172 1 96.69 389 SER B C 1
ATOM 6552 O O . SER B 1 389 ? -23.672 26.203 7.203 1 96.69 389 SER B O 1
ATOM 6554 N N . LEU B 1 390 ? -24.469 26.266 9.258 1 96.94 390 LEU B N 1
ATOM 6555 C CA . LEU B 1 390 ? -24.375 24.828 9.5 1 96.94 390 LEU B CA 1
ATOM 6556 C C . LEU B 1 390 ? -25.25 24.062 8.531 1 96.94 390 LEU B C 1
ATOM 6558 O O . LEU B 1 390 ? -26.438 24.375 8.383 1 96.94 390 LEU B O 1
ATOM 6562 N N . LYS B 1 391 ? -24.672 23.109 7.859 1 97.06 391 LYS B N 1
ATOM 6563 C CA . LYS B 1 391 ? -25.406 22.25 6.922 1 97.06 391 LYS B CA 1
ATOM 6564 C C . LYS B 1 391 ? -25.5 20.828 7.438 1 97.06 391 LYS B C 1
ATOM 6566 O O . LYS B 1 391 ? -26.469 20.125 7.156 1 97.06 391 LYS B O 1
ATOM 6571 N N . ASN B 1 392 ? -24.484 20.406 8.086 1 97.56 392 ASN B N 1
ATOM 6572 C CA . ASN B 1 392 ? -24.422 19.047 8.609 1 97.56 392 ASN B CA 1
ATOM 6573 C C . ASN B 1 392 ? -23.812 19 10 1 97.56 392 ASN B C 1
ATOM 6575 O O . ASN B 1 392 ? -22.766 19.609 10.242 1 97.56 392 ASN B O 1
ATOM 6579 N N . PHE B 1 393 ? -24.484 18.406 10.914 1 97.75 393 PHE B N 1
ATOM 6580 C CA . PHE B 1 393 ? -23.984 18.172 12.266 1 97.75 393 PHE B CA 1
ATOM 6581 C C . PHE B 1 393 ? -24.188 16.703 12.656 1 97.75 393 PHE B C 1
ATOM 6583 O O . PHE B 1 393 ? -25.312 16.25 12.852 1 97.75 393 PHE B O 1
ATOM 6590 N N . THR B 1 394 ? -23.078 15.883 12.711 1 98.19 394 THR B N 1
ATOM 6591 C CA . THR B 1 394 ? -23.125 14.469 13.078 1 98.19 394 THR B CA 1
ATOM 6592 C C . THR B 1 394 ? -22.547 14.258 14.469 1 98.19 394 THR B C 1
ATOM 6594 O O . THR B 1 394 ? -21.344 14.461 14.688 1 98.19 394 THR B O 1
ATOM 6597 N N . PHE B 1 395 ? -23.359 13.938 15.445 1 97.62 395 PHE B N 1
ATOM 6598 C CA . PHE B 1 395 ? -22.906 13.711 16.812 1 97.62 395 PHE B CA 1
ATOM 6599 C C . PHE B 1 395 ? -23.359 12.344 17.312 1 97.62 395 PHE B C 1
ATOM 6601 O O . PHE B 1 395 ? -23.625 12.18 18.5 1 97.62 395 PHE B O 1
ATOM 6608 N N . SER B 1 396 ? -23.469 11.406 16.375 1 97.25 396 SER B N 1
ATOM 6609 C CA . SER B 1 396 ? -23.859 10.031 16.672 1 97.25 396 SER B CA 1
ATOM 6610 C C . SER B 1 396 ? -22.734 9.273 17.359 1 97.25 396 SER B C 1
ATOM 6612 O O . SER B 1 396 ? -21.578 9.719 17.344 1 97.25 396 SER B O 1
ATOM 6614 N N . HIS B 1 397 ? -23.031 8.078 18 1 96.5 397 HIS B N 1
ATOM 6615 C CA . HIS B 1 397 ? -22.078 7.156 18.609 1 96.5 397 HIS B CA 1
ATOM 6616 C C . HIS B 1 397 ? -21.266 7.848 19.703 1 96.5 397 HIS B C 1
ATOM 6618 O O . HIS B 1 397 ? -20.031 7.824 19.656 1 96.5 397 HIS B O 1
ATOM 6624 N N . ASN B 1 398 ? -22 8.469 20.531 1 95.62 398 ASN B N 1
ATOM 6625 C CA . ASN B 1 398 ? -21.5 9.07 21.766 1 95.62 398 ASN B CA 1
ATOM 6626 C C . ASN B 1 398 ? -22.375 8.719 22.953 1 95.62 398 ASN B C 1
ATOM 6628 O O . ASN B 1 398 ? -23.016 7.66 22.969 1 95.62 398 ASN B O 1
ATOM 6632 N N . TYR B 1 399 ? -22.281 9.523 24.062 1 93.44 399 TYR B N 1
ATOM 6633 C CA . TYR B 1 399 ? -23.078 9.273 25.25 1 93.44 399 TYR B CA 1
ATOM 6634 C C . TYR B 1 399 ? -23.906 10.5 25.625 1 93.44 399 TYR B C 1
ATOM 6636 O O . TYR B 1 399 ? -24.125 10.773 26.812 1 93.44 399 TYR B O 1
ATOM 6644 N N . PHE B 1 400 ? -24.266 11.258 24.656 1 93.94 400 PHE B N 1
ATOM 6645 C CA . PHE B 1 400 ? -25.141 12.391 24.922 1 93.94 400 PHE B CA 1
ATOM 6646 C C . PHE B 1 400 ? -26.469 11.93 25.516 1 93.94 400 PHE B C 1
ATOM 6648 O O . PHE B 1 400 ? -27.031 10.922 25.094 1 93.94 400 PHE B O 1
ATOM 6655 N N . TYR B 1 401 ? -27.016 12.656 26.516 1 91.62 401 TYR B N 1
ATOM 6656 C CA . TYR B 1 401 ? -28.219 12.188 27.188 1 91.62 401 TYR B CA 1
ATOM 6657 C C . TYR B 1 401 ? -29.391 13.117 26.906 1 91.62 401 TYR B C 1
ATOM 6659 O O . TYR B 1 401 ? -30.531 12.828 27.297 1 91.62 401 TYR B O 1
ATOM 6667 N N . GLY B 1 402 ? -29.125 14.297 26.328 1 92.12 402 GLY B N 1
ATOM 6668 C CA . GLY B 1 402 ? -30.156 15.242 25.953 1 92.12 402 GLY B CA 1
ATOM 6669 C C . GLY B 1 402 ? -29.766 16.125 24.781 1 92.12 402 GLY B C 1
ATOM 6670 O O . GLY B 1 402 ? -28.578 16.328 24.516 1 92.12 402 GLY B O 1
ATOM 6671 N N . GLU B 1 403 ? -30.766 16.625 24.094 1 94.25 403 GLU B N 1
ATOM 6672 C CA . GLU B 1 403 ? -30.531 17.516 22.969 1 94.25 403 GLU B CA 1
ATOM 6673 C C . GLU B 1 403 ? -31.656 18.562 22.859 1 94.25 403 GLU B C 1
ATOM 6675 O O . GLU B 1 403 ? -32.812 18.266 23.172 1 94.25 403 GLU B O 1
ATOM 6680 N N . ALA B 1 404 ? -31.219 19.734 22.516 1 94.06 404 ALA B N 1
ATOM 6681 C CA . ALA B 1 404 ? -32.219 20.781 22.25 1 94.06 404 ALA B CA 1
ATOM 6682 C C . ALA B 1 404 ? -33.125 20.391 21.094 1 94.06 404 ALA B C 1
ATOM 6684 O O . ALA B 1 404 ? -32.781 19.562 20.25 1 94.06 404 ALA B O 1
ATOM 6685 N N . GLN B 1 405 ? -34.281 21.062 21.031 1 92.69 405 GLN B N 1
ATOM 6686 C CA . GLN B 1 405 ? -35.281 20.734 20 1 92.69 405 GLN B CA 1
ATOM 6687 C C . GLN B 1 405 ? -34.719 20.969 18.609 1 92.69 405 GLN B C 1
ATOM 6689 O O . GLN B 1 405 ? -35 20.203 17.688 1 92.69 405 GLN B O 1
ATOM 6694 N N . SER B 1 406 ? -33.969 22.016 18.453 1 92.88 406 SER B N 1
ATOM 6695 C CA . SER B 1 406 ? -33.375 22.359 17.156 1 92.88 406 SER B CA 1
ATOM 6696 C C . SER B 1 406 ? -32.344 21.328 16.734 1 92.88 406 SER B C 1
ATOM 6698 O O . SER B 1 406 ? -31.938 21.297 15.562 1 92.88 406 SER B O 1
ATOM 6700 N N . CYS B 1 407 ? -31.922 20.438 17.625 1 95 407 CYS B N 1
ATOM 6701 C CA . CYS B 1 407 ? -30.875 19.469 17.344 1 95 407 CYS B CA 1
ATOM 6702 C C . CYS B 1 407 ? -31.469 18.094 17.047 1 95 407 CYS B C 1
ATOM 6704 O O . CYS B 1 407 ? -30.734 17.141 16.812 1 95 407 CYS B O 1
ATOM 6706 N N . VAL B 1 408 ? -32.75 17.984 17.062 1 94.12 408 VAL B N 1
ATOM 6707 C CA . VAL B 1 408 ? -33.438 16.734 16.734 1 94.12 408 VAL B CA 1
ATOM 6708 C C . VAL B 1 408 ? -33.5 16.562 15.227 1 94.12 408 VAL B C 1
ATOM 6710 O O . VAL B 1 408 ? -34.031 17.422 14.523 1 94.12 408 VAL B O 1
ATOM 6713 N N . PRO B 1 409 ? -32.906 15.453 14.758 1 94 409 PRO B N 1
ATOM 6714 C CA . PRO B 1 409 ? -32.938 15.234 13.312 1 94 409 PRO B CA 1
ATOM 6715 C C . PRO B 1 409 ? -34.375 15.219 12.758 1 94 409 PRO B C 1
ATOM 6717 O O . PRO B 1 409 ? -35.25 14.648 13.375 1 94 409 PRO B O 1
ATOM 6720 N N . SER B 1 410 ? -34.531 15.977 11.734 1 89.25 410 SER B N 1
ATOM 6721 C CA . SER B 1 410 ? -35.812 16.016 11.039 1 89.25 410 SER B CA 1
ATOM 6722 C C . SER B 1 410 ? -35.625 16.078 9.523 1 89.25 410 SER B C 1
ATOM 6724 O O . SER B 1 410 ? -34.625 16.641 9.039 1 89.25 410 SER B O 1
ATOM 6726 N N . LEU B 1 411 ? -36.469 15.359 8.836 1 86.69 411 LEU B N 1
ATOM 6727 C CA . LEU B 1 411 ? -36.406 15.344 7.375 1 86.69 411 LEU B CA 1
ATOM 6728 C C . LEU B 1 411 ? -36.594 16.75 6.805 1 86.69 411 LEU B C 1
ATOM 6730 O O . LEU B 1 411 ? -36.156 17.031 5.684 1 86.69 411 LEU B O 1
ATOM 6734 N N . ASN B 1 412 ? -37.281 17.547 7.539 1 85.81 412 ASN B N 1
ATOM 6735 C CA . ASN B 1 412 ? -37.625 18.875 7.051 1 85.81 412 ASN B CA 1
ATOM 6736 C C . ASN B 1 412 ? -36.562 19.906 7.441 1 85.81 412 ASN B C 1
ATOM 6738 O O . ASN B 1 412 ? -36.656 21.078 7.051 1 85.81 412 ASN B O 1
ATOM 6742 N N . SER B 1 413 ? -35.594 19.453 8.203 1 85.31 413 SER B N 1
ATOM 6743 C CA . SER B 1 413 ? -34.531 20.391 8.641 1 85.31 413 SER B CA 1
ATOM 6744 C C . SER B 1 413 ? -33.562 20.688 7.508 1 85.31 413 SER B C 1
ATOM 6746 O O . SER B 1 413 ? -33.281 19.828 6.68 1 85.31 413 SER B O 1
ATOM 6748 N N . LEU B 1 414 ? -33.156 22.016 7.418 1 88.69 414 LEU B N 1
ATOM 6749 C CA . LEU B 1 414 ? -32.125 22.438 6.453 1 88.69 414 LEU B CA 1
ATOM 6750 C C . LEU B 1 414 ? -30.766 21.875 6.82 1 88.69 414 LEU B C 1
ATOM 6752 O O . LEU B 1 414 ? -29.875 21.797 5.969 1 88.69 414 LEU B O 1
ATOM 6756 N N . VAL B 1 415 ? -30.641 21.562 8.062 1 93.75 415 VAL B N 1
ATOM 6757 C CA . VAL B 1 415 ? -29.391 21 8.562 1 93.75 415 VAL B CA 1
ATOM 6758 C C . VAL B 1 415 ? -29.531 19.484 8.711 1 93.75 415 VAL B C 1
ATOM 6760 O O . VAL B 1 415 ? -30.453 19 9.383 1 93.75 415 VAL B O 1
ATOM 6763 N N . ALA B 1 416 ? -28.688 18.734 8.039 1 95.81 416 ALA B N 1
ATOM 6764 C CA . ALA B 1 416 ? -28.656 17.297 8.227 1 95.81 416 ALA B CA 1
ATOM 6765 C C . ALA B 1 416 ? -28.016 16.922 9.555 1 95.81 416 ALA B C 1
ATOM 6767 O O . ALA B 1 416 ? -26.891 17.328 9.836 1 95.81 416 ALA B O 1
ATOM 6768 N N . MET B 1 417 ? -28.766 16.172 10.391 1 95.94 417 MET B N 1
ATOM 6769 C CA . MET B 1 417 ? -28.25 15.812 11.711 1 95.94 417 MET B CA 1
ATOM 6770 C C . MET B 1 417 ? -28.359 14.312 11.953 1 95.94 417 MET B C 1
ATOM 6772 O O . MET B 1 417 ? -29.234 13.656 11.375 1 95.94 417 MET B O 1
ATOM 6776 N N . ASP B 1 418 ? -27.438 13.75 12.672 1 96.81 418 ASP B N 1
ATOM 6777 C CA . ASP B 1 418 ? -27.453 12.352 13.078 1 96.81 418 ASP B CA 1
ATOM 6778 C C . ASP B 1 418 ? -27.156 12.211 14.57 1 96.81 418 ASP B C 1
ATOM 6780 O O . ASP B 1 418 ? -26.016 12.43 15.008 1 96.81 418 ASP B O 1
ATOM 6784 N N . ASP B 1 419 ? -28.125 11.859 15.328 1 96.19 419 ASP B N 1
ATOM 6785 C CA . ASP B 1 419 ? -27.984 11.734 16.781 1 96.19 419 ASP B CA 1
ATOM 6786 C C . ASP B 1 419 ? -28.094 10.281 17.219 1 96.19 419 ASP B C 1
ATOM 6788 O O . ASP B 1 419 ? -28.281 9.992 18.406 1 96.19 419 ASP B O 1
ATOM 6792 N N . SER B 1 420 ? -27.891 9.344 16.266 1 95.62 420 SER B N 1
ATOM 6793 C CA . SER B 1 420 ? -28.094 7.934 16.562 1 95.62 420 SER B CA 1
ATOM 6794 C C . SER B 1 420 ? -27 7.398 17.469 1 95.62 420 SER B C 1
ATOM 6796 O O . SER B 1 420 ? -25.891 7.961 17.531 1 95.62 420 SER B O 1
ATOM 6798 N N . TYR B 1 421 ? -27.266 6.348 18.312 1 95.12 421 TYR B N 1
ATOM 6799 C CA . TYR B 1 421 ? -26.328 5.602 19.141 1 95.12 421 TYR B CA 1
ATOM 6800 C C . TYR B 1 421 ? -25.75 6.488 20.234 1 95.12 421 TYR B C 1
ATOM 6802 O O . TYR B 1 421 ? -24.531 6.523 20.438 1 95.12 421 TYR B O 1
ATOM 6810 N N . ASN B 1 422 ? -26.625 7.305 20.734 1 95.44 422 ASN B N 1
ATOM 6811 C CA . ASN B 1 422 ? -26.391 8.039 21.969 1 95.44 422 ASN B CA 1
ATOM 6812 C C . ASN B 1 422 ? -27.266 7.512 23.109 1 95.44 422 ASN B C 1
ATOM 6814 O O . ASN B 1 422 ? -27.641 6.344 23.109 1 95.44 422 ASN B O 1
ATOM 6818 N N . CYS B 1 423 ? -27.344 8.336 24.219 1 92.62 423 CYS B N 1
ATOM 6819 C CA . CYS B 1 423 ? -28.188 7.992 25.359 1 92.62 423 CYS B CA 1
ATOM 6820 C C . CYS B 1 423 ? -29.422 8.898 25.422 1 92.62 423 CYS B C 1
ATOM 6822 O O . CYS B 1 423 ? -29.812 9.352 26.5 1 92.62 423 CYS B O 1
ATOM 6824 N N . LEU B 1 424 ? -29.906 9.164 24.281 1 91.44 424 LEU B N 1
ATOM 6825 C CA . LEU B 1 424 ? -31.047 10.07 24.188 1 91.44 424 LEU B CA 1
ATOM 6826 C C . LEU B 1 424 ? -32.344 9.336 24.453 1 91.44 424 LEU B C 1
ATOM 6828 O O . LEU B 1 424 ? -32.75 8.477 23.672 1 91.44 424 LEU B O 1
ATOM 6832 N N . SER B 1 425 ? -32.969 9.695 25.516 1 84.44 425 SER B N 1
ATOM 6833 C CA . SER B 1 425 ? -34.188 9.008 25.938 1 84.44 425 SER B CA 1
ATOM 6834 C C . SER B 1 425 ? -35.312 9.242 24.938 1 84.44 425 SER B C 1
ATOM 6836 O O . SER B 1 425 ? -35.5 10.367 24.469 1 84.44 425 SER B O 1
ATOM 6838 N N . GLY B 1 426 ? -36.031 8.18 24.609 1 83.75 426 GLY B N 1
ATOM 6839 C CA . GLY B 1 426 ? -37.219 8.289 23.766 1 83.75 426 GLY B CA 1
ATOM 6840 C C . GLY B 1 426 ? -36.906 8.375 22.281 1 83.75 426 GLY B C 1
ATOM 6841 O O . GLY B 1 426 ? -37.812 8.555 21.453 1 83.75 426 GLY B O 1
ATOM 6842 N N . ARG B 1 427 ? -35.656 8.32 21.938 1 88.19 427 ARG B N 1
ATOM 6843 C CA . ARG B 1 427 ? -35.25 8.422 20.547 1 88.19 427 ARG B CA 1
ATOM 6844 C C . ARG B 1 427 ? -34.938 7.051 19.969 1 88.19 427 ARG B C 1
ATOM 6846 O O . ARG B 1 427 ? -34.594 6.125 20.703 1 88.19 427 ARG B O 1
ATOM 6853 N N . LYS B 1 428 ? -35.094 6.918 18.672 1 86.75 428 LYS B N 1
ATOM 6854 C CA . LYS B 1 428 ? -34.812 5.652 18 1 86.75 428 LYS B CA 1
ATOM 6855 C C . LYS B 1 428 ? -33.312 5.449 17.797 1 86.75 428 LYS B C 1
ATOM 6857 O O . LYS B 1 428 ? -32.531 6.414 17.797 1 86.75 428 LYS B O 1
ATOM 6862 N N . ASP B 1 429 ? -32.875 4.16 17.656 1 90.81 429 ASP B N 1
ATOM 6863 C CA . ASP B 1 429 ? -31.516 3.76 17.297 1 90.81 429 ASP B CA 1
ATOM 6864 C C . ASP B 1 429 ? -30.5 4.297 18.312 1 90.81 429 ASP B C 1
ATOM 6866 O O . ASP B 1 429 ? -29.5 4.895 17.922 1 90.81 429 ASP B O 1
ATOM 6870 N N . GLN B 1 430 ? -30.781 4.195 19.547 1 91.38 430 GLN B N 1
ATOM 6871 C CA . GLN B 1 430 ? -29.891 4.633 20.625 1 91.38 430 GLN B CA 1
ATOM 6872 C C . GLN B 1 430 ? -29.188 3.447 21.281 1 91.38 430 GLN B C 1
ATOM 6874 O O . GLN B 1 430 ? -29.5 2.293 20.984 1 91.38 430 GLN B O 1
ATOM 6879 N N . ASN B 1 431 ? -28.141 3.85 21.984 1 85.69 431 ASN B N 1
ATOM 6880 C CA . ASN B 1 431 ? -27.406 2.809 22.688 1 85.69 431 ASN B CA 1
ATOM 6881 C C . ASN B 1 431 ? -28.266 2.111 23.734 1 85.69 431 ASN B C 1
ATOM 6883 O O . ASN B 1 431 ? -29.141 2.736 24.344 1 85.69 431 ASN B O 1
ATOM 6887 N N . ASP B 1 432 ? -28 0.825 23.797 1 71.81 432 ASP B N 1
ATOM 6888 C CA . ASP B 1 432 ? -28.703 0.054 24.812 1 71.81 432 ASP B CA 1
ATOM 6889 C C . ASP B 1 432 ? -28.156 0.355 26.203 1 71.81 432 ASP B C 1
ATOM 6891 O O . ASP B 1 432 ? -27.031 0.833 26.344 1 71.81 432 ASP B O 1
ATOM 6895 N N . ASN B 1 433 ? -28.875 0.298 27.188 1 58.72 433 ASN B N 1
ATOM 6896 C CA . ASN B 1 433 ? -28.953 0.758 28.562 1 58.72 433 ASN B CA 1
ATOM 6897 C C . ASN B 1 433 ? -27.625 0.596 29.297 1 58.72 433 ASN B C 1
ATOM 6899 O O . ASN B 1 433 ? -27.391 1.246 30.312 1 58.72 433 ASN B O 1
ATOM 6903 N N . SER B 1 434 ? -26.641 -0.108 28.844 1 59.25 434 SER B N 1
ATOM 6904 C CA . SER B 1 434 ? -25.703 -0.312 29.938 1 59.25 434 SER B CA 1
ATOM 6905 C C . SER B 1 434 ? -24.844 0.931 30.156 1 59.25 434 SER B C 1
ATOM 6907 O O . SER B 1 434 ? -24.781 1.445 31.281 1 59.25 434 SER B O 1
ATOM 6909 N N . PRO B 1 435 ? -24.109 1.472 29.297 1 64.62 435 PRO B N 1
ATOM 6910 C CA . PRO B 1 435 ? -23.281 2.645 29.594 1 64.62 435 PRO B CA 1
ATOM 6911 C C . PRO B 1 435 ? -24.109 3.902 29.828 1 64.62 435 PRO B C 1
ATOM 6913 O O . PRO B 1 435 ? -23.672 4.812 30.547 1 64.62 435 PRO B O 1
ATOM 6916 N N . CYS B 1 436 ? -25.219 3.955 29.328 1 73.06 436 CYS B N 1
ATOM 6917 C CA . CYS B 1 436 ? -26.125 5.094 29.438 1 73.06 436 CYS B CA 1
ATOM 6918 C C . CYS B 1 436 ? -26.734 5.18 30.828 1 73.06 436 CYS B C 1
ATOM 6920 O O . CYS B 1 436 ? -27.016 6.273 31.312 1 73.06 436 CYS B O 1
ATOM 6922 N N . GLY B 1 437 ? -26.938 4.07 31.453 1 61.28 437 GLY B N 1
ATOM 6923 C CA . GLY B 1 437 ? -27.5 4.086 32.781 1 61.28 437 GLY B CA 1
ATOM 6924 C C . GLY B 1 437 ? -26.703 4.941 33.75 1 61.28 437 GLY B C 1
ATOM 6925 O O . GLY B 1 437 ? -27.281 5.727 34.531 1 61.28 437 GLY B O 1
ATOM 6926 N N . LEU B 1 438 ? -25.453 4.777 33.688 1 57.84 438 LEU B N 1
ATOM 6927 C CA . LEU B 1 438 ? -24.594 5.508 34.594 1 57.84 438 LEU B CA 1
ATOM 6928 C C . LEU B 1 438 ? -24.547 6.992 34.25 1 57.84 438 LEU B C 1
ATOM 6930 O O . LEU B 1 438 ? -24.547 7.852 35.125 1 57.84 438 LEU B O 1
ATOM 6934 N N . GLN B 1 439 ? -24.609 7.258 33.031 1 60.28 439 GLN B N 1
ATOM 6935 C CA . GLN B 1 439 ? -24.484 8.648 32.594 1 60.28 439 GLN B CA 1
ATOM 6936 C C . GLN B 1 439 ? -25.766 9.43 32.906 1 60.28 439 GLN B C 1
ATOM 6938 O O . GLN B 1 439 ? -25.703 10.578 33.344 1 60.28 439 GLN B O 1
ATOM 6943 N N . GLN B 1 440 ? -26.812 8.758 32.688 1 57.88 440 GLN B N 1
ATOM 6944 C CA . GLN B 1 440 ? -28.109 9.383 33 1 57.88 440 GLN B CA 1
ATOM 6945 C C . GLN B 1 440 ? -28.266 9.609 34.5 1 57.88 440 GLN B C 1
ATOM 6947 O O . GLN B 1 440 ? -28.797 10.648 34.906 1 57.88 440 GLN B O 1
ATOM 6952 N N . ALA B 1 441 ? -27.781 8.695 35.281 1 56.25 441 ALA B N 1
ATOM 6953 C CA . ALA B 1 441 ? -27.844 8.844 36.719 1 56.25 441 ALA B CA 1
ATOM 6954 C C . ALA B 1 441 ? -27.016 10.031 37.188 1 56.25 441 ALA B C 1
ATOM 6956 O O . ALA B 1 441 ? -27.438 10.797 38.062 1 56.25 441 ALA B O 1
ATOM 6957 N N . LEU B 1 442 ? -25.969 10.156 36.562 1 54.81 442 LEU B N 1
ATOM 6958 C CA . LEU B 1 442 ? -25.109 11.258 36.938 1 54.81 442 LEU B CA 1
ATOM 6959 C C . LEU B 1 442 ? -25.719 12.602 36.562 1 54.81 442 LEU B C 1
ATOM 6961 O O . LEU B 1 442 ? -25.609 13.586 37.281 1 54.81 442 LEU B O 1
ATOM 6965 N N . TRP B 1 443 ? -26.391 12.617 35.469 1 54.94 443 TRP B N 1
ATOM 6966 C CA . TRP B 1 443 ? -27.031 13.836 35 1 54.94 443 TRP B CA 1
ATOM 6967 C C . TRP B 1 443 ? -28.203 14.211 35.906 1 54.94 443 TRP B C 1
ATOM 6969 O O . TRP B 1 443 ? -28.391 15.383 36.25 1 54.94 443 TRP B O 1
ATOM 6979 N N . ARG B 1 444 ? -28.984 13.289 36.25 1 52.97 444 ARG B N 1
ATOM 6980 C CA . ARG B 1 444 ? -30.094 13.555 37.188 1 52.97 444 ARG B CA 1
ATOM 6981 C C . ARG B 1 444 ? -29.578 14.078 38.5 1 52.97 444 ARG B C 1
ATOM 6983 O O . ARG B 1 444 ? -30.172 14.992 39.094 1 52.97 444 ARG B O 1
ATOM 6990 N N . ARG B 1 445 ? -28.516 13.555 38.969 1 52.41 445 ARG B N 1
ATOM 6991 C CA . ARG B 1 445 ? -27.953 14.008 40.219 1 52.41 445 ARG B CA 1
ATOM 6992 C C . ARG B 1 445 ? -27.453 15.445 40.125 1 52.41 445 ARG B C 1
ATOM 6994 O O . ARG B 1 445 ? -27.594 16.219 41.094 1 52.41 445 ARG B O 1
ATOM 7001 N N . GLN B 1 446 ? -26.891 15.727 39.062 1 50.59 446 GLN B N 1
ATOM 7002 C CA . GLN B 1 446 ? -26.391 17.094 38.906 1 50.59 446 GLN B CA 1
ATOM 7003 C C . GLN B 1 446 ? -27.547 18.078 38.812 1 50.59 446 GLN B C 1
ATOM 7005 O O . GLN B 1 446 ? -27.422 19.219 39.281 1 50.59 446 GLN B O 1
ATOM 7010 N N . ARG B 1 447 ? -28.625 17.719 38.25 1 48.47 447 ARG B N 1
ATOM 7011 C CA . ARG B 1 447 ? -29.797 18.578 38.188 1 48.47 447 ARG B CA 1
ATOM 7012 C C . ARG B 1 447 ? -30.531 18.609 39.531 1 48.47 447 ARG B C 1
ATOM 7014 O O . ARG B 1 447 ? -31.281 19.547 39.812 1 48.47 447 ARG B O 1
ATOM 7021 N N . GLU B 1 448 ? -30.516 17.547 40.25 1 44.06 448 GLU B N 1
ATOM 7022 C CA . GLU B 1 448 ? -31.188 17.562 41.531 1 44.06 448 GLU B CA 1
ATOM 7023 C C . GLU B 1 448 ? -30.344 18.297 42.562 1 44.06 448 GLU B C 1
ATOM 7025 O O . GLU B 1 448 ? -30.766 18.5 43.719 1 44.06 448 GLU B O 1
ATOM 7030 N N . TRP B 1 449 ? -29.078 18.5 42.375 1 38.81 449 TRP B N 1
ATOM 7031 C CA . TRP B 1 449 ? -28.422 19.359 43.344 1 38.81 449 TRP B CA 1
ATOM 7032 C C . TRP B 1 449 ? -28.844 20.828 43.156 1 38.81 449 TRP B C 1
ATOM 7034 O O . TRP B 1 449 ? -28.641 21.406 42.094 1 38.81 449 TRP B O 1
ATOM 7044 N N . PRO B 1 450 ? -29.812 21.359 44 1 38.34 450 PRO B N 1
ATOM 7045 C CA . PRO B 1 450 ? -30.094 22.797 44 1 38.34 450 PRO B CA 1
ATOM 7046 C C . PRO B 1 450 ? -28.828 23.641 44.156 1 38.34 450 PRO B C 1
ATOM 7048 O O . PRO B 1 450 ? -27.859 23.188 44.75 1 38.34 450 PRO B O 1
#

Nearest PDB structures (foldseek):
  6qwn-assembly1_A  TM=9.671E-01  e=9.894E-35  Arabidopsis thaliana
  6qxp-assembly1_A  TM=9.445E-01  e=5.581E-31  Arabidopsis
  6qxp-assembly5_E  TM=9.411E-01  e=1.188E-30  Arabidopsis
  6qxp-assembly8_H  TM=9.467E-01  e=2.324E-29  Arabidopsis
  6qwn-assembly5_E  TM=9.535E-01  e=9.478E-30  Arabidopsis thaliana

Foldseek 3Di:
DVVVVVVVVVVVVVVVVVVCVVVVVVPPPPPPPPPDPDPPPPVDDDPPDPPPPPDDDDDDPPPPPDDPPDDPPPPPPPPPPDDDPDPPDPDDDDPDDDDDDDDDDDPDDPPPDPPPPDPPPPPQVLLQLVLVQLVVQVVQWDDQPVCQQVPSDDSPNCPRRQWHWAQAPVGRVHIHTAEGACAQRQIEGERDLSNLSRQNYQYYHNEQYAYEEEDHLSVLSHARHAEDAHENYAYEEADPCSVLSHQRHAYEAHYNYAHEEEDDLSVQQHAYQEEHDEHYAYEEEDDLSVLNHQYQYYEQYAYAYEEADHLSPLNHANHAYYENYRYAYEDAHRQSVLNHQNYAEAHQEHYAYEEEDHQNLSPQRHAEHAHDQYAYEEEAEVSPLVRPRYAEYEHDHYAYAYYDPSQDADPPDSHHYHHAQYNHPPDPRHPDPDVNVVRVVVVVVVVPPD/DVVVVVVVVVVVVVVVVVVCVVVVVPPDPPPPPPPDPDPPPPVDDDPPPPPPPDDDDDDPPPPPPDDPPPDPDPDPPPPDPDDDPDPPDPDDPDDPPDDPDDPDDPPPPPPPDPPPPPPPPPPQVLLQLVLVQLVVQVVQWDDQPVCQQVPSDDSPNCPRRQWHWAQAPVGRVHIHTAEGAQAQRQIEGERDLSNLSRQNYQYYHNEQYAYEEEDHLSVLSHARHAEDAHENYAYEEADPCSVLSHQRHAYEAHYNYAHEEEDDLSVQQHAYQEEHDEHYAYEEEDDLSVLNHQYQYYEQYAYAYEEADHLSPLNHANHAYYENYRYAYEDAHRQSVLNHQNYAEAHQEHYAYEEEDHQNLSPQRHAEHHHAQYAYEEEAEVSPLVRPRYAEYEHDHYAYAYYDPSQDADPPDSHHYHHAQYNHPPDPRHPDPDVNVVRVVVVVVVVPPD

InterPro domains:
  IPR001611 Leucine-rich repeat [PF00560] (248-267)
  IPR001611 Leucine-rich repeat [PF00560] (342-359)
  IPR001611 Leucine-rich repeat [PS51450] (342-364)
  IPR013210 Leucine-rich repeat-containing N-terminal, plant-type [PF08263] (133-165)
  IPR032675 Leucine-rich repeat domain superfamily [G3DSA:3.80.10.10] (128-294)
  IPR032675 Leucine-rich repeat domain superfamily [G3DSA:3.80.10.10] (295-441)
  IPR051582 Leucine-rich repeat extensin-like regulator [PTHR32093] (83-438)

pLDDT: mean 74.33, std 32.96, range [15.77, 98.94]

Solvent-accessible surface area (backbone atoms only — not comparable to full-atom values): 48927 Å² total; per-residue (Å²): 123,78,78,65,65,63,63,66,65,54,56,58,61,52,51,58,50,49,61,47,41,65,59,48,61,72,60,63,71,75,73,67,76,72,74,74,72,77,75,71,76,72,71,77,78,74,84,70,81,70,80,71,80,76,83,87,79,87,78,80,82,72,82,80,82,84,76,84,74,81,81,83,78,80,80,77,81,76,80,78,83,78,81,77,82,76,82,80,78,84,75,81,86,77,87,76,84,86,76,84,80,78,84,78,78,84,77,79,80,73,83,72,70,83,72,70,73,71,77,76,75,76,75,60,63,61,38,52,38,35,34,52,17,50,53,49,34,55,70,39,45,60,36,50,84,72,49,59,67,69,56,68,61,75,72,59,50,66,71,20,67,44,39,39,58,39,58,31,90,94,42,65,90,38,67,31,56,30,28,38,49,45,56,68,47,54,35,23,31,44,60,46,54,48,52,23,48,46,38,62,24,27,34,42,32,42,26,42,29,46,35,30,52,53,80,44,71,40,45,51,56,31,58,44,32,29,37,42,30,56,19,36,33,47,34,35,28,57,63,70,62,46,63,77,67,26,82,49,38,28,37,43,32,54,22,39,32,43,30,25,49,54,66,64,49,65,64,24,66,39,74,28,46,33,41,35,50,22,39,29,44,32,24,48,55,60,46,62,37,50,21,61,26,56,29,30,33,44,32,53,22,37,30,46,31,28,48,42,58,42,60,39,51,27,56,20,70,55,27,29,36,42,33,44,30,40,29,50,29,20,65,45,58,50,63,37,56,16,60,20,44,50,24,30,37,44,32,53,20,42,31,43,30,30,51,56,80,57,68,41,64,43,26,49,46,22,28,36,39,29,54,21,41,29,50,32,32,47,68,45,52,49,55,60,54,63,34,82,43,44,39,34,43,33,55,20,39,29,46,28,50,41,63,29,78,70,54,53,64,45,92,85,46,83,40,49,46,39,67,39,31,13,36,39,76,97,51,76,67,40,50,70,63,70,73,38,51,59,53,50,51,50,50,52,51,59,68,64,53,127,125,79,77,67,64,62,63,65,64,54,57,59,60,52,51,59,51,49,60,47,41,65,60,49,62,71,62,63,71,74,75,64,76,72,73,75,73,76,76,71,75,72,71,77,77,72,78,72,73,70,77,73,83,78,80,81,76,84,79,82,78,77,81,74,85,78,76,85,71,82,74,86,76,79,80,77,82,75,82,78,82,81,80,84,74,77,74,82,74,82,74,76,85,74,79,78,79,78,74,82,78,74,82,74,76,85,74,75,78,72,82,70,71,82,70,70,72,70,74,74,75,77,75,60,64,60,39,52,38,35,35,52,16,51,52,48,32,55,69,37,45,59,37,49,85,73,49,58,66,70,58,68,60,75,74,61,52,65,72,19,67,45,38,40,57,39,60,30,91,93,42,65,92,38,65,31,56,31,28,38,49,45,56,67,49,54,36,25,31,43,61,46,55,48,52,24,48,46,38,61,23,28,35,43,32,42,26,42,30,46,35,30,53,52,79,43,71,39,45,52,56,31,56,44,34,30,36,43,31,56,20,37,32,45,34,34,27,57,63,69,64,46,62,76,67,26,81,49,35,30,39,43,30,54,22,39,32,43,31,26,49,56,66,63,49,65,63,24,66,38,75,25,46,32,42,35,50,22,40,29,43,31,24,51,54,62,46,65,38,50,23,61,24,57,30,30,33,41,32,52,23,38,30,45,30,30,48,42,58,42,60,40,49,27,56,20,69,56,26,28,36,42,33,45,30,41,30,51,29,20,58,48,60,49,61,36,56,17,61,20,44,50,24,30,38,44,33,55,20,43,30,43,32,31,51,56,82,57,67,42,63,43,27,48,45,22,27,36,39,31,53,21,40,30,50,31,31,48,69,45,53,48,54,60,54,62,33,83,42,43,38,34,43,34,54,20,38,29,46,28,49,42,64,31,77,71,52,52,64,46,92,85,46,84,40,48,48,38,67,40,30,14,34,39,77,97,51,75,67,43,50,68,60,68,73,38,50,59,52,51,52,51,50,52,50,60,68,66,54,126

Radius of gyration: 37.02 Å; Cα contacts (8 Å, |Δi|>4): 1762; chains: 2; bounding box: 107×90×132 Å

Organism: Vigna mungo (NCBI:txid3915)

Secondary structure (DSSP, 8-state):
--SSSSSTTHHHHHHHHHHHHHHHHTT-------------------------------------------------------------------------------------------------HHHHHHHHHHHHHHHTEEE-TT-GGGG--SS-GGGSTTEEEEE-SS-TTSEEEEEEE-TT---EEE--GGGGG-TT-SEEE--SSEEEE---GGGGG-----EEE--SSEEEEE--GGGGG-TT--EEE--SSEEEEPPPGGGGGS--SEEE--SSEEEEEPPGGGGG---SEEE--SSEEEEPPPGGGGG-TT--EEE--SSEEBS---GGGGG-TT--EEE--SSB-EEE----TT-TT--EEE--SSEEEEEEPHHHHT-TT--EEE--SSEEEEE-GGGS--TT-SSEEE--SS--TT-SSPPPHHHHHHHHHHHHHHHH--/--SSSSSTTHHHHHHHHHHHHHHHHHH-------------------------------------------------------------------------------------------------HHHHHHHHHHHHHHHTEEE-TT-GGGG--SS-GGGSTTEEEEE-SS-TTSEEEEEEE-TT---EEE--GGGGG-TT-SEEE--SSEEEE---GGGGG-----EEE--SSEEEEE--GGGGG-TT--EEE--SSEEEEPPPGGGGGS--SEEE--SSEEEEPPPGGGGG---SEEE--SSEEEEPPPGGGGG-TT--EEE--SSEEEEE--GGGGG-TT--EEE--SSEEEEE----TT-TT--EEE--SSEEEEEEPHHHHT-TT--EEE--SSEEEEE-GGGS--TT-SSEEE--SS--TT-SSPPPHHHHHHHHHHHHHHHH--